Protein 9LP2 (pdb70)

Secondary structure (DSSP, 8-state):
--HHHHHHHHHHHHHHHHH--HHHHHHHHHHHHHHHHHHHHT-HHHHHHHHHHHHHHHHTTTT--HHHHHHHHHHHHHHHHHHGGG-SSS-HHHHHHHHHHHHHHHHHHH--HHHHHHHHHHHHHHHHHHHHT-HHHHHHHHHHHHHHHTTT-/-HHHHHHHHHHHHHHHHHH--HHHHHHHHHHHHHHHHHHHHT-HHHHHHHHHHHHHHHH-SSS--HHHHHHHHHHHHHHHHHHGGG-SSS-HHHHHHHHHHHHHHHHHHH--HHHHHHHHHHHHHHHHHHHTT-HHHHHHHHHHHHHHTTT--/-HHHHHHHHHHHHHHHHHH--HHHHHHHHHHHHHHHHHHHH--HHHHHHHHHHHHHHHHHT-/-HHHHHHHHHHHHHHHHHS--HHHHHHHHHHHHHHHHHHHHT-HHHHHHHHHHHHHHHHTTTT--HHHHHHHHHHHHHHHHHHTTS-TTS-HHHHHHHHHHHHHHHHHHH--HHHHHHHHHHHHHHHHHHHHT-HHHHHHHHHHHHTT-/-HHHHHHHHHHHHHHHTT--TTHHHHHHHHHHHHHHHHHHT-SSHHHHHHHHHHHHHHHSSTT-/-HHHHHHHHHHHHHHHHHH--HHHHHHHHHHHHHHHHHHHHT-HHHHHHHHHHHHHHHHHHHH-/-HHHHHHHHHHHHHHHHHS-HHHHHHHHHHHHHHHHHHHHT-HHHHHHHHHHHHHHHHTTTT--HHHHHHHHHHHHHHHHHHGGGGTTS-HHHHHHHHHHHHHHHHHHH--HHHHHHHHHHHHHHHHHHHHT-HHHHHHHHHHHHTHHHH--/-HHHHHHHHHHHHHHHHSSS-HHHHHHHHHHHHHHHHHHHTT-HHHHHHHHHHHHHHHT-

Structure (mmCIF, N/CA/C/O backbone):
data_9LP2
#
_entry.id   9LP2
#
_cell.length_a   46.508
_cell.length_b   72.793
_cell.length_c   130.231
_cell.angle_alpha   90.00
_cell.angle_beta   90.00
_cell.angle_gamma   90.00
#
_symmetry.space_group_name_H-M   'P 1 21 1'
#
loop_
_entity.id
_entity.type
_entity.pdbx_description
1 polymer dAID23.4L
2 polymer dAID23.4S
3 non-polymer (3S,5S,7S)-tricyclo[3.3.1.1~3,7~]decan-1-amine
#
loop_
_atom_site.group_PDB
_atom_site.id
_atom_site.type_symbol
_atom_site.label_atom_id
_atom_site.label_alt_id
_atom_site.label_comp_id
_atom_site.label_asym_id
_atom_site.label_entity_id
_atom_site.label_seq_id
_atom_site.pdbx_PDB_ins_code
_atom_site.Cartn_x
_atom_site.Cartn_y
_atom_site.Cartn_z
_atom_site.occupancy
_atom_site.B_iso_or_equiv
_atom_site.auth_seq_id
_atom_site.auth_comp_id
_atom_site.auth_asym_id
_atom_site.auth_atom_id
_atom_site.pdbx_PDB_model_num
ATOM 1 N N . ASN A 1 1 ? -18.510 12.650 -44.439 1.00 69.27 1 ASN A N 1
ATOM 2 C CA . ASN A 1 1 ? -18.544 12.497 -45.888 1.00 68.79 1 ASN A CA 1
ATOM 3 C C . ASN A 1 1 ? -17.227 12.921 -46.529 1.00 66.90 1 ASN A C 1
ATOM 4 O O . ASN A 1 1 ? -16.668 12.189 -47.345 1.00 65.45 1 ASN A O 1
ATOM 9 N N . ILE A 1 2 ? -16.738 14.111 -46.172 1.00 66.99 2 ILE A N 1
ATOM 10 C CA . ILE A 1 2 ? -15.436 14.538 -46.675 1.00 65.65 2 ILE A CA 1
ATOM 11 C C . ILE A 1 2 ? -14.307 13.970 -45.826 1.00 64.95 2 ILE A C 1
ATOM 12 O O . ILE A 1 2 ? -13.215 13.703 -46.341 1.00 63.49 2 ILE A O 1
ATOM 17 N N . LYS A 1 3 ? -14.543 13.769 -44.529 1.00 66.03 3 LYS A N 1
ATOM 18 C CA . LYS A 1 3 ? -13.514 13.231 -43.652 1.00 65.80 3 LYS A CA 1
ATOM 19 C C . LYS A 1 3 ? -13.341 11.729 -43.810 1.00 63.38 3 LYS A C 1
ATOM 20 O O . LYS A 1 3 ? -12.269 11.205 -43.489 1.00 61.52 3 LYS A O 1
ATOM 26 N N . GLU A 1 4 ? -14.365 11.028 -44.294 1.00 62.19 4 GLU A N 1
ATOM 27 C CA . GLU A 1 4 ? -14.245 9.608 -44.588 1.00 60.52 4 GLU A CA 1
ATOM 28 C C . GLU A 1 4 ? -13.743 9.341 -45.999 1.00 58.97 4 GLU A C 1
ATOM 29 O O . GLU A 1 4 ? -13.315 8.217 -46.286 1.00 57.09 4 GLU A O 1
ATOM 35 N N . THR A 1 5 ? -13.775 10.344 -46.879 1.00 59.18 5 THR A N 1
ATOM 36 C CA . THR A 1 5 ? -13.294 10.194 -48.247 1.00 56.86 5 THR A CA 1
ATOM 37 C C . THR A 1 5 ? -11.799 10.468 -48.365 1.00 54.01 5 THR A C 1
ATOM 38 O O . THR A 1 5 ? -11.093 9.746 -49.079 1.00 52.31 5 THR A O 1
ATOM 42 N N . LEU A 1 6 ? -11.300 11.499 -47.676 1.00 54.10 6 LEU A N 1
ATOM 43 C CA . LEU A 1 6 ? -9.864 11.763 -47.672 1.00 52.23 6 LEU A CA 1
ATOM 44 C C . LEU A 1 6 ? -9.087 10.597 -47.076 1.00 51.91 6 LEU A C 1
ATOM 45 O O . LEU A 1 6 ? -7.962 10.314 -47.502 1.00 50.00 6 LEU A O 1
ATOM 50 N N . GLN A 1 7 ? -9.676 9.892 -46.110 1.00 53.32 7 GLN A N 1
ATOM 51 C CA . GLN A 1 7 ? -8.989 8.757 -45.503 1.00 52.81 7 GLN A CA 1
ATOM 52 C C . GLN A 1 7 ? -8.908 7.578 -46.467 1.00 51.03 7 GLN A C 1
ATOM 53 O O . GLN A 1 7 ? -7.877 6.898 -46.540 1.00 50.15 7 GLN A O 1
ATOM 59 N N . LYS A 1 8 ? -9.982 7.320 -47.219 1.00 51.75 8 LYS A N 1
ATOM 60 C CA . LYS A 1 8 ? -9.910 6.304 -48.264 1.00 50.91 8 LYS A CA 1
ATOM 61 C C . LYS A 1 8 ? -8.928 6.710 -49.354 1.00 48.65 8 LYS A C 1
ATOM 62 O O . LYS A 1 8 ? -8.251 5.852 -49.934 1.00 47.94 8 LYS A O 1
ATOM 68 N N . ILE A 1 9 ? -8.834 8.011 -49.639 1.00 49.74 9 ILE A N 1
ATOM 69 C CA . ILE A 1 9 ? -7.829 8.507 -50.575 1.00 48.73 9 ILE A CA 1
ATOM 70 C C . ILE A 1 9 ? -6.431 8.181 -50.069 1.00 47.35 9 ILE A C 1
ATOM 71 O O . ILE A 1 9 ? -5.567 7.727 -50.829 1.00 46.60 9 ILE A O 1
ATOM 76 N N . LYS A 1 10 ? -6.189 8.409 -48.776 1.00 48.73 10 LYS A N 1
ATOM 77 C CA . LYS A 1 10 ? -4.887 8.098 -48.194 1.00 47.35 10 LYS A CA 1
ATOM 78 C C . LYS A 1 10 ? -4.596 6.603 -48.259 1.00 46.17 10 LYS A C 1
ATOM 79 O O . LYS A 1 10 ? -3.466 6.196 -48.552 1.00 45.62 10 LYS A O 1
ATOM 85 N N . GLU A 1 11 ? -5.604 5.772 -47.983 1.00 46.97 11 GLU A N 1
ATOM 86 C CA . GLU A 1 11 ? -5.427 4.323 -48.070 1.00 46.38 11 GLU A CA 1
ATOM 87 C C . GLU A 1 11 ? -5.054 3.901 -49.488 1.00 46.23 11 GLU A C 1
ATOM 88 O O . GLU A 1 11 ? -4.132 3.097 -49.696 1.00 45.25 11 GLU A O 1
ATOM 94 N N . VAL A 1 12 ? -5.776 4.431 -50.479 1.00 46.18 12 VAL A N 1
ATOM 95 C CA . VAL A 1 12 ? -5.469 4.128 -51.872 1.00 44.56 12 VAL A CA 1
ATOM 96 C C . VAL A 1 12 ? -4.056 4.581 -52.210 1.00 43.88 12 VAL A C 1
ATOM 97 O O . VAL A 1 12 ? -3.308 3.869 -52.888 1.00 42.98 12 VAL A O 1
ATOM 101 N N . VAL A 1 13 ? -3.663 5.762 -51.729 1.00 46.95 13 VAL A N 1
ATOM 102 C CA . VAL A 1 13 ? -2.319 6.269 -51.990 1.00 42.91 13 VAL A CA 1
ATOM 103 C C . VAL A 1 13 ? -1.273 5.320 -51.418 1.00 38.43 13 VAL A C 1
ATOM 104 O O . VAL A 1 13 ? -0.271 5.014 -52.074 1.00 50.07 13 VAL A O 1
ATOM 108 N N . LEU A 1 14 ? -1.489 4.840 -50.190 1.00 44.71 14 LEU A N 1
ATOM 109 C CA . LEU A 1 14 ? -0.547 3.896 -49.592 1.00 44.97 14 LEU A CA 1
ATOM 110 C C . LEU A 1 14 ? -0.444 2.623 -50.424 1.00 44.01 14 LEU A C 1
ATOM 111 O O . LEU A 1 14 ? 0.658 2.109 -50.659 1.00 43.96 14 LEU A O 1
ATOM 116 N N . GLU A 1 15 ? -1.583 2.098 -50.882 1.00 43.27 15 GLU A N 1
ATOM 117 C CA . GLU A 1 15 ? -1.544 0.904 -51.723 1.00 44.17 15 GLU A CA 1
ATOM 118 C C . GLU A 1 15 ? -0.785 1.170 -53.020 1.00 44.93 15 GLU A C 1
ATOM 119 O O . GLU A 1 15 ? -0.059 0.300 -53.520 1.00 45.07 15 GLU A O 1
ATOM 125 N N . ILE A 1 16 ? -0.931 2.377 -53.570 1.00 44.85 16 ILE A N 1
ATOM 126 C CA . ILE A 1 16 ? -0.223 2.736 -54.796 1.00 45.08 16 ILE A CA 1
ATOM 127 C C . ILE A 1 16 ? 1.281 2.762 -54.557 1.00 45.45 16 ILE A C 1
ATOM 128 O O . ILE A 1 16 ? 2.061 2.233 -55.359 1.00 45.69 16 ILE A O 1
ATOM 133 N N . MET A 1 17 ? 1.713 3.381 -53.456 1.00 43.63 17 MET A N 1
ATOM 134 C CA . MET A 1 17 ? 3.128 3.346 -53.101 1.00 44.19 17 MET A CA 1
ATOM 135 C C . MET A 1 17 ? 3.607 1.926 -52.836 1.00 43.37 17 MET A C 1
ATOM 136 O O . MET A 1 17 ? 4.805 1.651 -52.964 1.00 45.36 17 MET A O 1
ATOM 141 N N . ASP A 1 18 ? 2.700 1.024 -52.460 1.00 45.28 18 ASP A N 1
ATOM 142 C CA . ASP A 1 18 ? 3.056 -0.390 -52.403 1.00 43.41 18 ASP A CA 1
ATOM 143 C C . ASP A 1 18 ? 3.259 -0.966 -53.801 1.00 45.48 18 ASP A C 1
ATOM 144 O O . ASP A 1 18 ? 4.137 -1.812 -54.007 1.00 46.47 18 ASP A O 1
ATOM 149 N N . LYS A 1 19 ? 2.463 -0.520 -54.775 1.00 46.90 19 LYS A N 1
ATOM 150 C CA . LYS A 1 19 ? 2.418 -1.151 -56.093 1.00 47.34 19 LYS A CA 1
ATOM 151 C C . LYS A 1 19 ? 3.012 -0.317 -57.223 1.00 45.98 19 LYS A C 1
ATOM 152 O O . LYS A 1 19 ? 3.662 -0.874 -58.109 1.00 49.89 19 LYS A O 1
ATOM 158 N N . GLY A 1 20 ? 2.811 1.001 -57.228 1.00 45.45 20 GLY A N 1
ATOM 159 C CA . GLY A 1 20 ? 3.087 1.811 -58.398 1.00 45.35 20 GLY A CA 1
ATOM 160 C C . GLY A 1 20 ? 4.565 2.090 -58.645 1.00 45.26 20 GLY A C 1
ATOM 161 O O . GLY A 1 20 ? 5.457 1.611 -57.945 1.00 46.15 20 GLY A O 1
ATOM 162 N N . ASP A 1 21 ? 4.812 2.892 -59.684 1.00 45.25 21 ASP A N 1
ATOM 163 C CA . ASP A 1 21 ? 6.149 3.335 -60.061 1.00 45.56 21 ASP A CA 1
ATOM 164 C C . ASP A 1 21 ? 6.243 4.850 -59.926 1.00 46.94 21 ASP A C 1
ATOM 165 O O . ASP A 1 21 ? 5.232 5.553 -59.996 1.00 45.28 21 ASP A O 1
ATOM 170 N N . ASP A 1 22 ? 7.472 5.338 -59.736 1.00 48.63 22 ASP A N 1
ATOM 171 C CA . ASP A 1 22 ? 7.775 6.726 -59.381 1.00 48.89 22 ASP A CA 1
ATOM 172 C C . ASP A 1 22 ? 6.797 7.744 -59.957 1.00 50.37 22 ASP A C 1
ATOM 173 O O . ASP A 1 22 ? 6.345 8.645 -59.245 1.00 49.09 22 ASP A O 1
ATOM 178 N N . GLU A 1 23 ? 6.446 7.599 -61.236 1.00 47.96 23 GLU A N 1
ATOM 179 C CA . GLU A 1 23 ? 5.485 8.513 -61.845 1.00 48.16 23 GLU A CA 1
ATOM 180 C C . GLU A 1 23 ? 4.087 8.322 -61.262 1.00 45.80 23 GLU A C 1
ATOM 181 O O . GLU A 1 23 ? 3.372 9.301 -61.010 1.00 46.09 23 GLU A O 1
ATOM 187 N N . GLN A 1 24 ? 3.686 7.070 -61.024 1.00 47.33 24 GLN A N 1
ATOM 188 C CA . GLN A 1 24 ? 2.353 6.812 -60.486 1.00 45.34 24 GLN A CA 1
ATOM 189 C C . GLN A 1 24 ? 2.219 7.331 -59.057 1.00 46.41 24 GLN A C 1
ATOM 190 O O . GLN A 1 24 ? 1.202 7.943 -58.706 1.00 46.13 24 GLN A O 1
ATOM 196 N N . ILE A 1 25 ? 3.234 7.101 -58.213 1.00 46.42 25 ILE A N 1
ATOM 197 C CA . ILE A 1 25 ? 3.158 7.660 -56.864 1.00 45.85 25 ILE A CA 1
ATOM 198 C C . ILE A 1 25 ? 3.277 9.179 -56.905 1.00 46.35 25 ILE A C 1
ATOM 199 O O . ILE A 1 25 ? 2.651 9.868 -56.095 1.00 46.14 25 ILE A O 1
ATOM 204 N N . LYS A 1 26 ? 4.075 9.735 -57.824 1.00 47.80 26 LYS A N 1
ATOM 205 C CA . LYS A 1 26 ? 4.101 11.187 -57.977 1.00 47.93 26 LYS A CA 1
ATOM 206 C C . LYS A 1 26 ? 2.694 11.721 -58.209 1.00 45.61 26 LYS A C 1
ATOM 207 O O . LYS A 1 26 ? 2.238 12.657 -57.534 1.00 45.70 26 LYS A O 1
ATOM 213 N N . LEU A 1 27 ? 1.985 11.106 -59.155 1.00 46.51 27 LEU A N 1
ATOM 214 C CA . LEU A 1 27 ? 0.630 11.533 -59.466 1.00 46.04 27 LEU A CA 1
ATOM 215 C C . LEU A 1 27 ? -0.252 11.410 -58.226 1.00 45.79 27 LEU A C 1
ATOM 216 O O . LEU A 1 27 ? -0.886 12.383 -57.804 1.00 45.88 27 LEU A O 1
ATOM 221 N N . ALA A 1 28 ? -0.223 10.232 -57.586 1.00 45.24 28 ALA A N 1
ATOM 222 C CA . ALA A 1 28 ? -1.071 9.952 -56.428 1.00 44.28 28 ALA A CA 1
ATOM 223 C C . ALA A 1 28 ? -0.841 10.931 -55.276 1.00 44.17 28 ALA A C 1
ATOM 224 O O . ALA A 1 28 ? -1.797 11.357 -54.615 1.00 45.09 28 ALA A O 1
ATOM 226 N N . GLN A 1 29 ? 0.419 11.268 -54.987 1.00 45.16 29 GLN A N 1
ATOM 227 C CA . GLN A 1 29 ? 0.691 12.235 -53.925 1.00 45.48 29 GLN A CA 1
ATOM 228 C C . GLN A 1 29 ? 0.205 13.627 -54.312 1.00 45.69 29 GLN A C 1
ATOM 229 O O . GLN A 1 29 ? -0.348 14.348 -53.472 1.00 46.20 29 GLN A O 1
ATOM 235 N N . SER A 1 30 ? 0.384 14.018 -55.578 1.00 45.59 30 SER A N 1
ATOM 236 C CA . SER A 1 30 ? -0.198 15.276 -56.037 1.00 45.32 30 SER A CA 1
ATOM 237 C C . SER A 1 30 ? -1.708 15.288 -55.819 1.00 45.58 30 SER A C 1
ATOM 238 O O . SER A 1 30 ? -2.281 16.296 -55.382 1.00 45.67 30 SER A O 1
ATOM 241 N N . LEU A 1 31 ? -2.358 14.165 -56.114 1.00 44.79 31 LEU A N 1
ATOM 242 C CA . LEU A 1 31 ? -3.782 13.995 -55.844 1.00 44.79 31 LEU A CA 1
ATOM 243 C C . LEU A 1 31 ? -4.119 14.181 -54.371 1.00 45.50 31 LEU A C 1
ATOM 244 O O . LEU A 1 31 ? -5.036 14.934 -54.036 1.00 45.81 31 LEU A O 1
ATOM 249 N N . LEU A 1 32 ? -3.420 13.475 -53.481 1.00 44.75 32 LEU A N 1
ATOM 250 C CA . LEU A 1 32 ? -3.676 13.630 -52.049 1.00 44.70 32 LEU A CA 1
ATOM 251 C C . LEU A 1 32 ? -3.542 15.092 -51.631 1.00 51.05 32 LEU A C 1
ATOM 252 O O . LEU A 1 32 ? -4.343 15.601 -50.832 1.00 44.17 32 LEU A O 1
ATOM 257 N N . ILE A 1 33 ? -2.570 15.799 -52.209 1.00 41.93 33 ILE A N 1
ATOM 258 C CA . ILE A 1 33 ? -2.343 17.186 -51.820 1.00 48.76 33 ILE A CA 1
ATOM 259 C C . ILE A 1 33 ? -3.502 18.070 -52.269 1.00 48.39 33 ILE A C 1
ATOM 260 O O . ILE A 1 33 ? -4.102 18.775 -51.453 1.00 46.66 33 ILE A O 1
ATOM 265 N N . VAL A 1 34 ? -3.845 18.046 -53.562 1.00 46.39 34 VAL A N 1
ATOM 266 C CA . VAL A 1 34 ? -4.959 18.887 -54.012 1.00 47.75 34 VAL A CA 1
ATOM 267 C C . VAL A 1 34 ? -6.267 18.463 -53.344 1.00 47.54 34 VAL A C 1
ATOM 268 O O . VAL A 1 34 ? -7.170 19.290 -53.154 1.00 48.16 34 VAL A O 1
ATOM 272 N N . ALA A 1 35 ? -6.365 17.205 -52.912 1.00 47.42 35 ALA A N 1
ATOM 273 C CA . ALA A 1 35 ? -7.513 16.767 -52.129 1.00 47.02 35 ALA A CA 1
ATOM 274 C C . ALA A 1 35 ? -7.577 17.509 -50.800 1.00 48.33 35 ALA A C 1
ATOM 275 O O . ALA A 1 35 ? -8.619 18.059 -50.431 1.00 49.58 35 ALA A O 1
ATOM 277 N N . GLU A 1 36 ? -6.463 17.521 -50.061 1.00 47.65 36 GLU A N 1
ATOM 278 C CA . GLU A 1 36 ? -6.408 18.277 -48.810 1.00 47.91 36 GLU A CA 1
ATOM 279 C C . GLU A 1 36 ? -6.700 19.753 -49.051 1.00 48.80 36 GLU A C 1
ATOM 280 O O . GLU A 1 36 ? -7.350 20.417 -48.228 1.00 50.01 36 GLU A O 1
ATOM 286 N N . ILE A 1 37 ? -6.229 20.280 -50.185 1.00 48.78 37 ILE A N 1
ATOM 287 C CA . ILE A 1 37 ? -6.540 21.656 -50.574 1.00 49.51 37 ILE A CA 1
ATOM 288 C C . ILE A 1 37 ? -8.049 21.852 -50.608 1.00 50.38 37 ILE A C 1
ATOM 289 O O . ILE A 1 37 ? -8.597 22.765 -49.979 1.00 51.12 37 ILE A O 1
ATOM 294 N N . ALA A 1 38 ? -8.739 20.977 -51.342 1.00 50.28 38 ALA A N 1
ATOM 295 C CA . ALA A 1 38 ? -10.185 21.098 -51.493 1.00 51.89 38 ALA A CA 1
ATOM 296 C C . ALA A 1 38 ? -10.898 20.938 -50.157 1.00 52.87 38 ALA A C 1
ATOM 297 O O . ALA A 1 38 ? -11.915 21.594 -49.904 1.00 54.45 38 ALA A O 1
ATOM 299 N N . VAL A 1 39 ? -10.386 20.055 -49.298 1.00 51.72 39 VAL A N 1
ATOM 300 C CA . VAL A 1 39 ? -10.962 19.895 -47.965 1.00 52.26 39 VAL A CA 1
ATOM 301 C C . VAL A 1 39 ? -10.873 21.201 -47.191 1.00 52.82 39 VAL A C 1
ATOM 302 O O . VAL A 1 39 ? -11.809 21.584 -46.477 1.00 53.59 39 VAL A O 1
ATOM 306 N N . ALA A 1 40 ? -9.748 21.907 -47.321 1.00 52.52 40 ALA A N 1
ATOM 307 C CA . ALA A 1 40 ? -9.587 23.171 -46.610 1.00 53.86 40 ALA A CA 1
ATOM 308 C C . ALA A 1 40 ? -10.593 24.230 -47.051 1.00 54.22 40 ALA A C 1
ATOM 309 O O . ALA A 1 40 ? -10.785 25.218 -46.333 1.00 55.13 40 ALA A O 1
ATOM 311 N N . VAL A 1 41 ? -11.243 24.051 -48.199 1.00 54.07 41 VAL A N 1
ATOM 312 C CA . VAL A 1 41 ? -12.138 25.066 -48.747 1.00 55.21 41 VAL A CA 1
ATOM 313 C C . VAL A 1 41 ? -13.592 24.622 -48.803 1.00 55.87 41 VAL A C 1
ATOM 314 O O . VAL A 1 41 ? -14.465 25.459 -49.085 1.00 56.52 41 VAL A O 1
ATOM 318 N N . GLY A 1 42 ? -13.891 23.350 -48.554 1.00 55.80 42 GLY A N 1
ATOM 319 C CA . GLY A 1 42 ? -15.264 22.887 -48.561 1.00 57.31 42 GLY A CA 1
ATOM 320 C C . GLY A 1 42 ? -15.799 22.450 -49.905 1.00 58.43 42 GLY A C 1
ATOM 321 O O . GLY A 1 42 ? -17.019 22.478 -50.107 1.00 58.96 42 GLY A O 1
ATOM 322 N N . ASP A 1 43 ? -14.933 22.051 -50.831 1.00 57.97 43 ASP A N 1
ATOM 323 C CA . ASP A 1 43 ? -15.345 21.552 -52.141 1.00 59.79 43 ASP A CA 1
ATOM 324 C C . ASP A 1 43 ? -15.263 20.030 -52.094 1.00 60.58 43 ASP A C 1
ATOM 325 O O . ASP A 1 43 ? -14.176 19.453 -52.172 1.00 59.79 43 ASP A O 1
ATOM 330 N N . LYS A 1 44 ? -16.416 19.380 -51.970 1.00 62.92 44 LYS A N 1
ATOM 331 C CA . LYS A 1 44 ? -16.455 17.932 -51.810 1.00 63.29 44 LYS A CA 1
ATOM 332 C C . LYS A 1 44 ? -16.478 17.193 -53.140 1.00 63.18 44 LYS A C 1
ATOM 333 O O . LYS A 1 44 ? -15.944 16.080 -53.232 1.00 65.60 44 LYS A O 1
ATOM 339 N N . GLU A 1 45 ? -17.089 17.788 -54.166 1.00 63.21 45 GLU A N 1
ATOM 340 C CA . GLU A 1 45 ? -17.094 17.172 -55.488 1.00 63.25 45 GLU A CA 1
ATOM 341 C C . GLU A 1 45 ? -15.674 16.964 -55.991 1.00 60.72 45 GLU A C 1
ATOM 342 O O . GLU A 1 45 ? -15.367 15.940 -56.616 1.00 59.03 45 GLU A O 1
ATOM 348 N N . THR A 1 46 ? -14.791 17.924 -55.713 1.00 59.98 46 THR A N 1
ATOM 349 C CA . THR A 1 46 ? -13.387 17.771 -56.071 1.00 58.77 46 THR A CA 1
ATOM 350 C C . THR A 1 46 ? -12.784 16.537 -55.414 1.00 57.10 46 THR A C 1
ATOM 351 O O . THR A 1 46 ? -12.153 15.722 -56.087 1.00 56.70 46 THR A O 1
ATOM 355 N N . VAL A 1 47 ? -12.991 16.366 -54.105 1.00 57.79 47 VAL A N 1
ATOM 356 C CA . VAL A 1 47 ? -12.389 15.235 -53.399 1.00 56.83 47 VAL A CA 1
ATOM 357 C C . VAL A 1 47 ? -12.996 13.909 -53.848 1.00 56.02 47 VAL A C 1
ATOM 358 O O . VAL A 1 47 ? -12.307 12.880 -53.876 1.00 55.20 47 VAL A O 1
ATOM 362 N N . GLU A 1 48 ? -14.285 13.902 -54.195 1.00 57.35 48 GLU A N 1
ATOM 363 C CA . GLU A 1 48 ? -14.874 12.720 -54.819 1.00 57.91 48 GLU A CA 1
ATOM 364 C C . GLU A 1 48 ? -14.150 12.386 -56.117 1.00 56.12 48 GLU A C 1
ATOM 365 O O . GLU A 1 48 ? -13.759 11.234 -56.352 1.00 54.92 48 GLU A O 1
ATOM 371 N N . LYS A 1 49 ? -13.960 13.393 -56.973 1.00 55.89 49 LYS A N 1
ATOM 372 C CA . LYS A 1 49 ? -13.192 13.199 -58.196 1.00 54.29 49 LYS A CA 1
ATOM 373 C C . LYS A 1 49 ? -11.789 12.693 -57.895 1.00 52.73 49 LYS A C 1
ATOM 374 O O . LYS A 1 49 ? -11.243 11.883 -58.653 1.00 52.08 49 LYS A O 1
ATOM 380 N N . MET A 1 50 ? -11.201 13.149 -56.786 1.00 52.42 50 MET A N 1
ATOM 381 C CA . MET A 1 50 ? -9.839 12.750 -56.447 1.00 51.24 50 MET A CA 1
ATOM 382 C C . MET A 1 50 ? -9.783 11.279 -56.073 1.00 50.53 50 MET A C 1
ATOM 383 O O . MET A 1 50 ? -8.876 10.556 -56.504 1.00 49.73 50 MET A O 1
ATOM 388 N N . TYR A 1 51 ? -10.726 10.833 -55.241 1.00 51.72 51 TYR A N 1
ATOM 389 C CA . TYR A 1 51 ? -10.821 9.411 -54.926 1.00 52.08 51 TYR A CA 1
ATOM 390 C C . TYR A 1 51 ? -11.038 8.593 -56.191 1.00 51.48 51 TYR A C 1
ATOM 391 O O . TYR A 1 51 ? -10.432 7.528 -56.363 1.00 51.26 51 TYR A O 1
ATOM 400 N N . LYS A 1 52 ? -11.884 9.090 -57.098 1.00 51.57 52 LYS A N 1
ATOM 401 C CA . LYS A 1 52 ? -12.123 8.380 -58.351 1.00 50.53 52 LYS A CA 1
ATOM 402 C C . LYS A 1 52 ? -10.842 8.247 -59.167 1.00 48.45 52 LYS A C 1
ATOM 403 O O . LYS A 1 52 ? -10.541 7.170 -59.691 1.00 48.93 52 LYS A O 1
ATOM 409 N N . GLU A 1 53 ? -10.060 9.326 -59.265 1.00 50.28 53 GLU A N 1
ATOM 410 C CA . GLU A 1 53 ? -8.843 9.291 -60.073 1.00 48.23 53 GLU A CA 1
ATOM 411 C C . GLU A 1 53 ? -7.774 8.405 -59.440 1.00 49.41 53 GLU A C 1
ATOM 412 O O . GLU A 1 53 ? -7.068 7.669 -60.143 1.00 47.30 53 GLU A O 1
ATOM 418 N N . ALA A 1 54 ? -7.638 8.459 -58.113 1.00 47.86 54 ALA A N 1
ATOM 419 C CA . ALA A 1 54 ? -6.656 7.610 -57.445 1.00 47.26 54 ALA A CA 1
ATOM 420 C C . ALA A 1 54 ? -7.027 6.137 -57.570 1.00 47.59 54 ALA A C 1
ATOM 421 O O . ALA A 1 54 ? -6.159 5.287 -57.814 1.00 46.34 54 ALA A O 1
ATOM 423 N N . LYS A 1 55 ? -8.315 5.814 -57.423 1.00 46.81 55 LYS A N 1
ATOM 424 C CA . LYS A 1 55 ? -8.752 4.441 -57.641 1.00 47.69 55 LYS A CA 1
ATOM 425 C C . LYS A 1 55 ? -8.583 4.029 -59.097 1.00 47.20 55 LYS A C 1
ATOM 426 O O . LYS A 1 55 ? -8.322 2.856 -59.380 1.00 47.06 55 LYS A O 1
ATOM 432 N N . TYR A 1 56 ? -8.727 4.973 -60.029 1.00 47.68 56 TYR A N 1
ATOM 433 C CA . TYR A 1 56 ? -8.451 4.688 -61.433 1.00 47.80 56 TYR A CA 1
ATOM 434 C C . TYR A 1 56 ? -6.994 4.296 -61.628 1.00 46.96 56 TYR A C 1
ATOM 435 O O . TYR A 1 56 ? -6.685 3.341 -62.352 1.00 47.68 56 TYR A O 1
ATOM 444 N N . ILE A 1 57 ? -6.084 5.037 -60.993 1.00 48.34 57 ILE A N 1
ATOM 445 C CA . ILE A 1 57 ? -4.665 4.699 -61.055 1.00 46.02 57 ILE A CA 1
ATOM 446 C C . ILE A 1 57 ? -4.445 3.295 -60.508 1.00 47.56 57 ILE A C 1
ATOM 447 O O . ILE A 1 57 ? -3.770 2.461 -61.125 1.00 46.11 57 ILE A O 1
ATOM 452 N N . LEU A 1 58 ? -5.014 3.022 -59.330 1.00 46.13 58 LEU A N 1
ATOM 453 C CA . LEU A 1 58 ? -4.861 1.711 -58.706 1.00 45.74 58 LEU A CA 1
ATOM 454 C C . LEU A 1 58 ? -5.342 0.605 -59.640 1.00 46.74 58 LEU A C 1
ATOM 455 O O . LEU A 1 58 ? -4.664 -0.414 -59.817 1.00 46.93 58 LEU A O 1
ATOM 460 N N . ASP A 1 59 ? -6.509 0.799 -60.256 1.00 47.13 59 ASP A N 1
ATOM 461 C CA . ASP A 1 59 ? -7.067 -0.218 -61.142 1.00 46.54 59 ASP A CA 1
ATOM 462 C C . ASP A 1 59 ? -6.172 -0.437 -62.355 1.00 47.41 59 ASP A C 1
ATOM 463 O O . ASP A 1 59 ? -5.764 -1.5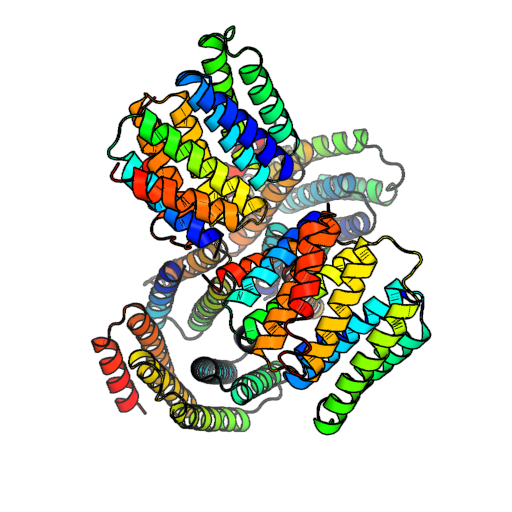68 -62.646 1.00 47.49 59 ASP A O 1
ATOM 468 N N . ASN A 1 60 ? -5.853 0.636 -63.076 1.00 47.79 60 ASN A N 1
ATOM 469 C CA . ASN A 1 60 ? -4.979 0.555 -64.247 1.00 48.84 60 ASN A CA 1
ATOM 470 C C . ASN A 1 60 ? -3.523 0.795 -63.843 1.00 48.69 60 ASN A C 1
ATOM 471 O O . ASN A 1 60 ? -2.828 1.666 -64.365 1.00 48.80 60 ASN A O 1
ATOM 476 N N . ILE A 1 61 ? -3.070 -0.012 -62.880 1.00 49.69 61 ILE A N 1
ATOM 477 C CA . ILE A 1 61 ? -1.703 0.090 -62.383 1.00 50.10 61 ILE A CA 1
ATOM 478 C C . ILE A 1 61 ? -0.681 -0.476 -63.357 1.00 53.06 61 ILE A C 1
ATOM 479 O O . ILE A 1 61 ? 0.517 -0.212 -63.207 1.00 59.37 61 ILE A O 1
ATOM 484 N N . ASN A 1 62 ? -1.122 -1.246 -64.358 1.00 52.15 62 ASN A N 1
ATOM 485 C CA . ASN A 1 62 ? -0.221 -1.825 -65.347 1.00 53.32 62 ASN A CA 1
ATOM 486 C C . ASN A 1 62 ? -0.649 -1.495 -66.773 1.00 53.79 62 ASN A C 1
ATOM 487 O O . ASN A 1 62 ? -0.230 -2.177 -67.714 1.00 60.29 62 ASN A O 1
ATOM 492 N N . SER A 1 63 ? -1.478 -0.467 -66.953 1.00 51.97 63 SER A N 1
ATOM 493 C CA . SER A 1 63 ? -1.923 -0.072 -68.280 1.00 50.79 63 SER A CA 1
ATOM 494 C C . SER A 1 63 ? -1.966 1.435 -68.481 1.00 49.41 63 SER A C 1
ATOM 495 O O . SER A 1 63 ? -2.361 1.881 -69.562 1.00 49.69 63 SER A O 1
ATOM 498 N N . ILE A 1 64 ? -1.579 2.229 -67.490 1.00 49.21 64 ILE A N 1
ATOM 499 C CA . ILE A 1 64 ? -1.650 3.680 -67.609 1.00 47.99 64 ILE A CA 1
ATOM 500 C C . ILE A 1 64 ? -0.424 4.183 -68.360 1.00 47.71 64 ILE A C 1
ATOM 501 O O . ILE A 1 64 ? 0.678 3.630 -68.236 1.00 47.38 64 ILE A O 1
ATOM 506 N N . THR A 1 65 ? -0.620 5.224 -69.165 1.00 47.04 65 THR A N 1
ATOM 507 C CA . THR A 1 65 ? 0.403 5.735 -70.070 1.00 46.15 65 THR A CA 1
ATOM 508 C C . THR A 1 65 ? 0.849 7.111 -69.593 1.00 44.66 65 THR A C 1
ATOM 509 O O . THR A 1 65 ? 0.014 7.999 -69.398 1.00 45.91 65 THR A O 1
ATOM 513 N N . ASP A 1 66 ? 2.164 7.285 -69.422 1.00 45.86 66 ASP A N 1
ATOM 514 C CA . ASP A 1 66 ? 2.763 8.486 -68.840 1.00 44.29 66 ASP A CA 1
ATOM 515 C C . ASP A 1 66 ? 2.194 9.769 -69.429 1.00 45.86 66 ASP A C 1
ATOM 516 O O . ASP A 1 66 ? 2.169 10.808 -68.763 1.00 44.98 66 ASP A O 1
ATOM 521 N N . GLU A 1 67 ? 1.725 9.698 -70.673 1.00 45.38 67 GLU A N 1
ATOM 522 C CA . GLU A 1 67 ? 1.035 10.827 -71.281 1.00 46.51 67 GLU A CA 1
ATOM 523 C C . GLU A 1 67 ? -0.189 11.225 -70.461 1.00 44.86 67 GLU A C 1
ATOM 524 O O . GLU A 1 67 ? -0.410 12.410 -70.178 1.00 46.21 67 GLU A O 1
ATOM 530 N N . GLU A 1 68 ? -0.989 10.243 -70.041 1.00 46.13 68 GLU A N 1
ATOM 531 C CA . GLU A 1 68 ? -2.167 10.566 -69.247 1.00 45.89 68 GLU A CA 1
ATOM 532 C C . GLU A 1 68 ? -1.857 10.780 -67.772 1.00 45.70 68 GLU A C 1
ATOM 533 O O . GLU A 1 68 ? -2.649 11.441 -67.093 1.00 46.55 68 GLU A O 1
ATOM 539 N N . ILE A 1 69 ? -0.735 10.261 -67.256 1.00 45.72 69 ILE A N 1
ATOM 540 C CA . ILE A 1 69 ? -0.277 10.739 -65.950 1.00 46.18 69 ILE A CA 1
ATOM 541 C C . ILE A 1 69 ? 0.069 12.221 -66.017 1.00 46.89 69 ILE A C 1
ATOM 542 O O . ILE A 1 69 ? -0.251 12.983 -65.095 1.00 46.88 69 ILE A O 1
ATOM 547 N N . LYS A 1 70 ? 0.680 12.670 -67.117 1.00 45.92 70 LYS A N 1
ATOM 548 C CA . LYS A 1 70 ? 1.024 14.085 -67.237 1.00 46.99 70 LYS A CA 1
ATOM 549 C C . LYS A 1 70 ? -0.217 14.946 -67.436 1.00 47.48 70 LYS A C 1
ATOM 550 O O . LYS A 1 70 ? -0.283 16.074 -66.928 1.00 48.95 70 LYS A O 1
ATOM 556 N N . LYS A 1 71 ? -1.198 14.448 -68.196 1.00 46.86 71 LYS A N 1
ATOM 557 C CA . LYS A 1 71 ? -2.459 15.173 -68.312 1.00 47.34 71 LYS A CA 1
ATOM 558 C C . LYS A 1 71 ? -3.061 15.410 -66.933 1.00 48.03 71 LYS A C 1
ATOM 559 O O . LYS A 1 71 ? -3.498 16.520 -66.613 1.00 49.01 71 LYS A O 1
ATOM 565 N N . MET A 1 72 ? -3.072 14.372 -66.089 1.00 47.04 72 MET A N 1
ATOM 566 C CA . MET A 1 72 ? -3.654 14.506 -64.758 1.00 48.26 72 MET A CA 1
ATOM 567 C C . MET A 1 72 ? -2.796 15.367 -63.844 1.00 48.61 72 MET A C 1
ATOM 568 O O . MET A 1 72 ? -3.333 16.033 -62.961 1.00 50.80 72 MET A O 1
ATOM 573 N N . LEU A 1 73 ? -1.476 15.377 -64.033 1.00 48.33 73 LEU A N 1
ATOM 574 C CA . LEU A 1 73 ? -0.636 16.275 -63.243 1.00 49.18 73 LEU A CA 1
ATOM 575 C C . LEU A 1 73 ? -0.943 17.732 -63.571 1.00 50.61 73 LEU A C 1
ATOM 576 O O . LEU A 1 73 ? -1.162 18.555 -62.670 1.00 52.40 73 LEU A O 1
ATOM 581 N N . GLU A 1 74 ? -0.968 18.067 -64.864 1.00 51.53 74 GLU A N 1
ATOM 582 C CA . GLU A 1 74 ? -1.331 19.421 -65.276 1.00 53.28 74 GLU A CA 1
ATOM 583 C C . GLU A 1 74 ? -2.730 19.790 -64.792 1.00 52.05 74 GLU A C 1
ATOM 584 O O . GLU A 1 74 ? -2.962 20.914 -64.319 1.00 53.51 74 GLU A O 1
ATOM 590 N N . GLU A 1 75 ? -3.675 18.850 -64.902 1.00 51.62 75 GLU A N 1
ATOM 591 C CA . GLU A 1 75 ? -5.046 19.108 -64.480 1.00 52.92 75 GLU A CA 1
ATOM 592 C C . GLU A 1 75 ? -5.134 19.326 -62.977 1.00 53.14 75 GLU A C 1
ATOM 593 O O . GLU A 1 75 ? -5.829 20.241 -62.521 1.00 54.26 75 GLU A O 1
ATOM 599 N N . ALA A 1 76 ? -4.435 18.499 -62.193 1.00 52.15 76 ALA A N 1
ATOM 600 C CA . ALA A 1 76 ? -4.413 18.675 -60.748 1.00 52.30 76 ALA A CA 1
ATOM 601 C C . ALA A 1 76 ? -3.829 20.028 -60.366 1.00 52.88 76 ALA A C 1
ATOM 602 O O . ALA A 1 76 ? -4.318 20.688 -59.439 1.00 53.24 76 ALA A O 1
ATOM 604 N N . ALA A 1 77 ? -2.783 20.459 -61.072 1.00 51.90 77 ALA A N 1
ATOM 605 C CA . ALA A 1 77 ? -2.246 21.799 -60.872 1.00 52.62 77 ALA A CA 1
ATOM 606 C C . ALA A 1 77 ? -3.338 22.844 -61.075 1.00 53.52 77 ALA A C 1
ATOM 607 O O . ALA A 1 77 ? -3.669 23.591 -60.143 1.00 54.55 77 ALA A O 1
ATOM 609 N N . LYS A 1 78 ? -3.899 22.881 -62.290 1.00 54.28 78 LYS A N 1
ATOM 610 C CA . LYS A 1 78 ? -4.948 23.844 -62.626 1.00 54.85 78 LYS A CA 1
ATOM 611 C C . LYS A 1 78 ? -6.070 23.847 -61.589 1.00 54.91 78 LYS A C 1
ATOM 612 O O . LYS A 1 78 ? -6.503 24.910 -61.125 1.00 55.40 78 LYS A O 1
ATOM 618 N N . ILE A 1 79 ? -6.549 22.661 -61.204 1.00 54.96 79 ILE A N 1
ATOM 619 C CA . ILE A 1 79 ? -7.608 22.583 -60.201 1.00 55.45 79 ILE A CA 1
ATOM 620 C C . ILE A 1 79 ? -7.165 23.184 -5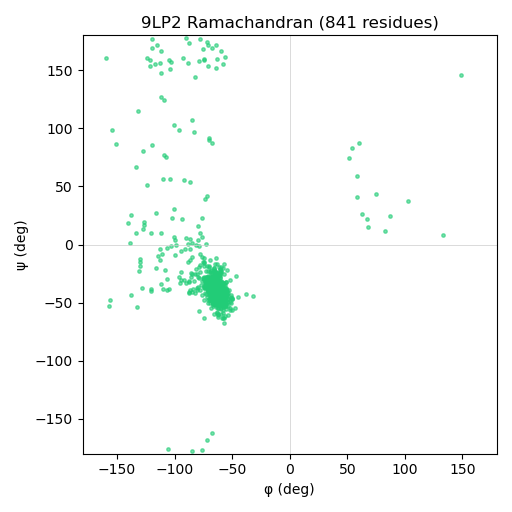8.875 1.00 55.61 79 ILE A C 1
ATOM 621 O O . ILE A 1 79 ? -7.910 23.958 -58.278 1.00 56.40 79 ILE A O 1
ATOM 626 N N . ALA A 1 80 ? -5.971 22.837 -58.381 1.00 54.75 80 ALA A N 1
ATOM 627 C CA . ALA A 1 80 ? -5.526 23.386 -57.099 1.00 54.57 80 ALA A CA 1
ATOM 628 C C . ALA A 1 80 ? -5.488 24.910 -57.137 1.00 55.69 80 ALA A C 1
ATOM 629 O O . ALA A 1 80 ? -5.951 25.587 -56.204 1.00 56.64 80 ALA A O 1
ATOM 631 N N . LYS A 1 81 ? -4.941 25.470 -58.220 1.00 55.86 81 LYS A N 1
ATOM 632 C CA . LYS A 1 81 ? -4.915 26.924 -58.355 1.00 55.98 81 LYS A CA 1
ATOM 633 C C . LYS A 1 81 ? -6.312 27.515 -58.479 1.00 56.79 81 LYS A C 1
ATOM 634 O O . LYS A 1 81 ? -6.505 28.693 -58.156 1.00 57.89 81 LYS A O 1
ATOM 640 N N . LYS A 1 82 ? -7.289 26.726 -58.932 1.00 56.96 82 LYS A N 1
ATOM 641 C CA . LYS A 1 82 ? -8.667 27.207 -58.953 1.00 58.59 82 LYS A CA 1
ATOM 642 C C . LYS A 1 82 ? -9.326 27.106 -57.576 1.00 58.92 82 LYS A C 1
ATOM 643 O O . LYS A 1 82 ? -10.108 27.983 -57.193 1.00 59.76 82 LYS A O 1
ATOM 649 N N . LEU A 1 83 ? -9.025 26.043 -56.825 1.00 57.63 83 LEU A N 1
ATOM 650 C CA . LEU A 1 83 ? -9.591 25.873 -55.488 1.00 57.63 83 LEU A CA 1
ATOM 651 C C . LEU A 1 83 ? -9.071 26.925 -54.528 1.00 58.99 83 LEU A C 1
ATOM 652 O O . LEU A 1 83 ? -9.778 27.307 -53.589 1.00 60.00 83 LEU A O 1
ATOM 657 N N . LEU A 1 84 ? -7.844 27.403 -54.748 1.00 59.51 84 LEU A N 1
ATOM 658 C CA . LEU A 1 84 ? -7.289 28.446 -53.892 1.00 61.28 84 LEU A CA 1
ATOM 659 C C . LEU A 1 84 ? -8.202 29.671 -53.801 1.00 62.61 84 LEU A C 1
ATOM 660 O O . LEU A 1 84 ? -8.123 30.421 -52.821 1.00 62.85 84 LEU A O 1
ATOM 665 N N . GLU A 1 85 ? -9.091 29.867 -54.780 1.00 63.19 85 GLU A N 1
ATOM 666 C CA . GLU A 1 85 ? -9.970 31.034 -54.779 1.00 64.74 85 GLU A CA 1
ATOM 667 C C . GLU A 1 85 ? -10.987 30.998 -53.640 1.00 64.39 85 GLU A C 1
ATOM 668 O O . GLU A 1 85 ? -11.390 32.056 -53.144 1.00 65.57 85 GLU A O 1
ATOM 674 N N . LYS A 1 86 ? -11.419 29.809 -53.215 1.00 62.93 86 LYS A N 1
ATOM 675 C CA . LYS A 1 86 ? -12.390 29.705 -52.130 1.00 62.75 86 LYS A CA 1
ATOM 676 C C . LYS A 1 86 ? -11.771 29.875 -50.748 1.00 63.92 86 LYS A C 1
ATOM 677 O O . LYS A 1 86 ? -12.485 29.732 -49.749 1.00 63.32 86 LYS A O 1
ATOM 683 N N . ALA A 1 87 ? -10.478 30.173 -50.663 1.00 64.53 87 ALA A N 1
ATOM 684 C CA . ALA A 1 87 ? -9.775 30.298 -49.389 1.00 65.29 87 ALA A CA 1
ATOM 685 C C . ALA A 1 87 ? -9.483 31.774 -49.138 1.00 66.70 87 ALA A C 1
ATOM 686 O O . ALA A 1 87 ? -8.353 32.242 -49.286 1.00 67.10 87 ALA A O 1
ATOM 688 N N . LYS A 1 88 ? -10.524 32.511 -48.750 1.00 68.53 88 LYS A N 1
ATOM 689 C CA . LYS A 1 88 ? -10.389 33.922 -48.410 1.00 69.68 88 LYS A CA 1
ATOM 690 C C . LYS A 1 88 ? -11.107 34.280 -47.113 1.00 73.46 88 LYS A C 1
ATOM 691 O O . LYS A 1 88 ? -11.240 35.469 -46.799 1.00 71.12 88 LYS A O 1
ATOM 697 N N . ASP A 1 89 ? -11.573 33.288 -46.354 1.00 76.07 89 ASP A N 1
ATOM 698 C CA . ASP A 1 89 ? -12.250 33.521 -45.084 1.00 72.89 89 ASP A CA 1
ATOM 699 C C . ASP A 1 89 ? -11.538 32.845 -43.918 1.00 72.86 89 ASP A C 1
ATOM 700 O O . ASP A 1 89 ? -12.090 32.796 -42.811 1.00 74.45 89 ASP A O 1
ATOM 705 N N . LEU A 1 90 ? -10.338 32.329 -44.134 1.00 71.96 90 LEU A N 1
ATOM 706 C CA . LEU A 1 90 ? -9.549 31.624 -43.142 1.00 71.18 90 LEU A CA 1
ATOM 707 C C . LEU A 1 90 ? -8.318 32.426 -42.773 1.00 70.52 90 LEU A C 1
ATOM 708 O O . LEU A 1 90 ? -7.969 33.414 -43.458 1.00 70.82 90 LEU A O 1
ATOM 713 N N . PRO A 1 91 ? -7.618 32.086 -41.690 1.00 70.01 91 PRO A N 1
ATOM 714 C CA . PRO A 1 91 ? -6.433 32.844 -41.292 1.00 70.29 91 PRO A CA 1
ATOM 715 C C . PRO A 1 91 ? -5.370 32.880 -42.384 1.00 70.25 91 PRO A C 1
ATOM 716 O O . PRO A 1 91 ? -5.291 32.006 -43.250 1.00 70.00 91 PRO A O 1
ATOM 720 N N . GLU A 1 92 ? -4.545 33.928 -42.322 1.00 70.60 92 GLU A N 1
ATOM 721 C CA . GLU A 1 92 ? -3.459 34.110 -43.281 1.00 70.42 92 GLU A CA 1
ATOM 722 C C . GLU A 1 92 ? -2.512 32.917 -43.298 1.00 70.32 92 GLU A C 1
ATOM 723 O O . GLU A 1 92 ? -1.966 32.568 -44.353 1.00 70.23 92 GLU A O 1
ATOM 729 N N . GLU A 1 93 ? -2.317 32.277 -42.143 1.00 71.51 93 GLU A N 1
ATOM 730 C CA . GLU A 1 93 ? -1.399 31.147 -42.046 1.00 71.77 93 GLU A CA 1
ATOM 731 C C . GLU A 1 93 ? -1.835 30.005 -42.953 1.00 69.62 93 GLU A C 1
ATOM 732 O O . GLU A 1 93 ? -1.057 29.523 -43.788 1.00 68.88 93 GLU A O 1
ATOM 738 N N . GLU A 1 94 ? -3.081 29.552 -42.796 1.00 68.69 94 GLU A N 1
ATOM 739 C CA . GLU A 1 94 ? -3.577 28.454 -43.615 1.00 67.14 94 GLU A CA 1
ATOM 740 C C . GLU A 1 94 ? -3.676 28.849 -45.082 1.00 66.81 94 GLU A C 1
ATOM 741 O O . GLU A 1 94 ? -3.521 27.995 -45.959 1.00 66.03 94 GLU A O 1
ATOM 747 N N . ARG A 1 95 ? -3.904 30.132 -45.371 1.00 67.66 95 ARG A N 1
ATOM 748 C CA . ARG A 1 95 ? -3.933 30.585 -46.759 1.00 67.14 95 ARG A CA 1
ATOM 749 C C . ARG A 1 95 ? -2.562 30.446 -47.410 1.00 66.41 95 ARG A C 1
ATOM 750 O O . ARG A 1 95 ? -2.438 29.945 -48.536 1.00 65.64 95 ARG A O 1
ATOM 758 N N . ILE A 1 96 ? -1.514 30.894 -46.714 1.00 66.84 96 ILE A N 1
ATOM 759 C CA . ILE A 1 96 ? -0.166 30.763 -47.257 1.00 67.11 96 ILE A CA 1
ATOM 760 C C . ILE A 1 96 ? 0.232 29.294 -47.346 1.00 66.26 96 ILE A C 1
ATOM 761 O O . ILE A 1 96 ? 0.917 28.880 -48.289 1.00 66.18 96 ILE A O 1
ATOM 766 N N . LEU A 1 97 ? -0.208 28.478 -46.383 1.00 65.86 97 LEU A N 1
ATOM 767 C CA . LEU A 1 97 ? 0.050 27.042 -46.456 1.00 65.42 97 LEU A CA 1
ATOM 768 C C . LEU A 1 97 ? -0.621 26.429 -47.681 1.00 64.56 97 LEU A C 1
ATOM 769 O O . LEU A 1 97 ? -0.035 25.580 -48.366 1.00 64.70 97 LEU A O 1
ATOM 774 N N . LEU A 1 98 ? -1.849 26.858 -47.975 1.00 64.55 98 LEU A N 1
ATOM 775 C CA . LEU A 1 98 ? -2.574 26.354 -49.135 1.00 63.56 98 LEU A CA 1
ATOM 776 C C . LEU A 1 98 ? -1.884 26.757 -50.431 1.00 63.44 98 LEU A C 1
ATOM 777 O O . LEU A 1 98 ? -1.764 25.947 -51.360 1.00 61.75 98 LEU A O 1
ATOM 782 N N . ARG A 1 99 ? -1.427 28.010 -50.512 1.00 64.31 99 ARG A N 1
ATOM 783 C CA . ARG A 1 99 ? -0.692 28.449 -51.695 1.00 64.45 99 ARG A CA 1
ATOM 784 C C . ARG A 1 99 ? 0.612 27.676 -51.851 1.00 64.31 99 ARG A C 1
ATOM 785 O O . ARG A 1 99 ? 1.000 27.318 -52.970 1.00 64.18 99 ARG A O 1
ATOM 793 N N . ILE A 1 100 ? 1.298 27.405 -50.738 1.00 65.06 100 ILE A N 1
ATOM 794 C CA . ILE A 1 100 ? 2.518 26.604 -50.778 1.00 64.61 100 ILE A CA 1
ATOM 795 C C . ILE A 1 100 ? 2.219 25.215 -51.330 1.00 62.67 100 ILE A C 1
ATOM 796 O O . ILE A 1 100 ? 2.945 24.695 -52.183 1.00 61.98 100 ILE A O 1
ATOM 801 N N . LYS A 1 101 ? 1.139 24.600 -50.845 1.00 62.05 101 LYS A N 1
ATOM 802 C CA . LYS A 1 101 ? 0.753 23.276 -51.323 1.00 60.64 101 LYS A CA 1
ATOM 803 C C . LYS A 1 101 ? 0.448 23.289 -52.818 1.00 60.19 101 LYS A C 1
ATOM 804 O O . LYS A 1 101 ? 0.875 22.392 -53.558 1.00 59.59 101 LYS A O 1
ATOM 810 N N . ALA A 1 102 ? -0.288 24.303 -53.282 1.00 60.82 102 ALA A N 1
ATOM 811 C CA . ALA A 1 102 ? -0.620 24.387 -54.702 1.00 59.20 102 ALA A CA 1
ATOM 812 C C . ALA A 1 102 ? 0.630 24.575 -55.555 1.00 59.42 102 ALA A C 1
ATOM 813 O O . ALA A 1 102 ? 0.752 23.982 -56.636 1.00 58.87 102 ALA A O 1
ATOM 815 N N . LEU A 1 103 ? 1.570 25.400 -55.087 1.00 61.13 103 LEU A N 1
ATOM 816 C CA . LEU A 1 103 ? 2.827 25.566 -55.810 1.00 61.96 103 LEU A CA 1
ATOM 817 C C . LEU A 1 103 ? 3.621 24.265 -55.832 1.00 61.00 103 LEU A C 1
ATOM 818 O O . LEU A 1 103 ? 4.283 23.947 -56.827 1.00 60.53 103 LEU A O 1
ATOM 823 N N . VAL A 1 104 ? 3.565 23.500 -54.740 1.00 60.84 104 VAL A N 1
ATOM 824 C CA . VAL A 1 104 ? 4.230 22.200 -54.700 1.00 59.99 104 VAL A CA 1
ATOM 825 C C . VAL A 1 104 ? 3.630 21.267 -55.745 1.00 58.25 104 VAL A C 1
ATOM 826 O O . VAL A 1 104 ? 4.346 20.512 -56.414 1.00 58.19 104 VAL A O 1
ATOM 830 N N . ILE A 1 105 ? 2.307 21.314 -55.908 1.00 57.91 105 ILE A N 1
ATOM 831 C CA . ILE A 1 105 ? 1.654 20.511 -56.944 1.00 56.75 105 ILE A CA 1
ATOM 832 C C . ILE A 1 105 ? 2.115 20.947 -58.330 1.00 57.04 105 ILE A C 1
ATOM 833 O O . ILE A 1 105 ? 2.414 20.115 -59.199 1.00 56.68 105 ILE A O 1
ATOM 838 N N . GLU A 1 106 ? 2.152 22.260 -58.568 1.00 57.22 106 GLU A N 1
ATOM 839 C CA . GLU A 1 106 ? 2.571 22.744 -59.881 1.00 57.58 106 GLU A CA 1
ATOM 840 C C . GLU A 1 106 ? 4.025 22.389 -60.166 1.00 58.28 106 GLU A C 1
ATOM 841 O O . GLU A 1 106 ? 4.406 22.220 -61.330 1.00 58.23 106 GLU A O 1
ATOM 847 N N . VAL A 1 107 ? 4.847 22.269 -59.122 1.00 58.16 107 VAL A N 1
ATOM 848 C CA . VAL A 1 107 ? 6.219 21.806 -59.307 1.00 58.72 107 VAL A CA 1
ATOM 849 C C . VAL A 1 107 ? 6.238 20.317 -59.632 1.00 58.09 107 VAL A C 1
ATOM 850 O O . VAL A 1 107 ? 6.946 19.876 -60.544 1.00 59.20 107 VAL A O 1
ATOM 854 N N . MET A 1 108 ? 5.456 19.520 -58.897 1.00 57.46 108 MET A N 1
ATOM 855 C CA . MET A 1 108 ? 5.330 18.098 -59.205 1.00 57.50 108 MET A CA 1
ATOM 856 C C . MET A 1 108 ? 4.847 17.860 -60.627 1.00 57.32 108 MET A C 1
ATOM 857 O O . MET A 1 108 ? 5.108 16.791 -61.191 1.00 56.70 108 MET A O 1
ATOM 862 N N . ALA A 1 109 ? 4.131 18.824 -61.205 1.00 57.12 109 ALA A N 1
ATOM 863 C CA . ALA A 1 109 ? 3.662 18.678 -62.580 1.00 57.09 109 ALA A CA 1
ATOM 864 C C . ALA A 1 109 ? 4.827 18.651 -63.567 1.00 58.87 109 ALA A C 1
ATOM 865 O O . ALA A 1 109 ? 5.009 17.674 -64.304 1.00 57.81 109 ALA A O 1
ATOM 867 N N . TYR A 1 110 ? 5.632 19.717 -63.598 1.00 59.98 110 TYR A N 1
ATOM 868 C CA . TYR A 1 110 ? 6.670 19.870 -64.610 1.00 60.58 110 TYR A CA 1
ATOM 869 C C . TYR A 1 110 ? 8.088 19.755 -64.072 1.00 61.84 110 TYR A C 1
ATOM 870 O O . TYR A 1 110 ? 9.031 19.732 -64.871 1.00 61.80 110 TYR A O 1
ATOM 879 N N . GLY A 1 111 ? 8.271 19.692 -62.758 1.00 62.31 111 GLY A N 1
ATOM 880 C CA . GLY A 1 111 ? 9.606 19.629 -62.210 1.00 63.26 111 GLY A CA 1
ATOM 881 C C . GLY A 1 111 ? 10.212 18.241 -62.287 1.00 64.05 111 GLY A C 1
ATOM 882 O O . GLY A 1 111 ? 9.522 17.230 -62.398 1.00 63.04 111 GLY A O 1
ATOM 883 N N . ASP A 1 112 ? 11.541 18.208 -62.239 1.00 65.59 112 ASP A N 1
ATOM 884 C CA . ASP A 1 112 ? 12.293 16.965 -62.168 1.00 66.27 112 ASP A CA 1
ATOM 885 C C . ASP A 1 112 ? 12.272 16.410 -60.746 1.00 66.46 112 ASP A C 1
ATOM 886 O O . ASP A 1 112 ? 11.748 17.027 -59.813 1.00 67.67 112 ASP A O 1
ATOM 891 N N . ASP A 1 113 ? 12.883 15.235 -60.576 1.00 66.75 113 ASP A N 1
ATOM 892 C CA . ASP A 1 113 ? 12.752 14.497 -59.323 1.00 66.85 113 ASP A CA 1
ATOM 893 C C . ASP A 1 113 ? 13.353 15.262 -58.146 1.00 66.78 113 ASP A C 1
ATOM 894 O O . ASP A 1 113 ? 12.721 15.383 -57.091 1.00 66.27 113 ASP A O 1
ATOM 899 N N . GLU A 1 114 ? 14.580 15.777 -58.301 1.00 67.60 114 GLU A N 1
ATOM 900 C CA . GLU A 1 114 ? 15.214 16.512 -57.205 1.00 68.11 114 GLU A CA 1
ATOM 901 C C . GLU A 1 114 ? 14.417 17.760 -56.839 1.00 66.72 114 GLU A C 1
ATOM 902 O O . GLU A 1 114 ? 14.304 18.110 -55.658 1.00 65.79 114 GLU A O 1
ATOM 908 N N . THR A 1 115 ? 13.846 18.439 -57.838 1.00 67.41 115 THR A N 1
ATOM 909 C CA . THR A 1 115 ? 13.018 19.606 -57.554 1.00 66.20 115 THR A CA 1
ATOM 910 C C . THR A 1 115 ? 11.764 19.216 -56.783 1.00 64.67 115 THR A C 1
ATOM 911 O O . THR A 1 115 ? 11.329 19.943 -55.882 1.00 64.45 115 THR A O 1
ATOM 915 N N . ILE A 1 116 ? 11.171 18.067 -57.118 1.00 64.39 116 ILE A N 1
ATOM 916 C CA . ILE A 1 116 ? 10.013 17.587 -56.370 1.00 63.54 116 ILE A CA 1
ATOM 917 C C . ILE A 1 116 ? 10.409 17.250 -54.938 1.00 63.70 116 ILE A C 1
ATOM 918 O O . ILE A 1 116 ? 9.647 17.498 -53.996 1.00 63.37 116 ILE A O 1
ATOM 923 N N . LYS A 1 117 ? 11.609 16.714 -54.762 1.00 64.54 117 LYS A N 1
ATOM 924 C CA . LYS A 1 117 ? 12.080 16.444 -53.416 1.00 63.66 117 LYS A CA 1
ATOM 925 C C . LYS A 1 117 ? 12.119 17.749 -52.648 1.00 63.45 117 LYS A C 1
ATOM 926 O O . LYS A 1 117 ? 11.507 17.872 -51.587 1.00 63.52 117 LYS A O 1
ATOM 932 N N . GLU A 1 118 ? 12.826 18.735 -53.191 1.00 64.25 118 GLU A N 1
ATOM 933 C CA . GLU A 1 118 ? 12.943 20.023 -52.511 1.00 64.13 118 GLU A CA 1
ATOM 934 C C . GLU A 1 118 ? 11.571 20.597 -52.179 1.00 63.10 118 GLU A C 1
ATOM 935 O O . GLU A 1 118 ? 11.352 21.108 -51.072 1.00 63.68 118 GLU A O 1
ATOM 941 N N . ALA A 1 119 ? 10.632 20.516 -53.125 1.00 62.48 119 ALA A N 1
ATOM 942 C CA . ALA A 1 119 ? 9.299 21.065 -52.902 1.00 61.82 119 ALA A CA 1
ATOM 943 C C . ALA A 1 119 ? 8.567 20.318 -51.793 1.00 61.83 119 ALA A C 1
ATOM 944 O O . ALA A 1 119 ? 7.851 20.932 -50.998 1.00 62.34 119 ALA A O 1
ATOM 946 N N . GLN A 1 120 ? 8.741 18.997 -51.712 1.00 61.65 120 GLN A N 1
ATOM 947 C CA . GLN A 1 120 ? 8.071 18.235 -50.662 1.00 61.18 120 GLN A CA 1
ATOM 948 C C . GLN A 1 120 ? 8.705 18.490 -49.301 1.00 62.05 120 GLN A C 1
ATOM 949 O O . GLN A 1 120 ? 8.002 18.540 -48.284 1.00 62.33 120 GLN A O 1
ATOM 955 N N . LYS A 1 121 ? 10.030 18.661 -49.255 1.00 62.36 121 LYS A N 1
ATOM 956 C CA . LYS A 1 121 ? 10.666 19.054 -48.001 1.00 62.76 121 LYS A CA 1
ATOM 957 C C . LYS A 1 121 ? 10.153 20.409 -47.535 1.00 63.07 121 LYS A C 1
ATOM 958 O O . LYS A 1 121 ? 9.851 20.594 -46.349 1.00 63.71 121 LYS A O 1
ATOM 964 N N . LEU A 1 122 ? 10.037 21.368 -48.457 1.00 62.66 122 LEU A N 1
ATOM 965 C CA . LEU A 1 122 ? 9.519 22.681 -48.087 1.00 63.41 122 LEU A CA 1
ATOM 966 C C . LEU A 1 122 ? 8.049 22.615 -47.688 1.00 63.63 122 LEU A C 1
ATOM 967 O O . LEU A 1 122 ? 7.618 23.349 -46.794 1.00 64.95 122 LEU A O 1
ATOM 972 N N . LEU A 1 123 ? 7.270 21.742 -48.327 1.00 62.92 123 LEU A N 1
ATOM 973 C CA . LEU A 1 123 ? 5.878 21.565 -47.930 1.00 62.85 123 LEU A CA 1
ATOM 974 C C . LEU A 1 123 ? 5.781 21.012 -46.515 1.00 63.33 123 LEU A C 1
ATOM 975 O O . LEU A 1 123 ? 4.966 21.481 -45.709 1.00 64.37 123 LEU A O 1
ATOM 980 N N . ILE A 1 124 ? 6.601 20.008 -46.198 1.00 63.69 124 ILE A N 1
ATOM 981 C CA . ILE A 1 124 ? 6.645 19.493 -44.833 1.00 64.57 124 ILE A CA 1
ATOM 982 C C . ILE A 1 124 ? 7.002 20.614 -43.862 1.00 65.22 124 ILE A C 1
ATOM 983 O O . ILE A 1 124 ? 6.334 20.807 -42.838 1.00 65.40 124 ILE A O 1
ATOM 988 N N . LYS A 1 125 ? 8.058 21.373 -44.178 1.00 65.03 125 LYS A N 1
ATOM 989 C CA . LYS A 1 125 ? 8.466 22.490 -43.327 1.00 64.99 125 LYS A CA 1
ATOM 990 C C . LYS A 1 125 ? 7.324 23.478 -43.112 1.00 66.41 125 LYS A C 1
ATOM 991 O O . LYS A 1 125 ? 7.160 24.019 -42.013 1.00 67.71 125 LYS A O 1
ATOM 997 N N . ALA A 1 126 ? 6.527 23.731 -44.152 1.00 66.55 126 ALA A N 1
ATOM 998 C CA . ALA A 1 126 ? 5.375 24.613 -43.994 1.00 66.98 126 ALA A CA 1
ATOM 999 C C . ALA A 1 126 ? 4.325 23.984 -43.086 1.00 68.04 126 ALA A C 1
ATOM 1000 O O . ALA A 1 126 ? 3.670 24.682 -42.302 1.00 69.65 126 ALA A O 1
ATOM 1002 N N . GLU A 1 127 ? 4.157 22.663 -43.177 1.00 67.29 127 GLU A N 1
ATOM 1003 C CA . GLU A 1 127 ? 3.241 21.970 -42.276 1.00 67.81 127 GLU A CA 1
ATOM 1004 C C . GLU A 1 127 ? 3.694 22.081 -40.823 1.00 69.80 127 GLU A C 1
ATOM 1005 O O . GLU A 1 127 ? 2.854 22.166 -39.918 1.00 71.68 127 GLU A O 1
ATOM 1011 N N . LEU A 1 128 ? 5.009 22.076 -40.576 1.00 69.52 128 LEU A N 1
ATOM 1012 C CA . LEU A 1 128 ? 5.475 22.325 -39.211 1.00 71.21 128 LEU A CA 1
ATOM 1013 C C . LEU A 1 128 ? 5.255 23.779 -38.810 1.00 74.06 128 LEU A C 1
ATOM 1014 O O . LEU A 1 128 ? 4.821 24.059 -37.687 1.00 78.77 128 LEU A O 1
ATOM 1019 N N . ALA A 1 129 ? 5.569 24.718 -39.706 1.00 73.43 129 ALA A N 1
ATOM 1020 C CA . ALA A 1 129 ? 5.436 26.132 -39.370 1.00 74.62 129 ALA A CA 1
ATOM 1021 C C . ALA A 1 129 ? 3.991 26.505 -39.067 1.00 75.58 129 ALA A C 1
ATOM 1022 O O . ALA A 1 129 ? 3.740 27.414 -38.267 1.00 76.63 129 ALA A O 1
ATOM 1024 N N . VAL A 1 130 ? 3.033 25.820 -39.694 1.00 75.45 130 VAL A N 1
ATOM 1025 C CA . VAL A 1 130 ? 1.625 26.091 -39.416 1.00 76.28 130 VAL A CA 1
ATOM 1026 C C . VAL A 1 130 ? 1.293 25.750 -37.968 1.00 77.21 130 VAL A C 1
ATOM 1027 O O . VAL A 1 130 ? 0.586 26.501 -37.284 1.00 77.55 130 VAL A O 1
ATOM 1031 N N . LYS A 1 131 ? 1.805 24.619 -37.473 1.00 77.49 131 LYS A N 1
ATOM 1032 C CA . LYS A 1 131 ? 1.579 24.261 -36.077 1.00 78.37 131 LYS A CA 1
ATOM 1033 C C . LYS A 1 131 ? 2.284 25.224 -35.130 1.00 79.42 131 LYS A C 1
ATOM 1034 O O . LYS A 1 131 ? 1.860 25.382 -33.980 1.00 79.06 131 LYS A O 1
ATOM 1040 N N . GLU A 1 132 ? 3.348 25.880 -35.592 1.00 79.78 132 GLU A N 1
ATOM 1041 C CA . GLU A 1 132 ? 4.076 26.840 -34.775 1.00 80.75 132 GLU A CA 1
ATOM 1042 C C . GLU A 1 132 ? 3.610 28.275 -34.981 1.00 79.26 132 GLU A C 1
ATOM 1043 O O . GLU A 1 132 ? 4.075 29.167 -34.263 1.00 78.94 132 GLU A O 1
ATOM 1049 N N . GLY A 1 133 ? 2.710 28.516 -35.932 1.00 78.34 133 GLY A N 1
ATOM 1050 C CA . GLY A 1 133 ? 2.240 29.867 -36.195 1.00 77.41 133 GLY A CA 1
ATOM 1051 C C . GLY A 1 133 ? 3.326 30.814 -36.655 1.00 77.54 133 GLY A C 1
ATOM 1052 O O . GLY A 1 133 ? 3.208 32.026 -36.457 1.00 77.65 133 GLY A O 1
ATOM 1053 N N . ASP A 1 134 ? 4.388 30.293 -37.265 1.00 77.11 134 ASP A N 1
ATOM 1054 C CA . ASP A 1 134 ? 5.527 31.107 -37.677 1.00 76.69 134 ASP A CA 1
ATOM 1055 C C . ASP A 1 134 ? 5.215 31.707 -39.042 1.00 76.80 134 ASP A C 1
ATOM 1056 O O . ASP A 1 134 ? 5.236 31.006 -40.056 1.00 76.96 134 ASP A O 1
ATOM 1061 N N . LEU A 1 135 ? 4.937 33.012 -39.069 1.00 77.67 135 LEU A N 1
ATOM 1062 C CA . LEU A 1 135 ? 4.655 33.704 -40.323 1.00 77.93 135 LEU A CA 1
ATOM 1063 C C . LEU A 1 135 ? 5.929 33.966 -41.115 1.00 76.95 135 LEU A C 1
ATOM 1064 O O . LEU A 1 135 ? 5.964 33.767 -42.338 1.00 76.42 135 LEU A O 1
ATOM 1069 N N . GLU A 1 136 ? 6.983 34.414 -40.427 1.00 76.24 136 GLU A N 1
ATOM 1070 C CA . GLU A 1 136 ? 8.186 34.889 -41.094 1.00 75.03 136 GLU A CA 1
ATOM 1071 C C . GLU A 1 136 ? 8.923 33.784 -41.837 1.00 74.63 136 GLU A C 1
ATOM 1072 O O . GLU A 1 136 ? 9.710 34.088 -42.739 1.00 74.56 136 GLU A O 1
ATOM 1078 N N . THR A 1 137 ? 8.692 32.516 -41.498 1.00 75.04 137 THR A N 1
ATOM 1079 C CA . THR A 1 137 ? 9.324 31.467 -42.285 1.00 74.58 137 THR A CA 1
ATOM 1080 C C . THR A 1 137 ? 8.407 30.932 -43.375 1.00 74.84 137 THR A C 1
ATOM 1081 O O . THR A 1 137 ? 8.898 30.588 -44.451 1.00 75.07 137 THR A O 1
ATOM 1085 N N . LEU A 1 138 ? 7.085 30.890 -43.161 1.00 75.08 138 LEU A N 1
ATOM 1086 C CA . LEU A 1 138 ? 6.223 30.366 -44.216 1.00 75.55 138 LEU A CA 1
ATOM 1087 C C . LEU A 1 138 ? 6.078 31.362 -45.357 1.00 75.77 138 LEU A C 1
ATOM 1088 O O . LEU A 1 138 ? 5.881 30.955 -46.507 1.00 74.95 138 LEU A O 1
ATOM 1093 N N . LYS A 1 139 ? 6.204 32.660 -45.072 1.00 76.47 139 LYS A N 1
ATOM 1094 C CA . LYS A 1 139 ? 6.234 33.643 -46.151 1.00 76.79 139 LYS A CA 1
ATOM 1095 C C . LYS A 1 139 ? 7.424 33.395 -47.074 1.00 76.98 139 LYS A C 1
ATOM 1096 O O . LYS A 1 139 ? 7.277 33.337 -48.303 1.00 84.54 139 LYS A O 1
ATOM 1102 N N . LYS A 1 140 ? 8.613 33.217 -46.494 1.00 75.78 140 LYS A N 1
ATOM 1103 C CA . LYS A 1 140 ? 9.793 32.957 -47.311 1.00 74.93 140 LYS A CA 1
ATOM 1104 C C . LYS A 1 140 ? 9.755 31.565 -47.932 1.00 74.00 140 LYS A C 1
ATOM 1105 O O . LYS A 1 140 ? 10.331 31.356 -49.002 1.00 73.50 140 LYS A O 1
ATOM 1111 N N . ILE A 1 141 ? 9.071 30.609 -47.298 1.00 74.12 141 ILE A N 1
ATOM 1112 C CA . ILE A 1 141 ? 8.924 29.290 -47.906 1.00 73.19 141 ILE A CA 1
ATOM 1113 C C . ILE A 1 141 ? 8.030 29.370 -49.137 1.00 72.64 141 ILE A C 1
ATOM 1114 O O . ILE A 1 141 ? 8.303 28.735 -50.161 1.00 72.61 141 ILE A O 1
ATOM 1119 N N . LEU A 1 142 ? 6.960 30.166 -49.069 1.00 73.57 142 LEU A N 1
ATOM 1120 C CA . LEU A 1 142 ? 6.134 30.396 -50.250 1.00 72.52 142 LEU A CA 1
ATOM 1121 C C . LEU A 1 142 ? 6.919 31.124 -51.334 1.00 72.31 142 LEU A C 1
ATOM 1122 O O . LEU A 1 142 ? 6.792 30.813 -52.526 1.00 72.47 142 LEU A O 1
ATOM 1127 N N . LYS A 1 143 ? 7.743 32.096 -50.939 1.00 72.94 143 LYS A N 1
ATOM 1128 C CA . LYS A 1 143 ? 8.545 32.800 -51.933 1.00 72.67 143 LYS A CA 1
ATOM 1129 C C . LYS A 1 143 ? 9.561 31.868 -52.586 1.00 71.35 143 LYS A C 1
ATOM 1130 O O . LYS A 1 143 ? 9.806 31.962 -53.791 1.00 71.15 143 LYS A O 1
ATOM 1136 N N . GLU A 1 144 ? 10.145 30.947 -51.816 1.00 71.20 144 GLU A N 1
ATOM 1137 C CA . GLU A 1 144 ? 11.069 29.974 -52.392 1.00 70.71 144 GLU A CA 1
ATOM 1138 C C . GLU A 1 144 ? 10.337 28.957 -53.260 1.00 69.65 144 GLU A C 1
ATOM 1139 O O . GLU A 1 144 ? 10.909 28.443 -54.228 1.00 69.59 144 GLU A O 1
ATOM 1145 N N . MET A 1 145 ? 9.086 28.643 -52.916 1.00 69.25 145 MET A N 1
ATOM 1146 C CA . MET A 1 145 ? 8.221 27.873 -53.805 1.00 69.53 145 MET A CA 1
ATOM 1147 C C . MET A 1 145 ? 8.086 28.571 -55.153 1.00 69.40 145 MET A C 1
ATOM 1148 O O . MET A 1 145 ? 8.175 27.939 -56.217 1.00 68.22 145 MET A O 1
ATOM 1153 N N . GLU A 1 146 ? 7.855 29.886 -55.116 1.00 70.37 146 GLU A N 1
ATOM 1154 C CA . GLU A 1 146 ? 7.742 30.663 -56.347 1.00 70.98 146 GLU A CA 1
ATOM 1155 C C . GLU A 1 146 ? 9.060 30.682 -57.114 1.00 69.68 146 GLU A C 1
ATOM 1156 O O . GLU A 1 146 ? 9.072 30.558 -58.344 1.00 68.71 146 GLU A O 1
ATOM 1162 N N . LYS A 1 147 ? 10.182 30.824 -56.404 1.00 69.51 147 LYS A N 1
ATOM 1163 C CA . LYS A 1 147 ? 11.504 30.689 -57.014 1.00 69.09 147 LYS A CA 1
ATOM 1164 C C . LYS A 1 147 ? 11.794 29.232 -57.344 1.00 68.46 147 LYS A C 1
ATOM 1165 O O . LYS A 1 147 ? 12.908 28.746 -57.126 1.00 68.21 147 LYS A O 1
ATOM 1171 N N . MET A 1 148 ? 10.793 28.530 -57.864 1.00 67.99 148 MET A N 1
ATOM 1172 C CA . MET A 1 148 ? 10.922 27.131 -58.236 1.00 67.41 148 MET A CA 1
ATOM 1173 C C . MET A 1 148 ? 9.882 26.777 -59.285 1.00 66.84 148 MET A C 1
ATOM 1174 O O . MET A 1 148 ? 10.212 26.164 -60.305 1.00 66.64 148 MET A O 1
ATOM 1179 N N . VAL A 1 149 ? 8.627 27.172 -59.049 1.00 66.46 149 VAL A N 1
ATOM 1180 C CA . VAL A 1 149 ? 7.569 26.841 -60.002 1.00 65.38 149 VAL A CA 1
ATOM 1181 C C . VAL A 1 149 ? 7.870 27.422 -61.379 1.00 66.22 149 VAL A C 1
ATOM 1182 O O . VAL A 1 149 ? 7.528 26.819 -62.404 1.00 65.59 149 VAL A O 1
ATOM 1186 N N . LYS A 1 150 ? 8.530 28.579 -61.433 1.00 65.59 150 LYS A N 1
ATOM 1187 C CA . LYS A 1 150 ? 8.957 29.150 -62.703 1.00 65.90 150 LYS A CA 1
ATOM 1188 C C . LYS A 1 150 ? 10.386 28.769 -63.056 1.00 66.36 150 LYS A C 1
ATOM 1189 O O . LYS A 1 150 ? 10.749 28.779 -64.238 1.00 66.77 150 LYS A O 1
ATOM 1195 N N . GLU A 1 151 ? 11.202 28.436 -62.054 1.00 66.44 151 GLU A N 1
ATOM 1196 C CA . GLU A 1 151 ? 12.540 27.919 -62.308 1.00 67.27 151 GLU A CA 1
ATOM 1197 C C . GLU A 1 151 ? 12.504 26.632 -63.124 1.00 68.06 151 GLU A C 1
ATOM 1198 O O . GLU A 1 151 ? 13.478 26.322 -63.820 1.00 68.78 151 GLU A O 1
ATOM 1204 N N . VAL A 1 152 ? 11.394 25.896 -63.084 1.00 67.47 152 VAL A N 1
ATOM 1205 C CA . VAL A 1 152 ? 11.202 24.714 -63.914 1.00 67.41 152 VAL A CA 1
ATOM 1206 C C . VAL A 1 152 ? 10.117 24.932 -64.962 1.00 67.25 152 VAL A C 1
ATOM 1207 O O . VAL A 1 152 ? 9.696 23.974 -65.620 1.00 67.12 152 VAL A O 1
ATOM 1211 N N . LYS A 1 153 ? 9.645 26.164 -65.131 1.00 67.20 153 LYS A N 1
ATOM 1212 C CA . LYS A 1 153 ? 8.602 26.458 -66.112 1.00 67.61 153 LYS A CA 1
ATOM 1213 C C . LYS A 1 153 ? 9.113 26.256 -67.534 1.00 68.17 153 LYS A C 1
ATOM 1214 O O . LYS A 1 153 ? 8.331 26.071 -68.466 1.00 68.66 153 LYS A O 1
ATOM 1221 N N . ASN B 1 1 ? -11.577 -36.864 -12.080 1.00 57.23 1 ASN B N 1
ATOM 1222 C CA . ASN B 1 1 ? -12.490 -35.737 -12.221 1.00 56.34 1 ASN B CA 1
ATOM 1223 C C . ASN B 1 1 ? -11.814 -34.434 -11.811 1.00 54.69 1 ASN B C 1
ATOM 1224 O O . ASN B 1 1 ? -12.273 -33.347 -12.162 1.00 54.03 1 ASN B O 1
ATOM 1229 N N . ILE B 1 2 ? -10.716 -34.556 -11.061 1.00 54.73 2 ILE B N 1
ATOM 1230 C CA . ILE B 1 2 ? -10.016 -33.374 -10.566 1.00 54.20 2 ILE B CA 1
ATOM 1231 C C . ILE B 1 2 ? -9.412 -32.586 -11.724 1.00 55.36 2 ILE B C 1
ATOM 1232 O O . ILE B 1 2 ? -9.492 -31.352 -11.765 1.00 54.95 2 ILE B O 1
ATOM 1237 N N . LYS B 1 3 ? -8.815 -33.285 -12.694 1.00 55.16 3 LYS B N 1
ATOM 1238 C CA . LYS B 1 3 ? -8.298 -32.606 -13.878 1.00 53.17 3 LYS B CA 1
ATOM 1239 C C . LYS B 1 3 ? -9.433 -32.046 -14.727 1.00 51.63 3 LYS B C 1
ATOM 1240 O O . LYS B 1 3 ? -9.309 -30.958 -15.304 1.00 50.70 3 LYS B O 1
ATOM 1246 N N . GLU B 1 4 ? -10.544 -32.781 -14.821 1.00 52.15 4 GLU B N 1
ATOM 1247 C CA . GLU B 1 4 ? -11.727 -32.255 -15.494 1.00 51.90 4 GLU B CA 1
ATOM 1248 C C . GLU B 1 4 ? -12.218 -30.985 -14.813 1.00 51.65 4 GLU B C 1
ATOM 1249 O O . GLU B 1 4 ? -12.596 -30.014 -15.482 1.00 48.92 4 GLU B O 1
ATOM 1255 N N . THR B 1 5 ? -12.204 -30.968 -13.479 1.00 50.63 5 THR B N 1
ATOM 1256 C CA . THR B 1 5 ? -12.547 -29.751 -12.755 1.00 50.97 5 THR B CA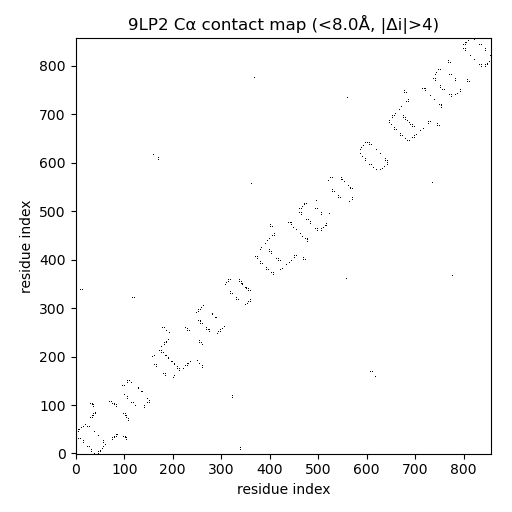 1
ATOM 1257 C C . THR B 1 5 ? -11.562 -28.632 -13.070 1.00 48.52 5 THR B C 1
ATOM 1258 O O . THR B 1 5 ? -11.950 -27.464 -13.158 1.00 47.17 5 THR B O 1
ATOM 1262 N N . LEU B 1 6 ? -10.282 -28.971 -13.245 1.00 50.04 6 LEU B N 1
ATOM 1263 C CA . LEU B 1 6 ? -9.293 -27.962 -13.620 1.00 48.94 6 LEU B CA 1
ATOM 1264 C C . LEU B 1 6 ? -9.629 -27.333 -14.967 1.00 48.12 6 LEU B C 1
ATOM 1265 O O . LEU B 1 6 ? -9.573 -26.108 -15.127 1.00 47.85 6 LEU B O 1
ATOM 1270 N N . GLN B 1 7 ? -9.974 -28.162 -15.955 1.00 46.81 7 GLN B N 1
ATOM 1271 C CA . GLN B 1 7 ? -10.363 -27.612 -17.253 1.00 47.87 7 GLN B CA 1
ATOM 1272 C C . GLN B 1 7 ? -11.646 -26.796 -17.146 1.00 46.45 7 GLN B C 1
ATOM 1273 O O . GLN B 1 7 ? -11.819 -25.807 -17.871 1.00 45.97 7 GLN B O 1
ATOM 1279 N N . LYS B 1 8 ? -12.549 -27.188 -16.244 1.00 45.98 8 LYS B N 1
ATOM 1280 C CA . LYS B 1 8 ? -13.760 -26.402 -16.023 1.00 45.41 8 LYS B CA 1
ATOM 1281 C C . LYS B 1 8 ? -13.419 -25.023 -15.469 1.00 44.75 8 LYS B C 1
ATOM 1282 O O . LYS B 1 8 ? -13.972 -24.009 -15.912 1.00 44.43 8 LYS B O 1
ATOM 1288 N N . ILE B 1 9 ? -12.511 -24.970 -14.490 1.00 45.34 9 ILE B N 1
ATOM 1289 C CA . ILE B 1 9 ? -12.059 -23.685 -13.959 1.00 43.88 9 ILE B CA 1
ATOM 1290 C C . ILE B 1 9 ? -11.395 -22.862 -15.053 1.00 43.48 9 ILE B C 1
ATOM 1291 O O . ILE B 1 9 ? -11.562 -21.641 -15.115 1.00 44.38 9 ILE B O 1
ATOM 1296 N N . LYS B 1 10 ? -10.641 -23.516 -15.940 1.00 43.91 10 LYS B N 1
ATOM 1297 C CA . LYS B 1 10 ? -9.991 -22.796 -17.033 1.00 44.51 10 LYS B CA 1
ATOM 1298 C C . LYS B 1 10 ? -11.019 -22.163 -17.967 1.00 40.71 10 LYS B C 1
ATOM 1299 O O . LYS B 1 10 ? -10.894 -20.992 -18.350 1.00 44.99 10 LYS B O 1
ATOM 1305 N N . GLU B 1 11 ? -12.047 -22.927 -18.345 1.00 48.34 11 GLU B N 1
ATOM 1306 C CA . GLU B 1 11 ? -13.084 -22.390 -19.225 1.00 43.25 11 GLU B CA 1
ATOM 1307 C C . GLU B 1 11 ? -13.856 -21.262 -18.548 1.00 43.11 11 GLU B C 1
ATOM 1308 O O . GLU B 1 11 ? -14.175 -20.245 -19.180 1.00 44.00 11 GLU B O 1
ATOM 1314 N N . VAL B 1 12 ? -14.167 -21.425 -17.260 1.00 43.88 12 VAL B N 1
ATOM 1315 C CA . VAL B 1 12 ? -14.816 -20.356 -16.507 1.00 44.54 12 VAL B CA 1
ATOM 1316 C C . VAL B 1 12 ? -13.950 -19.100 -16.504 1.00 44.00 12 VAL B C 1
ATOM 1317 O O . VAL B 1 12 ? -14.448 -17.982 -16.677 1.00 44.60 12 VAL B O 1
ATOM 1321 N N . VAL B 1 13 ? -12.641 -19.268 -16.305 1.00 44.21 13 VAL B N 1
ATOM 1322 C CA . VAL B 1 13 ? -11.719 -18.136 -16.284 1.00 44.50 13 VAL B CA 1
ATOM 1323 C C . VAL B 1 13 ? -11.687 -17.451 -17.647 1.00 45.16 13 VAL B C 1
ATOM 1324 O O . VAL B 1 13 ? -11.561 -16.223 -17.741 1.00 46.26 13 VAL B O 1
ATOM 1328 N N . LEU B 1 14 ? -11.811 -18.233 -18.721 1.00 44.88 14 LEU B N 1
ATOM 1329 C CA . LEU B 1 14 ? -11.986 -17.648 -20.050 1.00 44.33 14 LEU B CA 1
ATOM 1330 C C . LEU B 1 14 ? -13.241 -16.786 -20.103 1.00 47.38 14 LEU B C 1
ATOM 1331 O O . LEU B 1 14 ? -13.226 -15.665 -20.633 1.00 46.21 14 LEU B O 1
ATOM 1336 N N . GLU B 1 15 ? -14.350 -17.315 -19.578 1.00 44.64 15 GLU B N 1
ATOM 1337 C CA . GLU B 1 15 ? -15.601 -16.562 -19.579 1.00 45.62 15 GLU B CA 1
ATOM 1338 C C . GLU B 1 15 ? -15.460 -15.253 -18.807 1.00 47.30 15 GLU B C 1
ATOM 1339 O O . GLU B 1 15 ? -16.034 -14.230 -19.198 1.00 48.23 15 GLU B O 1
ATOM 1345 N N . ILE B 1 16 ? -14.706 -15.267 -17.702 1.00 47.48 16 ILE B N 1
ATOM 1346 C CA . ILE B 1 16 ? -14.463 -14.027 -16.960 1.00 49.14 16 ILE B CA 1
ATOM 1347 C C . ILE B 1 16 ? -13.614 -13.065 -17.788 1.00 48.35 16 ILE B C 1
ATOM 1348 O O . ILE B 1 16 ? -13.922 -11.871 -17.882 1.00 49.88 16 ILE B O 1
ATOM 1353 N N . MET B 1 17 ? -12.524 -13.564 -18.388 1.00 49.07 17 MET B N 1
ATOM 1354 C CA . MET B 1 17 ? -11.690 -12.717 -19.242 1.00 48.87 17 MET B CA 1
ATOM 1355 C C . MET B 1 17 ? -12.487 -12.052 -20.356 1.00 50.66 17 MET B C 1
ATOM 1356 O O . MET B 1 17 ? -12.147 -10.941 -20.780 1.00 50.58 17 MET B O 1
ATOM 1361 N N . ASP B 1 18 ? -13.529 -12.720 -20.855 1.00 50.90 18 ASP B N 1
ATOM 1362 C CA . ASP B 1 18 ? -14.270 -12.168 -21.987 1.00 51.19 18 ASP B CA 1
ATOM 1363 C C . ASP B 1 18 ? -14.902 -10.819 -21.651 1.00 53.28 18 ASP B C 1
ATOM 1364 O O . ASP B 1 18 ? -14.960 -9.927 -22.506 1.00 53.07 18 ASP B O 1
ATOM 1369 N N . LYS B 1 19 ? -15.378 -10.641 -20.414 1.00 56.50 19 LYS B N 1
ATOM 1370 C CA . LYS B 1 19 ? -16.102 -9.426 -20.049 1.00 55.84 19 LYS B CA 1
ATOM 1371 C C . LYS B 1 19 ? -15.620 -8.739 -18.777 1.00 53.62 19 LYS B C 1
ATOM 1372 O O . LYS B 1 19 ? -15.987 -7.579 -18.560 1.00 56.05 19 LYS B O 1
ATOM 1378 N N . GLY B 1 20 ? -14.825 -9.396 -17.938 1.00 53.13 20 GLY B N 1
ATOM 1379 C CA . GLY B 1 20 ? -14.464 -8.825 -16.656 1.00 52.32 20 GLY B CA 1
ATOM 1380 C C . GLY B 1 20 ? -13.509 -7.649 -16.768 1.00 52.96 20 GLY B C 1
ATOM 1381 O O . GLY B 1 20 ? -12.968 -7.331 -17.828 1.00 57.42 20 GLY B O 1
ATOM 1382 N N . ASP B 1 21 ? -13.299 -6.992 -15.629 1.00 51.36 21 ASP B N 1
ATOM 1383 C CA . ASP B 1 21 ? -12.345 -5.899 -15.509 1.00 52.12 21 ASP B CA 1
ATOM 1384 C C . ASP B 1 21 ? -11.088 -6.378 -14.792 1.00 51.97 21 ASP B C 1
ATOM 1385 O O . ASP B 1 21 ? -11.138 -7.288 -13.960 1.00 50.93 21 ASP B O 1
ATOM 1390 N N . ASP B 1 22 ? -9.960 -5.743 -15.127 1.00 52.16 22 ASP B N 1
ATOM 1391 C CA . ASP B 1 22 ? -8.609 -6.201 -14.801 1.00 51.66 22 ASP B CA 1
ATOM 1392 C C . ASP B 1 22 ? -8.463 -6.832 -13.420 1.00 51.17 22 ASP B C 1
ATOM 1393 O O . ASP B 1 22 ? -7.794 -7.861 -13.276 1.00 50.91 22 ASP B O 1
ATOM 1398 N N . GLU B 1 23 ? -9.078 -6.228 -12.400 1.00 51.31 23 GLU B N 1
ATOM 1399 C CA . GLU B 1 23 ? -9.003 -6.793 -11.055 1.00 50.34 23 GLU B CA 1
ATOM 1400 C C . GLU B 1 23 ? -9.628 -8.183 -11.005 1.00 48.46 23 GLU B C 1
ATOM 1401 O O . GLU B 1 23 ? -9.070 -9.107 -10.397 1.00 47.85 23 GLU B O 1
ATOM 1407 N N . GLN B 1 24 ? -10.781 -8.353 -11.654 1.00 48.92 24 GLN B N 1
ATOM 1408 C CA . GLN B 1 24 ? -11.465 -9.640 -11.617 1.00 48.28 24 GLN B CA 1
ATOM 1409 C C . GLN B 1 24 ? -10.711 -10.696 -12.421 1.00 47.27 24 GLN B C 1
ATOM 1410 O O . GLN B 1 24 ? -10.621 -11.854 -11.995 1.00 46.74 24 GLN B O 1
ATOM 1416 N N . ILE B 1 25 ? -10.150 -10.320 -13.578 1.00 48.52 25 ILE B N 1
ATOM 1417 C CA . ILE B 1 25 ? -9.315 -11.264 -14.325 1.00 47.46 25 ILE B CA 1
ATOM 1418 C C . ILE B 1 25 ? -8.092 -11.662 -13.510 1.00 46.29 25 ILE B C 1
ATOM 1419 O O . ILE B 1 25 ? -7.675 -12.826 -13.522 1.00 45.92 25 ILE B O 1
ATOM 1424 N N . LYS B 1 26 ? -7.490 -10.707 -12.798 1.00 47.39 26 LYS B N 1
ATOM 1425 C CA . LYS B 1 26 ? -6.317 -11.023 -11.990 1.00 46.48 26 LYS B CA 1
ATOM 1426 C C . LYS B 1 26 ? -6.670 -11.997 -10.874 1.00 45.67 26 LYS B C 1
ATOM 1427 O O . LYS B 1 26 ? -5.947 -12.972 -10.629 1.00 46.10 26 LYS B O 1
ATOM 1433 N N . LEU B 1 27 ? -7.782 -11.745 -10.182 1.00 45.09 27 LEU B N 1
ATOM 1434 C CA . LEU B 1 27 ? -8.215 -12.667 -9.139 1.00 43.97 27 LEU B CA 1
ATOM 1435 C C . LEU B 1 27 ? -8.508 -14.045 -9.721 1.00 44.78 27 LEU B C 1
ATOM 1436 O O . LEU B 1 27 ? -8.175 -15.069 -9.112 1.00 42.63 27 LEU B O 1
ATOM 1441 N N . ALA B 1 28 ? -9.136 -14.089 -10.900 1.00 43.87 28 ALA B N 1
ATOM 1442 C CA . ALA B 1 28 ? -9.454 -15.370 -11.522 1.00 43.57 28 ALA B CA 1
ATOM 1443 C C . ALA B 1 28 ? -8.189 -16.131 -11.895 1.00 43.02 28 ALA B C 1
ATOM 1444 O O . ALA B 1 28 ? -8.117 -17.351 -11.720 1.00 43.56 28 ALA B O 1
ATOM 1446 N N . GLN B 1 29 ? -7.182 -15.424 -12.413 1.00 44.19 29 GLN B N 1
ATOM 1447 C CA . GLN B 1 29 ? -5.912 -16.063 -12.741 1.00 43.96 29 GLN B CA 1
ATOM 1448 C C . GLN B 1 29 ? -5.230 -16.588 -11.486 1.00 42.45 29 GLN B C 1
ATOM 1449 O O . GLN B 1 29 ? -4.617 -17.664 -11.502 1.00 42.96 29 GLN B O 1
ATOM 1455 N N . SER B 1 30 ? -5.323 -15.836 -10.387 1.00 44.07 30 SER B N 1
ATOM 1456 C CA . SER B 1 30 ? -4.776 -16.306 -9.119 1.00 43.15 30 SER B CA 1
ATOM 1457 C C . SER B 1 30 ? -5.456 -17.597 -8.680 1.00 43.52 30 SER B C 1
ATOM 1458 O O . SER B 1 30 ? -4.788 -18.571 -8.310 1.00 41.26 30 SER B O 1
ATOM 1461 N N . LEU B 1 31 ? -6.792 -17.620 -8.716 1.00 36.73 31 LEU B N 1
ATOM 1462 C CA . LEU B 1 31 ? -7.522 -18.832 -8.354 1.00 46.92 31 LEU B CA 1
ATOM 1463 C C . LEU B 1 31 ? -7.164 -19.988 -9.280 1.00 40.31 31 LEU B C 1
ATOM 1464 O O . LEU B 1 31 ? -7.076 -21.141 -8.843 1.00 42.03 31 LEU B O 1
ATOM 1469 N N . LEU B 1 32 ? -6.944 -19.695 -10.562 1.00 41.03 32 LEU B N 1
ATOM 1470 C CA . LEU B 1 32 ? -6.574 -20.739 -11.512 1.00 42.10 32 LEU B CA 1
ATOM 1471 C C . LEU B 1 32 ? -5.213 -21.333 -11.177 1.00 40.10 32 LEU B C 1
ATOM 1472 O O . LEU B 1 32 ? -5.027 -22.554 -11.245 1.00 43.35 32 LEU B O 1
ATOM 1477 N N . ILE B 1 33 ? -4.250 -20.487 -10.815 1.00 44.64 33 ILE B N 1
ATOM 1478 C CA . ILE B 1 33 ? -2.929 -21.001 -10.471 1.00 40.56 33 ILE B CA 1
ATOM 1479 C C . ILE B 1 33 ? -2.990 -21.785 -9.162 1.00 42.92 33 ILE B C 1
ATOM 1480 O O . ILE B 1 33 ? -2.312 -22.810 -9.002 1.00 43.25 33 ILE B O 1
ATOM 1485 N N . VAL B 1 34 ? -3.819 -21.333 -8.213 1.00 41.14 34 VAL B N 1
ATOM 1486 C CA . VAL B 1 34 ? -4.029 -22.110 -6.991 1.00 42.28 34 VAL B CA 1
ATOM 1487 C C . VAL B 1 34 ? -4.596 -23.483 -7.326 1.00 41.81 34 VAL B C 1
ATOM 1488 O O . VAL B 1 34 ? -4.181 -24.499 -6.758 1.00 42.42 34 VAL B O 1
ATOM 1492 N N . ALA B 1 35 ? -5.561 -23.532 -8.246 1.00 41.94 35 ALA B N 1
ATOM 1493 C CA . ALA B 1 35 ? -6.149 -24.808 -8.637 1.00 43.12 35 ALA B CA 1
ATOM 1494 C C . ALA B 1 35 ? -5.140 -25.698 -9.350 1.00 43.58 35 ALA B C 1
ATOM 1495 O O . ALA B 1 35 ? -5.188 -26.923 -9.207 1.00 44.82 35 ALA B O 1
ATOM 1497 N N . GLU B 1 36 ? -4.228 -25.106 -10.121 1.00 43.60 36 GLU B N 1
ATOM 1498 C CA . GLU B 1 36 ? -3.158 -25.885 -10.739 1.00 44.34 36 GLU B CA 1
ATOM 1499 C C . GLU B 1 36 ? -2.256 -26.503 -9.675 1.00 43.99 36 GLU B C 1
ATOM 1500 O O . GLU B 1 36 ? -1.921 -27.693 -9.737 1.00 43.07 36 GLU B O 1
ATOM 1506 N N . ILE B 1 37 ? -1.852 -25.698 -8.691 1.00 42.90 37 ILE B N 1
ATOM 1507 C CA . ILE B 1 37 ? -1.120 -26.214 -7.534 1.00 43.15 37 ILE B CA 1
ATOM 1508 C C . ILE B 1 37 ? -1.877 -27.363 -6.874 1.00 43.78 37 ILE B C 1
ATOM 1509 O O . ILE B 1 37 ? -1.298 -28.415 -6.562 1.00 43.42 37 ILE B O 1
ATOM 1514 N N . ALA B 1 38 ? -3.180 -27.180 -6.653 1.00 43.38 38 ALA B N 1
ATOM 1515 C CA . ALA B 1 38 ? -3.970 -28.182 -5.946 1.00 44.51 38 ALA B CA 1
ATOM 1516 C C . ALA B 1 38 ? -4.079 -29.472 -6.748 1.00 45.72 38 ALA B C 1
ATOM 1517 O O . ALA B 1 38 ? -4.063 -30.567 -6.176 1.00 45.84 38 ALA B O 1
ATOM 1519 N N . VAL B 1 39 ? -4.207 -29.361 -8.071 1.00 44.52 39 VAL B N 1
ATOM 1520 C CA . VAL B 1 39 ? -4.187 -30.543 -8.926 1.00 45.51 39 VAL B CA 1
ATOM 1521 C C . VAL B 1 39 ? -2.836 -31.237 -8.828 1.00 44.29 39 VAL B C 1
ATOM 1522 O O . VAL B 1 39 ? -2.753 -32.471 -8.788 1.00 44.73 39 VAL B O 1
ATOM 1526 N N . ALA B 1 40 ? -1.758 -30.451 -8.770 1.00 44.30 40 ALA B N 1
ATOM 1527 C CA . ALA B 1 40 ? -0.424 -31.033 -8.684 1.00 43.78 40 ALA B CA 1
ATOM 1528 C C . ALA B 1 40 ? -0.247 -31.836 -7.402 1.00 44.67 40 ALA B C 1
ATOM 1529 O O . ALA B 1 40 ? 0.318 -32.936 -7.427 1.00 44.25 40 ALA B O 1
ATOM 1531 N N . VAL B 1 41 ? -0.724 -31.314 -6.271 1.00 45.36 41 VAL B N 1
ATOM 1532 C CA . VAL B 1 41 ? -0.561 -32.039 -5.011 1.00 44.71 41 VAL B CA 1
ATOM 1533 C C . VAL B 1 41 ? -1.585 -33.164 -4.895 1.00 45.08 41 VAL B C 1
ATOM 1534 O O . VAL B 1 41 ? -1.227 -34.337 -4.739 1.00 44.82 41 VAL B O 1
ATOM 1538 N N . GLY B 1 42 ? -2.871 -32.827 -4.973 1.00 45.94 42 GLY B N 1
ATOM 1539 C CA . GLY B 1 42 ? -3.922 -33.813 -4.820 1.00 46.79 42 GLY B CA 1
ATOM 1540 C C . GLY B 1 42 ? -5.028 -33.364 -3.888 1.00 47.53 42 GLY B C 1
ATOM 1541 O O . GLY B 1 42 ? -5.912 -34.152 -3.536 1.00 48.38 42 GLY B O 1
ATOM 1542 N N . ASP B 1 43 ? -4.986 -32.097 -3.477 1.00 48.28 43 ASP B N 1
ATOM 1543 C CA . ASP B 1 43 ? -6.017 -31.540 -2.611 1.00 49.84 43 ASP B CA 1
ATOM 1544 C C . ASP B 1 43 ? -7.323 -31.396 -3.381 1.00 50.94 43 ASP B C 1
ATOM 1545 O O . ASP B 1 43 ? -7.571 -30.366 -4.015 1.00 50.80 43 ASP B O 1
ATOM 1550 N N . LYS B 1 44 ? -8.164 -32.430 -3.323 1.00 51.80 44 LYS B N 1
ATOM 1551 C CA . LYS B 1 44 ? -9.411 -32.444 -4.078 1.00 52.83 44 LYS B CA 1
ATOM 1552 C C . LYS B 1 44 ? -10.402 -31.386 -3.603 1.00 52.57 44 LYS B C 1
ATOM 1553 O O . LYS B 1 44 ? -11.309 -31.022 -4.361 1.00 53.34 44 LYS B O 1
ATOM 1559 N N . GLU B 1 45 ? -10.242 -30.875 -2.379 1.00 53.74 45 GLU B N 1
ATOM 1560 C CA . GLU B 1 45 ? -11.204 -29.922 -1.832 1.00 52.97 45 GLU B CA 1
ATOM 1561 C C . GLU B 1 45 ? -10.929 -28.501 -2.313 1.00 51.27 45 GLU B C 1
ATOM 1562 O O . GLU B 1 45 ? -11.866 -27.754 -2.624 1.00 50.08 45 GLU B O 1
ATOM 1568 N N . THR B 1 46 ? -9.655 -28.105 -2.360 1.00 49.50 46 THR B N 1
ATOM 1569 C CA . THR B 1 46 ? -9.326 -26.755 -2.801 1.00 48.35 46 THR B CA 1
ATOM 1570 C C . THR B 1 46 ? -9.658 -26.550 -4.273 1.00 47.81 46 THR B C 1
ATOM 1571 O O . THR B 1 46 ? -9.989 -25.432 -4.676 1.00 47.03 46 THR B O 1
ATOM 1575 N N . VAL B 1 47 ? -9.591 -27.606 -5.086 1.00 48.23 47 VAL B N 1
ATOM 1576 C CA . VAL B 1 47 ? -9.975 -27.483 -6.491 1.00 46.88 47 VAL B CA 1
ATOM 1577 C C . VAL B 1 47 ? -11.450 -27.115 -6.605 1.00 46.21 47 VAL B C 1
ATOM 1578 O O . VAL B 1 47 ? -11.830 -26.206 -7.355 1.00 46.31 47 VAL B O 1
ATOM 1582 N N . GLU B 1 48 ? -12.305 -27.820 -5.859 1.00 48.06 48 GLU B N 1
ATOM 1583 C CA . GLU B 1 48 ? -13.726 -27.497 -5.867 1.00 47.80 48 GLU B CA 1
ATOM 1584 C C . GLU B 1 48 ? -13.991 -26.127 -5.259 1.00 46.04 48 GLU B C 1
ATOM 1585 O O . GLU B 1 48 ? -14.895 -25.415 -5.712 1.00 45.47 48 GLU B O 1
ATOM 1591 N N . LYS B 1 49 ? -13.211 -25.732 -4.249 1.00 46.37 49 LYS B N 1
ATOM 1592 C CA . LYS B 1 49 ? -13.366 -24.391 -3.692 1.00 45.79 49 LYS B CA 1
ATOM 1593 C C . LYS B 1 49 ? -13.024 -23.323 -4.725 1.00 44.75 49 LYS B C 1
ATOM 1594 O O . LYS B 1 49 ? -13.712 -22.300 -4.822 1.00 43.14 49 LYS B O 1
ATOM 1600 N N . MET B 1 50 ? -11.965 -23.542 -5.507 1.00 44.18 50 MET B N 1
ATOM 1601 C CA . MET B 1 50 ? -11.601 -22.575 -6.539 1.00 44.21 50 MET B CA 1
ATOM 1602 C C . MET B 1 50 ? -12.641 -22.535 -7.648 1.00 43.21 50 MET B C 1
ATOM 1603 O O . MET B 1 50 ? -12.938 -21.462 -8.185 1.00 42.27 50 MET B O 1
ATOM 1608 N N . TYR B 1 51 ? -13.193 -23.695 -8.017 1.00 43.56 51 TYR B N 1
ATOM 1609 C CA . TYR B 1 51 ? -14.330 -23.707 -8.934 1.00 44.61 51 TYR B CA 1
ATOM 1610 C C . TYR B 1 51 ? -15.467 -22.857 -8.379 1.00 41.98 51 TYR B C 1
ATOM 1611 O O . TYR B 1 51 ? -16.041 -22.026 -9.091 1.00 42.83 51 TYR B O 1
ATOM 1620 N N . LYS B 1 52 ? -15.800 -23.046 -7.100 1.00 42.95 52 LYS B N 1
ATOM 1621 C CA . LYS B 1 52 ? -16.907 -22.303 -6.507 1.00 43.27 52 LYS B CA 1
ATOM 1622 C C . LYS B 1 52 ? -16.639 -20.803 -6.519 1.00 41.77 52 LYS B C 1
ATOM 1623 O O . LYS B 1 52 ? -17.535 -20.009 -6.825 1.00 42.00 52 LYS B O 1
ATOM 1629 N N . GLU B 1 53 ? -15.405 -20.395 -6.214 1.00 44.27 53 GLU B N 1
ATOM 1630 C CA . GLU B 1 53 ? -15.089 -18.968 -6.190 1.00 42.82 53 GLU B CA 1
ATOM 1631 C C . GLU B 1 53 ? -15.101 -18.369 -7.594 1.00 42.44 53 GLU B C 1
ATOM 1632 O O . GLU B 1 53 ? -15.627 -17.267 -7.801 1.00 42.33 53 GLU B O 1
ATOM 1638 N N . ALA B 1 54 ? -14.533 -19.077 -8.574 1.00 42.12 54 ALA B N 1
ATOM 1639 C CA . ALA B 1 54 ? -14.546 -18.577 -9.945 1.00 43.06 54 ALA B CA 1
ATOM 1640 C C . ALA B 1 54 ? -15.966 -18.506 -10.491 1.00 40.27 54 ALA B C 1
ATOM 1641 O O . ALA B 1 54 ? -16.309 -17.579 -11.233 1.00 41.94 54 ALA B O 1
ATOM 1643 N N . LYS B 1 55 ? -16.812 -19.471 -10.125 1.00 44.53 55 LYS B N 1
ATOM 1644 C CA . LYS B 1 55 ? -18.212 -19.423 -10.532 1.00 43.65 55 LYS B CA 1
ATOM 1645 C C . LYS B 1 55 ? -18.935 -18.265 -9.862 1.00 40.71 55 LYS B C 1
ATOM 1646 O O . LYS B 1 55 ? -19.771 -17.600 -10.484 1.00 43.28 55 LYS B O 1
ATOM 1652 N N . TYR B 1 56 ? -18.639 -18.023 -8.583 1.00 42.27 56 TYR B N 1
ATOM 1653 C CA . TYR B 1 56 ? -19.172 -16.851 -7.901 1.00 43.09 56 TYR B CA 1
ATOM 1654 C C . TYR B 1 56 ? -18.795 -15.577 -8.644 1.00 42.30 56 TYR B C 1
ATOM 1655 O O . TYR B 1 56 ? -19.606 -14.653 -8.765 1.00 43.90 56 TYR B O 1
ATOM 1664 N N . ILE B 1 57 ? -17.563 -15.514 -9.152 1.00 42.57 57 ILE B N 1
ATOM 1665 C CA . ILE B 1 57 ? -17.130 -14.338 -9.904 1.00 42.99 57 ILE B CA 1
ATOM 1666 C C . ILE B 1 57 ? -17.849 -14.255 -11.247 1.00 43.07 57 ILE B C 1
ATOM 1667 O O . ILE B 1 57 ? -18.197 -13.165 -11.715 1.00 43.41 57 ILE B O 1
ATOM 1672 N N . LEU B 1 58 ? -18.077 -15.398 -11.893 1.00 42.98 58 LEU B N 1
ATOM 1673 C CA . LEU B 1 58 ? -18.701 -15.376 -13.213 1.00 42.90 58 LEU B CA 1
ATOM 1674 C C . LEU B 1 58 ? -20.167 -14.972 -13.123 1.00 42.00 58 LEU B C 1
ATOM 1675 O O . LEU B 1 58 ? -20.639 -14.132 -13.898 1.00 44.71 58 LEU B O 1
ATOM 1680 N N . ASP B 1 59 ? -20.910 -15.568 -12.189 1.00 46.41 59 ASP B N 1
ATOM 1681 C CA . ASP B 1 59 ? -22.301 -15.182 -12.003 1.00 42.03 59 ASP B CA 1
ATOM 1682 C C . ASP B 1 59 ? -22.424 -13.747 -11.511 1.00 43.34 59 ASP B C 1
ATOM 1683 O O . ASP B 1 59 ? -23.474 -13.121 -11.697 1.00 44.04 59 ASP B O 1
ATOM 1688 N N . ASN B 1 60 ? -21.369 -13.213 -10.888 1.00 44.22 60 ASN B N 1
ATOM 1689 C CA . ASN B 1 60 ? -21.389 -11.900 -10.246 1.00 44.73 60 ASN B CA 1
ATOM 1690 C C . ASN B 1 60 ? -20.197 -11.148 -10.844 1.00 45.27 60 ASN B C 1
ATOM 1691 O O . ASN B 1 60 ? -19.118 -11.089 -10.251 1.00 46.18 60 ASN B O 1
ATOM 1696 N N . ILE B 1 61 ? -20.386 -10.609 -12.048 1.00 44.82 61 ILE B N 1
ATOM 1697 C CA . ILE B 1 61 ? -19.394 -9.714 -12.638 1.00 44.96 61 ILE B CA 1
ATOM 1698 C C . ILE B 1 61 ? -19.755 -8.254 -12.383 1.00 46.25 61 ILE B C 1
ATOM 1699 O O . ILE B 1 61 ? -18.865 -7.400 -12.312 1.00 46.46 61 ILE B O 1
ATOM 1704 N N . ASN B 1 62 ? -21.042 -7.955 -12.237 1.00 45.42 62 ASN B N 1
ATOM 1705 C CA . ASN B 1 62 ? -21.533 -6.591 -12.126 1.00 46.63 62 ASN B CA 1
ATOM 1706 C C . ASN B 1 62 ? -21.806 -6.166 -10.690 1.00 47.15 62 ASN B C 1
ATOM 1707 O O . ASN B 1 62 ? -22.295 -5.053 -10.473 1.00 46.64 62 ASN B O 1
ATOM 1712 N N . SER B 1 63 ? -21.505 -7.015 -9.705 1.00 47.88 63 SER B N 1
ATOM 1713 C CA . SER B 1 63 ? -21.835 -6.718 -8.315 1.00 47.25 63 SER B CA 1
ATOM 1714 C C . SER B 1 63 ? -20.686 -6.898 -7.332 1.00 46.77 63 SER B C 1
ATOM 1715 O O . SER B 1 63 ? -20.775 -6.363 -6.220 1.00 47.35 63 SER B O 1
ATOM 1718 N N . ILE B 1 64 ? -19.625 -7.628 -7.686 1.00 46.45 64 ILE B N 1
ATOM 1719 C CA . ILE B 1 64 ? -18.524 -7.824 -6.753 1.00 46.28 64 ILE B CA 1
ATOM 1720 C C . ILE B 1 64 ? -17.853 -6.486 -6.449 1.00 45.90 64 ILE B C 1
ATOM 1721 O O . ILE B 1 64 ? -17.865 -5.555 -7.264 1.00 46.07 64 ILE B O 1
ATOM 1726 N N . THR B 1 65 ? -17.277 -6.387 -5.256 1.00 47.59 65 THR B N 1
ATOM 1727 C CA . THR B 1 65 ? -16.615 -5.178 -4.797 1.00 47.36 65 THR B CA 1
ATOM 1728 C C . THR B 1 65 ? -15.114 -5.409 -4.673 1.00 46.99 65 THR B C 1
ATOM 1729 O O . THR B 1 65 ? -14.644 -6.539 -4.515 1.00 45.94 65 THR B O 1
ATOM 1733 N N . ASP B 1 66 ? -14.362 -4.306 -4.744 1.00 47.59 66 ASP B N 1
ATOM 1734 C CA . ASP B 1 66 ? -12.905 -4.391 -4.746 1.00 47.52 66 ASP B CA 1
ATOM 1735 C C . ASP B 1 66 ? -12.359 -4.897 -3.417 1.00 46.75 66 ASP B C 1
ATOM 1736 O O . ASP B 1 66 ? -11.320 -5.567 -3.392 1.00 45.69 66 ASP B O 1
ATOM 1741 N N . GLU B 1 67 ? -13.072 -4.651 -2.358 1.00 46.28 67 GLU B N 1
ATOM 1742 C CA . GLU B 1 67 ? -12.605 -5.125 -1.103 1.00 45.60 67 GLU B CA 1
ATOM 1743 C C . GLU B 1 67 ? -12.699 -6.630 -1.089 1.00 43.91 67 GLU B C 1
ATOM 1744 O O . GLU B 1 67 ? -11.775 -7.311 -0.677 1.00 44.27 67 GLU B O 1
ATOM 1750 N N . GLU B 1 68 ? -13.825 -7.158 -1.503 1.00 46.16 68 GLU B N 1
ATOM 1751 C CA . GLU B 1 68 ? -13.965 -8.606 -1.619 1.00 43.03 68 GLU B CA 1
ATOM 1752 C C . GLU B 1 68 ? -12.892 -9.188 -2.529 1.00 42.63 68 GLU B C 1
ATOM 1753 O O . GLU B 1 68 ? -12.362 -10.274 -2.262 1.00 42.79 68 GLU B O 1
ATOM 1759 N N . ILE B 1 69 ? -12.557 -8.477 -3.607 1.00 44.41 69 ILE B N 1
ATOM 1760 C CA . ILE B 1 69 ? -11.528 -8.955 -4.528 1.00 43.13 69 ILE B CA 1
ATOM 1761 C C . ILE B 1 69 ? -10.188 -9.064 -3.813 1.00 40.75 69 ILE B C 1
ATOM 1762 O O . ILE B 1 69 ? -9.485 -10.074 -3.927 1.00 43.01 69 ILE B O 1
ATOM 1767 N N . LYS B 1 70 ? -9.820 -8.029 -3.054 1.00 42.02 70 LYS B N 1
ATOM 1768 C CA . LYS B 1 70 ? -8.558 -8.061 -2.320 1.00 43.17 70 LYS B CA 1
ATOM 1769 C C . LYS B 1 70 ? -8.570 -9.143 -1.246 1.00 42.39 70 LYS B C 1
ATOM 1770 O O . LYS B 1 70 ? -7.569 -9.846 -1.047 1.00 41.90 70 LYS B O 1
ATOM 1776 N N . LYS B 1 71 ? -9.667 -9.345 -0.604 1.00 42.29 71 LYS B N 1
ATOM 1777 C CA . LYS B 1 71 ? -9.639 -10.380 0.375 1.00 43.53 71 LYS B CA 1
ATOM 1778 C C . LYS B 1 71 ? -9.359 -11.634 -0.352 1.00 40.70 71 LYS B C 1
ATOM 1779 O O . LYS B 1 71 ? -8.350 -12.280 -0.156 1.00 41.38 71 LYS B O 1
ATOM 1785 N N . MET B 1 72 ? -10.262 -11.981 -1.225 1.00 40.09 72 MET B N 1
ATOM 1786 C CA . MET B 1 72 ? -10.106 -13.279 -1.871 1.00 39.56 72 MET B CA 1
ATOM 1787 C C . MET B 1 72 ? -8.713 -13.447 -2.464 1.00 37.57 72 MET B C 1
ATOM 1788 O O . MET B 1 72 ? -8.201 -14.568 -2.517 1.00 41.09 72 MET B O 1
ATOM 1793 N N . LEU B 1 73 ? -8.078 -12.353 -2.891 1.00 48.76 73 LEU B N 1
ATOM 1794 C CA . LEU B 1 73 ? -6.710 -12.435 -3.393 1.00 38.75 73 LEU B CA 1
ATOM 1795 C C . LEU B 1 73 ? -5.754 -12.892 -2.298 1.00 43.17 73 LEU B C 1
ATOM 1796 O O . LEU B 1 73 ? -4.985 -13.844 -2.483 1.00 39.93 73 LEU B O 1
ATOM 1801 N N . GLU B 1 74 ? -5.788 -12.217 -1.146 1.00 40.91 74 GLU B N 1
ATOM 1802 C CA . GLU B 1 74 ? -4.920 -12.615 -0.038 1.00 42.54 74 GLU B CA 1
ATOM 1803 C C . GLU B 1 74 ? -5.278 -14.008 0.470 1.00 36.10 74 GLU B C 1
ATOM 1804 O O . GLU B 1 74 ? -4.391 -14.795 0.836 1.00 42.61 74 GLU B O 1
ATOM 1810 N N . GLU B 1 75 ? -6.573 -14.336 0.490 1.00 48.26 75 GLU B N 1
ATOM 1811 C CA . GLU B 1 75 ? -6.994 -15.677 0.875 1.00 41.01 75 GLU B CA 1
ATOM 1812 C C . GLU B 1 75 ? -6.363 -16.724 -0.031 1.00 39.64 75 GLU B C 1
ATOM 1813 O O . GLU B 1 75 ? -5.740 -17.674 0.449 1.00 40.47 75 GLU B O 1
ATOM 1819 N N . ALA B 1 76 ? -6.510 -16.556 -1.349 1.00 38.71 76 ALA B N 1
ATOM 1820 C CA . ALA B 1 76 ? -5.945 -17.508 -2.299 1.00 40.73 76 ALA B CA 1
ATOM 1821 C C . ALA B 1 76 ? -4.430 -17.578 -2.175 1.00 39.15 76 ALA B C 1
ATOM 1822 O O . ALA B 1 76 ? -3.841 -18.653 -2.323 1.00 42.53 76 ALA B O 1
ATOM 1824 N N . ALA B 1 77 ? -3.782 -16.445 -1.898 1.00 46.40 77 ALA B N 1
ATOM 1825 C CA . ALA B 1 77 ? -2.340 -16.459 -1.675 1.00 40.34 77 ALA B CA 1
ATOM 1826 C C . ALA B 1 77 ? -1.979 -17.358 -0.499 1.00 41.95 77 ALA B C 1
ATOM 1827 O O . ALA B 1 77 ? -1.049 -18.173 -0.580 1.00 42.89 77 ALA B O 1
ATOM 1829 N N . LYS B 1 78 ? -2.724 -17.237 0.601 1.00 43.01 78 LYS B N 1
ATOM 1830 C CA . LYS B 1 78 ? -2.406 -18.044 1.775 1.00 44.03 78 LYS B CA 1
ATOM 1831 C C . LYS B 1 78 ? -2.743 -19.515 1.553 1.00 42.59 78 LYS B C 1
ATOM 1832 O O . LYS B 1 78 ? -2.003 -20.397 2.005 1.00 45.07 78 LYS B O 1
ATOM 1838 N N . ILE B 1 79 ? -3.841 -19.807 0.849 1.00 44.71 79 ILE B N 1
ATOM 1839 C CA . ILE B 1 79 ? -4.146 -21.202 0.531 1.00 42.39 79 ILE B CA 1
ATOM 1840 C C . ILE B 1 79 ? -3.058 -21.792 -0.357 1.00 43.37 79 ILE B C 1
ATOM 1841 O O . ILE B 1 79 ? -2.671 -22.954 -0.195 1.00 45.15 79 ILE B O 1
ATOM 1846 N N . ALA B 1 80 ? -2.544 -21.003 -1.304 1.00 42.41 80 ALA B N 1
ATOM 1847 C CA . ALA B 1 80 ? -1.474 -21.491 -2.168 1.00 43.51 80 ALA B CA 1
ATOM 1848 C C . ALA B 1 80 ? -0.212 -21.777 -1.369 1.00 44.30 80 ALA B C 1
ATOM 1849 O O . ALA B 1 80 ? 0.445 -22.804 -1.578 1.00 44.42 80 ALA B O 1
ATOM 1851 N N . LYS B 1 81 ? 0.145 -20.876 -0.450 1.00 44.01 81 LYS B N 1
ATOM 1852 C CA . LYS B 1 81 ? 1.303 -21.119 0.405 1.00 45.43 81 LYS B CA 1
ATOM 1853 C C . LYS B 1 81 ? 1.102 -22.358 1.272 1.00 45.39 81 LYS B C 1
ATOM 1854 O O . LYS B 1 81 ? 2.053 -23.103 1.537 1.00 45.91 81 LYS B O 1
ATOM 1860 N N . LYS B 1 82 ? -0.134 -22.599 1.716 1.00 46.40 82 LYS B N 1
ATOM 1861 C CA . LYS B 1 82 ? -0.394 -23.734 2.594 1.00 47.73 82 LYS B CA 1
ATOM 1862 C C . LYS B 1 82 ? -0.355 -25.054 1.832 1.00 47.75 82 LYS B C 1
ATOM 1863 O O . LYS B 1 82 ? 0.123 -26.066 2.360 1.00 47.80 82 LYS B O 1
ATOM 1869 N N . LEU B 1 83 ? -0.855 -25.068 0.593 1.00 46.94 83 LEU B N 1
ATOM 1870 C CA . LEU B 1 83 ? -0.932 -26.316 -0.160 1.00 46.77 83 LEU B CA 1
ATOM 1871 C C . LEU B 1 83 ? 0.438 -26.899 -0.482 1.00 45.66 83 LEU B C 1
ATOM 1872 O O . LEU B 1 83 ? 0.524 -28.083 -0.825 1.00 46.04 83 LEU B O 1
ATOM 1877 N N . LEU B 1 84 ? 1.508 -26.105 -0.382 1.00 45.91 84 LEU B N 1
ATOM 1878 C CA . LEU B 1 84 ? 2.843 -26.636 -0.626 1.00 45.86 84 LEU B CA 1
ATOM 1879 C C . LEU B 1 84 ? 3.258 -27.663 0.419 1.00 47.80 84 LEU B C 1
ATOM 1880 O O . LEU B 1 84 ? 4.146 -28.478 0.148 1.00 47.04 84 LEU B O 1
ATOM 1885 N N . GLU B 1 85 ? 2.637 -27.641 1.603 1.00 48.02 85 GLU B N 1
ATOM 1886 C CA . GLU B 1 85 ? 3.012 -28.574 2.660 1.00 47.58 85 GLU B CA 1
ATOM 1887 C C . GLU B 1 85 ? 2.787 -30.021 2.242 1.00 47.24 85 GLU B C 1
ATOM 1888 O O . GLU B 1 85 ? 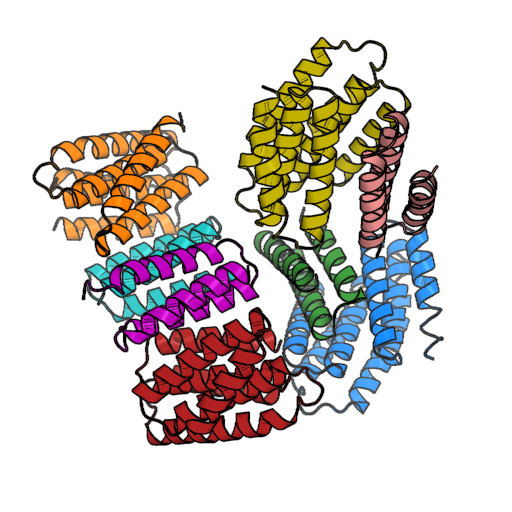3.504 -30.918 2.699 1.00 47.64 85 GLU B O 1
ATOM 1894 N N . LYS B 1 86 ? 1.802 -30.269 1.381 1.00 47.09 86 LYS B N 1
ATOM 1895 C CA . LYS B 1 86 ? 1.575 -31.602 0.842 1.00 47.31 86 LYS B CA 1
ATOM 1896 C C . LYS B 1 86 ? 2.505 -31.935 -0.316 1.00 48.48 86 LYS B C 1
ATOM 1897 O O . LYS B 1 86 ? 2.426 -33.046 -0.852 1.00 49.15 86 LYS B O 1
ATOM 1903 N N . ALA B 1 87 ? 3.378 -31.011 -0.709 1.00 48.63 87 ALA B N 1
ATOM 1904 C CA . ALA B 1 87 ? 4.304 -31.207 -1.821 1.00 50.41 87 ALA B CA 1
ATOM 1905 C C . ALA B 1 87 ? 5.714 -31.341 -1.252 1.00 52.88 87 ALA B C 1
ATOM 1906 O O . ALA B 1 87 ? 6.523 -30.414 -1.303 1.00 55.81 87 ALA B O 1
ATOM 1908 N N . LYS B 1 88 ? 6.001 -32.509 -0.703 1.00 53.85 88 LYS B N 1
ATOM 1909 C CA . LYS B 1 88 ? 7.332 -32.853 -0.215 1.00 56.23 88 LYS B CA 1
ATOM 1910 C C . LYS B 1 88 ? 7.828 -34.174 -0.782 1.00 58.08 88 LYS B C 1
ATOM 1911 O O . LYS B 1 88 ? 9.019 -34.304 -1.079 1.00 58.14 88 LYS B O 1
ATOM 1917 N N . ASP B 1 89 ? 6.943 -35.157 -0.950 1.00 59.29 89 ASP B N 1
ATOM 1918 C CA . ASP B 1 89 ? 7.288 -36.429 -1.570 1.00 60.83 89 ASP B CA 1
ATOM 1919 C C . ASP B 1 89 ? 7.324 -36.353 -3.093 1.00 62.88 89 ASP B C 1
ATOM 1920 O O . ASP B 1 89 ? 7.301 -37.396 -3.758 1.00 60.30 89 ASP B O 1
ATOM 1925 N N . LEU B 1 90 ? 7.377 -35.148 -3.653 1.00 64.71 90 LEU B N 1
ATOM 1926 C CA . LEU B 1 90 ? 7.406 -34.899 -5.083 1.00 58.99 90 LEU B CA 1
ATOM 1927 C C . LEU B 1 90 ? 8.811 -34.530 -5.534 1.00 58.03 90 LEU B C 1
ATOM 1928 O O . LEU B 1 90 ? 9.638 -34.091 -4.730 1.00 58.06 90 LEU B O 1
ATOM 1933 N N . PRO B 1 91 ? 9.122 -34.720 -6.818 1.00 58.27 91 PRO B N 1
ATOM 1934 C CA . PRO B 1 91 ? 10.431 -34.297 -7.333 1.00 56.62 91 PRO B CA 1
ATOM 1935 C C . PRO B 1 91 ? 10.694 -32.819 -7.080 1.00 55.37 91 PRO B C 1
ATOM 1936 O O . PRO B 1 91 ? 9.783 -32.023 -6.837 1.00 55.45 91 PRO B O 1
ATOM 1940 N N . GLU B 1 92 ? 11.978 -32.456 -7.150 1.00 54.32 92 GLU B N 1
ATOM 1941 C CA . GLU B 1 92 ? 12.386 -31.087 -6.849 1.00 53.76 92 GLU B CA 1
ATOM 1942 C C . GLU B 1 92 ? 11.840 -30.101 -7.873 1.00 52.69 92 GLU B C 1
ATOM 1943 O O . GLU B 1 92 ? 11.477 -28.971 -7.522 1.00 51.57 92 GLU B O 1
ATOM 1949 N N . GLU B 1 93 ? 11.784 -30.505 -9.145 1.00 53.04 93 GLU B N 1
ATOM 1950 C CA . GLU B 1 93 ? 11.320 -29.601 -10.192 1.00 53.46 93 GLU B CA 1
ATOM 1951 C C . GLU B 1 93 ? 9.883 -29.161 -9.938 1.00 50.28 93 GLU B C 1
ATOM 1952 O O . GLU B 1 93 ? 9.562 -27.968 -10.015 1.00 49.80 93 GLU B O 1
ATOM 1958 N N . GLU B 1 94 ? 9.005 -30.112 -9.612 1.00 52.42 94 GLU B N 1
ATOM 1959 C CA . GLU B 1 94 ? 7.622 -29.757 -9.320 1.00 51.76 94 GLU B CA 1
ATOM 1960 C C . GLU B 1 94 ? 7.533 -28.896 -8.069 1.00 50.17 94 GLU B C 1
ATOM 1961 O O . GLU B 1 94 ? 6.754 -27.940 -8.025 1.00 49.08 94 GLU B O 1
ATOM 1967 N N . ARG B 1 95 ? 8.316 -29.218 -7.038 1.00 50.53 95 ARG B N 1
ATOM 1968 C CA . ARG B 1 95 ? 8.288 -28.413 -5.822 1.00 49.83 95 ARG B CA 1
ATOM 1969 C C . ARG B 1 95 ? 8.628 -26.958 -6.124 1.00 48.10 95 ARG B C 1
ATOM 1970 O O . ARG B 1 95 ? 7.914 -26.039 -5.705 1.00 48.06 95 ARG B O 1
ATOM 1978 N N . ILE B 1 96 ? 9.704 -26.734 -6.882 1.00 49.03 96 ILE B N 1
ATOM 1979 C CA . ILE B 1 96 ? 10.104 -25.372 -7.220 1.00 47.93 96 ILE B CA 1
ATOM 1980 C C . ILE B 1 96 ? 9.057 -24.704 -8.107 1.00 46.80 96 ILE B C 1
ATOM 1981 O O . ILE B 1 96 ? 8.789 -23.504 -7.974 1.00 47.02 96 ILE B O 1
ATOM 1986 N N . LEU B 1 97 ? 8.435 -25.468 -9.010 1.00 48.52 97 LEU B N 1
ATOM 1987 C CA . LEU B 1 97 ? 7.424 -24.892 -9.894 1.00 46.78 97 LEU B CA 1
ATOM 1988 C C . LEU B 1 97 ? 6.206 -24.426 -9.103 1.00 45.62 97 LEU B C 1
ATOM 1989 O O . LEU B 1 97 ? 5.724 -23.301 -9.281 1.00 46.11 97 LEU B O 1
ATOM 1994 N N . LEU B 1 98 ? 5.686 -25.294 -8.234 1.00 45.99 98 LEU B N 1
ATOM 1995 C CA . LEU B 1 98 ? 4.544 -24.945 -7.393 1.00 45.42 98 LEU B CA 1
ATOM 1996 C C . LEU B 1 98 ? 4.875 -23.790 -6.452 1.00 44.92 98 LEU B C 1
ATOM 1997 O O . LEU B 1 98 ? 4.023 -22.932 -6.183 1.00 44.91 98 LEU B O 1
ATOM 2002 N N . ARG B 1 99 ? 6.118 -23.735 -5.959 1.00 46.15 99 ARG B N 1
ATOM 2003 C CA . ARG B 1 99 ? 6.541 -22.593 -5.153 1.00 46.29 99 ARG B CA 1
ATOM 2004 C C . ARG B 1 99 ? 6.499 -21.302 -5.963 1.00 46.87 99 ARG B C 1
ATOM 2005 O O . ARG B 1 99 ? 5.993 -20.278 -5.489 1.00 47.27 99 ARG B O 1
ATOM 2013 N N . ILE B 1 100 ? 7.038 -21.333 -7.184 1.00 46.23 100 ILE B N 1
ATOM 2014 C CA . ILE B 1 100 ? 7.003 -20.163 -8.059 1.00 46.34 100 ILE B CA 1
ATOM 2015 C C . ILE B 1 100 ? 5.562 -19.740 -8.319 1.00 43.63 100 ILE B C 1
ATOM 2016 O O . ILE B 1 100 ? 5.244 -18.545 -8.356 1.00 45.58 100 ILE B O 1
ATOM 2021 N N . LYS B 1 101 ? 4.670 -20.716 -8.494 1.00 45.81 101 LYS B N 1
ATOM 2022 C CA . LYS B 1 101 ? 3.253 -20.420 -8.684 1.00 44.54 101 LYS B CA 1
ATOM 2023 C C . LYS B 1 101 ? 2.678 -19.684 -7.479 1.00 44.80 101 LYS B C 1
ATOM 2024 O O . LYS B 1 101 ? 1.958 -18.687 -7.625 1.00 45.10 101 LYS B O 1
ATOM 2030 N N . ALA B 1 102 ? 2.984 -20.170 -6.273 1.00 45.52 102 ALA B N 1
ATOM 2031 C CA . ALA B 1 102 ? 2.486 -19.517 -5.064 1.00 45.37 102 ALA B CA 1
ATOM 2032 C C . ALA B 1 102 ? 3.031 -18.098 -4.933 1.00 45.87 102 ALA B C 1
ATOM 2033 O O . ALA B 1 102 ? 2.307 -17.177 -4.533 1.00 46.26 102 ALA B O 1
ATOM 2035 N N . LEU B 1 103 ? 4.306 -17.901 -5.270 1.00 47.12 103 LEU B N 1
ATOM 2036 C CA . LEU B 1 103 ? 4.894 -16.565 -5.183 1.00 47.31 103 LEU B CA 1
ATOM 2037 C C . LEU B 1 103 ? 4.280 -15.622 -6.217 1.00 46.90 103 LEU B C 1
ATOM 2038 O O . LEU B 1 103 ? 4.098 -14.423 -5.951 1.00 46.45 103 LEU B O 1
ATOM 2043 N N . VAL B 1 104 ? 3.937 -16.149 -7.395 1.00 45.80 104 VAL B N 1
ATOM 2044 C CA . VAL B 1 104 ? 3.239 -15.348 -8.397 1.00 46.32 104 VAL B CA 1
ATOM 2045 C C . VAL B 1 104 ? 1.851 -14.967 -7.898 1.00 45.98 104 VAL B C 1
ATOM 2046 O O . VAL B 1 104 ? 1.375 -13.849 -8.128 1.00 46.45 104 VAL B O 1
ATOM 2050 N N . ILE B 1 105 ? 1.186 -15.882 -7.193 1.00 45.90 105 ILE B N 1
ATOM 2051 C CA . ILE B 1 105 ? -0.105 -15.552 -6.597 1.00 45.71 105 ILE B CA 1
ATOM 2052 C C . ILE B 1 105 ? 0.063 -14.447 -5.561 1.00 45.09 105 ILE B C 1
ATOM 2053 O O . ILE B 1 105 ? -0.766 -13.533 -5.456 1.00 46.26 105 ILE B O 1
ATOM 2058 N N . GLU B 1 106 ? 1.142 -14.515 -4.780 1.00 46.30 106 GLU B N 1
ATOM 2059 C CA . GLU B 1 106 ? 1.389 -13.502 -3.758 1.00 46.86 106 GLU B CA 1
ATOM 2060 C C . GLU B 1 106 ? 1.579 -12.123 -4.381 1.00 47.70 106 GLU B C 1
ATOM 2061 O O . GLU B 1 106 ? 1.003 -11.130 -3.914 1.00 48.04 106 GLU B O 1
ATOM 2067 N N . VAL B 1 107 ? 2.391 -12.039 -5.439 1.00 47.66 107 VAL B N 1
ATOM 2068 C CA . VAL B 1 107 ? 2.565 -10.737 -6.083 1.00 48.45 107 VAL B CA 1
ATOM 2069 C C . VAL B 1 107 ? 1.270 -10.293 -6.755 1.00 47.93 107 VAL B C 1
ATOM 2070 O O . VAL B 1 107 ? 0.997 -9.092 -6.850 1.00 49.04 107 VAL B O 1
ATOM 2074 N N . MET B 1 108 ? 0.451 -11.237 -7.228 1.00 48.16 108 MET B N 1
ATOM 2075 C CA . MET B 1 108 ? -0.869 -10.872 -7.732 1.00 48.06 108 MET B CA 1
ATOM 2076 C C . MET B 1 108 ? -1.715 -10.251 -6.630 1.00 48.14 108 MET B C 1
ATOM 2077 O O . MET B 1 108 ? -2.516 -9.343 -6.882 1.00 47.43 108 MET B O 1
ATOM 2082 N N . ALA B 1 109 ? -1.548 -10.736 -5.402 1.00 47.92 109 ALA B N 1
ATOM 2083 C CA . ALA B 1 109 ? -2.349 -10.250 -4.286 1.00 48.20 109 ALA B CA 1
ATOM 2084 C C . ALA B 1 109 ? -1.873 -8.888 -3.789 1.00 48.64 109 ALA B C 1
ATOM 2085 O O . ALA B 1 109 ? -2.691 -8.065 -3.365 1.00 48.14 109 ALA B O 1
ATOM 2087 N N . TYR B 1 110 ? -0.562 -8.626 -3.832 1.00 49.82 110 TYR B N 1
ATOM 2088 C CA . TYR B 1 110 ? -0.014 -7.414 -3.226 1.00 51.39 110 TYR B CA 1
ATOM 2089 C C . TYR B 1 110 ? 0.836 -6.578 -4.181 1.00 53.83 110 TYR B C 1
ATOM 2090 O O . TYR B 1 110 ? 1.591 -5.714 -3.722 1.00 57.08 110 TYR B O 1
ATOM 2099 N N . GLY B 1 111 ? 0.736 -6.791 -5.498 1.00 52.88 111 GLY B N 1
ATOM 2100 C CA . GLY B 1 111 ? 1.643 -6.179 -6.442 1.00 55.94 111 GLY B CA 1
ATOM 2101 C C . GLY B 1 111 ? 0.964 -5.282 -7.470 1.00 57.95 111 GLY B C 1
ATOM 2102 O O . GLY B 1 111 ? -0.264 -5.260 -7.610 1.00 60.17 111 GLY B O 1
ATOM 2103 N N . ASP B 1 112 ? 1.803 -4.543 -8.192 1.00 58.25 112 ASP B N 1
ATOM 2104 C CA . ASP B 1 112 ? 1.387 -3.644 -9.258 1.00 59.34 112 ASP B CA 1
ATOM 2105 C C . ASP B 1 112 ? 1.424 -4.357 -10.606 1.00 59.71 112 ASP B C 1
ATOM 2106 O O . ASP B 1 112 ? 2.116 -5.360 -10.785 1.00 58.88 112 ASP B O 1
ATOM 2111 N N . ASP B 1 113 ? 0.693 -3.791 -11.571 1.00 59.71 113 ASP B N 1
ATOM 2112 C CA . ASP B 1 113 ? 0.426 -4.468 -12.839 1.00 59.95 113 ASP B CA 1
ATOM 2113 C C . ASP B 1 113 ? 1.707 -4.899 -13.549 1.00 58.48 113 ASP B C 1
ATOM 2114 O O . ASP B 1 113 ? 1.840 -6.055 -13.960 1.00 57.21 113 ASP B O 1
ATOM 2119 N N . GLU B 1 114 ? 2.653 -3.973 -13.725 1.00 58.48 114 GLU B N 1
ATOM 2120 C CA . GLU B 1 114 ? 3.881 -4.302 -14.448 1.00 58.45 114 GLU B CA 1
ATOM 2121 C C . GLU B 1 114 ? 4.687 -5.368 -13.711 1.00 57.42 114 GLU B C 1
ATOM 2122 O O . GLU B 1 114 ? 5.268 -6.268 -14.334 1.00 56.53 114 GLU B O 1
ATOM 2128 N N . THR B 1 115 ? 4.728 -5.284 -12.381 1.00 58.11 115 THR B N 1
ATOM 2129 C CA . THR B 1 115 ? 5.408 -6.306 -11.591 1.00 57.87 115 THR B CA 1
ATOM 2130 C C . THR B 1 115 ? 4.705 -7.653 -11.718 1.00 55.43 115 THR B C 1
ATOM 2131 O O . THR B 1 115 ? 5.357 -8.701 -11.807 1.00 54.85 115 THR B O 1
ATOM 2135 N N . ILE B 1 116 ? 3.370 -7.642 -11.729 1.00 55.25 116 ILE B N 1
ATOM 2136 C CA . ILE B 1 116 ? 2.615 -8.876 -11.921 1.00 53.92 116 ILE B CA 1
ATOM 2137 C C . ILE B 1 116 ? 2.883 -9.459 -13.299 1.00 53.60 116 ILE B C 1
ATOM 2138 O O . ILE B 1 116 ? 2.918 -10.684 -13.466 1.00 52.33 116 ILE B O 1
ATOM 2143 N N . LYS B 1 117 ? 3.079 -8.605 -14.303 1.00 54.16 117 LYS B N 1
ATOM 2144 C CA . LYS B 1 117 ? 3.494 -9.096 -15.611 1.00 53.45 117 LYS B CA 1
ATOM 2145 C C . LYS B 1 117 ? 4.853 -9.775 -15.513 1.00 52.55 117 LYS B C 1
ATOM 2146 O O . LYS B 1 117 ? 5.020 -10.911 -15.959 1.00 51.19 117 LYS B O 1
ATOM 2152 N N . GLU B 1 118 ? 5.830 -9.101 -14.903 1.00 52.81 118 GLU B N 1
ATOM 2153 C CA . GLU B 1 118 ? 7.145 -9.710 -14.710 1.00 51.47 118 GLU B CA 1
ATOM 2154 C C . GLU B 1 118 ? 7.028 -11.090 -14.066 1.00 50.51 118 GLU B C 1
ATOM 2155 O O . GLU B 1 118 ? 7.665 -12.059 -14.504 1.00 49.15 118 GLU B O 1
ATOM 2161 N N . ALA B 1 119 ? 6.191 -11.195 -13.032 1.00 50.56 119 ALA B N 1
ATOM 2162 C CA . ALA B 1 119 ? 6.061 -12.452 -12.305 1.00 49.39 119 ALA B CA 1
ATOM 2163 C C . ALA B 1 119 ? 5.377 -13.520 -13.147 1.00 48.16 119 ALA B C 1
ATOM 2164 O O . ALA B 1 119 ? 5.791 -14.683 -13.134 1.00 47.04 119 ALA B O 1
ATOM 2166 N N . GLN B 1 120 ? 4.315 -13.154 -13.867 1.00 49.62 120 GLN B N 1
ATOM 2167 C CA . GLN B 1 120 ? 3.709 -14.082 -14.815 1.00 49.02 120 GLN B CA 1
ATOM 2168 C C . GLN B 1 120 ? 4.725 -14.585 -15.828 1.00 46.58 120 GLN B C 1
ATOM 2169 O O . GLN B 1 120 ? 4.656 -15.743 -16.256 1.00 46.36 120 GLN B O 1
ATOM 2175 N N . LYS B 1 121 ? 5.679 -13.738 -16.218 1.00 48.79 121 LYS B N 1
ATOM 2176 C CA . LYS B 1 121 ? 6.588 -14.143 -17.286 1.00 46.87 121 LYS B CA 1
ATOM 2177 C C . LYS B 1 121 ? 7.633 -15.091 -16.741 1.00 44.19 121 LYS B C 1
ATOM 2178 O O . LYS B 1 121 ? 7.988 -16.077 -17.392 1.00 46.35 121 LYS B O 1
ATOM 2184 N N . LEU B 1 122 ? 8.110 -14.811 -15.532 1.00 46.15 122 LEU B N 1
ATOM 2185 C CA . LEU B 1 122 ? 8.933 -15.780 -14.820 1.00 45.81 122 LEU B CA 1
ATOM 2186 C C . LEU B 1 122 ? 8.184 -17.094 -14.595 1.00 44.31 122 LEU B C 1
ATOM 2187 O O . LEU B 1 122 ? 8.785 -18.171 -14.670 1.00 44.75 122 LEU B O 1
ATOM 2192 N N . LEU B 1 123 ? 6.867 -17.030 -14.382 1.00 45.25 123 LEU B N 1
ATOM 2193 C CA . LEU B 1 123 ? 6.079 -18.245 -14.181 1.00 44.41 123 LEU B CA 1
ATOM 2194 C C . LEU B 1 123 ? 6.008 -19.084 -15.451 1.00 43.59 123 LEU B C 1
ATOM 2195 O O . LEU B 1 123 ? 6.217 -20.302 -15.415 1.00 44.34 123 LEU B O 1
ATOM 2200 N N . ILE B 1 124 ? 5.686 -18.458 -16.585 1.00 43.36 124 ILE B N 1
ATOM 2201 C CA . ILE B 1 124 ? 5.608 -19.231 -17.824 1.00 43.03 124 ILE B CA 1
ATOM 2202 C C . ILE B 1 124 ? 7.000 -19.649 -18.287 1.00 41.30 124 ILE B C 1
ATOM 2203 O O . ILE B 1 124 ? 7.159 -20.697 -18.927 1.00 43.94 124 ILE B O 1
ATOM 2208 N N . LYS B 1 125 ? 8.035 -18.876 -17.947 1.00 48.57 125 LYS B N 1
ATOM 2209 C CA . LYS B 1 125 ? 9.397 -19.321 -18.218 1.00 41.14 125 LYS B CA 1
ATOM 2210 C C . LYS B 1 125 ? 9.744 -20.550 -17.388 1.00 43.21 125 LYS B C 1
ATOM 2211 O O . LYS B 1 125 ? 10.451 -21.446 -17.860 1.00 45.46 125 LYS B O 1
ATOM 2217 N N . ALA B 1 126 ? 9.251 -20.614 -16.149 1.00 44.46 126 ALA B N 1
ATOM 2218 C CA . ALA B 1 126 ? 9.436 -21.818 -15.345 1.00 44.66 126 ALA B CA 1
ATOM 2219 C C . ALA B 1 126 ? 8.659 -22.991 -15.929 1.00 45.82 126 ALA B C 1
ATOM 2220 O O . ALA B 1 126 ? 9.155 -24.123 -15.951 1.00 47.57 126 ALA B O 1
ATOM 2222 N N . GLU B 1 127 ? 7.432 -22.738 -16.394 1.00 45.44 127 GLU B N 1
ATOM 2223 C CA . GLU B 1 127 ? 6.668 -23.764 -17.098 1.00 46.16 127 GLU B CA 1
ATOM 2224 C C . GLU B 1 127 ? 7.455 -24.317 -18.279 1.00 46.47 127 GLU B C 1
ATOM 2225 O O . GLU B 1 127 ? 7.485 -25.532 -18.506 1.00 48.64 127 GLU B O 1
ATOM 2231 N N . LEU B 1 128 ? 8.102 -23.433 -19.040 1.00 47.10 128 LEU B N 1
ATOM 2232 C CA . LEU B 1 128 ? 8.904 -23.863 -20.181 1.00 48.00 128 LEU B CA 1
ATOM 2233 C C . LEU B 1 128 ? 10.117 -24.668 -19.731 1.00 49.40 128 LEU B C 1
ATOM 2234 O O . LEU B 1 128 ? 10.366 -25.770 -20.234 1.00 50.21 128 LEU B O 1
ATOM 2239 N N . ALA B 1 129 ? 10.887 -24.129 -18.781 1.00 48.59 129 ALA B N 1
ATOM 2240 C CA . ALA B 1 129 ? 12.080 -24.808 -18.287 1.00 49.15 129 ALA B CA 1
ATOM 2241 C C . ALA B 1 129 ? 11.761 -26.161 -17.668 1.00 49.87 129 ALA B C 1
ATOM 2242 O O . ALA B 1 129 ? 12.644 -27.024 -17.602 1.00 49.73 129 ALA B O 1
ATOM 2244 N N . VAL B 1 130 ? 10.527 -26.360 -17.203 1.00 50.27 130 VAL B N 1
ATOM 2245 C CA . VAL B 1 130 ? 10.118 -27.677 -16.729 1.00 52.47 130 VAL B CA 1
ATOM 2246 C C . VAL B 1 130 ? 10.130 -28.682 -17.875 1.00 52.74 130 VAL B C 1
ATOM 2247 O O . VAL B 1 130 ? 10.537 -29.838 -17.704 1.00 52.71 130 VAL B O 1
ATOM 2251 N N . LYS B 1 131 ? 9.709 -28.254 -19.067 1.00 53.55 131 LYS B N 1
ATOM 2252 C CA . LYS B 1 131 ? 9.626 -29.174 -20.198 1.00 54.31 131 LYS B CA 1
ATOM 2253 C C . LYS B 1 131 ? 11.006 -29.509 -20.751 1.00 53.00 131 LYS B C 1
ATOM 2254 O O . LYS B 1 131 ? 11.245 -30.640 -21.191 1.00 53.76 131 LYS B O 1
ATOM 2260 N N . GLU B 1 132 ? 11.926 -28.545 -20.742 1.00 51.84 132 GLU B N 1
ATOM 2261 C CA . GLU B 1 132 ? 13.271 -28.750 -21.263 1.00 52.38 132 GLU B CA 1
ATOM 2262 C C . GLU B 1 132 ? 14.247 -29.258 -20.208 1.00 51.68 132 GLU B C 1
ATOM 2263 O O . GLU B 1 132 ? 15.444 -29.365 -20.491 1.00 52.62 132 GLU B O 1
ATOM 2269 N N . GLY B 1 133 ? 13.767 -29.570 -19.006 1.00 51.28 133 GLY B N 1
ATOM 2270 C CA . GLY B 1 133 ? 14.641 -30.075 -17.966 1.00 50.67 133 GLY B CA 1
ATOM 2271 C C . GLY B 1 133 ? 15.659 -29.086 -17.448 1.00 49.14 133 GLY B C 1
ATOM 2272 O O . GLY B 1 133 ? 16.676 -29.498 -16.884 1.00 48.75 133 GLY B O 1
ATOM 2273 N N . ASP B 1 134 ? 15.417 -27.788 -17.621 1.00 48.47 134 ASP B N 1
ATOM 2274 C CA . ASP B 1 134 ? 16.338 -26.753 -17.154 1.00 48.39 134 ASP B CA 1
ATOM 2275 C C . ASP B 1 134 ? 16.067 -26.493 -15.677 1.00 48.49 134 ASP B C 1
ATOM 2276 O O . ASP B 1 134 ? 15.166 -25.730 -15.321 1.00 48.09 134 ASP B O 1
ATOM 2281 N N . LEU B 1 135 ? 16.858 -27.128 -14.810 1.00 48.22 135 LEU B N 1
ATOM 2282 C CA . LEU B 1 135 ? 16.664 -27.029 -13.368 1.00 47.86 135 LEU B CA 1
ATOM 2283 C C . LEU B 1 135 ? 17.343 -25.802 -12.770 1.00 47.99 135 LEU B C 1
ATOM 2284 O O . LEU B 1 135 ? 16.773 -25.147 -11.889 1.00 47.83 135 LEU B O 1
ATOM 2289 N N . GLU B 1 136 ? 18.553 -25.477 -13.229 1.00 47.14 136 GLU B N 1
ATOM 2290 C CA . GLU B 1 136 ? 19.277 -24.339 -12.672 1.00 47.54 136 GLU B CA 1
ATOM 2291 C C . GLU B 1 136 ? 18.539 -23.032 -12.936 1.00 48.08 136 GLU B C 1
ATOM 2292 O O . GLU B 1 136 ? 18.443 -22.170 -12.051 1.00 46.30 136 GLU B O 1
ATOM 2298 N N . THR B 1 137 ? 18.006 -22.867 -14.148 1.00 46.22 137 THR B N 1
ATOM 2299 C CA . THR B 1 137 ? 17.184 -21.697 -14.430 1.00 46.66 137 THR B CA 1
ATOM 2300 C C . THR B 1 137 ? 15.928 -21.688 -13.570 1.00 45.87 137 THR B C 1
ATOM 2301 O O . THR B 1 137 ? 15.469 -20.620 -13.156 1.00 46.35 137 THR B O 1
ATOM 2305 N N . LEU B 1 138 ? 15.367 -22.865 -13.282 1.00 46.30 138 LEU B N 1
ATOM 2306 C CA . LEU B 1 138 ? 14.226 -22.948 -12.376 1.00 46.49 138 LEU B CA 1
ATOM 2307 C C . LEU B 1 138 ? 14.583 -22.401 -10.998 1.00 46.07 138 LEU B C 1
ATOM 2308 O O . LEU B 1 138 ? 13.824 -21.620 -10.408 1.00 46.25 138 LEU B O 1
ATOM 2313 N N . LYS B 1 139 ? 15.750 -22.791 -10.476 1.00 47.12 139 LYS B N 1
ATOM 2314 C CA . LYS B 1 139 ? 16.196 -22.267 -9.187 1.00 46.89 139 LYS B CA 1
ATOM 2315 C C . LYS B 1 139 ? 16.413 -20.760 -9.248 1.00 47.31 139 LYS B C 1
ATOM 2316 O O . LYS B 1 139 ? 16.097 -20.039 -8.293 1.00 47.47 139 LYS B O 1
ATOM 2322 N N . LYS B 1 140 ? 16.965 -20.267 -10.360 1.00 46.27 140 LYS B N 1
ATOM 2323 C CA . LYS B 1 140 ? 17.193 -18.829 -10.490 1.00 46.45 140 LYS B CA 1
ATOM 2324 C C . LYS B 1 140 ? 15.878 -18.057 -10.492 1.00 46.24 140 LYS B C 1
ATOM 2325 O O . LYS B 1 140 ? 15.763 -17.008 -9.843 1.00 47.10 140 LYS B O 1
ATOM 2331 N N . ILE B 1 141 ? 14.874 -18.562 -11.211 1.00 46.26 141 ILE B N 1
ATOM 2332 C CA . ILE B 1 141 ? 13.566 -17.912 -11.215 1.00 46.36 141 ILE B CA 1
ATOM 2333 C C . ILE B 1 141 ? 12.931 -17.975 -9.830 1.00 48.11 141 ILE B C 1
ATOM 2334 O O . ILE B 1 141 ? 12.266 -17.027 -9.396 1.00 49.37 141 ILE B O 1
ATOM 2339 N N . LEU B 1 142 ? 13.131 -19.082 -9.108 1.00 47.84 142 LEU B N 1
ATOM 2340 C CA . LEU B 1 142 ? 12.612 -19.177 -7.745 1.00 47.15 142 LEU B CA 1
ATOM 2341 C C . LEU B 1 142 ? 13.234 -18.115 -6.844 1.00 47.50 142 LEU B C 1
ATOM 2342 O O . LEU B 1 142 ? 12.532 -17.433 -6.083 1.00 48.90 142 LEU B O 1
ATOM 2347 N N . LYS B 1 143 ? 14.561 -17.976 -6.905 1.00 47.19 143 LYS B N 1
ATOM 2348 C CA . LYS B 1 143 ? 15.235 -16.966 -6.095 1.00 47.27 143 LYS B CA 1
ATOM 2349 C C . LYS B 1 143 ? 14.761 -15.566 -6.462 1.00 49.00 143 LYS B C 1
ATOM 2350 O O . LYS B 1 143 ? 14.511 -14.735 -5.578 1.00 50.68 143 LYS B O 1
ATOM 2356 N N . GLU B 1 144 ? 14.613 -15.290 -7.761 1.00 48.60 144 GLU B N 1
ATOM 2357 C CA . GLU B 1 144 ? 14.108 -13.986 -8.179 1.00 49.28 144 GLU B CA 1
ATOM 2358 C C . GLU B 1 144 ? 12.689 -13.749 -7.681 1.00 49.89 144 GLU B C 1
ATOM 2359 O O . GLU B 1 144 ? 12.325 -12.614 -7.368 1.00 50.28 144 GLU B O 1
ATOM 2365 N N . MET B 1 145 ? 11.879 -14.803 -7.582 1.00 50.02 145 MET B N 1
ATOM 2366 C CA . MET B 1 145 ? 10.531 -14.656 -7.039 1.00 50.67 145 MET B CA 1
ATOM 2367 C C . MET B 1 145 ? 10.576 -14.276 -5.563 1.00 51.48 145 MET B C 1
ATOM 2368 O O . MET B 1 145 ? 9.916 -13.317 -5.132 1.00 52.62 145 MET B O 1
ATOM 2373 N N . GLU B 1 146 ? 11.344 -15.033 -4.771 1.00 51.47 146 GLU B N 1
ATOM 2374 C CA . GLU B 1 146 ? 11.486 -14.718 -3.350 1.00 53.42 146 GLU B CA 1
ATOM 2375 C C . GLU B 1 146 ? 12.027 -13.310 -3.143 1.00 54.48 146 GLU B C 1
ATOM 2376 O O . GLU B 1 146 ? 11.707 -12.657 -2.142 1.00 55.98 146 GLU B O 1
ATOM 2382 N N . LYS B 1 147 ? 12.665 -12.771 -4.171 1.00 53.45 147 LYS B N 1
ATOM 2383 C CA . LYS B 1 147 ? 13.272 -11.460 -4.038 1.00 54.58 147 LYS B CA 1
ATOM 2384 C C . LYS B 1 147 ? 12.313 -10.414 -4.452 1.00 56.64 147 LYS B C 1
ATOM 2385 O O . LYS B 1 147 ? 12.336 -9.306 -3.957 1.00 59.98 147 LYS B O 1
ATOM 2391 N N . MET B 1 148 ? 11.459 -10.767 -5.370 1.00 54.95 148 MET B N 1
ATOM 2392 C CA . MET B 1 148 ? 10.441 -9.825 -5.814 1.00 55.67 148 MET B CA 1
ATOM 2393 C C . MET B 1 148 ? 9.339 -9.650 -4.778 1.00 58.11 148 MET B C 1
ATOM 2394 O O . MET B 1 148 ? 8.786 -8.552 -4.648 1.00 60.48 148 MET B O 1
ATOM 2399 N N . VAL B 1 149 ? 9.006 -10.706 -4.031 1.00 57.66 149 VAL B N 1
ATOM 2400 C CA . VAL B 1 149 ? 7.963 -10.568 -3.018 1.00 58.06 149 VAL B CA 1
ATOM 2401 C C . VAL B 1 149 ? 8.420 -9.795 -1.791 1.00 60.90 149 VAL B C 1
ATOM 2402 O O . VAL B 1 149 ? 7.583 -9.422 -0.961 1.00 61.15 149 VAL B O 1
ATOM 2406 N N . LYS B 1 150 ? 9.720 -9.542 -1.651 1.00 61.63 150 LYS B N 1
ATOM 2407 C CA . LYS B 1 150 ? 10.252 -8.808 -0.510 1.00 63.25 150 LYS B CA 1
ATOM 2408 C C . LYS B 1 150 ? 10.504 -7.337 -0.811 1.00 66.11 150 LYS B C 1
ATOM 2409 O O . LYS B 1 150 ? 10.947 -6.605 0.079 1.00 67.45 150 LYS B O 1
ATOM 2415 N N . GLU B 1 151 ? 10.234 -6.885 -2.037 1.00 68.38 151 GLU B N 1
ATOM 2416 C CA . GLU B 1 151 ? 10.472 -5.501 -2.420 1.00 71.86 151 GLU B CA 1
ATOM 2417 C C . GLU B 1 151 ? 9.213 -4.732 -2.790 1.00 72.76 151 GLU B C 1
ATOM 2418 O O . GLU B 1 151 ? 9.243 -3.497 -2.766 1.00 75.47 151 GLU B O 1
ATOM 2424 N N . VAL B 1 152 ? 8.116 -5.414 -3.128 1.00 72.69 152 VAL B N 1
ATOM 2425 C CA . VAL B 1 152 ? 6.885 -4.712 -3.467 1.00 77.63 152 VAL B CA 1
ATOM 2426 C C . VAL B 1 152 ? 6.199 -4.152 -2.227 1.00 79.54 152 VAL B C 1
ATOM 2427 O O . VAL B 1 152 ? 5.318 -3.292 -2.345 1.00 79.75 152 VAL B O 1
ATOM 2431 N N . LYS B 1 153 ? 6.582 -4.610 -1.040 1.00 75.68 153 LYS B N 1
ATOM 2432 C CA . LYS B 1 153 ? 5.992 -4.119 0.200 1.00 79.40 153 LYS B CA 1
ATOM 2433 C C . LYS B 1 153 ? 7.073 -3.665 1.175 1.00 79.03 153 LYS B C 1
ATOM 2434 O O . LYS B 1 153 ? 7.016 -2.557 1.709 1.00 77.91 153 LYS B O 1
ATOM 2440 N N . ASP C 2 1 ? -0.411 15.858 -27.280 1.00 79.21 1 ASP C N 1
ATOM 2441 C CA . ASP C 2 1 ? -0.248 14.425 -27.067 1.00 78.60 1 ASP C CA 1
ATOM 2442 C C . ASP C 2 1 ? 0.109 13.714 -28.368 1.00 77.86 1 ASP C C 1
ATOM 2443 O O . ASP C 2 1 ? 1.267 13.368 -28.597 1.00 77.92 1 ASP C O 1
ATOM 2448 N N . LEU C 2 2 ? -0.897 13.499 -29.218 1.00 78.87 2 LEU C N 1
ATOM 2449 C CA . LEU C 2 2 ? -0.662 12.814 -30.486 1.00 77.49 2 LEU C CA 1
ATOM 2450 C C . LEU C 2 2 ? 0.075 13.713 -31.471 1.00 76.42 2 LEU C C 1
ATOM 2451 O O . LEU C 2 2 ? 0.921 13.240 -32.241 1.00 75.63 2 LEU C O 1
ATOM 2456 N N . GLU C 2 3 ? -0.234 15.011 -31.463 1.00 77.23 3 GLU C N 1
ATOM 2457 C CA . GLU C 2 3 ? 0.432 15.941 -32.366 1.00 76.61 3 GLU C CA 1
ATOM 2458 C C . GLU C 2 3 ? 1.918 16.067 -32.063 1.00 75.95 3 GLU C C 1
ATOM 2459 O O . GLU C 2 3 ? 2.693 16.405 -32.961 1.00 74.98 3 GLU C O 1
ATOM 2465 N N . ASP C 2 4 ? 2.339 15.777 -30.830 1.00 77.73 4 ASP C N 1
ATOM 2466 C CA . ASP C 2 4 ? 3.767 15.771 -30.526 1.00 79.88 4 ASP C CA 1
ATOM 2467 C C . ASP C 2 4 ? 4.476 14.639 -31.260 1.00 74.24 4 ASP C C 1
ATOM 2468 O O . ASP C 2 4 ? 5.523 14.849 -31.885 1.00 73.29 4 ASP C O 1
ATOM 2473 N N . LEU C 2 5 ? 3.917 13.427 -31.193 1.00 74.05 5 LEU C N 1
ATOM 2474 C CA . LEU C 2 5 ? 4.465 12.311 -31.958 1.00 73.12 5 LEU C CA 1
ATOM 2475 C C . LEU C 2 5 ? 4.404 12.596 -33.453 1.00 71.75 5 LEU C C 1
ATOM 2476 O O . LEU C 2 5 ? 5.313 12.218 -34.207 1.00 70.70 5 LEU C O 1
ATOM 2481 N N . LEU C 2 6 ? 3.329 13.254 -33.899 1.00 72.05 6 LEU C N 1
ATOM 2482 C CA . LEU C 2 6 ? 3.234 13.672 -35.293 1.00 70.93 6 LEU C CA 1
ATOM 2483 C C . LEU C 2 6 ? 4.388 14.592 -35.669 1.00 69.97 6 LEU C C 1
ATOM 2484 O O . LEU C 2 6 ? 4.993 14.437 -36.734 1.00 68.85 6 LEU C O 1
ATOM 2489 N N . GLU C 2 7 ? 4.707 15.556 -34.803 1.00 71.12 7 GLU C N 1
ATOM 2490 C CA . GLU C 2 7 ? 5.837 16.443 -35.056 1.00 70.75 7 GLU C CA 1
ATOM 2491 C C . GLU C 2 7 ? 7.144 15.665 -35.111 1.00 69.63 7 GLU C C 1
ATOM 2492 O O . GLU C 2 7 ? 7.980 15.908 -35.988 1.00 69.08 7 GLU C O 1
ATOM 2498 N N . LYS C 2 8 ? 7.344 14.732 -34.178 1.00 70.00 8 LYS C N 1
ATOM 2499 C CA . LYS C 2 8 ? 8.580 13.952 -34.177 1.00 69.53 8 LYS C CA 1
ATOM 2500 C C . LYS C 2 8 ? 8.747 13.197 -35.492 1.00 68.18 8 LYS C C 1
ATOM 2501 O O . LYS C 2 8 ? 9.795 13.286 -36.147 1.00 67.63 8 LYS C O 1
ATOM 2507 N N . ILE C 2 9 ? 7.708 12.471 -35.912 1.00 68.06 9 ILE C N 1
ATOM 2508 C CA . ILE C 2 9 ? 7.832 11.671 -37.128 1.00 67.45 9 ILE C CA 1
ATOM 2509 C C . ILE C 2 9 ? 7.917 12.561 -38.365 1.00 66.86 9 ILE C C 1
ATOM 2510 O O . ILE C 2 9 ? 8.595 12.212 -39.340 1.00 66.28 9 ILE C O 1
ATOM 2515 N N . LYS C 2 10 ? 7.267 13.729 -38.349 1.00 66.94 10 LYS C N 1
ATOM 2516 C CA . LYS C 2 10 ? 7.356 14.633 -39.491 1.00 65.68 10 LYS C CA 1
ATOM 2517 C C . LYS C 2 10 ? 8.757 15.213 -39.624 1.00 66.37 10 LYS C C 1
ATOM 2518 O O . LYS C 2 10 ? 9.302 15.284 -40.733 1.00 66.40 10 LYS C O 1
ATOM 2524 N N . ASP C 2 11 ? 9.348 15.644 -38.506 1.00 67.03 11 ASP C N 1
ATOM 2525 C CA . ASP C 2 11 ? 10.757 16.020 -38.502 1.00 66.84 11 ASP C CA 1
ATOM 2526 C C . ASP C 2 11 ? 11.617 14.896 -39.060 1.00 67.27 11 ASP C C 1
ATOM 2527 O O . ASP C 2 11 ? 12.498 15.130 -39.895 1.00 68.01 11 ASP C O 1
ATOM 2532 N N . ILE C 2 12 ? 11.367 13.663 -38.606 1.00 67.13 12 ILE C N 1
ATOM 2533 C CA . ILE C 2 12 ? 12.185 12.529 -39.031 1.00 67.95 12 ILE C CA 1
ATOM 2534 C C . ILE C 2 12 ? 12.101 12.341 -40.541 1.00 67.89 12 ILE C C 1
ATOM 2535 O O . ILE C 2 12 ? 13.113 12.114 -41.207 1.00 68.69 12 ILE C O 1
ATOM 2540 N N . VAL C 2 13 ? 10.893 12.427 -41.101 1.00 67.53 13 VAL C N 1
ATOM 2541 C CA . VAL C 2 13 ? 10.742 12.270 -42.547 1.00 66.55 13 VAL C CA 1
ATOM 2542 C C . VAL C 2 13 ? 11.427 13.415 -43.285 1.00 66.83 13 VAL C C 1
ATOM 2543 O O . VAL C 2 13 ? 12.086 13.208 -44.315 1.00 66.70 13 VAL C O 1
ATOM 2547 N N . LEU C 2 14 ? 11.286 14.639 -42.770 1.00 67.06 14 LEU C N 1
ATOM 2548 C CA . LEU C 2 14 ? 11.934 15.786 -43.395 1.00 67.65 14 LEU C CA 1
ATOM 2549 C C . LEU C 2 14 ? 13.447 15.606 -43.450 1.00 68.93 14 LEU C C 1
ATOM 2550 O O . LEU C 2 14 ? 14.083 15.967 -44.447 1.00 69.56 14 LEU C O 1
ATOM 2555 N N . LYS C 2 15 ? 14.043 15.039 -42.393 1.00 69.52 15 LYS C N 1
ATOM 2556 C CA . LYS C 2 15 ? 15.492 14.844 -42.425 1.00 70.86 15 LYS C CA 1
ATOM 2557 C C . LYS C 2 15 ? 15.886 13.588 -43.191 1.00 71.10 15 LYS C C 1
ATOM 2558 O O . LYS C 2 15 ? 17.013 13.504 -43.686 1.00 72.67 15 LYS C O 1
ATOM 2564 N N . VAL C 2 16 ? 14.999 12.595 -43.280 1.00 69.95 16 VAL C N 1
ATOM 2565 C CA . VAL C 2 16 ? 15.291 11.441 -44.125 1.00 70.56 16 VAL C CA 1
ATOM 2566 C C . VAL C 2 16 ? 15.338 11.864 -45.585 1.00 70.75 16 VAL C C 1
ATOM 2567 O O . VAL C 2 16 ? 16.120 11.323 -46.378 1.00 70.94 16 VAL C O 1
ATOM 2571 N N . MET C 2 17 ? 14.535 12.862 -45.955 1.00 70.15 17 MET C N 1
ATOM 2572 C CA . MET C 2 17 ? 14.517 13.326 -47.337 1.00 70.20 17 MET C CA 1
ATOM 2573 C C . MET C 2 17 ? 15.792 14.051 -47.763 1.00 71.29 17 MET C C 1
ATOM 2574 O O . MET C 2 17 ? 15.979 14.257 -48.967 1.00 71.29 17 MET C O 1
ATOM 2579 N N . ASP C 2 18 ? 16.676 14.437 -46.835 1.00 72.84 18 ASP C N 1
ATOM 2580 C CA . ASP C 2 18 ? 17.774 15.318 -47.229 1.00 74.15 18 ASP C CA 1
ATOM 2581 C C . ASP C 2 18 ? 18.978 14.556 -47.771 1.00 75.19 18 ASP C C 1
ATOM 2582 O O . ASP C 2 18 ? 19.732 15.101 -48.585 1.00 79.09 18 ASP C O 1
ATOM 2587 N N . ILE C 2 19 ? 19.182 13.303 -47.345 1.00 74.99 19 ILE C N 1
ATOM 2588 C CA . ILE C 2 19 ? 20.319 12.528 -47.822 1.00 75.79 19 ILE C CA 1
ATOM 2589 C C . ILE C 2 19 ? 19.950 11.133 -48.303 1.00 75.33 19 ILE C C 1
ATOM 2590 O O . ILE C 2 19 ? 20.696 10.550 -49.111 1.00 80.17 19 ILE C O 1
ATOM 2595 N N . GLY C 2 20 ? 18.835 10.552 -47.867 1.00 73.73 20 GLY C N 1
ATOM 2596 C CA . GLY C 2 20 ? 18.529 9.175 -48.198 1.00 71.77 20 GLY C CA 1
ATOM 2597 C C . GLY C 2 20 ? 18.238 8.961 -49.673 1.00 70.82 20 GLY C C 1
ATOM 2598 O O . GLY C 2 20 ? 18.082 9.893 -50.463 1.00 70.77 20 GLY C O 1
ATOM 2599 N N . ASP C 2 21 ? 18.170 7.688 -50.046 1.00 69.68 21 ASP C N 1
ATOM 2600 C CA . ASP C 2 21 ? 17.841 7.309 -51.410 1.00 69.03 21 ASP C CA 1
ATOM 2601 C C . ASP C 2 21 ? 16.327 7.207 -51.581 1.00 68.18 21 ASP C C 1
ATOM 2602 O O . ASP C 2 21 ? 15.558 7.304 -50.622 1.00 67.65 21 ASP C O 1
ATOM 2607 N N . ASP C 2 22 ? 15.905 6.999 -52.831 1.00 69.00 22 ASP C N 1
ATOM 2608 C CA . ASP C 2 22 ? 14.485 7.074 -53.169 1.00 68.92 22 ASP C CA 1
ATOM 2609 C C . ASP C 2 22 ? 13.655 6.086 -52.356 1.00 67.22 22 ASP C C 1
ATOM 2610 O O . ASP C 2 22 ? 12.531 6.400 -51.948 1.00 65.71 22 ASP C O 1
ATOM 2615 N N . GLU C 2 23 ? 14.190 4.888 -52.110 1.00 66.85 23 GLU C N 1
ATOM 2616 C CA . GLU C 2 23 ? 13.454 3.906 -51.321 1.00 66.61 23 GLU C CA 1
ATOM 2617 C C . GLU C 2 23 ? 13.270 4.379 -49.885 1.00 65.36 23 GLU C C 1
ATOM 2618 O O . GLU C 2 23 ? 12.189 4.221 -49.303 1.00 63.91 23 GLU C O 1
ATOM 2624 N N . THR C 2 24 ? 14.317 4.965 -49.298 1.00 65.43 24 THR C N 1
ATOM 2625 C CA . THR C 2 24 ? 14.207 5.489 -47.941 1.00 64.59 24 THR C CA 1
ATOM 2626 C C . THR C 2 24 ? 13.175 6.606 -47.867 1.00 63.19 24 THR C C 1
ATOM 2627 O O . THR C 2 24 ? 12.378 6.665 -46.924 1.00 62.38 24 THR C O 1
ATOM 2631 N N . ILE C 2 25 ? 13.161 7.492 -48.866 1.00 63.59 25 ILE C N 1
ATOM 2632 C CA . ILE C 2 25 ? 12.207 8.596 -48.878 1.00 62.32 25 ILE C CA 1
ATOM 2633 C C . ILE C 2 25 ? 10.783 8.072 -49.026 1.00 60.38 25 ILE C C 1
ATOM 2634 O O . ILE C 2 25 ? 9.856 8.548 -48.357 1.00 59.30 25 ILE C O 1
ATOM 2639 N N . LYS C 2 26 ? 10.587 7.082 -49.900 1.00 61.94 26 LYS C N 1
ATOM 2640 C CA . LYS C 2 26 ? 9.254 6.521 -50.091 1.00 61.01 26 LYS C CA 1
ATOM 2641 C C . LYS C 2 26 ? 8.763 5.827 -48.827 1.00 59.44 26 LYS C C 1
ATOM 2642 O O . LYS C 2 26 ? 7.595 5.970 -48.450 1.00 58.23 26 LYS C O 1
ATOM 2648 N N . ARG C 2 27 ? 9.643 5.084 -48.150 1.00 60.06 27 ARG C N 1
ATOM 2649 C CA . ARG C 2 27 ? 9.247 4.441 -46.900 1.00 59.77 27 ARG C CA 1
ATOM 2650 C C . ARG C 2 27 ? 8.957 5.473 -45.815 1.00 58.76 27 ARG C C 1
ATOM 2651 O O . ARG C 2 27 ? 8.035 5.294 -45.009 1.00 58.11 27 ARG C O 1
ATOM 2659 N N . ALA C 2 28 ? 9.727 6.564 -45.784 1.00 58.62 28 ALA C N 1
ATOM 2660 C CA . ALA C 2 28 ? 9.469 7.622 -44.814 1.00 58.46 28 ALA C CA 1
ATOM 2661 C C . ALA C 2 28 ? 8.106 8.258 -45.046 1.00 57.77 28 ALA C C 1
ATOM 2662 O O . ALA C 2 28 ? 7.355 8.501 -44.095 1.00 58.24 28 ALA C O 1
ATOM 2664 N N . GLN C 2 29 ? 7.764 8.529 -46.308 1.00 57.85 29 GLN C N 1
ATOM 2665 C CA . GLN C 2 29 ? 6.444 9.078 -46.604 1.00 56.82 29 GLN C CA 1
ATOM 2666 C C . GLN C 2 29 ? 5.340 8.071 -46.304 1.00 55.88 29 GLN C C 1
ATOM 2667 O O . GLN C 2 29 ? 4.241 8.459 -45.885 1.00 55.55 29 GLN C O 1
ATOM 2673 N N . LYS C 2 30 ? 5.612 6.780 -46.511 1.00 56.01 30 LYS C N 1
ATOM 2674 C CA . LYS C 2 30 ? 4.662 5.741 -46.131 1.00 55.92 30 LYS C CA 1
ATOM 2675 C C . LYS C 2 30 ? 4.368 5.795 -44.641 1.00 56.99 30 LYS C C 1
ATOM 2676 O O . LYS C 2 30 ? 3.204 5.778 -44.220 1.00 56.98 30 LYS C O 1
ATOM 2682 N N . LEU C 2 31 ? 5.422 5.862 -43.826 1.00 58.32 31 LEU C N 1
ATOM 2683 C CA . LEU C 2 31 ? 5.236 5.962 -42.384 1.00 57.85 31 LEU C CA 1
ATOM 2684 C C . LEU C 2 31 ? 4.527 7.258 -42.010 1.00 57.75 31 LEU C C 1
ATOM 2685 O O . LEU C 2 31 ? 3.710 7.279 -41.085 1.00 59.01 31 LEU C O 1
ATOM 2690 N N . LEU C 2 32 ? 4.810 8.343 -42.735 1.00 57.14 32 LEU C N 1
ATOM 2691 C CA . LEU C 2 32 ? 4.154 9.619 -42.460 1.00 56.81 32 LEU C CA 1
ATOM 2692 C C . LEU C 2 32 ? 2.647 9.522 -42.675 1.00 56.88 32 LEU C C 1
ATOM 2693 O O . LEU C 2 32 ? 1.856 9.955 -41.828 1.00 57.75 32 LEU C O 1
ATOM 2698 N N . ILE C 2 33 ? 2.231 8.967 -43.814 1.00 56.39 33 ILE C N 1
ATOM 2699 C CA . ILE C 2 33 ? 0.801 8.904 -44.103 1.00 56.36 33 ILE C CA 1
ATOM 2700 C C . ILE C 2 33 ? 0.113 7.866 -43.222 1.00 57.72 33 ILE C C 1
ATOM 2701 O O . ILE C 2 33 ? -1.044 8.053 -42.823 1.00 58.32 33 ILE C O 1
ATOM 2706 N N . LYS C 2 34 ? 0.804 6.771 -42.884 1.00 58.07 34 LYS C N 1
ATOM 2707 C CA . LYS C 2 34 ? 0.249 5.823 -41.922 1.00 59.20 34 LYS C CA 1
ATOM 2708 C C . LYS C 2 34 ? 0.033 6.489 -40.568 1.00 61.01 34 LYS C C 1
ATOM 2709 O O . LYS C 2 34 ? -1.007 6.291 -39.920 1.00 62.43 34 LYS C O 1
ATOM 2715 N N . ALA C 2 35 ? 1.009 7.288 -40.127 1.00 60.49 35 ALA C N 1
ATOM 2716 C CA . ALA C 2 35 ? 0.844 8.100 -38.931 1.00 60.66 35 ALA C CA 1
ATOM 2717 C C . ALA C 2 35 ? -0.406 8.958 -39.040 1.00 62.02 35 ALA C C 1
ATOM 2718 O O . ALA C 2 35 ? -1.344 8.791 -38.263 1.00 64.38 35 ALA C O 1
ATOM 2720 N N . GLU C 2 36 ? -0.450 9.837 -40.047 1.00 60.92 36 GLU C N 1
ATOM 2721 C CA . GLU C 2 36 ? -1.605 10.706 -40.278 1.00 60.56 36 GLU C CA 1
ATOM 2722 C C . GLU C 2 36 ? -2.929 9.951 -40.170 1.00 62.57 36 GLU C C 1
ATOM 2723 O O . GLU C 2 36 ? -3.877 10.418 -39.527 1.00 64.02 36 GLU C O 1
ATOM 2729 N N . LEU C 2 37 ? -2.996 8.771 -40.790 1.00 62.57 37 LEU C N 1
ATOM 2730 C CA . LEU C 2 37 ? -4.175 7.915 -40.673 1.00 64.21 37 LEU C CA 1
ATOM 2731 C C . LEU C 2 37 ? -4.484 7.603 -39.212 1.00 65.96 37 LEU C C 1
ATOM 2732 O O . LEU C 2 37 ? -5.611 7.811 -38.741 1.00 66.97 37 LEU C O 1
ATOM 2737 N N . ALA C 2 38 ? -3.486 7.105 -38.476 1.00 65.85 38 ALA C N 1
ATOM 2738 C CA . ALA C 2 38 ? -3.717 6.714 -37.085 1.00 67.63 38 ALA C CA 1
ATOM 2739 C C . ALA C 2 38 ? -4.087 7.914 -36.217 1.00 68.73 38 ALA C C 1
ATOM 2740 O O . ALA C 2 38 ? -4.931 7.807 -35.320 1.00 71.15 38 ALA C O 1
ATOM 2742 N N . VAL C 2 39 ? -3.461 9.063 -36.472 1.00 67.61 39 VAL C N 1
ATOM 2743 C CA . VAL C 2 39 ? -3.706 10.264 -35.681 1.00 68.16 39 VAL C CA 1
ATOM 2744 C C . VAL C 2 39 ? -5.109 10.792 -35.939 1.00 69.37 39 VAL C C 1
ATOM 2745 O O . VAL C 2 39 ? -5.760 11.330 -35.036 1.00 70.20 39 VAL C O 1
ATOM 2749 N N . GLU C 2 40 ? -5.600 10.653 -37.172 1.00 70.94 40 GLU C N 1
ATOM 2750 C CA . GLU C 2 40 ? -6.981 11.033 -37.447 1.00 70.69 40 GLU C CA 1
ATOM 2751 C C . GLU C 2 40 ? -7.955 10.049 -36.813 1.00 70.66 40 GLU C C 1
ATOM 2752 O O . GLU C 2 40 ? -9.028 10.445 -36.341 1.00 71.43 40 GLU C O 1
ATOM 2758 N N . ASN C 2 41 ? -7.599 8.765 -36.782 1.00 70.88 41 ASN C N 1
ATOM 2759 C CA . ASN C 2 41 ? -8.459 7.745 -36.196 1.00 72.24 41 ASN C CA 1
ATOM 2760 C C . ASN C 2 41 ? -8.226 7.546 -34.702 1.00 73.90 41 ASN C C 1
ATOM 2761 O O . ASN C 2 41 ? -8.890 6.695 -34.099 1.00 75.53 41 ASN C O 1
ATOM 2766 N N . LYS C 2 42 ? -7.307 8.304 -34.099 1.00 74.02 42 LYS C N 1
ATOM 2767 C CA . LYS C 2 42 ? -7.055 8.278 -32.659 1.00 75.35 42 LYS C CA 1
ATOM 2768 C C . LYS C 2 42 ? -6.628 6.894 -32.181 1.00 76.60 42 LYS C C 1
ATOM 2769 O O . LYS C 2 42 ? -7.466 6.088 -31.763 1.00 78.22 42 LYS C O 1
ATOM 2775 N N . ASP C 2 43 ? -5.324 6.615 -32.230 1.00 76.63 43 ASP C N 1
ATOM 2776 C CA . ASP C 2 43 ? -4.786 5.341 -31.753 1.00 77.28 43 ASP C CA 1
ATOM 2777 C C . ASP C 2 43 ? -3.334 5.587 -31.353 1.00 76.35 43 ASP C C 1
ATOM 2778 O O . ASP C 2 43 ? -2.447 5.598 -32.212 1.00 75.57 43 ASP C O 1
ATOM 2783 N N . LEU C 2 44 ? -3.101 5.774 -30.051 1.00 78.83 44 LEU C N 1
ATOM 2784 C CA . LEU C 2 44 ? -1.778 6.175 -29.580 1.00 75.88 44 LEU C CA 1
ATOM 2785 C C . LEU C 2 44 ? -0.734 5.095 -29.840 1.00 73.50 44 LEU C C 1
ATOM 2786 O O . LEU C 2 44 ? 0.398 5.405 -30.229 1.00 72.73 44 LEU C O 1
ATOM 2791 N N . LYS C 2 45 ? -1.091 3.826 -29.623 1.00 73.72 45 LYS C N 1
ATOM 2792 C CA . LYS C 2 45 ? -0.148 2.731 -29.842 1.00 73.55 45 LYS C CA 1
ATOM 2793 C C . LYS C 2 45 ? 0.408 2.759 -31.260 1.00 71.62 45 LYS C C 1
ATOM 2794 O O . LYS C 2 45 ? 1.620 2.602 -31.475 1.00 70.81 45 LYS C O 1
ATOM 2800 N N . GLU C 2 46 ? -0.469 2.968 -32.244 1.00 72.05 46 GLU C N 1
ATOM 2801 C CA . GLU C 2 46 ? -0.034 3.022 -33.633 1.00 71.46 46 GLU C CA 1
ATOM 2802 C C . GLU C 2 46 ? 0.975 4.141 -33.848 1.00 70.23 46 GLU C C 1
ATOM 2803 O O . GLU C 2 46 ? 2.107 3.886 -34.265 1.00 69.60 46 GLU C O 1
ATOM 2809 N N . VAL C 2 47 ? 0.573 5.385 -33.562 1.00 70.54 47 VAL C N 1
ATOM 2810 C CA . VAL C 2 47 ? 1.449 6.542 -33.755 1.00 70.41 47 VAL C CA 1
ATOM 2811 C C . VAL C 2 47 ? 2.787 6.333 -33.062 1.00 69.53 47 VAL C C 1
ATOM 2812 O O . VAL C 2 47 ? 3.844 6.690 -33.598 1.00 69.62 47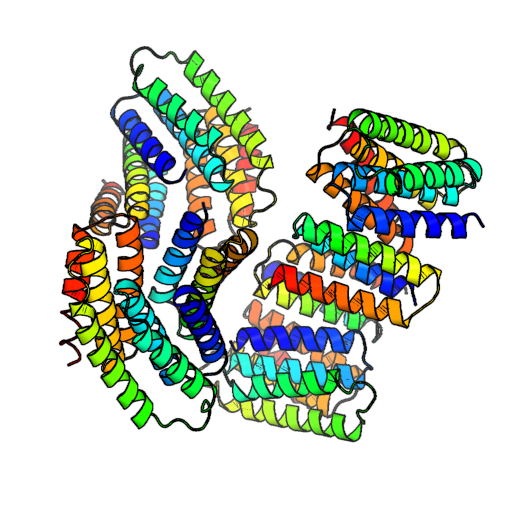 VAL C O 1
ATOM 2816 N N . GLU C 2 48 ? 2.770 5.736 -31.868 1.00 69.58 48 GLU C N 1
ATOM 2817 C CA . GLU C 2 48 ? 4.017 5.471 -31.158 1.00 69.17 48 GLU C CA 1
ATOM 2818 C C . GLU C 2 48 ? 4.901 4.504 -31.936 1.00 68.91 48 GLU C C 1
ATOM 2819 O O . GLU C 2 48 ? 6.098 4.751 -32.117 1.00 68.74 48 GLU C O 1
ATOM 2825 N N . LYS C 2 49 ? 4.329 3.395 -32.413 1.00 68.57 49 LYS C N 1
ATOM 2826 C CA . LYS C 2 49 ? 5.149 2.433 -33.148 1.00 67.63 49 LYS C CA 1
ATOM 2827 C C . LYS C 2 49 ? 5.611 2.997 -34.490 1.00 67.47 49 LYS C C 1
ATOM 2828 O O . LYS C 2 49 ? 6.708 2.670 -34.957 1.00 67.74 49 LYS C O 1
ATOM 2834 N N . LEU C 2 50 ? 4.800 3.854 -35.112 1.00 67.47 50 LEU C N 1
ATOM 2835 C CA . LEU C 2 50 ? 5.218 4.520 -36.340 1.00 67.07 50 LEU C CA 1
ATOM 2836 C C . LEU C 2 50 ? 6.387 5.456 -36.072 1.00 67.24 50 LEU C C 1
ATOM 2837 O O . LEU C 2 50 ? 7.313 5.554 -36.882 1.00 67.28 50 LEU C O 1
ATOM 2842 N N . LEU C 2 51 ? 6.360 6.147 -34.931 1.00 67.77 51 LEU C N 1
ATOM 2843 C CA . LEU C 2 51 ? 7.502 6.954 -34.519 1.00 68.54 51 LEU C CA 1
ATOM 2844 C C . LEU C 2 51 ? 8.735 6.086 -34.296 1.00 69.45 51 LEU C C 1
ATOM 2845 O O . LEU C 2 51 ? 9.851 6.465 -34.675 1.00 69.92 51 LEU C O 1
ATOM 2850 N N . LYS C 2 52 ? 8.551 4.925 -33.664 1.00 69.07 52 LYS C N 1
ATOM 2851 C CA . LYS C 2 52 ? 9.661 3.992 -33.482 1.00 69.38 52 LYS C CA 1
ATOM 2852 C C . LYS C 2 52 ? 10.262 3.603 -34.824 1.00 68.92 52 LYS C C 1
ATOM 2853 O O . LYS C 2 52 ? 11.482 3.643 -35.008 1.00 69.49 52 LYS C O 1
ATOM 2859 N N . GLU C 2 53 ? 9.410 3.233 -35.781 1.00 67.93 53 GLU C N 1
ATOM 2860 C CA . GLU C 2 53 ? 9.895 2.839 -37.099 1.00 67.82 53 GLU C CA 1
ATOM 2861 C C . GLU C 2 53 ? 10.554 4.002 -37.829 1.00 68.51 53 GLU C C 1
ATOM 2862 O O . GLU C 2 53 ? 11.512 3.793 -38.578 1.00 69.19 53 GLU C O 1
ATOM 2868 N N . ALA C 2 54 ? 10.066 5.226 -37.624 1.00 68.50 54 ALA C N 1
ATOM 2869 C CA . ALA C 2 54 ? 10.683 6.384 -38.266 1.00 68.90 54 ALA C CA 1
ATOM 2870 C C . ALA C 2 54 ? 12.088 6.624 -37.726 1.00 69.94 54 ALA C C 1
ATOM 2871 O O . ALA C 2 54 ? 13.039 6.813 -38.496 1.00 70.62 54 ALA C O 1
ATOM 2873 N N . GLU C 2 55 ? 12.238 6.622 -36.399 1.00 70.96 55 GLU C N 1
ATOM 2874 C CA . GLU C 2 55 ? 13.575 6.699 -35.816 1.00 72.16 55 GLU C CA 1
ATOM 2875 C C . GLU C 2 55 ? 14.434 5.519 -36.251 1.00 71.06 55 GLU C C 1
ATOM 2876 O O . GLU C 2 55 ? 15.658 5.645 -36.365 1.00 71.49 55 GLU C O 1
ATOM 2882 N N . LYS C 2 56 ? 13.806 4.375 -36.525 1.00 70.26 56 LYS C N 1
ATOM 2883 C CA . LYS C 2 56 ? 14.543 3.210 -37.001 1.00 70.32 56 LYS C CA 1
ATOM 2884 C C . LYS C 2 56 ? 15.097 3.428 -38.403 1.00 71.52 56 LYS C C 1
ATOM 2885 O O . LYS C 2 56 ? 16.243 3.063 -38.683 1.00 72.15 56 LYS C O 1
ATOM 2891 N N . VAL C 2 57 ? 14.290 3.991 -39.306 1.00 71.26 57 VAL C N 1
ATOM 2892 C CA . VAL C 2 57 ? 14.801 4.298 -40.641 1.00 71.61 57 VAL C CA 1
ATOM 2893 C C . VAL C 2 57 ? 15.835 5.413 -40.575 1.00 72.33 57 VAL C C 1
ATOM 2894 O O . VAL C 2 57 ? 16.746 5.473 -41.411 1.00 72.79 57 VAL C O 1
ATOM 2898 N N . TYR C 2 58 ? 15.718 6.317 -39.598 1.00 72.25 58 TYR C N 1
ATOM 2899 C CA . TYR C 2 58 ? 16.780 7.302 -39.405 1.00 73.43 58 TYR C CA 1
ATOM 2900 C C . TYR C 2 58 ? 18.074 6.633 -38.955 1.00 74.31 58 TYR C C 1
ATOM 2901 O O . TYR C 2 58 ? 19.166 7.021 -39.387 1.00 74.30 58 TYR C O 1
ATOM 2910 N N . LYS C 2 59 ? 17.972 5.633 -38.079 1.00 73.51 59 LYS C N 1
ATOM 2911 C CA . LYS C 2 59 ? 19.146 4.857 -37.698 1.00 73.24 59 LYS C CA 1
ATOM 2912 C C . LYS C 2 59 ? 19.651 4.008 -38.857 1.00 73.91 59 LYS C C 1
ATOM 2913 O O . LYS C 2 59 ? 20.821 3.614 -38.874 1.00 74.02 59 LYS C O 1
ATOM 2915 N N . GLU C 2 60 ? 18.783 3.703 -39.823 1.00 74.69 60 GLU C N 1
ATOM 2916 C CA . GLU C 2 60 ? 19.225 3.004 -41.023 1.00 75.77 60 GLU C CA 1
ATOM 2917 C C . GLU C 2 60 ? 20.100 3.898 -41.889 1.00 76.24 60 GLU C C 1
ATOM 2918 O O . GLU C 2 60 ? 20.982 3.403 -42.599 1.00 77.55 60 GLU C O 1
ATOM 2924 N N . VAL C 2 61 ? 19.877 5.210 -41.841 1.00 75.24 61 VAL C N 1
ATOM 2925 C CA . VAL C 2 61 ? 20.685 6.162 -42.592 1.00 74.91 61 VAL C CA 1
ATOM 2926 C C . VAL C 2 61 ? 21.652 6.863 -41.643 1.00 75.09 61 VAL C C 1
ATOM 2927 O O . VAL C 2 61 ? 21.673 8.096 -41.556 1.00 75.09 61 VAL C O 1
ATOM 2931 N N . LYS C 2 62 ? 22.461 6.078 -40.931 1.00 75.23 62 LYS C N 1
ATOM 2932 C CA . LYS C 2 62 ? 23.468 6.617 -40.016 1.00 74.96 62 LYS C CA 1
ATOM 2933 C C . LYS C 2 62 ? 24.373 7.625 -40.714 1.00 75.23 62 LYS C C 1
ATOM 2934 O O . LYS C 2 62 ? 24.794 7.409 -41.850 1.00 75.25 62 LYS C O 1
ATOM 2940 N N . ASN D 1 1 ? 11.089 -1.166 -50.816 1.00 66.25 1 ASN D N 1
ATOM 2941 C CA . ASN D 1 1 ? 10.189 -2.282 -50.549 1.00 65.42 1 ASN D CA 1
ATOM 2942 C C . ASN D 1 1 ? 10.861 -3.613 -50.871 1.00 63.57 1 ASN D C 1
ATOM 2943 O O . ASN D 1 1 ? 10.326 -4.680 -50.570 1.00 62.87 1 ASN D O 1
ATOM 2948 N N . ILE D 1 2 ? 12.042 -3.537 -51.489 1.00 63.92 2 ILE D N 1
ATOM 2949 C CA . ILE D 1 2 ? 12.786 -4.746 -51.830 1.00 63.11 2 ILE D CA 1
ATOM 2950 C C . ILE D 1 2 ? 13.374 -5.384 -50.578 1.00 61.37 2 ILE D C 1
ATOM 2951 O O . ILE D 1 2 ? 13.346 -6.612 -50.417 1.00 60.52 2 ILE D O 1
ATOM 2956 N N . LYS D 1 3 ? 13.926 -4.565 -49.680 1.00 60.54 3 LYS D N 1
ATOM 2957 C CA . LYS D 1 3 ? 14.417 -5.081 -48.406 1.00 59.84 3 LYS D CA 1
ATOM 2958 C C . LYS D 1 3 ? 13.297 -5.757 -47.626 1.00 60.17 3 LYS D C 1
ATOM 2959 O O . LYS D 1 3 ? 13.499 -6.818 -47.022 1.00 59.40 3 LYS D O 1
ATOM 2965 N N . GLU D 1 4 ? 12.105 -5.153 -47.632 1.00 60.72 4 GLU D N 1
ATOM 2966 C CA . GLU D 1 4 ? 10.952 -5.775 -46.992 1.00 60.67 4 GLU D CA 1
ATOM 2967 C C . GLU D 1 4 ? 10.631 -7.119 -47.631 1.00 59.55 4 GLU D C 1
ATOM 2968 O O . GLU D 1 4 ? 10.268 -8.075 -46.936 1.00 60.30 4 GLU D O 1
ATOM 2974 N N . THR D 1 5 ? 10.755 -7.208 -48.957 1.00 58.85 5 THR D N 1
ATOM 2975 C CA . THR D 1 5 ? 10.526 -8.479 -49.635 1.00 58.67 5 THR D CA 1
ATOM 2976 C C . THR D 1 5 ? 11.550 -9.520 -49.203 1.00 57.49 5 THR D C 1
ATOM 2977 O O . THR D 1 5 ? 11.217 -10.699 -49.047 1.00 56.41 5 THR D O 1
ATOM 2981 N N . LEU D 1 6 ? 12.799 -9.101 -48.991 1.00 57.53 6 LEU D N 1
ATOM 2982 C CA . LEU D 1 6 ? 13.813 -10.032 -48.501 1.00 56.61 6 LEU D CA 1
ATOM 2983 C C . LEU D 1 6 ? 13.480 -10.523 -47.096 1.00 56.36 6 LEU D C 1
ATOM 2984 O O . LEU D 1 6 ? 13.621 -11.716 -46.794 1.00 55.66 6 LEU D O 1
ATOM 2989 N N . GLN D 1 7 ? 13.036 -9.617 -46.221 1.00 57.37 7 GLN D N 1
ATOM 2990 C CA . GLN D 1 7 ? 12.684 -10.029 -44.864 1.00 56.24 7 GLN D CA 1
ATOM 2991 C C . GLN D 1 7 ? 11.489 -10.978 -44.870 1.00 55.59 7 GLN D C 1
ATOM 2992 O O . GLN D 1 7 ? 11.459 -11.961 -44.118 1.00 55.20 7 GLN D O 1
ATOM 2998 N N . LYS D 1 8 ? 10.497 -10.706 -45.721 1.00 55.49 8 LYS D N 1
ATOM 2999 C CA . LYS D 1 8 ? 9.358 -11.613 -45.829 1.00 55.31 8 LYS D CA 1
ATOM 3000 C C . LYS D 1 8 ? 9.763 -12.953 -46.428 1.00 54.26 8 LYS D C 1
ATOM 3001 O O . LYS D 1 8 ? 9.216 -13.992 -46.043 1.00 53.38 8 LYS D O 1
ATOM 3007 N N . ILE D 1 9 ? 10.717 -12.953 -47.362 1.00 54.34 9 ILE D N 1
ATOM 3008 C CA . ILE D 1 9 ? 11.251 -14.205 -47.889 1.00 53.63 9 ILE D CA 1
ATOM 3009 C C . ILE D 1 9 ? 11.892 -15.012 -46.771 1.00 52.89 9 ILE D C 1
ATOM 3010 O O . ILE D 1 9 ? 11.712 -16.233 -46.680 1.00 51.87 9 ILE D O 1
ATOM 3015 N N . LYS D 1 10 ? 12.659 -14.342 -45.910 1.00 52.84 10 LYS D N 1
ATOM 3016 C CA . LYS D 1 10 ? 13.267 -15.033 -44.779 1.00 53.01 10 LYS D CA 1
ATOM 3017 C C . LYS D 1 10 ? 12.203 -15.587 -43.840 1.00 52.24 10 LYS D C 1
ATOM 3018 O O . LYS D 1 10 ? 12.336 -16.705 -43.335 1.00 52.01 10 LYS D O 1
ATOM 3024 N N . GLU D 1 11 ? 11.132 -14.825 -43.607 1.00 52.58 11 GLU D N 1
ATOM 3025 C CA . GLU D 1 11 ? 10.021 -15.331 -42.800 1.00 52.30 11 GLU D CA 1
ATOM 3026 C C . GLU D 1 11 ? 9.402 -16.577 -43.428 1.00 52.05 11 GLU D C 1
ATOM 3027 O O . GLU D 1 11 ? 9.052 -17.541 -42.729 1.00 52.19 11 GLU D O 1
ATOM 3033 N N . VAL D 1 12 ? 9.253 -16.575 -44.751 1.00 51.65 12 VAL D N 1
ATOM 3034 C CA . VAL D 1 12 ? 8.647 -17.718 -45.421 1.00 50.76 12 VAL D CA 1
ATOM 3035 C C . VAL D 1 12 ? 9.547 -18.942 -45.302 1.00 50.73 12 VAL D C 1
ATOM 3036 O O . VAL D 1 12 ? 9.076 -20.037 -44.979 1.00 50.60 12 VAL D O 1
ATOM 3040 N N . VAL D 1 13 ? 10.852 -18.777 -45.545 1.00 50.44 13 VAL D N 1
ATOM 3041 C CA . VAL D 1 13 ? 11.756 -19.919 -45.398 1.00 50.48 13 VAL D CA 1
ATOM 3042 C C . VAL D 1 13 ? 11.792 -20.387 -43.949 1.00 51.68 13 VAL D C 1
ATOM 3043 O O . VAL D 1 13 ? 11.956 -21.582 -43.685 1.00 52.62 13 VAL D O 1
ATOM 3047 N N . LEU D 1 14 ? 11.625 -19.469 -42.994 1.00 52.12 14 LEU D N 1
ATOM 3048 C CA . LEU D 1 14 ? 11.417 -19.835 -41.598 1.00 52.42 14 LEU D CA 1
ATOM 3049 C C . LEU D 1 14 ? 10.280 -20.842 -41.477 1.00 52.32 14 LEU D C 1
ATOM 3050 O O . LEU D 1 14 ? 10.445 -21.949 -40.941 1.00 52.79 14 LEU D O 1
ATOM 3055 N N . GLU D 1 15 ? 9.110 -20.456 -41.991 1.00 52.05 15 GLU D N 1
ATOM 3056 C CA . GLU D 1 15 ? 7.944 -21.334 -41.950 1.00 52.17 15 GLU D CA 1
ATOM 3057 C C . GLU D 1 15 ? 8.228 -22.679 -42.613 1.00 52.01 15 GLU D C 1
ATOM 3058 O O . GLU D 1 15 ? 7.846 -23.730 -42.086 1.00 52.09 15 GLU D O 1
ATOM 3064 N N . ILE D 1 16 ? 8.900 -22.667 -43.768 1.00 52.51 16 ILE D N 1
ATOM 3065 C CA . ILE D 1 16 ? 9.153 -23.915 -44.492 1.00 52.32 16 ILE D CA 1
ATOM 3066 C C . ILE D 1 16 ? 10.073 -24.831 -43.695 1.00 53.27 16 ILE D C 1
ATOM 3067 O O . ILE D 1 16 ? 9.878 -26.052 -43.668 1.00 54.47 16 ILE D O 1
ATOM 3072 N N . MET D 1 17 ? 11.095 -24.269 -43.042 1.00 53.16 17 MET D N 1
ATOM 3073 C CA . MET D 1 17 ? 11.947 -25.101 -42.196 1.00 53.72 17 MET D CA 1
ATOM 3074 C C . MET D 1 17 ? 11.192 -25.622 -40.982 1.00 53.77 17 MET D C 1
ATOM 3075 O O . MET D 1 17 ? 11.529 -26.692 -40.461 1.00 54.91 17 MET D O 1
ATOM 3080 N N . ASP D 1 18 ? 10.170 -24.896 -40.519 1.00 54.48 18 ASP D N 1
ATOM 3081 C CA . ASP D 1 18 ? 9.390 -25.402 -39.392 1.00 53.65 18 ASP D CA 1
ATOM 3082 C C . ASP D 1 18 ? 8.523 -26.593 -39.792 1.00 53.96 18 ASP D C 1
ATOM 3083 O O . ASP D 1 18 ? 8.388 -27.551 -39.021 1.00 53.62 18 ASP D O 1
ATOM 3088 N N . LYS D 1 19 ? 7.928 -26.560 -40.991 1.00 54.24 19 LYS D N 1
ATOM 3089 C CA . LYS D 1 19 ? 7.009 -27.607 -41.446 1.00 55.11 19 LYS D CA 1
ATOM 3090 C C . LYS D 1 19 ? 7.365 -28.007 -42.882 1.00 56.95 19 LYS D C 1
ATOM 3091 O O . LYS D 1 19 ? 6.597 -27.773 -43.817 1.00 67.18 19 LYS D O 1
ATOM 3097 N N . GLY D 1 20 ? 8.533 -28.621 -43.053 1.00 56.95 20 GLY D N 1
ATOM 3098 C CA . GLY D 1 20 ? 8.957 -29.055 -44.371 1.00 56.56 20 GLY D CA 1
ATOM 3099 C C . GLY D 1 20 ? 10.021 -30.123 -44.288 1.00 58.43 20 GLY D C 1
ATOM 3100 O O . GLY D 1 20 ? 10.692 -30.285 -43.263 1.00 63.29 20 GLY D O 1
ATOM 3101 N N . ASP D 1 21 ? 10.171 -30.859 -45.389 1.00 57.50 21 ASP D N 1
ATOM 3102 C CA . ASP D 1 21 ? 11.167 -31.914 -45.479 1.00 57.50 21 ASP D CA 1
ATOM 3103 C C . ASP D 1 21 ? 12.515 -31.327 -45.898 1.00 57.91 21 ASP D C 1
ATOM 3104 O O . ASP D 1 21 ? 12.667 -30.117 -46.082 1.00 57.69 21 ASP D O 1
ATOM 3109 N N . ASP D 1 22 ? 13.510 -32.202 -46.059 1.00 58.93 22 ASP D N 1
ATOM 3110 C CA . ASP D 1 22 ? 14.851 -31.737 -46.398 1.00 59.55 22 ASP D CA 1
ATOM 3111 C C . ASP D 1 22 ? 14.919 -31.174 -47.813 1.00 58.40 22 ASP D C 1
ATOM 3112 O O . ASP D 1 22 ? 15.677 -30.231 -48.064 1.00 58.01 22 ASP D O 1
ATOM 3117 N N . GLU D 1 23 ? 14.138 -31.726 -48.744 1.00 57.20 23 GLU D N 1
ATOM 3118 C CA . GLU D 1 23 ? 14.169 -31.240 -50.121 1.00 56.83 23 GLU D CA 1
ATOM 3119 C C . GLU D 1 23 ? 13.570 -29.841 -50.224 1.00 55.71 23 GLU D C 1
ATOM 3120 O O . GLU D 1 23 ? 14.153 -28.947 -50.852 1.00 55.02 23 GLU D O 1
ATOM 3126 N N . GLN D 1 24 ? 12.399 -29.635 -49.617 1.00 55.29 24 GLN D N 1
ATOM 3127 C CA . GLN D 1 24 ? 11.792 -28.308 -49.622 1.00 54.21 24 GLN D CA 1
ATOM 3128 C C . GLN D 1 24 ? 12.649 -27.302 -48.869 1.00 53.35 24 GLN D C 1
ATOM 3129 O O . GLN D 1 24 ? 12.714 -26.132 -49.258 1.00 51.88 24 GLN D O 1
ATOM 3135 N N . ILE D 1 25 ? 13.320 -27.735 -47.799 1.00 55.22 25 ILE D N 1
ATOM 3136 C CA . ILE D 1 25 ? 14.200 -26.834 -47.063 1.00 54.73 25 ILE D CA 1
ATOM 3137 C C . ILE D 1 25 ? 15.398 -26.444 -47.921 1.00 53.26 25 ILE D C 1
ATOM 3138 O O . ILE D 1 25 ? 15.805 -25.275 -47.951 1.00 51.80 25 ILE D O 1
ATOM 3143 N N . LYS D 1 26 ? 15.975 -27.413 -48.636 1.00 54.84 26 LYS D N 1
ATOM 3144 C CA . LYS D 1 26 ? 17.068 -27.116 -49.556 1.00 53.78 26 LYS D CA 1
ATOM 3145 C C . LYS D 1 26 ? 16.631 -26.122 -50.625 1.00 51.48 26 LYS D C 1
ATOM 3146 O O . LYS D 1 26 ? 17.361 -25.173 -50.941 1.00 50.89 26 LYS D O 1
ATOM 3152 N N . LEU D 1 27 ? 15.439 -26.324 -51.190 1.00 51.12 27 LEU D N 1
ATOM 3153 C CA . LEU D 1 27 ? 14.949 -25.409 -52.217 1.00 50.08 27 LEU D CA 1
ATOM 3154 C C . LEU D 1 27 ? 14.725 -24.014 -51.646 1.00 49.39 27 LEU D C 1
ATOM 3155 O O . LEU D 1 27 ? 15.095 -23.013 -52.270 1.00 48.66 27 LEU D O 1
ATOM 3160 N N . ALA D 1 28 ? 14.120 -23.928 -50.459 1.00 49.70 28 ALA D N 1
ATOM 3161 C CA . ALA D 1 28 ? 13.880 -22.628 -49.841 1.00 48.94 28 ALA D CA 1
ATOM 3162 C C . ALA D 1 28 ? 15.189 -21.908 -49.547 1.00 48.90 28 ALA D C 1
ATOM 3163 O O . ALA D 1 28 ? 15.283 -20.687 -49.712 1.00 48.47 28 ALA D O 1
ATOM 3165 N N . GLN D 1 29 ? 16.217 -22.649 -49.128 1.00 49.70 29 GLN D N 1
ATOM 3166 C CA . GLN D 1 29 ? 17.510 -22.025 -48.867 1.00 49.57 29 GLN D CA 1
ATOM 3167 C C . GLN D 1 29 ? 18.164 -21.546 -50.158 1.00 48.50 29 GLN D C 1
ATOM 3168 O O . GLN D 1 29 ? 18.756 -20.460 -50.195 1.00 48.78 29 GLN D O 1
ATOM 3174 N N . SER D 1 30 ? 18.073 -22.343 -51.227 1.00 48.59 30 SER D N 1
ATOM 3175 C CA . SER D 1 30 ? 18.604 -21.905 -52.515 1.00 47.90 30 SER D CA 1
ATOM 3176 C C . SER D 1 30 ? 17.901 -20.641 -52.996 1.00 47.02 30 SER D C 1
ATOM 3177 O O . SER D 1 30 ? 18.544 -19.718 -53.515 1.00 46.85 30 SER D O 1
ATOM 3180 N N . LEU D 1 31 ? 16.579 -20.577 -52.820 1.00 47.57 31 LEU D N 1
ATOM 3181 C CA . LEU D 1 31 ? 15.841 -19.379 -53.205 1.00 47.66 31 LEU D CA 1
ATOM 3182 C C . LEU D 1 31 ? 16.230 -18.186 -52.342 1.00 47.77 31 LEU D C 1
ATOM 3183 O O . LEU D 1 31 ? 16.355 -17.064 -52.845 1.00 48.62 31 LEU D O 1
ATOM 3188 N N . LEU D 1 32 ? 16.431 -18.410 -51.041 1.00 48.37 32 LEU D N 1
ATOM 3189 C CA . LEU D 1 32 ? 16.862 -17.332 -50.157 1.00 48.54 32 LEU D CA 1
ATOM 3190 C C . LEU D 1 32 ? 18.226 -16.796 -50.570 1.00 48.06 32 LEU D C 1
ATOM 3191 O O . LEU D 1 32 ? 18.471 -15.586 -50.511 1.00 47.99 32 LEU D O 1
ATOM 3196 N N . ILE D 1 33 ? 19.123 -17.678 -51.009 1.00 47.78 33 ILE D N 1
ATOM 3197 C CA . ILE D 1 33 ? 20.454 -17.225 -51.402 1.00 48.22 33 ILE D CA 1
ATOM 3198 C C . ILE D 1 33 ? 20.400 -16.497 -52.744 1.00 47.68 33 ILE D C 1
ATOM 3199 O O . ILE D 1 33 ? 21.107 -15.499 -52.953 1.00 49.14 33 ILE D O 1
ATOM 3204 N N . VAL D 1 34 ? 19.559 -16.970 -53.672 1.00 47.39 34 VAL D N 1
ATOM 3205 C CA . VAL D 1 34 ? 19.337 -16.213 -54.903 1.00 48.30 34 VAL D CA 1
ATOM 3206 C C . VAL D 1 34 ? 18.816 -14.822 -54.571 1.00 48.60 34 VAL D C 1
ATOM 3207 O O . VAL D 1 34 ? 19.237 -13.824 -55.167 1.00 49.77 34 VAL D O 1
ATOM 3211 N N . ALA D 1 35 ? 17.894 -14.736 -53.611 1.00 48.06 35 ALA D N 1
ATOM 3212 C CA . ALA D 1 35 ? 17.317 -13.448 -53.243 1.00 49.03 35 ALA D CA 1
ATOM 3213 C C . ALA D 1 35 ? 18.349 -12.548 -52.576 1.00 49.34 35 ALA D C 1
ATOM 3214 O O . ALA D 1 35 ? 18.321 -11.327 -52.756 1.00 50.92 35 ALA D O 1
ATOM 3216 N N . GLU D 1 36 ? 19.267 -13.128 -51.802 1.00 49.37 36 GLU D N 1
ATOM 3217 C CA . GLU D 1 36 ? 20.349 -12.333 -51.227 1.00 49.24 36 GLU D CA 1
ATOM 3218 C C . GLU D 1 36 ? 21.254 -11.777 -52.320 1.00 50.13 36 GLU D C 1
ATOM 3219 O O . GLU D 1 36 ? 21.633 -10.597 -52.287 1.00 50.72 36 GLU D O 1
ATOM 3225 N N . ILE D 1 37 ? 21.603 -12.612 -53.302 1.00 50.17 37 ILE D N 1
ATOM 3226 C CA . ILE D 1 37 ? 22.367 -12.135 -54.453 1.00 50.14 37 ILE D CA 1
ATOM 3227 C C . ILE D 1 37 ? 21.626 -10.995 -55.142 1.00 50.99 37 ILE D C 1
ATOM 3228 O O . ILE D 1 37 ? 22.206 -9.946 -55.452 1.00 51.75 37 ILE D O 1
ATOM 3233 N N . ALA D 1 38 ? 20.326 -11.185 -55.379 1.00 51.45 38 ALA D N 1
ATOM 3234 C CA . ALA D 1 38 ? 19.528 -10.195 -56.093 1.00 52.88 38 ALA D CA 1
ATOM 3235 C C . ALA D 1 38 ? 19.409 -8.894 -55.312 1.00 53.18 38 ALA D C 1
ATOM 3236 O O . ALA D 1 38 ? 19.353 -7.815 -55.911 1.00 54.85 38 ALA D O 1
ATOM 3238 N N . VAL D 1 39 ? 19.354 -8.977 -53.982 1.00 51.80 39 VAL D N 1
ATOM 3239 C CA . VAL D 1 39 ? 19.385 -7.776 -53.155 1.00 52.61 39 VAL D CA 1
ATOM 3240 C C . VAL D 1 39 ? 20.722 -7.070 -53.314 1.00 52.96 39 VAL D C 1
ATOM 3241 O O . VAL D 1 39 ? 20.784 -5.840 -53.438 1.00 52.94 39 VAL D O 1
ATOM 3245 N N . ALA D 1 40 ? 21.813 -7.840 -53.326 1.00 53.19 40 ALA D N 1
ATOM 3246 C CA . ALA D 1 40 ? 23.135 -7.245 -53.496 1.00 53.22 40 ALA D CA 1
ATOM 3247 C C . ALA D 1 40 ? 23.244 -6.504 -54.823 1.00 54.83 40 ALA D C 1
ATOM 3248 O O . ALA D 1 40 ? 23.768 -5.384 -54.874 1.00 55.09 40 ALA D O 1
ATOM 3250 N N . VAL D 1 41 ? 22.751 -7.104 -55.908 1.00 56.82 41 VAL D N 1
ATOM 3251 C CA . VAL D 1 41 ? 22.819 -6.422 -57.198 1.00 56.00 41 VAL D CA 1
ATOM 3252 C C . VAL D 1 41 ? 21.694 -5.401 -57.333 1.00 55.65 41 VAL D C 1
ATOM 3253 O O . VAL D 1 41 ? 21.897 -4.303 -57.865 1.00 56.51 41 VAL D O 1
ATOM 3257 N N . GLY D 1 42 ? 20.500 -5.731 -56.849 1.00 55.84 42 GLY D N 1
ATOM 3258 C CA . GLY D 1 42 ? 19.379 -4.819 -56.944 1.00 56.99 42 GLY D CA 1
ATOM 3259 C C . GLY D 1 42 ? 18.409 -5.185 -58.048 1.00 57.88 42 GLY D C 1
ATOM 3260 O O . GLY D 1 42 ? 17.868 -4.305 -58.724 1.00 58.40 42 GLY D O 1
ATOM 3261 N N . ASP D 1 43 ? 18.184 -6.482 -58.241 1.00 57.44 43 ASP D N 1
ATOM 3262 C CA . ASP D 1 43 ? 17.242 -6.979 -59.242 1.00 58.52 43 ASP D CA 1
ATOM 3263 C C . ASP D 1 43 ? 15.915 -7.240 -58.538 1.00 59.37 43 ASP D C 1
ATOM 3264 O O . ASP D 1 43 ? 15.730 -8.279 -57.899 1.00 59.10 43 ASP D O 1
ATOM 3269 N N . LYS D 1 44 ? 14.989 -6.286 -58.658 1.00 60.15 44 LYS D N 1
ATOM 3270 C CA . LYS D 1 44 ? 13.700 -6.410 -57.985 1.00 60.16 44 LYS D CA 1
ATOM 3271 C C . LYS D 1 44 ? 12.862 -7.531 -58.585 1.00 60.28 44 LYS D C 1
ATOM 3272 O O . LYS D 1 44 ? 12.100 -8.190 -57.867 1.00 59.36 44 LYS D O 1
ATOM 3278 N N . GLU D 1 45 ? 12.986 -7.758 -59.895 1.00 61.75 45 GLU D N 1
ATOM 3279 C CA . GLU D 1 45 ? 12.286 -8.871 -60.526 1.00 62.83 45 GLU D CA 1
ATOM 3280 C C . GLU D 1 45 ? 12.665 -10.195 -59.878 1.00 60.01 45 GLU D C 1
ATOM 3281 O O . GLU D 1 45 ? 11.798 -11.032 -59.599 1.00 59.06 45 GLU D O 1
ATOM 3287 N N . THR D 1 46 ? 13.958 -10.394 -59.612 1.00 58.91 46 THR D N 1
ATOM 3288 C CA . THR D 1 46 ? 14.408 -11.666 -59.060 1.00 57.62 46 THR D CA 1
ATOM 3289 C C . THR D 1 46 ? 13.937 -11.853 -57.623 1.00 56.63 46 THR D C 1
ATOM 3290 O O . THR D 1 46 ? 13.534 -12.956 -57.242 1.00 55.79 46 THR D O 1
ATOM 3294 N N . VAL D 1 47 ? 13.971 -10.795 -56.808 1.00 56.39 47 VAL D N 1
ATOM 3295 C CA . VAL D 1 47 ? 13.505 -10.937 -55.431 1.00 55.61 47 VAL D CA 1
ATOM 3296 C C . VAL D 1 47 ? 11.999 -11.171 -55.400 1.00 55.09 47 VAL D C 1
ATOM 3297 O O . VAL D 1 47 ? 11.497 -11.948 -54.577 1.00 54.47 47 VAL D O 1
ATOM 3301 N N . GLU D 1 48 ? 11.255 -10.527 -56.305 1.00 56.65 48 GLU D N 1
ATOM 3302 C CA . GLU D 1 48 ? 9.820 -10.781 -56.385 1.00 56.33 48 GLU D CA 1
ATOM 3303 C C . GLU D 1 48 ? 9.547 -12.223 -56.790 1.00 55.31 48 GLU D C 1
ATOM 3304 O O . GLU D 1 48 ? 8.666 -12.885 -56.223 1.00 54.64 48 GLU D O 1
ATOM 3310 N N . LYS D 1 49 ? 10.305 -12.730 -57.764 1.00 55.96 49 LYS D N 1
ATOM 3311 C CA . LYS D 1 49 ? 10.128 -14.113 -58.187 1.00 55.25 49 LYS D CA 1
ATOM 3312 C C . LYS D 1 49 ? 10.470 -15.078 -57.061 1.00 52.98 49 LYS D C 1
ATOM 3313 O O . LYS D 1 49 ? 9.781 -16.083 -56.870 1.00 50.99 49 LYS D O 1
ATOM 3319 N N . MET D 1 50 ? 11.521 -14.785 -56.293 1.00 52.44 50 MET D N 1
ATOM 3320 C CA . MET D 1 50 ? 11.879 -15.666 -55.186 1.00 52.04 50 MET D CA 1
ATOM 3321 C C . MET D 1 50 ? 10.815 -15.644 -54.098 1.00 50.47 50 MET D C 1
ATOM 3322 O O . MET D 1 50 ? 10.503 -16.685 -53.509 1.00 49.13 50 MET D O 1
ATOM 3327 N N . TYR D 1 51 ? 10.247 -14.468 -53.821 1.00 52.22 51 TYR D N 1
ATOM 3328 C CA . TYR D 1 51 ? 9.123 -14.390 -52.896 1.00 51.73 51 TYR D CA 1
ATOM 3329 C C . TYR D 1 51 ? 7.958 -15.244 -53.380 1.00 50.64 51 TYR D C 1
ATOM 3330 O O . TYR D 1 51 ? 7.345 -15.980 -52.595 1.00 49.97 51 TYR D O 1
ATOM 3339 N N . LYS D 1 52 ? 7.651 -15.168 -54.677 1.00 50.40 52 LYS D N 1
ATOM 3340 C CA . LYS D 1 52 ? 6.547 -15.948 -55.226 1.00 49.02 52 LYS D CA 1
ATOM 3341 C C . LYS D 1 52 ? 6.815 -17.446 -55.123 1.00 48.05 52 LYS D C 1
ATOM 3342 O O . LYS D 1 52 ? 5.924 -18.221 -54.760 1.00 46.77 52 LYS D O 1
ATOM 3348 N N . GLU D 1 53 ? 8.040 -17.873 -55.431 1.00 47.40 53 GLU D N 1
ATOM 3349 C CA . GLU D 1 53 ? 8.349 -19.299 -55.377 1.00 46.50 53 GLU D CA 1
ATOM 3350 C C . GLU D 1 53 ? 8.367 -19.813 -53.942 1.00 46.72 53 GLU D C 1
ATOM 3351 O O . GLU D 1 53 ? 7.950 -20.949 -53.687 1.00 47.11 53 GLU D O 1
ATOM 3357 N N . ALA D 1 54 ? 8.822 -18.993 -52.991 1.00 46.76 54 ALA D N 1
ATOM 3358 C CA . ALA D 1 54 ? 8.778 -19.399 -51.590 1.00 46.36 54 ALA D CA 1
ATOM 3359 C C . ALA D 1 54 ? 7.342 -19.510 -51.092 1.00 45.87 54 ALA D C 1
ATOM 3360 O O . ALA D 1 54 ? 6.995 -20.466 -50.383 1.00 45.84 54 ALA D O 1
ATOM 3362 N N . LYS D 1 55 ? 6.488 -18.545 -51.453 1.00 46.02 55 LYS D N 1
ATOM 3363 C CA . LYS D 1 55 ? 5.081 -18.650 -51.085 1.00 45.75 55 LYS D CA 1
ATOM 3364 C C . LYS D 1 55 ? 4.427 -19.857 -51.746 1.00 46.08 55 LYS D C 1
ATOM 3365 O O . LYS D 1 55 ? 3.534 -20.478 -51.157 1.00 45.42 55 LYS D O 1
ATOM 3371 N N . TYR D 1 56 ? 4.872 -20.222 -52.951 1.00 45.73 56 TYR D N 1
ATOM 3372 C CA . TYR D 1 56 ? 4.345 -21.422 -53.589 1.00 45.32 56 TYR D CA 1
ATOM 3373 C C . TYR D 1 56 ? 4.761 -22.671 -52.825 1.00 47.75 56 TYR D C 1
ATOM 3374 O O . TYR D 1 56 ? 3.944 -23.568 -52.594 1.00 43.99 56 TYR D O 1
ATOM 3383 N N . ILE D 1 57 ? 6.036 -22.755 -52.441 1.00 44.85 57 ILE D N 1
ATOM 3384 C CA . ILE D 1 57 ? 6.501 -23.897 -51.660 1.00 45.51 57 ILE D CA 1
ATOM 3385 C C . ILE D 1 57 ? 5.687 -24.022 -50.379 1.00 44.73 57 ILE D C 1
ATOM 3386 O O . ILE D 1 57 ? 5.251 -25.116 -50.002 1.00 46.50 57 ILE D O 1
ATOM 3391 N N . LEU D 1 58 ? 5.460 -22.895 -49.700 1.00 45.92 58 LEU D N 1
ATOM 3392 C CA . LEU D 1 58 ? 4.712 -22.936 -48.447 1.00 46.44 58 LEU D CA 1
ATOM 3393 C C . LEU D 1 58 ? 3.269 -23.373 -48.673 1.00 45.40 58 LEU D C 1
ATOM 3394 O O . LEU D 1 58 ? 2.737 -24.195 -47.915 1.00 45.44 58 LEU D O 1
ATOM 3399 N N . ASP D 1 59 ? 2.618 -22.837 -49.709 1.00 47.12 59 ASP D N 1
ATOM 3400 C CA . ASP D 1 59 ? 1.223 -23.180 -49.963 1.00 45.17 59 ASP D CA 1
ATOM 3401 C C . ASP D 1 59 ? 1.048 -24.627 -50.410 1.00 46.05 59 ASP D C 1
ATOM 3402 O O . ASP D 1 59 ? -0.036 -25.191 -50.229 1.00 45.11 59 ASP D O 1
ATOM 3407 N N . ASN D 1 60 ? 2.080 -25.235 -50.993 1.00 45.46 60 ASN D N 1
ATOM 3408 C CA . ASN D 1 60 ? 1.976 -26.596 -51.505 1.00 47.14 60 ASN D CA 1
ATOM 3409 C C . ASN D 1 60 ? 3.034 -27.501 -50.891 1.00 48.86 60 ASN D C 1
ATOM 3410 O O . ASN D 1 60 ? 3.752 -28.202 -51.613 1.00 49.49 60 ASN D O 1
ATOM 3415 N N . ILE D 1 61 ? 3.134 -27.499 -49.560 1.00 49.45 61 ILE D N 1
ATOM 3416 C CA . ILE D 1 61 ? 4.166 -28.280 -48.892 1.00 50.50 61 ILE D CA 1
ATOM 3417 C C . ILE D 1 61 ? 3.889 -29.778 -48.960 1.00 51.38 61 ILE D C 1
ATOM 3418 O O . ILE D 1 61 ? 4.811 -30.582 -48.776 1.00 52.16 61 ILE D O 1
ATOM 3423 N N . ASN D 1 62 ? 2.647 -30.181 -49.233 1.00 51.77 62 ASN D N 1
ATOM 3424 C CA . ASN D 1 62 ? 2.287 -31.588 -49.342 1.00 52.58 62 ASN D CA 1
ATOM 3425 C C . ASN D 1 62 ? 1.902 -32.013 -50.752 1.00 52.24 62 ASN D C 1
ATOM 3426 O O . ASN D 1 62 ? 1.821 -33.218 -51.015 1.00 52.36 62 ASN D O 1
ATOM 3431 N N . SER D 1 63 ? 1.664 -31.067 -51.661 1.00 51.51 63 SER D N 1
ATOM 3432 C CA . SER D 1 63 ? 1.300 -31.382 -53.035 1.00 50.82 63 SER D CA 1
ATOM 3433 C C . SER D 1 63 ? 2.473 -31.287 -53.999 1.00 51.01 63 SER D C 1
ATOM 3434 O O . SER D 1 63 ? 2.338 -31.696 -55.157 1.00 51.56 63 SER D O 1
ATOM 3437 N N . ILE D 1 64 ? 3.616 -30.763 -53.552 1.00 51.27 64 ILE D N 1
ATOM 3438 C CA . ILE D 1 64 ? 4.759 -30.587 -54.439 1.00 52.20 64 ILE D CA 1
ATOM 3439 C C . ILE D 1 64 ? 5.422 -31.934 -54.719 1.00 52.88 64 ILE D C 1
ATOM 3440 O O . ILE D 1 64 ? 5.263 -32.912 -53.979 1.00 52.85 64 ILE D O 1
ATOM 3445 N N . THR D 1 65 ? 6.174 -31.982 -55.818 1.00 53.75 65 THR D N 1
ATOM 3446 C CA . THR D 1 65 ? 6.884 -33.179 -56.239 1.00 54.70 65 THR D CA 1
ATOM 3447 C C . THR D 1 65 ? 8.370 -32.880 -56.392 1.00 54.81 65 THR D C 1
ATOM 3448 O O . THR D 1 65 ? 8.784 -31.726 -56.531 1.00 54.37 65 THR D O 1
ATOM 3452 N N . ASP D 1 66 ? 9.175 -33.947 -56.370 1.00 56.10 66 ASP D N 1
ATOM 3453 C CA . ASP D 1 66 ? 10.624 -33.785 -56.438 1.00 57.14 66 ASP D CA 1
ATOM 3454 C C . ASP D 1 66 ? 11.084 -33.320 -57.812 1.00 56.79 66 ASP D C 1
ATOM 3455 O O . ASP D 1 66 ? 12.108 -32.635 -57.919 1.00 56.97 66 ASP D O 1
ATOM 3460 N N . GLU D 1 67 ? 10.361 -33.693 -58.870 1.00 56.19 67 GLU D N 1
ATOM 3461 C CA . GLU D 1 67 ? 10.708 -33.230 -60.210 1.00 54.92 67 GLU D CA 1
ATOM 3462 C C . GLU D 1 67 ? 10.648 -31.710 -60.287 1.00 53.71 67 GLU D C 1
ATOM 3463 O O . GLU D 1 67 ? 11.598 -31.052 -60.741 1.00 54.11 67 GLU D O 1
ATOM 3469 N N . GLU D 1 68 ? 9.527 -31.138 -59.840 1.00 53.42 68 GLU D N 1
ATOM 3470 C CA . GLU D 1 68 ? 9.410 -29.690 -59.733 1.00 53.17 68 GLU D CA 1
ATOM 3471 C C . GLU D 1 68 ? 10.554 -29.108 -58.917 1.00 52.79 68 GLU D C 1
ATOM 3472 O O . GLU D 1 68 ? 11.163 -28.109 -59.311 1.00 51.92 68 GLU D O 1
ATOM 3478 N N . ILE D 1 69 ? 10.842 -29.715 -57.761 1.00 52.95 69 ILE D N 1
ATOM 3479 C CA . ILE D 1 69 ? 11.851 -29.168 -56.860 1.00 52.35 69 ILE D CA 1
ATOM 3480 C C . ILE D 1 69 ? 13.204 -29.100 -57.557 1.00 51.96 69 ILE D C 1
ATOM 3481 O O . ILE D 1 69 ? 13.901 -28.081 -57.491 1.00 51.22 69 ILE D O 1
ATOM 3486 N N . LYS D 1 70 ? 13.591 -30.179 -58.242 1.00 53.28 70 LYS D N 1
ATOM 3487 C CA . LYS D 1 70 ? 14.855 -30.186 -58.972 1.00 54.38 70 LYS D CA 1
ATOM 3488 C C . LYS D 1 70 ? 14.863 -29.130 -60.069 1.00 51.85 70 LYS D C 1
ATOM 3489 O O . LYS D 1 70 ? 15.883 -28.462 -60.292 1.00 50.55 70 LYS D O 1
ATOM 3495 N N . LYS D 1 71 ? 13.736 -28.970 -60.771 1.00 51.49 71 LYS D N 1
ATOM 3496 C CA . LYS D 1 71 ? 13.647 -27.927 -61.790 1.00 50.08 71 LYS D CA 1
ATOM 3497 C C . LYS D 1 71 ? 13.900 -26.549 -61.187 1.00 49.91 71 LYS D C 1
ATOM 3498 O O . LYS D 1 71 ? 14.669 -25.746 -61.734 1.00 49.02 71 LYS D O 1
ATOM 3504 N N . MET D 1 72 ? 13.260 -26.263 -60.049 1.00 49.39 72 MET D N 1
ATOM 3505 C CA . MET D 1 72 ? 13.440 -24.966 -59.401 1.00 49.02 72 MET D CA 1
ATOM 3506 C C . MET D 1 72 ? 14.878 -24.778 -58.941 1.00 48.40 72 MET D C 1
ATOM 3507 O O . MET D 1 72 ? 15.433 -23.683 -59.064 1.00 47.76 72 MET D O 1
ATOM 3512 N N . LEU D 1 73 ? 15.495 -25.835 -58.407 1.00 49.10 73 LEU D N 1
ATOM 3513 C CA . LEU D 1 73 ? 16.886 -25.743 -57.970 1.00 48.98 73 LEU D CA 1
ATOM 3514 C C . LEU D 1 73 ? 17.804 -25.383 -59.131 1.00 48.55 73 LEU D C 1
ATOM 3515 O O . LEU D 1 73 ? 18.627 -24.460 -59.032 1.00 48.85 73 LEU D O 1
ATOM 3520 N N . GLU D 1 74 ? 17.675 -26.103 -60.248 1.00 48.73 74 GLU D N 1
ATOM 3521 C CA . GLU D 1 74 ? 18.559 -25.857 -61.382 1.00 48.31 74 GLU D CA 1
ATOM 3522 C C . GLU D 1 74 ? 18.325 -24.474 -61.982 1.00 47.26 74 GLU D C 1
ATOM 3523 O O . GLU D 1 74 ? 19.283 -23.770 -62.334 1.00 48.13 74 GLU D O 1
ATOM 3529 N N . GLU D 1 75 ? 17.064 -24.047 -62.089 1.00 48.12 75 GLU D N 1
ATOM 3530 C CA . GLU D 1 75 ? 16.827 -22.726 -62.659 1.00 47.27 75 GLU D CA 1
ATOM 3531 C C . GLU D 1 75 ? 17.239 -21.621 -61.693 1.00 49.46 75 GLU D C 1
ATOM 3532 O O . GLU D 1 75 ? 17.645 -20.549 -62.134 1.00 48.07 75 GLU D O 1
ATOM 3538 N N . ALA D 1 76 ? 17.193 -21.868 -60.382 1.00 47.95 76 ALA D N 1
ATOM 3539 C CA . ALA D 1 76 ? 17.725 -20.895 -59.432 1.00 48.73 76 ALA D CA 1
ATOM 3540 C C . ALA D 1 76 ? 19.234 -20.765 -59.577 1.00 48.55 76 ALA D C 1
ATOM 3541 O O . ALA D 1 76 ? 19.781 -19.656 -59.507 1.00 49.50 76 ALA D O 1
ATOM 3543 N N . ALA D 1 77 ? 19.922 -21.893 -59.776 1.00 48.58 77 ALA D N 1
ATOM 3544 C CA . ALA D 1 77 ? 21.350 -21.843 -60.070 1.00 48.94 77 ALA D CA 1
ATOM 3545 C C . ALA D 1 77 ? 21.619 -20.989 -61.303 1.00 50.27 77 ALA D C 1
ATOM 3546 O O . ALA D 1 77 ? 22.476 -20.096 -61.284 1.00 50.97 77 ALA D O 1
ATOM 3548 N N . LYS D 1 78 ? 20.881 -21.251 -62.388 1.00 50.02 78 LYS D N 1
ATOM 3549 C CA . LYS D 1 78 ? 21.060 -20.474 -63.614 1.00 49.33 78 LYS D CA 1
ATOM 3550 C C . LYS D 1 78 ? 20.746 -18.997 -63.390 1.00 49.74 78 LYS D C 1
ATOM 3551 O O . LYS D 1 78 ? 21.443 -18.115 -63.912 1.00 51.03 78 LYS D O 1
ATOM 3557 N N . ILE D 1 79 ? 19.704 -18.711 -62.606 1.00 50.45 79 ILE D N 1
ATOM 3558 C CA . ILE D 1 79 ? 19.303 -17.334 -62.339 1.00 50.51 79 ILE D CA 1
ATOM 3559 C C . ILE D 1 79 ? 20.425 -16.584 -61.642 1.00 52.29 79 ILE D C 1
ATOM 3560 O O . ILE D 1 79 ? 20.794 -15.477 -62.045 1.00 53.29 79 ILE D O 1
ATOM 3565 N N . ALA D 1 80 ? 20.984 -17.172 -60.581 1.00 52.52 80 ALA D N 1
ATOM 3566 C CA . ALA D 1 80 ? 22.057 -16.499 -59.854 1.00 52.09 80 ALA D CA 1
ATOM 3567 C C . ALA D 1 80 ? 23.310 -16.365 -60.714 1.00 53.31 80 ALA D C 1
ATOM 3568 O O . ALA D 1 80 ? 24.007 -15.338 -60.669 1.00 54.19 80 ALA D O 1
ATOM 3570 N N . LYS D 1 81 ? 23.609 -17.388 -61.518 1.00 55.38 81 LYS D N 1
ATOM 3571 C CA . LYS D 1 81 ? 24.793 -17.325 -62.364 1.00 54.63 81 LYS D CA 1
ATOM 3572 C C . LYS D 1 81 ? 24.636 -16.313 -63.492 1.00 55.60 81 LYS D C 1
ATOM 3573 O O . LYS D 1 81 ? 25.642 -15.888 -64.070 1.00 59.39 81 LYS D O 1
ATOM 3579 N N . LYS D 1 82 ? 23.401 -15.924 -63.821 1.00 54.68 82 LYS D N 1
ATOM 3580 C CA . LYS D 1 82 ? 23.193 -14.769 -64.690 1.00 56.03 82 LYS D CA 1
ATOM 3581 C C . LYS D 1 82 ? 23.230 -13.462 -63.902 1.00 55.87 82 LYS D C 1
ATOM 3582 O O . LYS D 1 82 ? 23.767 -12.463 -64.387 1.00 56.84 82 LYS D O 1
ATOM 3588 N N . LEU D 1 83 ? 22.668 -13.450 -62.695 1.00 56.20 83 LEU D N 1
ATOM 3589 C CA . LEU D 1 83 ? 22.686 -12.264 -61.847 1.00 56.62 83 LEU D CA 1
ATOM 3590 C C . LEU D 1 83 ? 24.095 -11.862 -61.439 1.00 56.83 83 LEU D C 1
ATOM 3591 O O . LEU D 1 83 ? 24.278 -10.775 -60.879 1.00 57.17 83 LEU D O 1
ATOM 3596 N N . LEU D 1 84 ? 25.078 -12.722 -61.673 1.00 56.72 84 LEU D N 1
ATOM 3597 C CA . LEU D 1 84 ? 26.477 -12.370 -61.447 1.00 57.55 84 LEU D CA 1
ATOM 3598 C C . LEU D 1 84 ? 27.072 -11.452 -62.525 1.00 58.38 84 LEU D C 1
ATOM 3599 O O . LEU D 1 84 ? 28.281 -11.197 -62.485 1.00 58.83 84 LEU D O 1
ATOM 3604 N N . GLU D 1 85 ? 26.279 -10.953 -63.478 1.00 57.95 85 GLU D N 1
ATOM 3605 C CA . GLU D 1 85 ? 26.784 -10.088 -64.543 1.00 58.41 85 GLU D CA 1
ATOM 3606 C C . GLU D 1 85 ? 26.179 -8.689 -64.475 1.00 58.91 85 GLU D C 1
ATOM 3607 O O . GLU D 1 85 ? 26.060 -8.006 -65.494 1.00 58.84 85 GLU D O 1
ATOM 3613 N N . LYS D 1 86 ? 25.785 -8.251 -63.282 1.00 59.70 86 LYS D N 1
ATOM 3614 C CA . LYS D 1 86 ? 25.152 -6.949 -63.117 1.00 60.63 86 LYS D CA 1
ATOM 3615 C C . LYS D 1 86 ? 25.690 -6.244 -61.881 1.00 61.97 86 LYS D C 1
ATOM 3616 O O . LYS D 1 86 ? 25.017 -5.383 -61.303 1.00 61.45 86 LYS D O 1
ATOM 3622 N N . ALA D 1 87 ? 26.909 -6.598 -61.475 1.00 63.79 87 ALA D N 1
ATOM 3623 C CA . ALA D 1 87 ? 27.524 -6.030 -60.285 1.00 66.78 87 ALA D CA 1
ATOM 3624 C C . ALA D 1 87 ? 29.010 -5.753 -60.479 1.00 69.48 87 ALA D C 1
ATOM 3625 O O . ALA D 1 87 ? 29.730 -5.612 -59.486 1.00 69.68 87 ALA D O 1
ATOM 3627 N N . LYS D 1 88 ? 29.493 -5.680 -61.722 1.00 76.41 88 LYS D N 1
ATOM 3628 C CA . LYS D 1 88 ? 30.912 -5.429 -61.950 1.00 72.10 88 LYS D CA 1
ATOM 3629 C C . LYS D 1 88 ? 31.337 -4.076 -61.395 1.00 73.19 88 LYS D C 1
ATOM 3630 O O . LYS D 1 88 ? 32.511 -3.882 -61.058 1.00 72.91 88 LYS D O 1
ATOM 3636 N N . ASP D 1 89 ? 30.401 -3.136 -61.284 1.00 74.34 89 ASP D N 1
ATOM 3637 C CA . ASP D 1 89 ? 30.659 -1.823 -60.706 1.00 75.46 89 ASP D CA 1
ATOM 3638 C C . ASP D 1 89 ? 30.698 -1.848 -59.183 1.00 74.59 89 ASP D C 1
ATOM 3639 O O . ASP D 1 89 ? 30.721 -0.784 -58.557 1.00 74.89 89 ASP D O 1
ATOM 3644 N N . LEU D 1 90 ? 30.706 -3.028 -58.583 1.00 72.42 90 LEU D N 1
ATOM 3645 C CA . LEU D 1 90 ? 30.698 -3.247 -57.147 1.00 73.27 90 LEU D CA 1
ATOM 3646 C C . LEU D 1 90 ? 32.080 -3.685 -56.680 1.00 68.47 90 LEU D C 1
ATOM 3647 O O . LEU D 1 90 ? 32.892 -4.155 -57.482 1.00 68.37 90 LEU D O 1
ATOM 3652 N N . PRO D 1 91 ? 32.400 -3.522 -55.395 1.00 66.97 91 PRO D N 1
ATOM 3653 C CA . PRO D 1 91 ? 33.766 -3.811 -54.932 1.00 64.56 91 PRO D CA 1
ATOM 3654 C C . PRO D 1 91 ? 34.139 -5.281 -55.081 1.00 62.19 91 PRO D C 1
ATOM 3655 O O . PRO D 1 91 ? 33.318 -6.146 -55.393 1.00 61.89 91 PRO D O 1
ATOM 3659 N N . GLU D 1 92 ? 35.425 -5.551 -54.837 1.00 60.50 92 GLU D N 1
ATOM 3660 C CA . GLU D 1 92 ? 35.973 -6.894 -55.013 1.00 58.98 92 GLU D CA 1
ATOM 3661 C C . GLU D 1 92 ? 35.294 -7.902 -54.093 1.00 57.69 92 GLU D C 1
ATOM 3662 O O . GLU D 1 92 ? 34.875 -8.983 -54.532 1.00 56.56 92 GLU D O 1
ATOM 3668 N N . GLU D 1 93 ? 35.191 -7.568 -52.803 1.00 58.36 93 GLU D N 1
ATOM 3669 C CA . GLU D 1 93 ? 34.637 -8.509 -51.837 1.00 57.27 93 GLU D CA 1
ATOM 3670 C C . GLU D 1 93 ? 33.188 -8.844 -52.160 1.00 56.28 93 GLU D C 1
ATOM 3671 O O . GLU D 1 93 ? 32.757 -9.989 -51.985 1.00 54.31 93 GLU D O 1
ATOM 3677 N N . GLU D 1 94 ? 32.428 -7.870 -52.665 1.00 57.78 94 GLU D N 1
ATOM 3678 C CA . GLU D 1 94 ? 31.032 -8.133 -52.991 1.00 57.80 94 GLU D CA 1
ATOM 3679 C C . GLU D 1 94 ? 30.925 -9.093 -54.169 1.00 56.28 94 GLU D C 1
ATOM 3680 O O . GLU D 1 94 ? 30.150 -10.055 -54.127 1.00 54.77 94 GLU D O 1
ATOM 3686 N N . ARG D 1 95 ? 31.703 -8.848 -55.228 1.00 56.85 95 ARG D N 1
ATOM 3687 C CA . ARG D 1 95 ? 31.709 -9.756 -56.371 1.00 55.84 95 ARG D CA 1
ATOM 3688 C C . ARG D 1 95 ? 32.095 -11.167 -55.952 1.00 53.75 95 ARG D C 1
ATOM 3689 O O . ARG D 1 95 ? 31.466 -12.144 -56.378 1.00 52.72 95 ARG D O 1
ATOM 3697 N N . ILE D 1 96 ? 33.126 -11.294 -55.113 1.00 53.89 96 ILE D N 1
ATOM 3698 C CA . ILE D 1 96 ? 33.589 -12.620 -54.718 1.00 53.21 96 ILE D CA 1
ATOM 3699 C C . ILE D 1 96 ? 32.538 -13.320 -53.861 1.00 52.77 96 ILE D C 1
ATOM 3700 O O . ILE D 1 96 ? 32.282 -14.522 -54.025 1.00 52.48 96 ILE D O 1
ATOM 3705 N N . LEU D 1 97 ? 31.897 -12.580 -52.949 1.00 52.38 97 LEU D N 1
ATOM 3706 C CA . LEU D 1 97 ? 30.847 -13.168 -52.123 1.00 51.48 97 LEU D CA 1
ATOM 3707 C C . LEU D 1 97 ? 29.671 -13.635 -52.968 1.00 51.97 97 LEU D C 1
ATOM 3708 O O . LEU D 1 97 ? 29.107 -14.704 -52.717 1.00 50.86 97 LEU D O 1
ATOM 3713 N N . LEU D 1 98 ? 29.279 -12.848 -53.973 1.00 51.25 98 LEU D N 1
ATOM 3714 C CA . LEU D 1 98 ? 28.149 -13.256 -54.804 1.00 50.94 98 LEU D CA 1
ATOM 3715 C C . LEU D 1 98 ? 28.511 -14.450 -55.681 1.00 51.74 98 LEU D C 1
ATOM 3716 O O . LEU D 1 98 ? 27.670 -15.325 -55.926 1.00 50.37 98 LEU D O 1
ATOM 3721 N N . ARG D 1 99 ? 29.758 -14.505 -56.160 1.00 51.98 99 ARG D N 1
ATOM 3722 C CA . ARG D 1 99 ? 30.231 -15.694 -56.864 1.00 52.45 99 ARG D CA 1
ATOM 3723 C C . ARG D 1 99 ? 30.120 -16.928 -55.976 1.00 51.85 99 ARG D C 1
ATOM 3724 O O . ARG D 1 99 ? 29.600 -17.971 -56.395 1.00 51.13 99 ARG D O 1
ATOM 3732 N N . ILE D 1 100 ? 30.599 -16.817 -54.735 1.00 51.52 100 ILE D N 1
ATOM 3733 C CA . ILE D 1 100 ? 30.537 -17.936 -53.798 1.00 51.37 100 ILE D CA 1
ATOM 3734 C C . ILE D 1 100 ? 29.089 -18.324 -53.522 1.00 50.16 100 ILE D C 1
ATOM 3735 O O . ILE D 1 100 ? 28.758 -19.509 -53.408 1.00 49.50 100 ILE D O 1
ATOM 3740 N N . LYS D 1 101 ? 28.203 -17.332 -53.423 1.00 50.19 101 LYS D N 1
ATOM 3741 C CA . LYS D 1 101 ? 26.798 -17.605 -53.136 1.00 49.50 101 LYS D CA 1
ATOM 3742 C C . LYS D 1 101 ? 26.143 -18.371 -54.280 1.00 49.77 101 LYS D C 1
ATOM 3743 O O . LYS D 1 101 ? 25.454 -19.377 -54.060 1.00 49.72 101 LYS D O 1
ATOM 3749 N N . ALA D 1 102 ? 26.347 -17.905 -55.514 1.00 50.06 102 ALA D N 1
ATOM 3750 C CA . ALA D 1 102 ? 25.800 -18.618 -56.663 1.00 49.74 102 ALA D CA 1
ATOM 3751 C C . ALA D 1 102 ? 26.402 -20.010 -56.793 1.00 49.75 102 ALA D C 1
ATOM 3752 O O . ALA D 1 102 ? 25.722 -20.943 -57.236 1.00 49.97 102 ALA D O 1
ATOM 3754 N N . LEU D 1 103 ? 27.663 -20.181 -56.393 1.00 50.29 103 LEU D N 1
ATOM 3755 C CA . LEU D 1 103 ? 28.266 -21.509 -56.442 1.00 50.62 103 LEU D CA 1
ATOM 3756 C C . LEU D 1 103 ? 27.653 -22.431 -55.392 1.00 50.23 103 LEU D C 1
ATOM 3757 O O . LEU D 1 103 ? 27.446 -23.623 -55.648 1.00 50.15 103 LEU D O 1
ATOM 3762 N N . VAL D 1 104 ? 27.356 -21.895 -54.206 1.00 50.15 104 VAL D N 1
ATOM 3763 C CA . VAL D 1 104 ? 26.631 -22.667 -53.198 1.00 50.06 104 VAL D CA 1
ATOM 3764 C C . VAL D 1 104 ? 25.267 -23.078 -53.732 1.00 50.05 104 VAL D C 1
ATOM 3765 O O . VAL D 1 104 ? 24.804 -24.201 -53.500 1.00 50.57 104 VAL D O 1
ATOM 3769 N N . ILE D 1 105 ? 24.607 -22.178 -54.463 1.00 49.99 105 ILE D N 1
ATOM 3770 C CA . ILE D 1 105 ? 23.316 -22.508 -55.065 1.00 49.61 105 ILE D CA 1
ATOM 3771 C C . ILE D 1 105 ? 23.474 -23.626 -56.089 1.00 50.44 105 ILE D C 1
ATOM 3772 O O . ILE D 1 105 ? 22.642 -24.538 -56.173 1.00 50.99 105 ILE D O 1
ATOM 3777 N N . GLU D 1 106 ? 24.540 -23.566 -56.888 1.00 50.90 106 GLU D N 1
ATOM 3778 C CA . GLU D 1 106 ? 24.789 -24.614 -57.874 1.00 51.31 106 GLU D CA 1
ATOM 3779 C C . GLU D 1 106 ? 25.006 -25.964 -57.201 1.00 51.85 106 GLU D C 1
ATOM 3780 O O . GLU D 1 106 ? 24.482 -26.988 -57.659 1.00 51.32 106 GLU D O 1
ATOM 3786 N N . VAL D 1 107 ? 25.781 -25.986 -56.114 1.00 52.04 107 VAL D N 1
ATOM 3787 C CA . VAL D 1 107 ? 25.973 -27.227 -55.366 1.00 52.11 107 VAL D CA 1
ATOM 3788 C C . VAL D 1 107 ? 24.648 -27.714 -54.792 1.00 51.97 107 VAL D C 1
ATOM 3789 O O . VAL D 1 107 ? 24.347 -28.913 -54.818 1.00 51.92 107 VAL D O 1
ATOM 3793 N N . MET D 1 108 ? 23.834 -26.795 -54.269 1.00 51.42 108 MET D N 1
ATOM 3794 C CA . MET D 1 108 ? 22.530 -27.175 -53.740 1.00 51.38 108 MET D CA 1
ATOM 3795 C C . MET D 1 108 ? 21.608 -27.715 -54.822 1.00 51.02 108 MET D C 1
ATOM 3796 O O . MET D 1 108 ? 20.689 -28.484 -54.516 1.00 50.76 108 MET D O 1
ATOM 3801 N N . ALA D 1 109 ? 21.828 -27.326 -56.074 1.00 51.07 109 ALA D N 1
ATOM 3802 C CA . ALA D 1 109 ? 20.994 -27.803 -57.168 1.00 50.72 109 ALA D CA 1
ATOM 3803 C C . ALA D 1 109 ? 21.484 -29.117 -57.765 1.00 51.34 109 ALA D C 1
ATOM 3804 O O . ALA D 1 109 ? 20.661 -29.909 -58.243 1.00 51.14 109 ALA D O 1
ATOM 3806 N N . TYR D 1 110 ? 22.799 -29.377 -57.756 1.00 52.10 110 TYR D N 1
ATOM 3807 C CA . TYR D 1 110 ? 23.332 -30.586 -58.379 1.00 52.29 110 TYR D CA 1
ATOM 3808 C C . TYR D 1 110 ? 24.234 -31.414 -57.466 1.00 56.85 110 TYR D C 1
ATOM 3809 O O . TYR D 1 110 ? 24.923 -32.312 -57.961 1.00 59.48 110 TYR D O 1
ATOM 3818 N N . GLY D 1 111 ? 24.253 -31.156 -56.158 1.00 53.82 111 GLY D N 1
ATOM 3819 C CA . GLY D 1 111 ? 25.161 -31.826 -55.254 1.00 54.50 111 GLY D CA 1
ATOM 3820 C C . GLY D 1 111 ? 24.459 -32.710 -54.231 1.00 55.26 111 GLY D C 1
ATOM 3821 O O . GLY D 1 111 ? 23.238 -32.710 -54.090 1.00 54.81 111 GLY D O 1
ATOM 3822 N N . ASP D 1 112 ? 25.277 -33.477 -53.507 1.00 56.33 112 ASP D N 1
ATOM 3823 C CA . ASP D 1 112 ? 24.793 -34.359 -52.456 1.00 56.49 112 ASP D CA 1
ATOM 3824 C C . ASP D 1 112 ? 24.775 -33.620 -51.118 1.00 57.08 112 ASP D C 1
ATOM 3825 O O . ASP D 1 112 ? 25.194 -32.468 -51.010 1.00 56.47 112 ASP D O 1
ATOM 3830 N N . ASP D 1 113 ? 24.307 -34.305 -50.073 1.00 58.26 113 ASP D N 1
ATOM 3831 C CA . ASP D 1 113 ? 23.946 -33.620 -48.834 1.00 58.89 113 ASP D CA 1
ATOM 3832 C C . ASP D 1 113 ? 25.176 -33.185 -48.042 1.00 58.26 113 ASP D C 1
ATOM 3833 O O . ASP D 1 113 ? 25.244 -32.046 -47.567 1.00 57.84 113 ASP D O 1
ATOM 3838 N N . GLU D 1 114 ? 26.149 -34.084 -47.864 1.00 58.04 114 GLU D N 1
ATOM 3839 C CA . GLU D 1 114 ? 27.379 -33.714 -47.167 1.00 58.72 114 GLU D CA 1
ATOM 3840 C C . GLU D 1 114 ? 28.080 -32.564 -47.881 1.00 57.26 114 GLU D C 1
ATOM 3841 O O . GLU D 1 114 ? 28.576 -31.624 -47.243 1.00 56.78 114 GLU D O 1
ATOM 3847 N N . THR D 1 115 ? 28.113 -32.621 -49.213 1.00 56.74 115 THR D N 1
ATOM 3848 C CA . THR D 1 115 ? 28.690 -31.546 -50.012 1.00 55.99 115 THR D CA 1
ATOM 3849 C C . THR D 1 115 ? 27.937 -30.237 -49.808 1.00 55.58 115 THR D C 1
ATOM 3850 O O . THR D 1 115 ? 28.546 -29.165 -49.716 1.00 55.60 115 THR D O 1
ATOM 3854 N N . ILE D 1 116 ? 26.605 -30.305 -49.734 1.00 55.62 116 ILE D N 1
ATOM 3855 C CA . ILE D 1 116 ? 25.804 -29.102 -49.515 1.00 55.22 116 ILE D CA 1
ATOM 3856 C C . ILE D 1 116 ? 26.096 -28.508 -48.144 1.00 55.75 116 ILE D C 1
ATOM 3857 O O . ILE D 1 116 ? 26.177 -27.283 -47.984 1.00 54.95 116 ILE D O 1
ATOM 3862 N N . LYS D 1 117 ? 26.252 -29.364 -47.131 1.00 55.97 117 LYS D N 1
ATOM 3863 C CA . LYS D 1 117 ? 26.609 -28.883 -45.801 1.00 56.56 117 LYS D CA 1
ATOM 3864 C C . LYS D 1 117 ? 27.955 -28.170 -45.826 1.00 55.07 117 LYS D C 1
ATOM 3865 O O . LYS D 1 117 ? 28.109 -27.081 -45.255 1.00 56.35 117 LYS D O 1
ATOM 3871 N N . GLU D 1 118 ? 28.943 -28.774 -46.493 1.00 56.31 118 GLU D N 1
ATOM 3872 C CA . GLU D 1 118 ? 30.247 -28.128 -46.624 1.00 55.81 118 GLU D CA 1
ATOM 3873 C C . GLU D 1 118 ? 30.130 -26.783 -47.334 1.00 54.64 118 GLU D C 1
ATOM 3874 O O . GLU D 1 118 ? 30.778 -25.804 -46.941 1.00 54.18 118 GLU D O 1
ATOM 3880 N N . ALA D 1 119 ? 29.300 -26.715 -48.377 1.00 54.59 119 ALA D N 1
ATOM 3881 C CA . ALA D 1 119 ? 29.165 -25.478 -49.141 1.00 53.74 119 ALA D CA 1
ATOM 3882 C C . ALA D 1 119 ? 28.506 -24.381 -48.314 1.00 52.42 119 ALA D C 1
ATOM 3883 O O . ALA D 1 119 ? 28.908 -23.214 -48.387 1.00 51.76 119 ALA D O 1
ATOM 3885 N N . GLN D 1 120 ? 27.489 -24.732 -47.525 1.00 53.24 120 GLN D N 1
ATOM 3886 C CA . GLN D 1 120 ? 26.883 -23.745 -46.637 1.00 53.14 120 GLN D CA 1
ATOM 3887 C C . GLN D 1 120 ? 27.878 -23.267 -45.589 1.00 51.82 120 GLN D C 1
ATOM 3888 O O . GLN D 1 120 ? 27.938 -22.069 -45.279 1.00 51.52 120 GLN D O 1
ATOM 3894 N N . LYS D 1 121 ? 28.660 -24.192 -45.022 1.00 53.01 121 LYS D N 1
ATOM 3895 C CA . LYS D 1 121 ? 29.706 -23.793 -44.085 1.00 53.55 121 LYS D CA 1
ATOM 3896 C C . LYS D 1 121 ? 30.661 -22.797 -44.727 1.00 51.82 121 LYS D C 1
ATOM 3897 O O . LYS D 1 121 ? 31.018 -21.779 -44.119 1.00 51.96 121 LYS D O 1
ATOM 3903 N N . LEU D 1 122 ? 31.076 -23.069 -45.965 1.00 52.09 122 LEU D N 1
ATOM 3904 C CA . LEU D 1 122 ? 31.999 -22.167 -46.643 1.00 50.75 122 LEU D CA 1
ATOM 3905 C C . LEU D 1 122 ? 31.342 -20.834 -46.976 1.00 50.59 122 LEU D C 1
ATOM 3906 O O . LEU D 1 122 ? 32.020 -19.804 -47.000 1.00 50.30 122 LEU D O 1
ATOM 3911 N N . LEU D 1 123 ? 30.029 -20.820 -47.210 1.00 50.47 123 LEU D N 1
ATOM 3912 C CA . LEU D 1 123 ? 29.356 -19.548 -47.464 1.00 50.15 123 LEU D CA 1
ATOM 3913 C C . LEU D 1 123 ? 29.275 -18.704 -46.195 1.00 49.30 123 LEU D C 1
ATOM 3914 O O . LEU D 1 123 ? 29.450 -17.480 -46.245 1.00 50.60 123 LEU D O 1
ATOM 3919 N N . ILE D 1 124 ? 29.021 -19.334 -45.046 1.00 50.55 124 ILE D N 1
ATOM 3920 C CA . ILE D 1 124 ? 29.049 -18.576 -43.795 1.00 51.20 124 ILE D CA 1
ATOM 3921 C C . ILE D 1 124 ? 30.465 -18.087 -43.501 1.00 49.44 124 ILE D C 1
ATOM 3922 O O . ILE D 1 124 ? 30.664 -16.966 -43.013 1.00 51.12 124 ILE D O 1
ATOM 3927 N N . LYS D 1 125 ? 31.474 -18.907 -43.811 1.00 52.59 125 LYS D N 1
ATOM 3928 C CA . LYS D 1 125 ? 32.855 -18.458 -43.650 1.00 50.83 125 LYS D CA 1
ATOM 3929 C C . LYS D 1 125 ? 33.181 -17.304 -44.592 1.00 51.61 125 LYS D C 1
ATOM 3930 O O . LYS D 1 125 ? 33.965 -16.417 -44.242 1.00 52.45 125 LYS D O 1
ATOM 3936 N N . ALA D 1 126 ? 32.586 -17.292 -45.786 1.00 51.10 126 ALA D N 1
ATOM 3937 C CA . ALA D 1 126 ? 32.785 -16.176 -46.703 1.00 51.20 126 ALA D CA 1
ATOM 3938 C C . ALA D 1 126 ? 32.087 -14.917 -46.206 1.00 51.47 126 ALA D C 1
ATOM 3939 O O . ALA D 1 126 ? 32.591 -13.808 -46.413 1.00 52.20 126 ALA D O 1
ATOM 3941 N N . GLU D 1 127 ? 30.925 -15.068 -45.567 1.00 50.93 127 GLU D N 1
ATOM 3942 C CA . GLU D 1 127 ? 30.315 -13.940 -44.868 1.00 51.56 127 GLU D CA 1
ATOM 3943 C C . GLU D 1 127 ? 31.266 -13.392 -43.809 1.00 52.97 127 GLU D C 1
ATOM 3944 O O . GLU D 1 127 ? 31.453 -12.175 -43.690 1.00 53.65 127 GLU D O 1
ATOM 3950 N N . LEU D 1 128 ? 31.880 -14.290 -43.032 1.00 52.61 128 LEU D N 1
ATOM 3951 C CA . LEU D 1 128 ? 32.891 -13.884 -42.056 1.00 52.95 128 LEU D CA 1
ATOM 3952 C C . LEU D 1 128 ? 34.019 -13.103 -42.722 1.00 53.82 128 LEU D C 1
ATOM 3953 O O . LEU D 1 128 ? 34.453 -12.057 -42.221 1.00 56.50 128 LEU D O 1
ATOM 3958 N N . ALA D 1 129 ? 34.518 -13.613 -43.849 1.00 53.64 129 ALA D N 1
ATOM 3959 C CA . ALA D 1 129 ? 35.659 -12.992 -44.514 1.00 54.50 129 ALA D CA 1
ATOM 3960 C C . ALA D 1 129 ? 35.305 -11.614 -45.060 1.00 55.14 129 ALA D C 1
ATOM 3961 O O . ALA D 1 129 ? 36.099 -10.673 -44.943 1.00 55.52 129 ALA D O 1
ATOM 3963 N N . VAL D 1 130 ? 34.124 -11.477 -45.666 1.00 54.57 130 VAL D N 1
ATOM 3964 C CA . VAL D 1 130 ? 33.674 -10.169 -46.137 1.00 55.67 130 VAL D CA 1
ATOM 3965 C C . VAL D 1 130 ? 33.515 -9.214 -44.962 1.00 56.69 130 VAL D C 1
ATOM 3966 O O . VAL D 1 130 ? 33.832 -8.021 -45.061 1.00 56.36 130 VAL D O 1
ATOM 3970 N N . LYS D 1 131 ? 33.035 -9.727 -43.828 1.00 56.24 131 LYS D N 1
ATOM 3971 C CA . LYS D 1 131 ? 32.945 -8.921 -42.617 1.00 57.37 131 LYS D CA 1
ATOM 3972 C C . LYS D 1 131 ? 34.309 -8.372 -42.219 1.00 58.44 131 LYS D C 1
ATOM 3973 O O . LYS D 1 131 ? 34.504 -7.155 -42.121 1.00 59.75 131 LYS D O 1
ATOM 3979 N N . GLU D 1 132 ? 35.270 -9.267 -41.981 1.00 59.71 132 GLU D N 1
ATOM 3980 C CA . GLU D 1 132 ? 36.606 -8.839 -41.586 1.00 61.75 132 GLU D CA 1
ATOM 3981 C C . GLU D 1 132 ? 37.365 -8.172 -42.723 1.00 59.93 132 GLU D C 1
ATOM 3982 O O . GLU D 1 132 ? 38.345 -7.464 -42.466 1.00 59.44 132 GLU D O 1
ATOM 3988 N N . GLY D 1 133 ? 36.937 -8.371 -43.966 1.00 58.57 133 GLY D N 1
ATOM 3989 C CA . GLY D 1 133 ? 37.704 -7.914 -45.103 1.00 57.45 133 GLY D CA 1
ATOM 3990 C C . GLY D 1 133 ? 38.815 -8.847 -45.519 1.00 57.52 133 GLY D C 1
ATOM 3991 O O . GLY D 1 133 ? 39.660 -8.456 -46.334 1.00 57.10 133 GLY D O 1
ATOM 3992 N N . ASP D 1 134 ? 38.844 -10.067 -44.984 1.00 57.26 134 ASP D N 1
ATOM 3993 C CA . ASP D 1 134 ? 39.885 -11.034 -45.303 1.00 57.18 134 ASP D CA 1
ATOM 3994 C C . ASP D 1 134 ? 39.779 -11.489 -46.753 1.00 57.75 134 ASP D C 1
ATOM 3995 O O . ASP D 1 134 ? 39.129 -12.496 -47.050 1.00 57.59 134 ASP D O 1
ATOM 4000 N N . LEU D 1 135 ? 40.417 -10.745 -47.660 1.00 58.36 135 LEU D N 1
ATOM 4001 C CA . LEU D 1 135 ? 40.406 -11.117 -49.071 1.00 58.76 135 LEU D CA 1
ATOM 4002 C C . LEU D 1 135 ? 41.114 -12.446 -49.304 1.00 59.55 135 LEU D C 1
ATOM 4003 O O . LEU D 1 135 ? 40.780 -13.169 -50.250 1.00 59.17 135 LEU D O 1
ATOM 4008 N N . GLU D 1 136 ? 42.081 -12.785 -48.450 1.00 61.23 136 GLU D N 1
ATOM 4009 C CA . GLU D 1 136 ? 42.827 -14.030 -48.606 1.00 64.02 136 GLU D CA 1
ATOM 4010 C C . GLU D 1 136 ? 41.910 -15.241 -48.474 1.00 61.80 136 GLU D C 1
ATOM 4011 O O . GLU D 1 136 ? 41.781 -16.049 -49.403 1.00 61.21 136 GLU D O 1
ATOM 4017 N N . THR D 1 137 ? 41.266 -15.386 -47.313 1.00 60.10 137 THR D N 1
ATOM 4018 C CA . THR D 1 137 ? 40.360 -16.511 -47.112 1.00 58.70 137 THR D CA 1
ATOM 4019 C C . THR D 1 137 ? 39.151 -16.425 -48.032 1.00 57.62 137 THR D C 1
ATOM 4020 O O . THR D 1 137 ? 38.568 -17.456 -48.378 1.00 57.30 137 THR D O 1
ATOM 4024 N N . LEU D 1 138 ? 38.774 -15.216 -48.452 1.00 58.17 138 LEU D N 1
ATOM 4025 C CA . LEU D 1 138 ? 37.691 -15.070 -49.420 1.00 57.47 138 LEU D CA 1
ATOM 4026 C C . LEU D 1 138 ? 38.053 -15.731 -50.745 1.00 57.19 138 LEU D C 1
ATOM 4027 O O . LEU D 1 138 ? 37.288 -16.543 -51.282 1.00 56.53 138 LEU D O 1
ATOM 4032 N N . LYS D 1 139 ? 39.223 -15.389 -51.288 1.00 57.75 139 LYS D N 1
ATOM 4033 C CA . LYS D 1 139 ? 39.671 -16.006 -52.531 1.00 57.98 139 LYS D CA 1
ATOM 4034 C C . LYS D 1 139 ? 39.924 -17.496 -52.353 1.00 57.88 139 LYS D C 1
ATOM 4035 O O . LYS D 1 139 ? 39.705 -18.275 -53.286 1.00 57.89 139 LYS D O 1
ATOM 4041 N N . LYS D 1 140 ? 40.361 -17.916 -51.164 1.00 58.00 140 LYS D N 1
ATOM 4042 C CA . LYS D 1 140 ? 40.554 -19.343 -50.920 1.00 58.05 140 LYS D CA 1
ATOM 4043 C C . LYS D 1 140 ? 39.224 -20.093 -50.946 1.00 57.12 140 LYS D C 1
ATOM 4044 O O . LYS D 1 140 ? 39.121 -21.175 -51.541 1.00 56.94 140 LYS D O 1
ATOM 4050 N N . ILE D 1 141 ? 38.192 -19.529 -50.314 1.00 56.93 141 ILE D N 1
ATOM 4051 C CA . ILE D 1 141 ? 36.882 -20.168 -50.315 1.00 56.13 141 ILE D CA 1
ATOM 4052 C C . ILE D 1 141 ? 36.290 -20.156 -51.717 1.00 56.25 141 ILE D C 1
ATOM 4053 O O . ILE D 1 141 ? 35.608 -21.105 -52.115 1.00 56.23 141 ILE D O 1
ATOM 4058 N N . LEU D 1 142 ? 36.552 -19.103 -52.497 1.00 56.37 142 LEU D N 1
ATOM 4059 C CA . LEU D 1 142 ? 36.145 -19.111 -53.901 1.00 56.27 142 LEU D CA 1
ATOM 4060 C C . LEU D 1 142 ? 36.849 -20.231 -54.662 1.00 56.36 142 LEU D C 1
ATOM 4061 O O . LEU D 1 142 ? 36.230 -20.923 -55.480 1.00 56.25 142 LEU D O 1
ATOM 4066 N N . LYS D 1 143 ? 38.148 -20.414 -54.408 1.00 57.33 143 LYS D N 1
ATOM 4067 C CA . LYS D 1 143 ? 38.894 -21.509 -55.021 1.00 56.84 143 LYS D CA 1
ATOM 4068 C C . LYS D 1 143 ? 38.238 -22.850 -54.724 1.00 56.72 143 LYS D C 1
ATOM 4069 O O . LYS D 1 143 ? 38.026 -23.667 -55.628 1.00 56.97 143 LYS D O 1
ATOM 4075 N N . GLU D 1 144 ? 37.914 -23.093 -53.452 1.00 57.75 144 GLU D N 1
ATOM 4076 C CA . GLU D 1 144 ? 37.332 -24.383 -53.085 1.00 57.01 144 GLU D CA 1
ATOM 4077 C C . GLU D 1 144 ? 35.902 -24.529 -53.608 1.00 56.30 144 GLU D C 1
ATOM 4078 O O . GLU D 1 144 ? 35.476 -25.642 -53.938 1.00 56.01 144 GLU D O 1
ATOM 4084 N N . MET D 1 145 ? 35.154 -23.425 -53.697 1.00 56.30 145 MET D N 1
ATOM 4085 C CA . MET D 1 145 ? 33.850 -23.436 -54.353 1.00 55.94 145 MET D CA 1
ATOM 4086 C C . MET D 1 145 ? 33.977 -23.909 -55.797 1.00 56.16 145 MET D C 1
ATOM 4087 O O . MET D 1 145 ? 33.322 -24.870 -56.216 1.00 55.94 145 MET D O 1
ATOM 4092 N N . GLU D 1 146 ? 34.821 -23.223 -56.577 1.00 56.88 146 GLU D N 1
ATOM 4093 C CA . GLU D 1 146 ? 35.025 -23.594 -57.974 1.00 56.15 146 GLU D CA 1
ATOM 4094 C C . GLU D 1 146 ? 35.570 -25.008 -58.098 1.00 55.86 146 GLU D C 1
ATOM 4095 O O . GLU D 1 146 ? 35.231 -25.725 -59.046 1.00 56.48 146 GLU D O 1
ATOM 4101 N N . LYS D 1 147 ? 36.258 -25.495 -57.080 1.00 55.65 147 LYS D N 1
ATOM 4102 C CA . LYS D 1 147 ? 36.806 -26.845 -57.143 1.00 55.43 147 LYS D CA 1
ATOM 4103 C C . LYS D 1 147 ? 35.784 -27.823 -56.683 1.00 55.36 147 LYS D C 1
ATOM 4104 O O . LYS D 1 147 ? 36.058 -29.006 -56.554 1.00 54.52 147 LYS D O 1
ATOM 4110 N N . MET D 1 148 ? 34.602 -27.331 -56.412 1.00 56.02 148 MET D N 1
ATOM 4111 C CA . MET D 1 148 ? 33.501 -28.193 -56.010 1.00 56.34 148 MET D CA 1
ATOM 4112 C C . MET D 1 148 ? 32.382 -28.286 -57.038 1.00 57.35 148 MET D C 1
ATOM 4113 O O . MET D 1 148 ? 31.768 -29.348 -57.173 1.00 57.65 148 MET D O 1
ATOM 4118 N N . VAL D 1 149 ? 32.110 -27.213 -57.772 1.00 57.92 149 VAL D N 1
ATOM 4119 C CA . VAL D 1 149 ? 31.095 -27.246 -58.814 1.00 58.92 149 VAL D CA 1
ATOM 4120 C C . VAL D 1 149 ? 31.672 -27.859 -60.086 1.00 61.59 149 VAL D C 1
ATOM 4121 O O . VAL D 1 149 ? 30.951 -28.102 -61.054 1.00 66.19 149 VAL D O 1
ATOM 4125 N N . LEU E 2 2 ? 26.406 -4.857 -33.002 1.00 70.09 2 LEU E N 1
ATOM 4126 C CA . LEU E 2 2 ? 25.293 -5.604 -33.568 1.00 70.56 2 LEU E CA 1
ATOM 4127 C C . LEU E 2 2 ? 25.832 -6.686 -34.489 1.00 68.69 2 LEU E C 1
ATOM 4128 O O . LEU E 2 2 ? 25.643 -7.889 -34.258 1.00 68.27 2 LEU E O 1
ATOM 4133 N N . GLU E 2 3 ? 26.524 -6.239 -35.537 1.00 67.80 3 GLU E N 1
ATOM 4134 C CA . GLU E 2 3 ? 27.192 -7.171 -36.431 1.00 67.41 3 GLU E CA 1
ATOM 4135 C C . GLU E 2 3 ? 28.231 -8.011 -35.697 1.00 66.44 3 GLU E C 1
ATOM 4136 O O . GLU E 2 3 ? 28.543 -9.116 -36.141 1.00 66.12 3 GLU E O 1
ATOM 4142 N N . ASP E 2 4 ? 28.729 -7.541 -34.551 1.00 66.47 4 ASP E N 1
ATOM 4143 C CA . ASP E 2 4 ? 29.675 -8.334 -33.767 1.00 66.31 4 ASP E CA 1
ATOM 4144 C C . ASP E 2 4 ? 28.992 -9.533 -33.111 1.00 65.92 4 ASP E C 1
ATOM 4145 O O . ASP E 2 4 ? 29.470 -10.675 -33.213 1.00 65.75 4 ASP E O 1
ATOM 4150 N N . LEU E 2 5 ? 27.877 -9.293 -32.415 1.00 65.86 5 LEU E N 1
ATOM 4151 C CA . LEU E 2 5 ? 27.082 -10.399 -31.891 1.00 65.38 5 LEU E CA 1
ATOM 4152 C C . LEU E 2 5 ? 26.634 -11.328 -33.015 1.00 65.17 5 LEU E C 1
ATOM 4153 O O . LEU E 2 5 ? 26.547 -12.554 -32.827 1.00 64.56 5 LEU E O 1
ATOM 4158 N N . LEU E 2 6 ? 26.361 -10.758 -34.193 1.00 65.19 6 LEU E N 1
ATOM 4159 C CA . LEU E 2 6 ? 26.049 -11.570 -35.365 1.00 64.06 6 LEU E CA 1
ATOM 4160 C C . LEU E 2 6 ? 27.219 -12.472 -35.736 1.00 63.19 6 LEU E C 1
ATOM 4161 O O . LEU E 2 6 ? 27.032 -13.644 -36.078 1.00 62.62 6 LEU E O 1
ATOM 4166 N N . GLU E 2 7 ? 28.431 -11.921 -35.727 1.00 63.74 7 GLU E N 1
ATOM 4167 C CA . GLU E 2 7 ? 29.612 -12.718 -36.031 1.00 63.93 7 GLU E CA 1
ATOM 4168 C C . GLU E 2 7 ? 29.744 -13.872 -35.052 1.00 63.52 7 GLU E C 1
ATOM 4169 O O . GLU E 2 7 ? 30.127 -14.988 -35.429 1.00 62.97 7 GLU E O 1
ATOM 4175 N N . LYS E 2 8 ? 29.417 -13.620 -33.786 1.00 64.14 8 LYS E N 1
ATOM 4176 C CA . LYS E 2 8 ? 29.489 -14.688 -32.792 1.00 64.70 8 LYS E CA 1
ATOM 4177 C C . LYS E 2 8 ? 28.493 -15.801 -33.114 1.00 63.90 8 LYS E C 1
ATOM 4178 O O . LYS E 2 8 ? 28.866 -16.983 -33.166 1.00 63.78 8 LYS E O 1
ATOM 4184 N N . ILE E 2 9 ? 27.219 -15.452 -33.318 1.00 63.53 9 ILE E N 1
ATOM 4185 C CA . ILE E 2 9 ? 26.259 -16.521 -33.608 1.00 63.23 9 ILE E CA 1
ATOM 4186 C C . ILE E 2 9 ? 26.630 -17.226 -34.910 1.00 62.11 9 ILE E C 1
ATOM 4187 O O . ILE E 2 9 ? 26.415 -18.438 -35.053 1.00 61.63 9 ILE E O 1
ATOM 4192 N N . LYS E 2 10 ? 27.223 -16.493 -35.860 1.00 62.10 10 LYS E N 1
ATOM 4193 C CA . LYS E 2 10 ? 27.733 -17.105 -37.084 1.00 61.45 10 LYS E CA 1
ATOM 4194 C C . LYS E 2 10 ? 28.760 -18.185 -36.773 1.00 61.35 10 LYS E C 1
ATOM 4195 O O . LYS E 2 10 ? 28.663 -19.311 -37.273 1.00 61.40 10 LYS E O 1
ATOM 4201 N N . ASP E 2 11 ? 29.774 -17.844 -35.971 1.00 61.62 11 ASP E N 1
ATOM 4202 C CA . ASP E 2 11 ? 30.796 -18.821 -35.601 1.00 61.73 11 ASP E CA 1
ATOM 4203 C C . ASP E 2 11 ? 30.174 -20.031 -34.914 1.00 62.88 11 ASP E C 1
ATOM 4204 O O . ASP E 2 11 ? 30.555 -21.181 -35.185 1.00 63.49 11 ASP E O 1
ATOM 4209 N N . ILE E 2 12 ? 29.205 -19.788 -34.028 1.00 63.66 12 ILE E N 1
ATOM 4210 C CA . ILE E 2 12 ? 28.539 -20.887 -33.331 1.00 65.99 12 ILE E CA 1
ATOM 4211 C C . ILE E 2 12 ? 27.904 -21.840 -34.336 1.00 64.98 12 ILE E C 1
ATOM 4212 O O . ILE E 2 12 ? 28.308 -23.005 -34.456 1.00 66.51 12 ILE E O 1
ATOM 4217 N N . VAL E 2 13 ? 26.924 -21.341 -35.100 1.00 64.26 13 VAL E N 1
ATOM 4218 C CA . VAL E 2 13 ? 26.175 -22.211 -36.005 1.00 63.97 13 VAL E CA 1
ATOM 4219 C C . VAL E 2 13 ? 27.114 -22.854 -37.013 1.00 63.79 13 VAL E C 1
ATOM 4220 O O . VAL E 2 13 ? 26.885 -23.988 -37.453 1.00 64.35 13 VAL E O 1
ATOM 4224 N N . LEU E 2 14 ? 28.191 -22.155 -37.379 1.00 62.96 14 LEU E N 1
ATOM 4225 C CA . LEU E 2 14 ? 29.222 -22.745 -38.223 1.00 62.43 14 LEU E CA 1
ATOM 4226 C C . LEU E 2 14 ? 29.782 -24.010 -37.594 1.00 64.70 14 LEU E C 1
ATOM 4227 O O . LEU E 2 14 ? 29.818 -25.074 -38.225 1.00 64.44 14 LEU E O 1
ATOM 4232 N N . LYS E 2 15 ? 30.217 -23.914 -36.336 1.00 66.01 15 LYS E N 1
ATOM 4233 C CA . LYS E 2 15 ? 30.855 -25.063 -35.705 1.00 67.93 15 LYS E CA 1
ATOM 4234 C C . LYS E 2 15 ? 29.854 -26.188 -35.464 1.00 68.73 15 LYS E C 1
ATOM 4235 O O . LYS E 2 15 ? 30.243 -27.361 -35.429 1.00 70.28 15 LYS E O 1
ATOM 4241 N N . VAL E 2 16 ? 28.570 -25.856 -35.291 1.00 68.21 16 VAL E N 1
ATOM 4242 C CA . VAL E 2 16 ? 27.580 -26.900 -35.005 1.00 68.83 16 VAL E CA 1
ATOM 4243 C C . VAL E 2 16 ? 27.472 -27.905 -36.150 1.00 69.51 16 VAL E C 1
ATOM 4244 O O . VAL E 2 16 ? 27.114 -29.068 -35.929 1.00 70.44 16 VAL E O 1
ATOM 4248 N N . MET E 2 17 ? 27.779 -27.488 -37.382 1.00 68.17 17 MET E N 1
ATOM 4249 C CA . MET E 2 17 ? 27.541 -28.352 -38.536 1.00 66.82 17 MET E CA 1
ATOM 4250 C C . MET E 2 17 ? 28.547 -29.490 -38.654 1.00 67.45 17 MET E C 1
ATOM 4251 O O . MET E 2 17 ? 28.204 -30.554 -39.181 1.00 67.79 17 MET E O 1
ATOM 4256 N N . ASP E 2 18 ? 29.782 -29.290 -38.189 1.00 67.73 18 ASP E N 1
ATOM 4257 C CA . ASP E 2 18 ? 30.830 -30.277 -38.430 1.00 68.85 18 ASP E CA 1
ATOM 4258 C C . ASP E 2 18 ? 30.547 -31.616 -37.760 1.00 71.20 18 ASP E C 1
ATOM 4259 O O . ASP E 2 18 ? 31.057 -32.643 -38.221 1.00 72.18 18 ASP E O 1
ATOM 4264 N N . ILE E 2 19 ? 29.748 -31.635 -36.695 1.00 72.98 19 ILE E N 1
ATOM 4265 C CA . ILE E 2 19 ? 29.493 -32.866 -35.953 1.00 74.73 19 ILE E CA 1
ATOM 4266 C C . ILE E 2 19 ? 27.996 -33.065 -35.755 1.00 75.45 19 ILE E C 1
ATOM 4267 O O . ILE E 2 19 ? 27.551 -34.148 -35.359 1.00 76.38 19 ILE E O 1
ATOM 4272 N N . GLY E 2 20 ? 27.211 -32.027 -36.028 1.00 74.71 20 GLY E N 1
ATOM 4273 C CA . GLY E 2 20 ? 25.785 -32.104 -35.792 1.00 75.51 20 GLY E CA 1
ATOM 4274 C C . GLY E 2 20 ? 25.061 -32.945 -36.824 1.00 76.77 20 GLY E C 1
ATOM 4275 O O . GLY E 2 20 ? 25.545 -33.197 -37.927 1.00 76.22 20 GLY E O 1
ATOM 4276 N N . ASP E 2 21 ? 23.867 -33.389 -36.444 1.00 78.16 21 ASP E N 1
ATOM 4277 C CA . ASP E 2 21 ? 23.004 -34.154 -37.329 1.00 78.94 21 ASP E CA 1
ATOM 4278 C C . ASP E 2 21 ? 22.114 -33.218 -38.142 1.00 79.24 21 ASP E C 1
ATOM 4279 O O . ASP E 2 21 ? 21.829 -32.087 -37.743 1.00 77.81 21 ASP E O 1
ATOM 4284 N N . ASP E 2 22 ? 21.662 -33.716 -39.292 1.00 80.36 22 ASP E N 1
ATOM 4285 C CA . ASP E 2 22 ? 20.874 -32.923 -40.236 1.00 80.64 22 ASP E CA 1
ATOM 4286 C C . ASP E 2 22 ? 19.442 -32.680 -39.772 1.00 79.63 22 ASP E C 1
ATOM 4287 O O . ASP E 2 22 ? 18.510 -32.707 -40.580 1.00 78.82 22 ASP E O 1
ATOM 4292 N N . GLU E 2 23 ? 19.243 -32.440 -38.476 1.00 77.85 23 GLU E N 1
ATOM 4293 C CA . GLU E 2 23 ? 17.939 -32.059 -37.951 1.00 76.75 23 GLU E CA 1
ATOM 4294 C C . GLU E 2 23 ? 18.099 -30.868 -37.016 1.00 75.08 23 GLU E C 1
ATOM 4295 O O . GLU E 2 23 ? 17.431 -29.843 -37.185 1.00 73.99 23 GLU E O 1
ATOM 4301 N N . THR E 2 24 ? 18.987 -30.994 -36.025 1.00 74.89 24 THR E N 1
ATOM 4302 C CA . THR E 2 24 ? 19.340 -29.848 -35.196 1.00 73.78 24 THR E CA 1
ATOM 4303 C C . THR E 2 24 ? 20.072 -28.777 -35.996 1.00 72.41 24 THR E C 1
ATOM 4304 O O . THR E 2 24 ? 20.056 -27.599 -35.607 1.00 70.87 24 THR E O 1
ATOM 4308 N N . ILE E 2 25 ? 20.704 -29.163 -37.107 1.00 73.02 25 ILE E N 1
ATOM 4309 C CA . ILE E 2 25 ? 21.298 -28.182 -38.009 1.00 71.34 25 ILE E CA 1
ATOM 4310 C C . ILE E 2 25 ? 20.228 -27.237 -38.536 1.00 68.43 25 ILE E C 1
ATOM 4311 O O . ILE E 2 25 ? 20.455 -26.028 -38.658 1.00 66.38 25 ILE E O 1
ATOM 4316 N N . LYS E 2 26 ? 19.042 -27.770 -38.849 1.00 68.80 26 LYS E N 1
ATOM 4317 C CA . LYS E 2 26 ? 17.934 -26.911 -39.257 1.00 68.27 26 LYS E CA 1
ATOM 4318 C C . LYS E 2 26 ? 17.582 -25.914 -38.161 1.00 66.32 26 LYS E C 1
ATOM 4319 O O . LYS E 2 26 ? 17.337 -24.734 -38.441 1.00 63.74 26 LYS E O 1
ATOM 4325 N N . ARG E 2 27 ? 17.563 -26.369 -36.906 1.00 67.62 27 ARG E N 1
ATOM 4326 C CA . ARG E 2 27 ? 17.297 -25.465 -35.792 1.00 66.19 27 ARG E CA 1
ATOM 4327 C C . ARG E 2 27 ? 18.313 -24.330 -35.752 1.00 64.08 27 ARG E C 1
ATOM 4328 O O . ARG E 2 27 ? 17.940 -23.152 -35.743 1.00 62.51 27 ARG E O 1
ATOM 4336 N N . ALA E 2 28 ? 19.608 -24.668 -35.735 1.00 64.49 28 ALA E N 1
ATOM 4337 C CA . ALA E 2 28 ? 20.637 -23.634 -35.629 1.00 63.20 28 ALA E CA 1
ATOM 4338 C C . ALA E 2 28 ? 20.600 -22.683 -36.823 1.00 62.08 28 ALA E C 1
ATOM 4339 O O . ALA E 2 28 ? 20.790 -21.468 -36.669 1.00 60.61 28 ALA E O 1
ATOM 4341 N N . GLN E 2 29 ? 20.357 -23.220 -38.021 1.00 62.85 29 GLN E N 1
ATOM 4342 C CA . GLN E 2 29 ? 20.188 -22.395 -39.213 1.00 61.85 29 GLN E CA 1
ATOM 4343 C C . GLN E 2 29 ? 19.051 -21.400 -39.036 1.00 60.13 29 GLN E C 1
ATOM 4344 O O . GLN E 2 29 ? 19.173 -20.216 -39.378 1.00 59.00 29 GLN E O 1
ATOM 4350 N N . LYS E 2 30 ? 17.919 -21.882 -38.523 1.00 60.21 30 LYS E N 1
ATOM 4351 C CA . LYS E 2 30 ? 16.765 -21.017 -38.327 1.00 59.66 30 LYS E CA 1
ATOM 4352 C C . LYS E 2 30 ? 17.060 -19.937 -37.293 1.00 58.64 30 LYS E C 1
ATOM 4353 O O . LYS E 2 30 ? 16.621 -18.790 -37.441 1.00 57.52 30 LYS E O 1
ATOM 4359 N N . LEU E 2 31 ? 17.807 -20.285 -36.241 1.00 59.66 31 LEU E N 1
ATOM 4360 C CA . LEU E 2 31 ? 18.238 -19.271 -35.281 1.00 58.89 31 LEU E CA 1
ATOM 4361 C C . LEU E 2 31 ? 19.096 -18.212 -35.958 1.00 58.29 31 LEU E C 1
ATOM 4362 O O . LEU E 2 31 ? 18.936 -17.014 -35.698 1.00 57.97 31 LEU E O 1
ATOM 4367 N N . LEU E 2 32 ? 20.012 -18.635 -36.833 1.00 58.27 32 LEU E N 1
ATOM 4368 C CA . LEU E 2 32 ? 20.840 -17.670 -37.553 1.00 57.67 32 LEU E CA 1
ATOM 4369 C C . LEU E 2 32 ? 19.994 -16.752 -38.428 1.00 56.94 32 LEU E C 1
ATOM 4370 O O . LEU E 2 32 ? 20.251 -15.545 -38.506 1.00 56.80 32 LEU E O 1
ATOM 4375 N N . ILE E 2 33 ? 18.977 -17.302 -39.095 1.00 57.49 33 ILE E N 1
ATOM 4376 C CA . ILE E 2 33 ? 18.175 -16.477 -39.996 1.00 56.96 33 ILE E CA 1
ATOM 4377 C C . ILE E 2 33 ? 17.314 -15.500 -39.199 1.00 56.95 33 ILE E C 1
ATOM 4378 O O . ILE E 2 33 ? 17.149 -14.332 -39.583 1.00 57.01 33 ILE E O 1
ATOM 4383 N N . LYS E 2 34 ? 16.751 -15.957 -38.076 1.00 57.26 34 LYS E N 1
ATOM 4384 C CA . LYS E 2 34 ? 16.012 -15.049 -37.205 1.00 57.89 34 LYS E CA 1
ATOM 4385 C C . LYS E 2 34 ? 16.920 -13.965 -36.640 1.00 58.61 34 LYS E C 1
ATOM 4386 O O . LYS E 2 34 ? 16.488 -12.820 -36.464 1.00 58.95 34 LYS E O 1
ATOM 4392 N N . ALA E 2 35 ? 18.184 -14.299 -36.369 1.00 58.83 35 ALA E N 1
ATOM 4393 C CA . ALA E 2 35 ? 19.134 -13.284 -35.928 1.00 59.08 35 ALA E CA 1
ATOM 4394 C C . ALA E 2 35 ? 19.418 -12.278 -37.035 1.00 59.13 35 ALA E C 1
ATOM 4395 O O . ALA E 2 35 ? 19.592 -11.084 -36.765 1.00 59.73 35 ALA E O 1
ATOM 4397 N N . GLU E 2 36 ? 19.493 -12.747 -38.283 1.00 59.12 36 GLU E N 1
ATOM 4398 C CA . GLU E 2 36 ? 19.617 -11.835 -39.418 1.00 58.68 36 GLU E CA 1
ATOM 4399 C C . GLU E 2 36 ? 18.439 -10.869 -39.463 1.00 59.39 36 GLU E C 1
ATOM 4400 O O . GLU E 2 36 ? 18.613 -9.658 -39.654 1.00 59.98 36 GLU E O 1
ATOM 4406 N N . LEU E 2 37 ? 17.226 -11.399 -39.295 1.00 59.31 37 LEU E N 1
ATOM 4407 C CA . LEU E 2 37 ? 16.044 -10.543 -39.233 1.00 59.25 37 LEU E CA 1
ATOM 4408 C C . LEU E 2 37 ? 16.161 -9.525 -38.104 1.00 60.40 37 LEU E C 1
ATOM 4409 O O . LEU E 2 37 ? 15.836 -8.344 -38.282 1.00 61.11 37 LEU E O 1
ATOM 4414 N N . ALA E 2 38 ? 16.633 -9.967 -36.938 1.00 60.85 38 ALA E N 1
ATOM 4415 C CA . ALA E 2 38 ? 16.729 -9.078 -35.784 1.00 62.44 38 ALA E CA 1
ATOM 4416 C C . ALA E 2 38 ? 17.720 -7.947 -36.037 1.00 63.83 38 ALA E C 1
ATOM 4417 O O . ALA E 2 38 ? 17.435 -6.781 -35.742 1.00 65.39 38 ALA E O 1
ATOM 4419 N N . VAL E 2 39 ? 18.896 -8.272 -36.583 1.00 63.09 39 VAL E N 1
ATOM 4420 C CA . VAL E 2 39 ? 19.895 -7.229 -36.805 1.00 62.79 39 VAL E CA 1
ATOM 4421 C C . VAL E 2 39 ? 19.442 -6.290 -37.915 1.00 63.40 39 VAL E C 1
ATOM 4422 O O . VAL E 2 39 ? 19.710 -5.085 -37.863 1.00 64.76 39 VAL E O 1
ATOM 4426 N N . GLU E 2 40 ? 18.733 -6.806 -38.922 1.00 63.09 40 GLU E N 1
ATOM 4427 C CA . GLU E 2 40 ? 18.193 -5.915 -39.944 1.00 64.01 40 GLU E CA 1
ATOM 4428 C C . GLU E 2 40 ? 17.094 -5.023 -39.383 1.00 65.11 40 GLU E C 1
ATOM 4429 O O . GLU E 2 40 ? 16.888 -3.910 -39.881 1.00 65.24 40 GLU E O 1
ATOM 4435 N N . ASN E 2 41 ? 16.392 -5.479 -38.349 1.00 64.86 41 ASN E N 1
ATOM 4436 C CA . ASN E 2 41 ? 15.325 -4.696 -37.745 1.00 66.38 41 ASN E CA 1
ATOM 4437 C C . ASN E 2 41 ? 15.806 -3.812 -36.600 1.00 67.78 41 ASN E C 1
ATOM 4438 O O . ASN E 2 41 ? 15.003 -3.045 -36.060 1.00 68.84 41 ASN E O 1
ATOM 4443 N N . LYS E 2 42 ? 17.080 -3.900 -36.219 1.00 68.26 42 LYS E N 1
ATOM 4444 C CA . LYS E 2 42 ? 17.675 -3.053 -35.182 1.00 69.78 42 LYS E CA 1
ATOM 4445 C C . LYS E 2 42 ? 16.839 -3.079 -33.899 1.00 71.37 42 LYS E C 1
ATOM 4446 O O . LYS E 2 42 ? 16.129 -2.132 -33.561 1.00 71.46 42 LYS E O 1
ATOM 4452 N N . ASP E 2 43 ? 16.947 -4.196 -33.185 1.00 72.57 43 ASP E N 1
ATOM 4453 C CA . ASP E 2 43 ? 16.143 -4.423 -31.991 1.00 74.07 43 ASP E CA 1
ATOM 4454 C C . ASP E 2 43 ? 16.925 -4.301 -30.692 1.00 74.89 43 ASP E C 1
ATOM 4455 O O . ASP E 2 43 ? 16.397 -3.758 -29.719 1.00 75.19 43 ASP E O 1
ATOM 4460 N N . LEU E 2 44 ? 18.168 -4.786 -30.655 1.00 74.97 44 LEU E N 1
ATOM 4461 C CA . LEU E 2 44 ? 19.036 -4.662 -29.481 1.00 75.15 44 LEU E CA 1
ATOM 4462 C C . LEU E 2 44 ? 18.405 -5.299 -28.242 1.00 74.73 44 LEU E C 1
ATOM 4463 O O . LEU E 2 44 ? 18.470 -4.757 -27.135 1.00 75.13 44 LEU E O 1
ATOM 4468 N N . LYS E 2 45 ? 17.786 -6.462 -28.437 1.00 73.62 45 LYS E N 1
ATOM 4469 C CA . LYS E 2 45 ? 17.215 -7.249 -27.351 1.00 73.70 45 LYS E CA 1
ATOM 4470 C C . LYS E 2 45 ? 17.117 -8.701 -27.796 1.00 73.13 45 LYS E C 1
ATOM 4471 O O . LYS E 2 45 ? 17.611 -9.604 -27.114 1.00 72.45 45 LYS E O 1
ATOM 4473 N N . GLU E 2 46 ? 16.480 -8.929 -28.948 1.00 72.56 46 GLU E N 1
ATOM 4474 C CA . GLU E 2 46 ? 16.496 -10.248 -29.566 1.00 71.52 46 GLU E CA 1
ATOM 4475 C C . GLU E 2 46 ? 17.899 -10.650 -29.994 1.00 71.21 46 GLU E C 1
ATOM 4476 O O . GLU E 2 46 ? 18.174 -11.845 -30.130 1.00 70.23 46 GLU E O 1
ATOM 4482 N N . VAL E 2 47 ? 18.793 -9.681 -30.209 1.00 71.82 47 VAL E N 1
ATOM 4483 C CA . VAL E 2 47 ? 20.176 -10.006 -30.550 1.00 72.20 47 VAL E CA 1
ATOM 4484 C C . VAL E 2 47 ? 20.824 -10.811 -29.434 1.00 71.27 47 VAL E C 1
ATOM 4485 O O . VAL E 2 47 ? 21.739 -11.607 -29.681 1.00 71.11 47 VAL E O 1
ATOM 4489 N N . GLU E 2 48 ? 20.365 -10.626 -28.197 1.00 71.53 48 GLU E N 1
ATOM 4490 C CA . GLU E 2 48 ? 20.836 -11.425 -27.076 1.00 71.65 48 GLU E CA 1
ATOM 4491 C C . GLU E 2 48 ? 20.007 -12.685 -26.872 1.00 71.17 48 GLU E C 1
ATOM 4492 O O . GLU E 2 48 ? 20.552 -13.715 -26.461 1.00 71.20 48 GLU E O 1
ATOM 4498 N N . LYS E 2 49 ? 18.705 -12.633 -27.167 1.00 71.19 49 LYS E N 1
ATOM 4499 C CA . LYS E 2 49 ? 17.858 -13.811 -27.000 1.00 70.92 49 LYS E CA 1
ATOM 4500 C C . LYS E 2 49 ? 18.250 -14.915 -27.976 1.00 69.94 49 LYS E C 1
ATOM 4501 O O . LYS E 2 49 ? 18.433 -16.072 -27.580 1.00 70.13 49 LYS E O 1
ATOM 4507 N N . LEU E 2 50 ? 18.370 -14.578 -29.263 1.00 69.58 50 LEU E N 1
ATOM 4508 C CA . LEU E 2 50 ? 18.843 -15.556 -30.237 1.00 68.72 50 LEU E CA 1
ATOM 4509 C C . LEU E 2 50 ? 20.259 -16.012 -29.922 1.00 69.13 50 LEU E C 1
ATOM 4510 O O . LEU E 2 50 ? 20.608 -17.169 -30.177 1.00 69.42 50 LEU E O 1
ATOM 4515 N N . LEU E 2 51 ? 21.083 -15.129 -29.353 1.00 69.61 51 LEU E N 1
ATOM 4516 C CA . LEU E 2 51 ? 22.444 -15.513 -28.993 1.00 69.54 51 LEU E CA 1
ATOM 4517 C C . LEU E 2 51 ? 22.440 -16.574 -27.898 1.00 70.25 51 LEU E C 1
ATOM 4518 O O . LEU E 2 51 ? 23.135 -17.591 -27.999 1.00 70.72 51 LEU E O 1
ATOM 4523 N N . LYS E 2 52 ? 21.657 -16.356 -26.839 1.00 70.23 52 LYS E N 1
ATOM 4524 C CA . LYS E 2 52 ? 21.610 -17.349 -25.773 1.00 70.12 52 LYS E CA 1
ATOM 4525 C C . LYS E 2 52 ? 20.851 -18.600 -26.192 1.00 71.00 52 LYS E C 1
ATOM 4526 O O . LYS E 2 52 ? 21.104 -19.669 -25.637 1.00 71.11 52 LYS E O 1
ATOM 4532 N N . GLU E 2 53 ? 19.959 -18.508 -27.182 1.00 71.03 53 GLU E N 1
ATOM 4533 C CA . GLU E 2 53 ? 19.386 -19.720 -27.760 1.00 70.96 53 GLU E CA 1
ATOM 4534 C C . GLU E 2 53 ? 20.444 -20.518 -28.516 1.00 71.85 53 GLU E C 1
ATOM 4535 O O . GLU E 2 53 ? 20.526 -21.748 -28.383 1.00 72.93 53 GLU E O 1
ATOM 4541 N N . ALA E 2 54 ? 21.266 -19.829 -29.311 1.00 71.32 54 ALA E N 1
ATOM 4542 C CA . ALA E 2 54 ? 22.362 -20.493 -30.005 1.00 71.76 54 ALA E CA 1
ATOM 4543 C C . ALA E 2 54 ? 23.343 -21.107 -29.017 1.00 73.96 54 ALA E C 1
ATOM 4544 O O . ALA E 2 54 ? 23.903 -22.175 -29.272 1.00 75.79 54 ALA E O 1
ATOM 4546 N N . GLU E 2 55 ? 23.547 -20.460 -27.868 1.00 73.29 55 GLU E N 1
ATOM 4547 C CA . GLU E 2 55 ? 24.429 -21.027 -26.850 1.00 73.84 55 GLU E CA 1
ATOM 4548 C C . GLU E 2 55 ? 23.771 -22.178 -26.090 1.00 75.57 55 GLU E C 1
ATOM 4549 O O . GLU E 2 55 ? 24.456 -23.115 -25.663 1.00 77.36 55 GLU E O 1
ATOM 4555 N N . LYS E 2 56 ? 22.449 -22.143 -25.925 1.00 74.65 56 LYS E N 1
ATOM 4556 C CA . LYS E 2 56 ? 21.750 -23.290 -25.361 1.00 74.87 56 LYS E CA 1
ATOM 4557 C C . LYS E 2 56 ? 21.855 -24.499 -26.280 1.00 76.31 56 LYS E C 1
ATOM 4558 O O . LYS E 2 56 ? 21.926 -25.638 -25.806 1.00 78.03 56 LYS E O 1
ATOM 4564 N N . VAL E 2 57 ? 21.861 -24.271 -27.595 1.00 76.91 57 VAL E N 1
ATOM 4565 C CA . VAL E 2 57 ? 22.154 -25.365 -28.519 1.00 78.19 57 VAL E CA 1
ATOM 4566 C C . VAL E 2 57 ? 23.639 -25.718 -28.476 1.00 80.09 57 VAL E C 1
ATOM 4567 O O . VAL E 2 57 ? 24.016 -26.884 -28.655 1.00 81.97 57 VAL E O 1
ATOM 4571 N N . TYR E 2 58 ? 24.500 -24.723 -28.236 1.00 80.20 58 TYR E N 1
ATOM 4572 C CA . TYR E 2 58 ? 25.925 -24.952 -28.024 1.00 82.86 58 TYR E CA 1
ATOM 4573 C C . TYR E 2 58 ? 26.184 -25.838 -26.815 1.00 83.08 58 TYR E C 1
ATOM 4574 O O . TYR E 2 58 ? 27.282 -26.387 -26.677 1.00 84.48 58 TYR E O 1
ATOM 4583 N N . LYS E 2 59 ? 25.221 -25.924 -25.902 1.00 81.85 59 LYS E N 1
ATOM 4584 C CA . LYS E 2 59 ? 25.371 -26.800 -24.744 1.00 81.74 59 LYS E CA 1
ATOM 4585 C C . LYS E 2 59 ? 25.507 -28.260 -25.167 1.00 84.02 59 LYS E C 1
ATOM 4586 O O . LYS E 2 59 ? 26.393 -28.976 -24.688 1.00 84.62 59 LYS E O 1
ATOM 4592 N N . GLU E 2 60 ? 24.640 -28.721 -26.070 1.00 85.34 60 GLU E N 1
ATOM 4593 C CA . GLU E 2 60 ? 24.565 -30.134 -26.422 1.00 87.10 60 GLU E CA 1
ATOM 4594 C C . GLU E 2 60 ? 25.269 -30.475 -27.731 1.00 87.91 60 GLU E C 1
ATOM 4595 O O . GLU E 2 60 ? 25.162 -31.613 -28.196 1.00 89.02 60 GLU E O 1
ATOM 4601 N N . VAL E 2 61 ? 25.983 -29.527 -28.340 1.00 87.55 61 VAL E N 1
ATOM 4602 C CA . VAL E 2 61 ? 26.668 -29.826 -29.596 1.00 88.51 61 VAL E CA 1
ATOM 4603 C C . VAL E 2 61 ? 27.957 -30.600 -29.338 1.00 89.62 61 VAL E C 1
ATOM 4604 O O . VAL E 2 61 ? 28.459 -31.285 -30.240 1.00 89.41 61 VAL E O 1
ATOM 4608 N N . LYS E 2 62 ? 28.482 -30.549 -28.112 1.00 90.51 62 LYS E N 1
ATOM 4609 C CA . LYS E 2 62 ? 29.718 -31.238 -27.755 1.00 91.98 62 LYS E CA 1
ATOM 4610 C C . LYS E 2 62 ? 29.547 -32.753 -27.777 1.00 92.47 62 LYS E C 1
ATOM 4611 O O . LYS E 2 62 ? 28.590 -33.274 -28.358 1.00 97.60 62 LYS E O 1
ATOM 4613 N N . GLU E 2 63 ? 30.463 -33.466 -27.126 1.00 92.39 63 GLU E N 1
ATOM 4614 C CA . GLU E 2 63 ? 30.493 -34.922 -27.149 1.00 92.09 63 GLU E CA 1
ATOM 4615 C C . GLU E 2 63 ? 29.426 -35.561 -26.263 1.00 91.17 63 GLU E C 1
ATOM 4616 O O . GLU E 2 63 ? 29.590 -36.719 -25.859 1.00 91.00 63 GLU E O 1
ATOM 4622 N N . ALA E 2 64 ? 28.342 -34.845 -25.956 1.00 90.66 64 ALA E N 1
ATOM 4623 C CA . ALA E 2 64 ? 27.267 -35.432 -25.164 1.00 89.66 64 ALA E CA 1
ATOM 4624 C C . ALA E 2 64 ? 26.532 -36.508 -25.953 1.00 89.31 64 ALA E C 1
ATOM 4625 O O . ALA E 2 64 ? 26.339 -37.629 -25.466 1.00 88.74 64 ALA E O 1
ATOM 4627 N N . LYS E 2 65 ? 26.116 -36.187 -27.174 1.00 89.29 65 LYS E N 1
ATOM 4628 C CA . LYS E 2 65 ? 25.456 -37.160 -28.034 1.00 89.45 65 LYS E CA 1
ATOM 4629 C C . LYS E 2 65 ? 26.485 -38.075 -28.685 1.00 88.61 65 LYS E C 1
ATOM 4630 O O . LYS E 2 65 ? 27.635 -37.691 -28.896 1.00 88.82 65 LYS E O 1
ATOM 4637 N N . ASP F 2 1 ? 4.008 -34.570 -29.150 1.00 61.50 1 ASP F N 1
ATOM 4638 C CA . ASP F 2 1 ? 3.895 -33.593 -30.226 1.00 60.49 1 ASP F CA 1
ATOM 4639 C C . ASP F 2 1 ? 3.161 -32.344 -29.751 1.00 58.82 1 ASP F C 1
ATOM 4640 O O . ASP F 2 1 ? 3.500 -31.228 -30.148 1.00 58.20 1 ASP F O 1
ATOM 4645 N N . LEU F 2 2 ? 2.149 -32.548 -28.902 1.00 59.29 2 LEU F N 1
ATOM 4646 C CA . LEU F 2 2 ? 1.408 -31.427 -28.330 1.00 57.82 2 LEU F CA 1
ATOM 4647 C C . LEU F 2 2 ? 2.338 -30.456 -27.617 1.00 56.92 2 LEU F C 1
ATOM 4648 O O . LEU F 2 2 ? 2.153 -29.234 -27.689 1.00 55.42 2 LEU F O 1
ATOM 4653 N N . GLU F 2 3 ? 3.346 -30.986 -26.923 1.00 57.82 3 GLU F N 1
ATOM 4654 C CA . GLU F 2 3 ? 4.179 -30.155 -26.061 1.00 57.87 3 GLU F CA 1
ATOM 4655 C C . GLU F 2 3 ? 5.027 -29.183 -26.870 1.00 56.06 3 GLU F C 1
ATOM 4656 O O . GLU F 2 3 ? 5.238 -28.042 -26.447 1.00 54.36 3 GLU F O 1
ATOM 4662 N N . ASP F 2 4 ? 5.525 -29.613 -28.032 1.00 56.15 4 ASP F N 1
ATOM 4663 C CA . ASP F 2 4 ? 6.276 -28.703 -28.891 1.00 55.44 4 ASP F CA 1
ATOM 4664 C C . ASP F 2 4 ? 5.414 -27.516 -29.301 1.00 54.57 4 ASP F C 1
ATOM 4665 O O . ASP F 2 4 ? 5.812 -26.354 -29.139 1.00 53.48 4 ASP F O 1
ATOM 4670 N N . LEU F 2 5 ? 4.222 -27.801 -29.829 1.00 54.12 5 LEU F N 1
ATOM 4671 C CA . LEU F 2 5 ? 3.248 -26.766 -30.160 1.00 53.13 5 LEU F CA 1
ATOM 4672 C C . LEU F 2 5 ? 3.041 -25.811 -28.990 1.00 52.26 5 LEU F C 1
ATOM 4673 O O . LEU F 2 5 ? 3.227 -24.594 -29.122 1.00 51.17 5 LEU F O 1
ATOM 4678 N N . LEU F 2 6 ? 2.664 -26.364 -27.831 1.00 52.97 6 LEU F N 1
ATOM 4679 C CA . LEU F 2 6 ? 2.347 -25.540 -26.669 1.00 51.11 6 LEU F CA 1
ATOM 4680 C C . LEU F 2 6 ? 3.531 -24.674 -26.265 1.00 48.68 6 LEU F C 1
ATOM 4681 O O . LEU F 2 6 ? 3.355 -23.511 -25.887 1.00 48.82 6 LEU F O 1
ATOM 4686 N N . GLU F 2 7 ? 4.746 -25.216 -26.361 1.00 51.90 7 GLU F N 1
ATOM 4687 C CA . GLU F 2 7 ? 5.941 -24.419 -26.111 1.00 49.37 7 GLU F CA 1
ATOM 4688 C C . GLU F 2 7 ? 6.049 -23.266 -27.100 1.00 49.59 7 GLU F C 1
ATOM 4689 O O . GLU F 2 7 ? 6.467 -22.159 -26.736 1.00 49.58 7 GLU F O 1
ATOM 4695 N N . LYS F 2 8 ? 5.670 -23.503 -28.359 1.00 51.10 8 LYS F N 1
ATOM 4696 C CA . LYS F 2 8 ? 5.730 -22.427 -29.347 1.00 50.29 8 LYS F CA 1
ATOM 4697 C C . LYS F 2 8 ? 4.734 -21.316 -29.016 1.00 49.91 8 LYS F C 1
ATOM 4698 O O . LYS F 2 8 ? 5.095 -20.129 -29.019 1.00 49.14 8 LYS F O 1
ATOM 4704 N N . ILE F 2 9 ? 3.472 -21.672 -28.726 1.00 49.23 9 ILE F N 1
ATOM 4705 C CA . ILE F 2 9 ? 2.537 -20.618 -28.314 1.00 49.29 9 ILE F CA 1
ATOM 4706 C C . ILE F 2 9 ? 3.064 -19.903 -27.077 1.00 48.31 9 ILE F C 1
ATOM 4707 O O . ILE F 2 9 ? 2.983 -18.676 -26.983 1.00 48.40 9 ILE F O 1
ATOM 4712 N N . LYS F 2 10 ? 3.629 -20.648 -26.122 1.00 48.39 10 LYS F N 1
ATOM 4713 C CA . LYS F 2 10 ? 4.094 -20.035 -24.881 1.00 47.68 10 LYS F CA 1
ATOM 4714 C C . LYS F 2 10 ? 5.180 -19.003 -25.149 1.00 47.32 10 LYS F C 1
ATOM 4715 O O . LYS F 2 10 ? 5.125 -17.882 -24.630 1.00 47.44 10 LYS F O 1
ATOM 4721 N N . ASP F 2 11 ? 6.184 -19.369 -25.950 1.00 49.16 11 ASP F N 1
ATOM 4722 C CA . ASP F 2 11 ? 7.215 -18.410 -26.335 1.00 47.66 11 ASP F CA 1
ATOM 4723 C C . ASP F 2 11 ? 6.600 -17.186 -27.002 1.00 47.02 11 ASP F C 1
ATOM 4724 O O . ASP F 2 11 ? 6.960 -16.041 -26.684 1.00 48.82 11 ASP F O 1
ATOM 4729 N N . ILE F 2 12 ? 5.665 -17.410 -27.930 1.00 49.00 12 ILE F N 1
ATOM 4730 C CA . ILE F 2 12 ? 5.002 -16.292 -28.598 1.00 48.64 12 ILE F CA 1
ATOM 4731 C C . ILE F 2 12 ? 4.412 -15.337 -27.568 1.00 48.68 12 ILE F C 1
ATOM 4732 O O . ILE F 2 12 ? 4.700 -14.137 -27.580 1.00 48.61 12 ILE F O 1
ATOM 4737 N N . VAL F 2 13 ? 3.609 -15.865 -26.641 1.00 48.51 13 VAL F N 1
ATOM 4738 C CA . VAL F 2 13 ? 2.934 -15.002 -25.673 1.00 48.00 13 VAL F CA 1
ATOM 4739 C C . VAL F 2 13 ? 3.958 -14.299 -24.785 1.00 49.40 13 VAL F C 1
ATOM 4740 O O . VAL F 2 13 ? 3.770 -13.138 -24.396 1.00 48.90 13 VAL F O 1
ATOM 4744 N N . LEU F 2 14 ? 5.068 -14.980 -24.473 1.00 48.24 14 LEU F N 1
ATOM 4745 C CA . LEU F 2 14 ? 6.186 -14.328 -23.791 1.00 47.69 14 LEU F CA 1
ATOM 4746 C C . LEU F 2 14 ? 6.587 -13.046 -24.512 1.00 48.19 14 LEU F C 1
ATOM 4747 O O . LEU F 2 14 ? 6.701 -11.978 -23.898 1.00 48.54 14 LEU F O 1
ATOM 4752 N N . LYS F 2 15 ? 6.783 -13.132 -25.831 1.00 48.77 15 LYS F N 1
ATOM 4753 C CA . LYS F 2 15 ? 7.145 -11.931 -26.590 1.00 48.68 15 LYS F CA 1
ATOM 4754 C C . LYS F 2 15 ? 6.004 -10.911 -26.618 1.00 47.96 15 LYS F C 1
ATOM 4755 O O . LYS F 2 15 ? 6.238 -9.700 -26.472 1.00 48.62 15 LYS F O 1
ATOM 4761 N N . VAL F 2 16 ? 4.766 -11.379 -26.824 1.00 49.40 16 VAL F N 1
ATOM 4762 C CA . VAL F 2 16 ? 3.612 -10.476 -26.835 1.00 48.22 16 VAL F CA 1
ATOM 4763 C C . VAL F 2 16 ? 3.603 -9.605 -25.594 1.00 48.93 16 VAL F C 1
ATOM 4764 O O . VAL F 2 16 ? 3.378 -8.394 -25.666 1.00 49.50 16 VAL F O 1
ATOM 4768 N N . MET F 2 17 ? 3.868 -10.194 -24.444 1.00 50.38 17 MET F N 1
ATOM 4769 C CA . MET F 2 17 ? 3.843 -9.412 -23.221 1.00 50.99 17 MET F CA 1
ATOM 4770 C C . MET F 2 17 ? 5.172 -8.726 -22.936 1.00 50.20 17 MET F C 1
ATOM 4771 O O . MET F 2 17 ? 5.228 -7.839 -22.079 1.00 49.40 17 MET F O 1
ATOM 4776 N N . ASP F 2 18 ? 6.239 -9.114 -23.634 1.00 49.04 18 ASP F N 1
ATOM 4777 C CA . ASP F 2 18 ? 7.414 -8.252 -23.709 1.00 48.55 18 ASP F CA 1
ATOM 4778 C C . ASP F 2 18 ? 7.066 -6.914 -24.346 1.00 48.50 18 ASP F C 1
ATOM 4779 O O . ASP F 2 18 ? 7.605 -5.873 -23.954 1.00 48.02 18 ASP F O 1
ATOM 4784 N N . ILE F 2 19 ? 6.170 -6.918 -25.340 1.00 48.43 19 ILE F N 1
ATOM 4785 C CA . ILE F 2 19 ? 5.932 -5.743 -26.168 1.00 48.42 19 ILE F CA 1
ATOM 4786 C C . ILE F 2 19 ? 4.485 -5.256 -26.113 1.00 48.48 19 ILE F C 1
ATOM 4787 O O . ILE F 2 19 ? 4.240 -4.044 -26.109 1.00 47.82 19 ILE F O 1
ATOM 4792 N N . GLY F 2 20 ? 3.513 -6.162 -26.062 1.00 49.08 20 GLY F N 1
ATOM 4793 C CA . GLY F 2 20 ? 2.127 -5.771 -26.252 1.00 50.18 20 GLY F CA 1
ATOM 4794 C C . GLY F 2 20 ? 1.546 -4.989 -25.087 1.00 50.58 20 GLY F C 1
ATOM 4795 O O . GLY F 2 20 ? 2.164 -4.797 -24.039 1.00 49.96 20 GLY F O 1
ATOM 4796 N N . ASP F 2 21 ? 0.312 -4.526 -25.291 1.00 52.27 21 ASP F N 1
ATOM 4797 C CA . ASP F 2 21 ? -0.418 -3.753 -24.299 1.00 52.87 21 ASP F CA 1
ATOM 4798 C C . ASP F 2 21 ? -1.507 -4.614 -23.656 1.00 52.77 21 ASP F C 1
ATOM 4799 O O . ASP F 2 21 ? -1.649 -5.803 -23.948 1.00 52.86 21 ASP F O 1
ATOM 4804 N N . ASP F 2 22 ? -2.300 -3.987 -22.782 1.00 52.42 22 ASP F N 1
ATOM 4805 C CA . ASP F 2 22 ? -3.200 -4.736 -21.907 1.00 53.76 22 ASP F CA 1
ATOM 4806 C C . ASP F 2 22 ? -4.203 -5.574 -22.695 1.00 53.55 22 ASP F C 1
ATOM 4807 O O . ASP F 2 22 ? -4.471 -6.728 -22.338 1.00 53.30 22 ASP F O 1
ATOM 4812 N N . GLU F 2 23 ? -4.772 -5.015 -23.765 1.00 53.54 23 GLU F N 1
ATOM 4813 C CA . GLU F 2 23 ? -5.749 -5.760 -24.555 1.00 54.91 23 GLU F CA 1
ATOM 4814 C C . GLU F 2 23 ? -5.096 -6.941 -25.266 1.00 54.74 23 GLU F C 1
ATOM 4815 O O . GLU F 2 23 ? -5.623 -8.063 -25.248 1.00 54.94 23 GLU F O 1
ATOM 4821 N N . THR F 2 24 ? -3.951 -6.702 -25.911 1.00 54.10 24 THR F N 1
ATOM 4822 C CA . THR F 2 24 ? -3.201 -7.799 -26.510 1.00 53.05 24 THR F CA 1
ATOM 4823 C C . THR F 2 24 ? -2.786 -8.816 -25.457 1.00 52.51 24 THR F C 1
ATOM 4824 O O . THR F 2 24 ? -2.787 -10.022 -25.718 1.00 52.08 24 THR F O 1
ATOM 4828 N N . ILE F 2 25 ? -2.442 -8.345 -24.256 1.00 52.36 25 ILE F N 1
ATOM 4829 C CA . ILE F 2 25 ? -2.060 -9.251 -23.175 1.00 52.87 25 ILE F CA 1
ATOM 4830 C C . ILE F 2 25 ? -3.222 -10.176 -22.829 1.00 51.12 25 ILE F C 1
ATOM 4831 O O . ILE F 2 25 ? -3.056 -11.397 -22.710 1.00 51.20 25 ILE F O 1
ATOM 4836 N N . LYS F 2 26 ? -4.421 -9.605 -22.682 1.00 51.64 26 LYS F N 1
ATOM 4837 C CA . LYS F 2 26 ? -5.595 -10.401 -22.334 1.00 51.62 26 LYS F CA 1
ATOM 4838 C C . LYS F 2 26 ? -5.923 -11.405 -23.430 1.00 51.72 26 LYS F C 1
ATOM 4839 O O . LYS F 2 26 ? -6.176 -12.585 -23.153 1.00 50.82 26 LYS F O 1
ATOM 4845 N N . ARG F 2 27 ? -5.918 -10.956 -24.688 1.00 53.85 27 ARG F N 1
ATOM 4846 C CA . ARG F 2 27 ? -6.255 -11.864 -25.782 1.00 52.91 27 ARG F CA 1
ATOM 4847 C C . ARG F 2 27 ? -5.220 -12.976 -25.916 1.00 49.98 27 ARG F C 1
ATOM 4848 O O . ARG F 2 27 ? -5.574 -14.137 -26.155 1.00 50.18 27 ARG F O 1
ATOM 4856 N N . ALA F 2 28 ? -3.939 -12.650 -25.733 1.00 50.94 28 ALA F N 1
ATOM 4857 C CA . ALA F 2 28 ? -2.893 -13.656 -25.862 1.00 49.40 28 ALA F CA 1
ATOM 4858 C C . ALA F 2 28 ? -2.943 -14.659 -24.716 1.00 48.63 28 ALA F C 1
ATOM 4859 O O . ALA F 2 28 ? -2.708 -15.855 -24.924 1.00 47.81 28 ALA F O 1
ATOM 4861 N N . GLN F 2 29 ? -3.261 -14.202 -23.501 1.00 49.22 29 GLN F N 1
ATOM 4862 C CA . GLN F 2 29 ? -3.419 -15.137 -22.390 1.00 48.97 29 GLN F CA 1
ATOM 4863 C C . GLN F 2 29 ? -4.633 -16.038 -22.596 1.00 47.59 29 GLN F C 1
ATOM 4864 O O . GLN F 2 29 ? -4.590 -17.233 -22.271 1.00 46.53 29 GLN F O 1
ATOM 4870 N N . LYS F 2 30 ? -5.725 -15.484 -23.132 1.00 47.74 30 LYS F N 1
ATOM 4871 C CA . LYS F 2 30 ? -6.874 -16.315 -23.477 1.00 47.35 30 LYS F CA 1
ATOM 4872 C C . LYS F 2 30 ? -6.494 -17.368 -24.509 1.00 47.06 30 LYS F C 1
ATOM 4873 O O . LYS F 2 30 ? -6.903 -18.531 -24.411 1.00 46.57 30 LYS F O 1
ATOM 4879 N N . LEU F 2 31 ? -5.714 -16.967 -25.515 1.00 46.90 31 LEU F N 1
ATOM 4880 C CA . LEU F 2 31 ? -5.241 -17.912 -26.520 1.00 47.19 31 LEU F CA 1
ATOM 4881 C C . LEU F 2 31 ? -4.382 -19.000 -25.888 1.00 45.57 31 LEU F C 1
ATOM 4882 O O . LEU F 2 31 ? -4.491 -20.178 -26.247 1.00 46.32 31 LEU F O 1
ATOM 4887 N N . LEU F 2 32 ? -3.525 -18.621 -24.936 1.00 46.11 32 LEU F N 1
ATOM 4888 C CA . LEU F 2 32 ? -2.675 -19.595 -24.257 1.00 45.93 32 LEU F CA 1
ATOM 4889 C C . LEU F 2 32 ? -3.507 -20.604 -23.474 1.00 45.91 32 LEU F C 1
ATOM 4890 O O . LEU F 2 32 ? -3.223 -21.808 -23.498 1.00 46.46 32 LEU F O 1
ATOM 4895 N N . ILE F 2 33 ? -4.541 -20.138 -22.773 1.00 46.38 33 ILE F N 1
ATOM 4896 C CA . ILE F 2 33 ? -5.341 -21.070 -21.981 1.00 46.63 33 ILE F CA 1
ATOM 4897 C C . ILE F 2 33 ? -6.193 -21.951 -22.888 1.00 46.57 33 ILE F C 1
ATOM 4898 O O . ILE F 2 33 ? -6.414 -23.133 -22.594 1.00 47.21 33 ILE F O 1
ATOM 4903 N N . LYS F 2 34 ? -6.671 -21.406 -24.011 1.00 46.65 34 LYS F N 1
ATOM 4904 C CA . LYS F 2 34 ? -7.341 -22.250 -24.998 1.00 47.36 34 LYS F CA 1
ATOM 4905 C C . LYS F 2 34 ? -6.396 -23.320 -25.530 1.00 46.79 34 LYS F C 1
ATOM 4906 O O . LYS F 2 34 ? -6.796 -24.476 -25.722 1.00 49.93 34 LYS F O 1
ATOM 4912 N N . ALA F 2 35 ? -5.137 -22.948 -25.779 1.00 49.17 35 ALA F N 1
ATOM 4913 C CA . ALA F 2 35 ? -4.147 -23.919 -26.229 1.00 48.19 35 ALA F CA 1
ATOM 4914 C C . ALA F 2 35 ? -3.913 -24.992 -25.176 1.00 50.12 35 ALA F C 1
ATOM 4915 O O . ALA F 2 35 ? -3.741 -26.166 -25.509 1.00 51.56 35 ALA F O 1
ATOM 4917 N N . GLU F 2 36 ? -3.902 -24.606 -23.899 1.00 49.98 36 GLU F N 1
ATOM 4918 C CA . GLU F 2 36 ? -3.742 -25.587 -22.827 1.00 49.93 36 GLU F CA 1
ATOM 4919 C C . GLU F 2 36 ? -4.920 -26.556 -22.794 1.00 51.55 36 GLU F C 1
ATOM 4920 O O . GLU F 2 36 ? -4.738 -27.777 -22.669 1.00 53.17 36 GLU F O 1
ATOM 4926 N N . LEU F 2 37 ? -6.142 -26.023 -22.896 1.00 51.77 37 LEU F N 1
ATOM 4927 C CA . LEU F 2 37 ? -7.329 -26.875 -22.943 1.00 52.60 37 LEU F CA 1
ATOM 4928 C C . LEU F 2 37 ? -7.255 -27.853 -24.107 1.00 55.45 37 LEU F C 1
ATOM 4929 O O . LEU F 2 37 ? -7.523 -29.049 -23.946 1.00 58.60 37 LEU F O 1
ATOM 4934 N N . ALA F 2 38 ? -6.894 -27.359 -25.294 1.00 54.32 38 ALA F N 1
ATOM 4935 C CA . ALA F 2 38 ? -6.843 -28.223 -26.469 1.00 56.76 38 ALA F CA 1
ATOM 4936 C C . ALA F 2 38 ? -5.707 -29.235 -26.381 1.00 58.45 38 ALA F C 1
ATOM 4937 O O . ALA F 2 38 ? -5.836 -30.353 -26.892 1.00 61.75 38 ALA F O 1
ATOM 4939 N N . VAL F 2 39 ? -4.595 -28.867 -25.741 1.00 57.04 39 VAL F N 1
ATOM 4940 C CA . VAL F 2 39 ? -3.484 -29.797 -25.576 1.00 58.29 39 VAL F CA 1
ATOM 4941 C C . VAL F 2 39 ? -3.879 -30.931 -24.642 1.00 60.92 39 VAL F C 1
ATOM 4942 O O . VAL F 2 39 ? -3.570 -32.101 -24.898 1.00 62.67 39 VAL F O 1
ATOM 4946 N N . GLU F 2 40 ? -4.575 -30.608 -23.548 1.00 61.43 40 GLU F N 1
ATOM 4947 C CA . GLU F 2 40 ? -5.079 -31.665 -22.677 1.00 64.15 40 GLU F CA 1
ATOM 4948 C C . GLU F 2 40 ? -6.124 -32.513 -23.396 1.00 66.33 40 GLU F C 1
ATOM 4949 O O . GLU F 2 40 ? -6.136 -33.743 -23.264 1.00 67.98 40 GLU F O 1
ATOM 4955 N N . ASN F 2 41 ? -6.997 -31.873 -24.175 1.00 66.95 41 ASN F N 1
ATOM 4956 C CA . ASN F 2 41 ? -8.072 -32.563 -24.876 1.00 69.88 41 ASN F CA 1
ATOM 4957 C C . ASN F 2 41 ? -7.596 -33.323 -26.107 1.00 70.01 41 ASN F C 1
ATOM 4958 O O . ASN F 2 41 ? -8.378 -34.098 -26.670 1.00 72.03 41 ASN F O 1
ATOM 4963 N N . 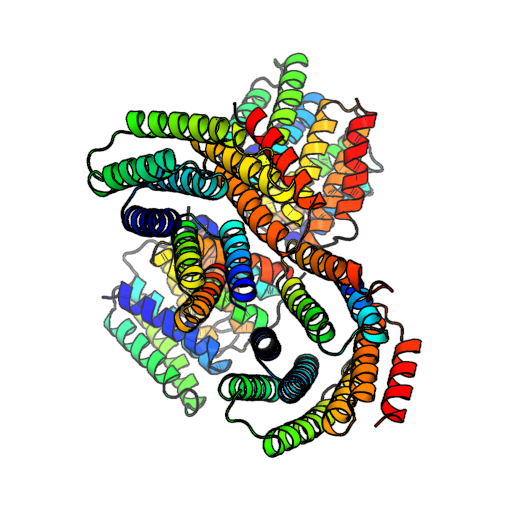LYS F 2 42 ? -6.351 -33.114 -26.536 1.00 68.45 42 LYS F N 1
ATOM 4964 C CA . LYS F 2 42 ? -5.766 -33.811 -27.682 1.00 68.54 42 LYS F CA 1
ATOM 4965 C C . LYS F 2 42 ? -6.583 -33.571 -28.954 1.00 66.62 42 LYS F C 1
ATOM 4966 O O . LYS F 2 42 ? -7.088 -34.497 -29.593 1.00 67.34 42 LYS F O 1
ATOM 4972 N N . ASP F 2 43 ? -6.706 -32.296 -29.312 1.00 63.97 43 ASP F N 1
ATOM 4973 C CA . ASP F 2 43 ? -7.328 -31.870 -30.564 1.00 62.50 43 ASP F CA 1
ATOM 4974 C C . ASP F 2 43 ? -6.267 -31.109 -31.346 1.00 60.97 43 ASP F C 1
ATOM 4975 O O . ASP F 2 43 ? -6.187 -29.881 -31.269 1.00 59.62 43 ASP F O 1
ATOM 4980 N N . LEU F 2 44 ? -5.448 -31.853 -32.097 1.00 61.40 44 LEU F N 1
ATOM 4981 C CA . LEU F 2 44 ? -4.328 -31.248 -32.814 1.00 60.14 44 LEU F CA 1
ATOM 4982 C C . LEU F 2 44 ? -4.778 -30.083 -33.684 1.00 59.84 44 LEU F C 1
ATOM 4983 O O . LEU F 2 44 ? -4.112 -29.043 -33.730 1.00 57.98 44 LEU F O 1
ATOM 4988 N N . LYS F 2 45 ? -5.911 -30.240 -34.374 1.00 62.30 45 LYS F N 1
ATOM 4989 C CA . LYS F 2 45 ? -6.383 -29.224 -35.311 1.00 62.93 45 LYS F CA 1
ATOM 4990 C C . LYS F 2 45 ? -6.515 -27.866 -34.633 1.00 58.74 45 LYS F C 1
ATOM 4991 O O . LYS F 2 45 ? -5.943 -26.867 -35.089 1.00 57.24 45 LYS F O 1
ATOM 4997 N N . GLU F 2 46 ? -7.282 -27.814 -33.541 1.00 57.98 46 GLU F N 1
ATOM 4998 C CA . GLU F 2 46 ? -7.429 -26.569 -32.797 1.00 56.31 46 GLU F CA 1
ATOM 4999 C C . GLU F 2 46 ? -6.087 -26.061 -32.291 1.00 54.65 46 GLU F C 1
ATOM 5000 O O . GLU F 2 46 ? -5.868 -24.849 -32.237 1.00 53.27 46 GLU F O 1
ATOM 5006 N N . VAL F 2 47 ? -5.167 -26.965 -31.949 1.00 55.10 47 VAL F N 1
ATOM 5007 C CA . VAL F 2 47 ? -3.875 -26.542 -31.414 1.00 54.13 47 VAL F CA 1
ATOM 5008 C C . VAL F 2 47 ? -3.075 -25.792 -32.473 1.00 53.58 47 VAL F C 1
ATOM 5009 O O . VAL F 2 47 ? -2.580 -24.683 -32.231 1.00 52.73 47 VAL F O 1
ATOM 5013 N N . GLU F 2 48 ? -2.931 -26.383 -33.664 1.00 54.45 48 GLU F N 1
ATOM 5014 C CA . GLU F 2 48 ? -2.185 -25.702 -34.718 1.00 53.70 48 GLU F CA 1
ATOM 5015 C C . GLU F 2 48 ? -2.911 -24.449 -35.184 1.00 52.46 48 GLU F C 1
ATOM 5016 O O . GLU F 2 48 ? -2.264 -23.456 -35.540 1.00 51.26 48 GLU F O 1
ATOM 5022 N N . LYS F 2 49 ? -4.246 -24.460 -35.168 1.00 52.89 49 LYS F N 1
ATOM 5023 C CA . LYS F 2 49 ? -4.989 -23.257 -35.526 1.00 52.29 49 LYS F CA 1
ATOM 5024 C C . LYS F 2 49 ? -4.691 -22.126 -34.549 1.00 51.88 49 LYS F C 1
ATOM 5025 O O . LYS F 2 49 ? -4.439 -20.988 -34.958 1.00 50.71 49 LYS F O 1
ATOM 5031 N N . LEU F 2 50 ? -4.700 -22.428 -33.248 1.00 51.38 50 LEU F N 1
ATOM 5032 C CA . LEU F 2 50 ? -4.412 -21.406 -32.248 1.00 51.61 50 LEU F CA 1
ATOM 5033 C C . LEU F 2 50 ? -2.959 -20.948 -32.317 1.00 50.39 50 LEU F C 1
ATOM 5034 O O . LEU F 2 50 ? -2.675 -19.775 -32.063 1.00 49.85 50 LEU F O 1
ATOM 5039 N N . LEU F 2 51 ? -2.030 -21.846 -32.664 1.00 50.87 51 LEU F N 1
ATOM 5040 C CA . LEU F 2 51 ? -0.661 -21.416 -32.957 1.00 50.13 51 LEU F CA 1
ATOM 5041 C C . LEU F 2 51 ? -0.627 -20.419 -34.108 1.00 49.62 51 LEU F C 1
ATOM 5042 O O . LEU F 2 51 ? 0.102 -19.417 -34.057 1.00 50.04 51 LEU F O 1
ATOM 5047 N N . LYS F 2 52 ? -1.387 -20.695 -35.168 1.00 49.95 52 LYS F N 1
ATOM 5048 C CA . LYS F 2 52 ? -1.451 -19.774 -36.297 1.00 50.38 52 LYS F CA 1
ATOM 5049 C C . LYS F 2 52 ? -1.994 -18.418 -35.863 1.00 50.87 52 LYS F C 1
ATOM 5050 O O . LYS F 2 52 ? -1.455 -17.371 -36.237 1.00 51.85 52 LYS F O 1
ATOM 5056 N N . GLU F 2 53 ? -3.061 -18.421 -35.060 1.00 50.81 53 GLU F N 1
ATOM 5057 C CA . GLU F 2 53 ? -3.601 -17.158 -34.559 1.00 51.70 53 GLU F CA 1
ATOM 5058 C C . GLU F 2 53 ? -2.614 -16.451 -33.638 1.00 51.51 53 GLU F C 1
ATOM 5059 O O . GLU F 2 53 ? -2.601 -15.217 -33.577 1.00 52.76 53 GLU F O 1
ATOM 5065 N N . ALA F 2 54 ? -1.778 -17.207 -32.922 1.00 50.56 54 ALA F N 1
ATOM 5066 C CA . ALA F 2 54 ? -0.769 -16.593 -32.064 1.00 50.60 54 ALA F CA 1
ATOM 5067 C C . ALA F 2 54 ? 0.292 -15.881 -32.893 1.00 51.42 54 ALA F C 1
ATOM 5068 O O . ALA F 2 54 ? 0.673 -14.741 -32.593 1.00 52.10 54 ALA F O 1
ATOM 5070 N N . GLU F 2 55 ? 0.793 -16.548 -33.936 1.00 51.47 55 GLU F N 1
ATOM 5071 C CA . GLU F 2 55 ? 1.685 -15.870 -34.874 1.00 51.55 55 GLU F CA 1
ATOM 5072 C C . GLU F 2 55 ? 1.006 -14.647 -35.479 1.00 52.16 55 GLU F C 1
ATOM 5073 O O . GLU F 2 55 ? 1.636 -13.595 -35.658 1.00 53.26 55 GLU F O 1
ATOM 5079 N N . LYS F 2 56 ? -0.289 -14.766 -35.780 1.00 52.95 56 LYS F N 1
ATOM 5080 C CA . LYS F 2 56 ? -1.029 -13.660 -36.375 1.00 54.37 56 LYS F CA 1
ATOM 5081 C C . LYS F 2 56 ? -1.069 -12.457 -35.442 1.00 55.00 56 LYS F C 1
ATOM 5082 O O . LYS F 2 56 ? -0.835 -11.323 -35.868 1.00 55.68 56 LYS F O 1
ATOM 5088 N N . VAL F 2 57 ? -1.358 -12.684 -34.159 1.00 54.05 57 VAL F N 1
ATOM 5089 C CA . VAL F 2 57 ? -1.476 -11.549 -33.247 1.00 54.24 57 VAL F CA 1
ATOM 5090 C C . VAL F 2 57 ? -0.103 -10.985 -32.907 1.00 54.75 57 VAL F C 1
ATOM 5091 O O . VAL F 2 57 ? 0.034 -9.779 -32.672 1.00 55.75 57 VAL F O 1
ATOM 5095 N N . TYR F 2 58 ? 0.939 -11.823 -32.891 1.00 54.34 58 TYR F N 1
ATOM 5096 C CA . TYR F 2 58 ? 2.290 -11.291 -32.726 1.00 55.11 58 TYR F CA 1
ATOM 5097 C C . TYR F 2 58 ? 2.657 -10.369 -33.884 1.00 56.91 58 TYR F C 1
ATOM 5098 O O . TYR F 2 58 ? 3.206 -9.277 -33.675 1.00 57.69 58 TYR F O 1
ATOM 5107 N N . LYS F 2 59 ? 2.359 -10.790 -35.116 1.00 56.98 59 LYS F N 1
ATOM 5108 C CA . LYS F 2 59 ? 2.634 -9.934 -36.264 1.00 57.50 59 LYS F CA 1
ATOM 5109 C C . LYS F 2 59 ? 1.742 -8.698 -36.265 1.00 58.39 59 LYS F C 1
ATOM 5110 O O . LYS F 2 59 ? 2.162 -7.635 -36.732 1.00 60.40 59 LYS F O 1
ATOM 5116 N N . GLU F 2 60 ? 0.519 -8.816 -35.742 1.00 57.28 60 GLU F N 1
ATOM 5117 C CA . GLU F 2 60 ? -0.330 -7.643 -35.563 1.00 58.78 60 GLU F CA 1
ATOM 5118 C C . GLU F 2 60 ? 0.311 -6.647 -34.608 1.00 60.42 60 GLU F C 1
ATOM 5119 O O . GLU F 2 60 ? 0.297 -5.438 -34.856 1.00 61.74 60 GLU F O 1
ATOM 5125 N N . VAL F 2 61 ? 0.875 -7.138 -33.505 1.00 59.82 61 VAL F N 1
ATOM 5126 C CA . VAL F 2 61 ? 1.510 -6.245 -32.543 1.00 61.91 61 VAL F CA 1
ATOM 5127 C C . VAL F 2 61 ? 2.724 -5.568 -33.167 1.00 61.92 61 VAL F C 1
ATOM 5128 O O . VAL F 2 61 ? 2.892 -4.347 -33.069 1.00 62.98 61 VAL F O 1
ATOM 5132 N N . LYS F 2 62 ? 3.581 -6.344 -33.829 1.00 61.30 62 LYS F N 1
ATOM 5133 C CA . LYS F 2 62 ? 4.821 -5.778 -34.349 1.00 61.88 62 LYS F CA 1
ATOM 5134 C C . LYS F 2 62 ? 4.661 -5.119 -35.717 1.00 62.85 62 LYS F C 1
ATOM 5135 O O . LYS F 2 62 ? 5.652 -4.614 -36.256 1.00 63.53 62 LYS F O 1
ATOM 5141 N N . GLU F 2 63 ? 3.455 -5.095 -36.286 1.00 63.25 63 GLU F N 1
ATOM 5142 C CA . GLU F 2 63 ? 3.255 -4.478 -37.594 1.00 64.29 63 GLU F CA 1
ATOM 5143 C C . GLU F 2 63 ? 1.981 -3.642 -37.658 1.00 65.87 63 GLU F C 1
ATOM 5144 O O . GLU F 2 63 ? 1.993 -2.532 -38.198 1.00 67.02 63 GLU F O 1
ATOM 5150 N N . ALA F 2 64 ? 0.880 -4.159 -37.118 1.00 65.44 64 ALA F N 1
ATOM 5151 C CA . ALA F 2 64 ? -0.411 -3.478 -37.218 1.00 66.80 64 ALA F CA 1
ATOM 5152 C C . ALA F 2 64 ? -0.939 -3.052 -35.849 1.00 69.98 64 ALA F C 1
ATOM 5153 O O . ALA F 2 64 ? -1.806 -2.186 -35.745 1.00 77.71 64 ALA F O 1
ATOM 5155 N N . ILE G 1 2 ? 7.052 19.078 -22.357 1.00 59.84 2 ILE G N 1
ATOM 5156 C CA . ILE G 1 2 ? 8.352 18.793 -21.764 1.00 58.65 2 ILE G CA 1
ATOM 5157 C C . ILE G 1 2 ? 9.473 19.361 -22.627 1.00 58.68 2 ILE G C 1
ATOM 5158 O O . ILE G 1 2 ? 10.465 19.884 -22.110 1.00 58.01 2 ILE G O 1
ATOM 5163 N N . LYS G 1 3 ? 9.304 19.261 -23.948 1.00 60.37 3 LYS G N 1
ATOM 5164 C CA . LYS G 1 3 ? 10.325 19.764 -24.861 1.00 60.91 3 LYS G CA 1
ATOM 5165 C C . LYS G 1 3 ? 10.518 21.269 -24.704 1.00 59.00 3 LYS G C 1
ATOM 5166 O O . LYS G 1 3 ? 11.655 21.751 -24.660 1.00 58.19 3 LYS G O 1
ATOM 5172 N N . GLU G 1 4 ? 9.421 22.025 -24.601 1.00 58.82 4 GLU G N 1
ATOM 5173 C CA . GLU G 1 4 ? 9.525 23.474 -24.448 1.00 58.68 4 GLU G CA 1
ATOM 5174 C C . GLU G 1 4 ? 10.052 23.848 -23.065 1.00 57.68 4 GLU G C 1
ATOM 5175 O O . GLU G 1 4 ? 10.837 24.802 -22.917 1.00 57.32 4 GLU G O 1
ATOM 5181 N N . THR G 1 5 ? 9.614 23.114 -22.040 1.00 57.32 5 THR G N 1
ATOM 5182 C CA . THR G 1 5 ? 10.127 23.340 -20.696 1.00 55.72 5 THR G CA 1
ATOM 5183 C C . THR G 1 5 ? 11.636 23.142 -20.654 1.00 54.72 5 THR G C 1
ATOM 5184 O O . THR G 1 5 ? 12.341 23.862 -19.940 1.00 54.30 5 THR G O 1
ATOM 5188 N N . LEU G 1 6 ? 12.149 22.176 -21.423 1.00 54.93 6 LEU G N 1
ATOM 5189 C CA . LEU G 1 6 ? 13.594 21.973 -21.497 1.00 54.32 6 LEU G CA 1
ATOM 5190 C C . LEU G 1 6 ? 14.308 23.220 -22.008 1.00 54.22 6 LEU G C 1
ATOM 5191 O O . LEU G 1 6 ? 15.373 23.588 -21.497 1.00 53.66 6 LEU G O 1
ATOM 5196 N N . GLN G 1 7 ? 13.742 23.879 -23.022 1.00 55.25 7 GLN G N 1
ATOM 5197 C CA . GLN G 1 7 ? 14.347 25.102 -23.547 1.00 55.61 7 GLN G CA 1
ATOM 5198 C C . GLN G 1 7 ? 14.330 26.208 -22.500 1.00 56.25 7 GLN G C 1
ATOM 5199 O O . GLN G 1 7 ? 15.317 26.938 -22.327 1.00 57.46 7 GLN G O 1
ATOM 5205 N N . LYS G 1 8 ? 13.205 26.353 -21.800 1.00 55.41 8 LYS G N 1
ATOM 5206 C CA . LYS G 1 8 ? 13.141 27.348 -20.731 1.00 54.74 8 LYS G CA 1
ATOM 5207 C C . LYS G 1 8 ? 14.194 27.067 -19.655 1.00 52.26 8 LYS G C 1
ATOM 5208 O O . LYS G 1 8 ? 14.856 27.992 -19.158 1.00 52.29 8 LYS G O 1
ATOM 5214 N N . ILE G 1 9 ? 14.382 25.790 -19.307 1.00 52.79 9 ILE G N 1
ATOM 5215 C CA . ILE G 1 9 ? 15.403 25.413 -18.328 1.00 52.34 9 ILE G CA 1
ATOM 5216 C C . ILE G 1 9 ? 16.791 25.772 -18.839 1.00 52.35 9 ILE G C 1
ATOM 5217 O O . ILE G 1 9 ? 17.639 26.264 -18.085 1.00 51.91 9 ILE G O 1
ATOM 5222 N N . LYS G 1 10 ? 17.056 25.491 -20.118 1.00 53.00 10 LYS G N 1
ATOM 5223 C CA . LYS G 1 10 ? 18.357 25.810 -20.697 1.00 52.13 10 LYS G CA 1
ATOM 5224 C C . LYS G 1 10 ? 18.636 27.303 -20.617 1.00 51.63 10 LYS G C 1
ATOM 5225 O O . LYS G 1 10 ? 19.770 27.724 -20.353 1.00 51.00 10 LYS G O 1
ATOM 5231 N N . GLU G 1 11 ? 17.604 28.121 -20.833 1.00 52.57 11 GLU G N 1
ATOM 5232 C CA . GLU G 1 11 ? 17.787 29.566 -20.736 1.00 51.96 11 GLU G CA 1
ATOM 5233 C C . GLU G 1 11 ? 18.085 29.996 -19.302 1.00 51.02 11 GLU G C 1
ATOM 5234 O O . GLU G 1 11 ? 18.945 30.859 -19.073 1.00 51.61 11 GLU G O 1
ATOM 5240 N N . VAL G 1 12 ? 17.380 29.418 -18.325 1.00 50.71 12 VAL G N 1
ATOM 5241 C CA . VAL G 1 12 ? 17.683 29.731 -16.926 1.00 49.91 12 VAL G CA 1
ATOM 5242 C C . VA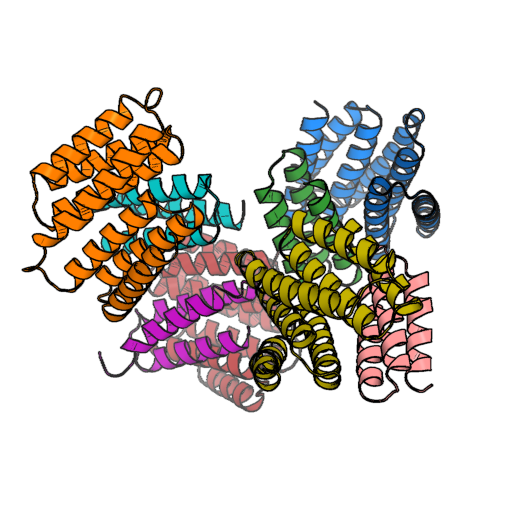L G 1 12 ? 19.122 29.340 -16.593 1.00 49.05 12 VAL G C 1
ATOM 5243 O O . VAL G 1 12 ? 19.859 30.090 -15.931 1.00 48.73 12 VAL G O 1
ATOM 5247 N N . VAL G 1 13 ? 19.552 28.173 -17.077 1.00 49.29 13 VAL G N 1
ATOM 5248 C CA . VAL G 1 13 ? 20.913 27.701 -16.834 1.00 49.23 13 VAL G CA 1
ATOM 5249 C C . VAL G 1 13 ? 21.928 28.666 -17.439 1.00 49.10 13 VAL G C 1
ATOM 5250 O O . VAL G 1 13 ? 22.966 28.962 -16.832 1.00 49.10 13 VAL G O 1
ATOM 5254 N N . LEU G 1 14 ? 21.643 29.169 -18.646 1.00 50.29 14 LEU G N 1
ATOM 5255 C CA . LEU G 1 14 ? 22.535 30.137 -19.281 1.00 50.80 14 LEU G CA 1
ATOM 5256 C C . LEU G 1 14 ? 22.622 31.428 -18.479 1.00 49.73 14 LEU G C 1
ATOM 5257 O O . LEU G 1 14 ? 23.715 31.971 -18.283 1.00 49.66 14 LEU G O 1
ATOM 5262 N N . GLU G 1 15 ? 21.479 31.951 -18.033 1.00 50.63 15 GLU G N 1
ATOM 5263 C CA . GLU G 1 15 ? 21.501 33.135 -17.177 1.00 51.28 15 GLU G CA 1
ATOM 5264 C C . GLU G 1 15 ? 22.366 32.911 -15.946 1.00 50.03 15 GLU G C 1
ATOM 5265 O O . GLU G 1 15 ? 23.071 33.825 -15.485 1.00 49.69 15 GLU G O 1
ATOM 5271 N N . ILE G 1 16 ? 22.325 31.690 -15.410 1.00 49.12 16 ILE G N 1
ATOM 5272 C CA . ILE G 1 16 ? 23.051 31.373 -14.186 1.00 48.87 16 ILE G CA 1
ATOM 5273 C C . ILE G 1 16 ? 24.563 31.331 -14.458 1.00 49.22 16 ILE G C 1
ATOM 5274 O O . ILE G 1 16 ? 25.359 31.935 -13.730 1.00 49.17 16 ILE G O 1
ATOM 5279 N N . MET G 1 17 ? 24.979 30.639 -15.528 1.00 49.46 17 MET G N 1
ATOM 5280 C CA . MET G 1 17 ? 26.375 30.691 -15.970 1.00 49.85 17 MET G CA 1
ATOM 5281 C C . MET G 1 17 ? 26.817 32.108 -16.325 1.00 49.61 17 MET G C 1
ATOM 5282 O O . MET G 1 17 ? 28.013 32.404 -16.268 1.00 50.88 17 MET G O 1
ATOM 5287 N N . ASP G 1 18 ? 25.876 32.994 -16.648 1.00 49.39 18 ASP G N 1
ATOM 5288 C CA . ASP G 1 18 ? 26.214 34.399 -16.838 1.00 49.11 18 ASP G CA 1
ATOM 5289 C C . ASP G 1 18 ? 26.380 35.145 -15.516 1.00 49.57 18 ASP G C 1
ATOM 5290 O O . ASP G 1 18 ? 27.141 36.118 -15.456 1.00 50.18 18 ASP G O 1
ATOM 5295 N N . LYS G 1 19 ? 25.690 34.722 -14.454 1.00 51.25 19 LYS G N 1
ATOM 5296 C CA . LYS G 1 19 ? 25.743 35.465 -13.194 1.00 50.31 19 LYS G CA 1
ATOM 5297 C C . LYS G 1 19 ? 26.274 34.669 -12.009 1.00 49.22 19 LYS G C 1
ATOM 5298 O O . LYS G 1 19 ? 27.027 35.218 -11.199 1.00 49.44 19 LYS G O 1
ATOM 5304 N N . GLY G 1 20 ? 25.908 33.398 -11.875 1.00 48.94 20 GLY G N 1
ATOM 5305 C CA . GLY G 1 20 ? 26.251 32.629 -10.695 1.00 49.13 20 GLY G CA 1
ATOM 5306 C C . GLY G 1 20 ? 27.731 32.277 -10.617 1.00 49.54 20 GLY G C 1
ATOM 5307 O O . GLY G 1 20 ? 28.578 32.791 -11.348 1.00 50.08 20 GLY G O 1
ATOM 5308 N N . ASP G 1 21 ? 28.036 31.375 -9.687 1.00 49.82 21 ASP G N 1
ATOM 5309 C CA . ASP G 1 21 ? 29.386 30.867 -9.476 1.00 50.34 21 ASP G CA 1
ATOM 5310 C C . ASP G 1 21 ? 29.415 29.356 -9.699 1.00 50.98 21 ASP G C 1
ATOM 5311 O O . ASP G 1 21 ? 28.383 28.721 -9.925 1.00 50.40 21 ASP G O 1
ATOM 5316 N N . ASP G 1 22 ? 30.621 28.786 -9.588 1.00 52.17 22 ASP G N 1
ATOM 5317 C CA . ASP G 1 22 ? 30.870 27.419 -10.044 1.00 52.46 22 ASP G CA 1
ATOM 5318 C C . ASP G 1 22 ? 29.925 26.412 -9.396 1.00 51.94 22 ASP G C 1
ATOM 5319 O O . ASP G 1 22 ? 29.416 25.508 -10.070 1.00 51.29 22 ASP G O 1
ATOM 5324 N N . GLU G 1 23 ? 29.694 26.538 -8.086 1.00 51.37 23 GLU G N 1
ATOM 5325 C CA . GLU G 1 23 ? 28.774 25.630 -7.406 1.00 51.06 23 GLU G CA 1
ATOM 5326 C C . GLU G 1 23 ? 27.383 25.707 -8.021 1.00 49.83 23 GLU G C 1
ATOM 5327 O O . GLU G 1 23 ? 26.779 24.682 -8.363 1.00 49.99 23 GLU G O 1
ATOM 5333 N N . GLN G 1 24 ? 26.865 26.924 -8.185 1.00 50.06 24 GLN G N 1
ATOM 5334 C CA . GLN G 1 24 ? 25.560 27.100 -8.810 1.00 49.95 24 GLN G CA 1
ATOM 5335 C C . GLN G 1 24 ? 25.574 26.672 -10.272 1.00 49.60 24 GLN G C 1
ATOM 5336 O O . GLN G 1 24 ? 24.565 26.165 -10.774 1.00 49.37 24 GLN G O 1
ATOM 5342 N N . ILE G 1 25 ? 26.707 26.842 -10.960 1.00 49.77 25 ILE G N 1
ATOM 5343 C CA . ILE G 1 25 ? 26.806 26.418 -12.358 1.00 49.60 25 ILE G CA 1
ATOM 5344 C C . ILE G 1 25 ? 26.607 24.912 -12.460 1.00 49.68 25 ILE G C 1
ATOM 5345 O O . ILE G 1 25 ? 25.757 24.419 -13.216 1.00 49.43 25 ILE G O 1
ATOM 5350 N N . LYS G 1 26 ? 27.408 24.160 -11.703 1.00 50.20 26 LYS G N 1
ATOM 5351 C CA . LYS G 1 26 ? 27.312 22.709 -11.755 1.00 49.24 26 LYS G CA 1
ATOM 5352 C C . LYS G 1 26 ? 25.975 22.221 -11.218 1.00 50.03 26 LYS G C 1
ATOM 5353 O O . LYS G 1 26 ? 25.449 21.210 -11.698 1.00 47.65 26 LYS G O 1
ATOM 5359 N N . LEU G 1 27 ? 25.382 22.943 -10.262 1.00 48.04 27 LEU G N 1
ATOM 5360 C CA . LEU G 1 27 ? 24.058 22.552 -9.793 1.00 49.06 27 LEU G CA 1
ATOM 5361 C C . LEU G 1 27 ? 23.031 22.689 -10.912 1.00 47.81 27 LEU G C 1
ATOM 5362 O O . LEU G 1 27 ? 22.227 21.778 -11.153 1.00 48.20 27 LEU G O 1
ATOM 5367 N N . ALA G 1 28 ? 23.033 23.840 -11.588 1.00 47.93 28 ALA G N 1
ATOM 5368 C CA . ALA G 1 28 ? 22.090 24.077 -12.673 1.00 47.82 28 ALA G CA 1
ATOM 5369 C C . ALA G 1 28 ? 22.260 23.051 -13.785 1.00 47.61 28 ALA G C 1
ATOM 5370 O O . ALA G 1 28 ? 21.273 22.579 -14.362 1.00 48.44 28 ALA G O 1
ATOM 5372 N N . GLN G 1 29 ? 23.503 22.681 -14.093 1.00 47.93 29 GLN G N 1
ATOM 5373 C CA . GLN G 1 29 ? 23.722 21.699 -15.152 1.00 47.68 29 GLN G CA 1
ATOM 5374 C C . GLN G 1 29 ? 23.283 20.301 -14.721 1.00 47.87 29 GLN G C 1
ATOM 5375 O O . GLN G 1 29 ? 22.759 19.534 -15.538 1.00 48.18 29 GLN G O 1
ATOM 5381 N N . SER G 1 30 ? 23.471 19.954 -13.445 1.00 48.13 30 SER G N 1
ATOM 5382 C CA . SER G 1 30 ? 22.965 18.678 -12.944 1.00 48.30 30 SER G CA 1
ATOM 5383 C C . SER G 1 30 ? 21.445 18.621 -13.045 1.00 47.45 30 SER G C 1
ATOM 5384 O O . SER G 1 30 ? 20.873 17.623 -13.506 1.00 47.55 30 SER G O 1
ATOM 5387 N N . LEU G 1 31 ? 20.777 19.695 -12.618 1.00 47.81 31 LEU G N 1
ATOM 5388 C CA . LEU G 1 31 ? 19.335 19.826 -12.811 1.00 46.69 31 LEU G CA 1
ATOM 5389 C C . LEU G 1 31 ? 18.938 19.643 -14.272 1.00 48.25 31 LEU G C 1
ATOM 5390 O O . LEU G 1 31 ? 18.005 18.894 -14.587 1.00 49.26 31 LEU G O 1
ATOM 5395 N N . LEU G 1 32 ? 19.620 20.347 -15.177 1.00 48.42 32 LEU G N 1
ATOM 5396 C CA . LEU G 1 32 ? 19.270 20.284 -16.591 1.00 47.86 32 LEU G CA 1
ATOM 5397 C C . LEU G 1 32 ? 19.442 18.876 -17.149 1.00 48.71 32 LEU G C 1
ATOM 5398 O O . LEU G 1 32 ? 18.635 18.421 -17.965 1.00 49.46 32 LEU G O 1
ATOM 5403 N N . ILE G 1 33 ? 20.480 18.163 -16.713 1.00 48.47 33 ILE G N 1
ATOM 5404 C CA . ILE G 1 33 ? 20.706 16.818 -17.235 1.00 48.20 33 ILE G CA 1
ATOM 5405 C C . ILE G 1 33 ? 19.671 15.846 -16.676 1.00 48.52 33 ILE G C 1
ATOM 5406 O O . ILE G 1 33 ? 19.208 14.937 -17.377 1.00 49.03 33 ILE G O 1
ATOM 5411 N N . VAL G 1 34 ? 19.287 16.018 -15.408 1.00 48.39 34 VAL G N 1
ATOM 5412 C CA . VAL G 1 34 ? 18.203 15.202 -14.865 1.00 49.01 34 VAL G CA 1
ATOM 5413 C C . VAL G 1 34 ? 16.905 15.484 -15.613 1.00 48.70 34 VAL G C 1
ATOM 5414 O O . VAL G 1 34 ? 16.100 14.574 -15.855 1.00 49.87 34 VAL G O 1
ATOM 5418 N N . ALA G 1 35 ? 16.696 16.737 -16.023 1.00 48.61 35 ALA G N 1
ATOM 5419 C CA . ALA G 1 35 ? 15.524 17.068 -16.828 1.00 48.88 35 ALA G CA 1
ATOM 5420 C C . ALA G 1 35 ? 15.607 16.434 -18.213 1.00 49.51 35 ALA G C 1
ATOM 5421 O O . ALA G 1 35 ? 14.587 16.024 -18.778 1.00 50.13 35 ALA G O 1
ATOM 5423 N N . GLU G 1 36 ? 16.813 16.362 -18.781 1.00 49.28 36 GLU G N 1
ATOM 5424 C CA . GLU G 1 36 ? 17.004 15.633 -20.032 1.00 49.50 36 GLU G CA 1
ATOM 5425 C C . GLU G 1 36 ? 16.630 14.167 -19.864 1.00 50.63 36 GLU G C 1
ATOM 5426 O O . GLU G 1 36 ? 15.993 13.572 -20.741 1.00 51.37 36 GLU G O 1
ATOM 5432 N N . ILE G 1 37 ? 17.031 13.570 -18.740 1.00 50.75 37 ILE G N 1
ATOM 5433 C CA . ILE G 1 37 ? 16.657 12.189 -18.440 1.00 51.45 37 ILE G CA 1
ATOM 5434 C C . ILE G 1 37 ? 15.141 12.057 -18.380 1.00 51.97 37 ILE G C 1
ATOM 5435 O O . ILE G 1 37 ? 14.554 11.131 -18.952 1.00 52.34 37 ILE G O 1
ATOM 5440 N N . ALA G 1 38 ? 14.488 12.989 -17.683 1.00 51.68 38 ALA G N 1
ATOM 5441 C CA . ALA G 1 38 ? 13.038 12.930 -17.523 1.00 52.71 38 ALA G CA 1
ATOM 5442 C C . ALA G 1 38 ? 12.320 13.073 -18.859 1.00 52.35 38 ALA G C 1
ATOM 5443 O O . ALA G 1 38 ? 11.312 12.400 -19.105 1.00 53.13 38 ALA G O 1
ATOM 5445 N N . VAL G 1 39 ? 12.813 13.955 -19.729 1.00 51.57 39 VAL G N 1
ATOM 5446 C CA . VAL G 1 39 ? 12.217 14.100 -21.053 1.00 51.83 39 VAL G CA 1
ATOM 5447 C C . VAL G 1 39 ? 12.454 12.842 -21.878 1.00 52.35 39 VAL G C 1
ATOM 5448 O O . VAL G 1 39 ? 11.590 12.417 -22.656 1.00 52.80 39 VAL G O 1
ATOM 5452 N N . ALA G 1 40 ? 13.618 12.213 -21.706 1.00 52.41 40 ALA G N 1
ATOM 5453 C CA . ALA G 1 40 ? 13.903 10.969 -22.409 1.00 53.33 40 ALA G CA 1
ATOM 5454 C C . ALA G 1 40 ? 12.985 9.835 -21.972 1.00 54.40 40 ALA G C 1
ATOM 5455 O O . ALA G 1 40 ? 12.780 8.889 -22.741 1.00 56.79 40 ALA G O 1
ATOM 5457 N N . VAL G 1 41 ? 12.427 9.905 -20.760 1.00 54.41 41 VAL G N 1
ATOM 5458 C CA . VAL G 1 41 ? 11.482 8.900 -20.286 1.00 55.25 41 VAL G CA 1
ATOM 5459 C C . VAL G 1 41 ? 10.043 9.389 -20.331 1.00 54.21 41 VAL G C 1
ATOM 5460 O O . VAL G 1 41 ? 9.129 8.629 -19.984 1.00 54.73 41 VAL G O 1
ATOM 5464 N N . GLY G 1 42 ? 9.813 10.630 -20.746 1.00 53.30 42 GLY G N 1
ATOM 5465 C CA . GLY G 1 42 ? 8.459 11.142 -20.863 1.00 53.44 42 GLY G CA 1
ATOM 5466 C C . GLY G 1 42 ? 7.797 11.484 -19.546 1.00 53.36 42 GLY G C 1
ATOM 5467 O O . GLY G 1 42 ? 6.623 11.152 -19.343 1.00 52.92 42 GLY G O 1
ATOM 5468 N N . ASP G 1 43 ? 8.521 12.142 -18.645 1.00 53.60 43 ASP G N 1
ATOM 5469 C CA . ASP G 1 43 ? 7.991 12.560 -17.354 1.00 53.74 43 ASP G CA 1
ATOM 5470 C C . ASP G 1 43 ? 7.834 14.074 -17.360 1.00 54.21 43 ASP G C 1
ATOM 5471 O O . ASP G 1 43 ? 8.799 14.799 -17.622 1.00 53.63 43 ASP G O 1
ATOM 5476 N N . LYS G 1 44 ? 6.623 14.548 -17.074 1.00 55.65 44 LYS G N 1
ATOM 5477 C CA . LYS G 1 44 ? 6.371 15.982 -17.008 1.00 56.42 44 LYS G CA 1
ATOM 5478 C C . LYS G 1 44 ? 6.649 16.552 -15.623 1.00 56.11 44 LYS G C 1
ATOM 5479 O O . LYS G 1 44 ? 7.220 17.642 -15.508 1.00 55.60 44 LYS G O 1
ATOM 5485 N N . GLU G 1 45 ? 6.261 15.823 -14.572 1.00 56.71 45 GLU G N 1
ATOM 5486 C CA . GLU G 1 45 ? 6.414 16.322 -13.208 1.00 57.39 45 GLU G CA 1
ATOM 5487 C C . GLU G 1 45 ? 7.869 16.633 -12.885 1.00 55.25 45 GLU G C 1
ATOM 5488 O O . GLU G 1 45 ? 8.168 17.656 -12.256 1.00 54.79 45 GLU G O 1
ATOM 5494 N N . THR G 1 46 ? 8.789 15.761 -13.303 1.00 54.31 46 THR G N 1
ATOM 5495 C CA . THR G 1 46 ? 10.201 15.976 -13.005 1.00 53.37 46 THR G CA 1
ATOM 5496 C C . THR G 1 46 ? 10.727 17.228 -13.695 1.00 52.88 46 THR G C 1
ATOM 5497 O O . THR G 1 46 ? 11.483 18.003 -13.099 1.00 52.15 46 THR G O 1
ATOM 5501 N N . VAL G 1 47 ? 10.327 17.450 -14.948 1.00 52.82 47 VAL G N 1
ATOM 5502 C CA . VAL G 1 47 ? 10.792 18.625 -15.677 1.00 52.93 47 VAL G CA 1
ATOM 5503 C C . VAL G 1 47 ? 10.202 19.898 -15.077 1.00 52.37 47 VAL G C 1
ATOM 5504 O O . VAL G 1 47 ? 10.878 20.932 -14.994 1.00 52.19 47 VAL G O 1
ATOM 5508 N N . GLU G 1 48 ? 8.940 19.844 -14.641 1.00 52.53 48 GLU G N 1
ATOM 5509 C CA . GLU G 1 48 ? 8.347 20.999 -13.970 1.00 52.31 48 GLU G CA 1
ATOM 5510 C C . GLU G 1 48 ? 9.082 21.310 -12.672 1.00 53.94 48 GLU G C 1
ATOM 5511 O O . GLU G 1 48 ? 9.384 22.474 -12.377 1.00 54.99 48 GLU G O 1
ATOM 5517 N N . LYS G 1 49 ? 9.382 20.275 -11.882 1.00 53.01 49 LYS G N 1
ATOM 5518 C CA . LYS G 1 49 ? 10.119 20.484 -10.641 1.00 51.76 49 LYS G CA 1
ATOM 5519 C C . LYS G 1 49 ? 11.511 21.039 -10.913 1.00 51.68 49 LYS G C 1
ATOM 5520 O O . LYS G 1 49 ? 12.011 21.878 -10.156 1.00 52.04 49 LYS G O 1
ATOM 5526 N N . MET G 1 50 ? 12.150 20.593 -11.995 1.00 50.87 50 MET G N 1
ATOM 5527 C CA . MET G 1 50 ? 13.491 21.080 -12.297 1.00 50.12 50 MET G CA 1
ATOM 5528 C C . MET G 1 50 ? 13.463 22.530 -12.764 1.00 50.53 50 MET G C 1
ATOM 5529 O O . MET G 1 50 ? 14.365 23.308 -12.431 1.00 50.10 50 MET G O 1
ATOM 5534 N N . TYR G 1 51 ? 12.435 22.919 -13.524 1.00 51.31 51 TYR G N 1
ATOM 5535 C CA . TYR G 1 51 ? 12.247 24.338 -13.817 1.00 51.70 51 TYR G CA 1
ATOM 5536 C C . TYR G 1 51 ? 12.064 25.128 -12.529 1.00 51.02 51 TYR G C 1
ATOM 5537 O O . TYR G 1 51 ? 12.649 26.205 -12.359 1.00 50.76 51 TYR G O 1
ATOM 5546 N N . LYS G 1 52 ? 11.225 24.621 -11.622 1.00 53.37 52 LYS G N 1
ATOM 5547 C CA . LYS G 1 52 ? 11.001 25.309 -10.355 1.00 52.01 52 LYS G CA 1
ATOM 5548 C C . LYS G 1 52 ? 12.312 25.515 -9.610 1.00 50.30 52 LYS G C 1
ATOM 5549 O O . LYS G 1 52 ? 12.597 26.613 -9.122 1.00 49.96 52 LYS G O 1
ATOM 5555 N N . GLU G 1 53 ? 13.136 24.469 -9.538 1.00 49.84 53 GLU G N 1
ATOM 5556 C CA . GLU G 1 53 ? 14.396 24.572 -8.811 1.00 49.27 53 GLU G CA 1
ATOM 5557 C C . GLU G 1 53 ? 15.361 25.534 -9.497 1.00 48.99 53 GLU G C 1
ATOM 5558 O O . GLU G 1 53 ? 16.011 26.349 -8.829 1.00 48.34 53 GLU G O 1
ATOM 5564 N N . ALA G 1 54 ? 15.465 25.465 -10.827 1.00 49.62 54 ALA G N 1
ATOM 5565 C CA . ALA G 1 54 ? 16.387 26.342 -11.543 1.00 48.77 54 ALA G CA 1
ATOM 5566 C C . ALA G 1 54 ? 15.981 27.804 -11.396 1.00 48.53 54 ALA G C 1
ATOM 5567 O O . ALA G 1 54 ? 16.831 28.680 -11.183 1.00 48.46 54 ALA G O 1
ATOM 5569 N N . LYS G 1 55 ? 14.678 28.089 -11.496 1.00 48.39 55 LYS G N 1
ATOM 5570 C CA . LYS G 1 55 ? 14.216 29.456 -11.285 1.00 48.08 55 LYS G CA 1
ATOM 5571 C C . LYS G 1 55 ? 14.406 29.896 -9.838 1.00 48.52 55 LYS G C 1
ATOM 5572 O O . LYS G 1 55 ? 14.724 31.064 -9.588 1.00 49.05 55 LYS G O 1
ATOM 5578 N N . TYR G 1 56 ? 14.218 28.984 -8.879 1.00 49.01 56 TYR G N 1
ATOM 5579 C CA . TYR G 1 56 ? 14.464 29.303 -7.479 1.00 48.21 56 TYR G CA 1
ATOM 5580 C C . TYR G 1 56 ? 15.907 29.715 -7.264 1.00 47.69 56 TYR G C 1
ATOM 5581 O O . TYR G 1 56 ? 16.182 30.690 -6.555 1.00 48.55 56 TYR G O 1
ATOM 5590 N N . ILE G 1 57 ? 16.842 28.979 -7.867 1.00 47.76 57 ILE G N 1
ATOM 5591 C CA . ILE G 1 57 ? 18.251 29.287 -7.653 1.00 47.24 57 ILE G CA 1
ATOM 5592 C C . ILE G 1 57 ? 18.662 30.534 -8.435 1.00 48.01 57 ILE G C 1
ATOM 5593 O O . ILE G 1 57 ? 19.484 31.314 -7.949 1.00 48.16 57 ILE G O 1
ATOM 5598 N N . LEU G 1 58 ? 18.010 30.813 -9.578 1.00 47.95 58 LEU G N 1
ATOM 5599 C CA . LEU G 1 58 ? 18.245 32.072 -10.286 1.00 48.85 58 LEU G CA 1
ATOM 5600 C C . LEU G 1 58 ? 17.743 33.267 -9.485 1.00 48.34 58 LEU G C 1
ATOM 5601 O O . LEU G 1 58 ? 18.385 34.320 -9.478 1.00 49.39 58 LEU G O 1
ATOM 5606 N N . ASP G 1 59 ? 16.580 33.143 -8.835 1.00 47.84 59 ASP G N 1
ATOM 5607 C CA . ASP G 1 59 ? 16.036 34.263 -8.065 1.00 47.86 59 ASP G CA 1
ATOM 5608 C C . ASP G 1 59 ? 16.955 34.625 -6.903 1.00 49.46 59 ASP G C 1
ATOM 5609 O O . ASP G 1 59 ? 17.425 35.764 -6.790 1.00 49.26 59 ASP G O 1
ATOM 5614 N N . ASN G 1 60 ? 17.219 33.662 -6.026 1.00 49.39 60 ASN G N 1
ATOM 5615 C CA . ASN G 1 60 ? 18.118 33.860 -4.889 1.00 49.19 60 ASN G CA 1
ATOM 5616 C C . ASN G 1 60 ? 19.569 33.590 -5.278 1.00 49.99 60 ASN G C 1
ATOM 5617 O O . ASN G 1 60 ? 20.268 32.799 -4.647 1.00 49.48 60 ASN G O 1
ATOM 5622 N N . ILE G 1 61 ? 20.029 34.260 -6.338 1.00 50.35 61 ILE G N 1
ATOM 5623 C CA . ILE G 1 61 ? 21.382 34.044 -6.841 1.00 51.40 61 ILE G CA 1
ATOM 5624 C C . ILE G 1 61 ? 22.438 34.564 -5.872 1.00 51.94 61 ILE G C 1
ATOM 5625 O O . ILE G 1 61 ? 23.588 34.109 -5.913 1.00 54.74 61 ILE G O 1
ATOM 5630 N N . ASN G 1 62 ? 22.081 35.499 -4.991 1.00 50.89 62 ASN G N 1
ATOM 5631 C CA . ASN G 1 62 ? 23.015 36.057 -4.023 1.00 51.26 62 ASN G CA 1
ATOM 5632 C C . ASN G 1 62 ? 22.681 35.672 -2.589 1.00 51.28 62 ASN G C 1
ATOM 5633 O O . ASN G 1 62 ? 23.432 36.028 -1.675 1.00 51.33 62 ASN G O 1
ATOM 5638 N N . SER G 1 63 ? 21.575 34.959 -2.367 1.00 50.87 63 SER G N 1
ATOM 5639 C CA . SER G 1 63 ? 21.154 34.570 -1.029 1.00 49.84 63 SER G CA 1
ATOM 5640 C C . SER G 1 63 ? 21.320 33.086 -0.747 1.00 48.74 63 SER G C 1
ATOM 5641 O O . SER G 1 63 ? 21.402 32.702 0.423 1.00 48.77 63 SER G O 1
ATOM 5644 N N . ILE G 1 64 ? 21.377 32.253 -1.784 1.00 49.03 64 ILE G N 1
ATOM 5645 C CA . ILE G 1 64 ? 21.384 30.810 -1.597 1.00 48.42 64 ILE G CA 1
ATOM 5646 C C . ILE G 1 64 ? 22.722 30.380 -1.000 1.00 48.10 64 ILE G C 1
ATOM 5647 O O . ILE G 1 64 ? 23.748 31.057 -1.153 1.00 48.55 64 ILE G O 1
ATOM 5652 N N . THR G 1 65 ? 22.707 29.261 -0.282 1.00 47.58 65 THR G N 1
ATOM 5653 C CA . THR G 1 65 ? 23.848 28.812 0.500 1.00 47.83 65 THR G CA 1
ATOM 5654 C C . THR G 1 65 ? 24.289 27.425 0.047 1.00 47.21 65 THR G C 1
ATOM 5655 O O . THR G 1 65 ? 23.493 26.644 -0.483 1.00 47.13 65 THR G O 1
ATOM 5659 N N . ASP G 1 66 ? 25.577 27.127 0.264 1.00 47.26 66 ASP G N 1
ATOM 5660 C CA . ASP G 1 66 ? 26.176 25.908 -0.280 1.00 47.02 66 ASP G CA 1
ATOM 5661 C C . ASP G 1 66 ? 25.454 24.652 0.195 1.00 47.58 66 ASP G C 1
ATOM 5662 O O . ASP G 1 66 ? 25.365 23.666 -0.551 1.00 47.30 66 ASP G O 1
ATOM 5667 N N . GLU G 1 67 ? 24.924 24.680 1.419 1.00 47.24 67 GLU G N 1
ATOM 5668 C CA . GLU G 1 67 ? 24.218 23.529 1.972 1.00 45.75 67 GLU G CA 1
ATOM 5669 C C . GLU G 1 67 ? 23.040 23.135 1.091 1.00 47.14 67 GLU G C 1
ATOM 5670 O O . GLU G 1 67 ? 22.817 21.949 0.819 1.00 45.08 67 GLU G O 1
ATOM 5676 N N . GLU G 1 68 ? 22.265 24.124 0.641 1.00 45.48 68 GLU G N 1
ATOM 5677 C CA . GLU G 1 68 ? 21.148 23.826 -0.245 1.00 45.27 68 GLU G CA 1
ATOM 5678 C C . GLU G 1 68 ? 21.641 23.320 -1.593 1.00 45.96 68 GLU G C 1
ATOM 5679 O O . GLU G 1 68 ? 21.037 22.414 -2.175 1.00 46.35 68 GLU G O 1
ATOM 5685 N N . ILE G 1 69 ? 22.730 23.897 -2.113 1.00 46.29 69 ILE G N 1
ATOM 5686 C CA . ILE G 1 69 ? 23.351 23.360 -3.324 1.00 47.21 69 ILE G CA 1
ATOM 5687 C C . ILE G 1 69 ? 23.576 21.858 -3.177 1.00 45.80 69 ILE G C 1
ATOM 5688 O O . ILE G 1 69 ? 23.217 21.069 -4.057 1.00 47.74 69 ILE G O 1
ATOM 5693 N N . LYS G 1 70 ? 24.132 21.440 -2.034 1.00 46.67 70 LYS G N 1
ATOM 5694 C CA . LYS G 1 70 ? 24.432 20.023 -1.822 1.00 46.86 70 LYS G CA 1
ATOM 5695 C C . LYS G 1 70 ? 23.162 19.196 -1.671 1.00 47.39 70 LYS G C 1
ATOM 5696 O O . LYS G 1 70 ? 23.089 18.055 -2.151 1.00 49.53 70 LYS G O 1
ATOM 5702 N N . LYS G 1 71 ? 22.170 19.732 -0.956 1.00 46.26 71 LYS G N 1
ATOM 5703 C CA . LYS G 1 71 ? 20.929 18.990 -0.765 1.00 46.19 71 LYS G CA 1
ATOM 5704 C C . LYS G 1 71 ? 20.274 18.706 -2.105 1.00 47.26 71 LYS G C 1
ATOM 5705 O O . LYS G 1 71 ? 19.907 17.566 -2.404 1.00 48.13 71 LYS G O 1
ATOM 5711 N N . MET G 1 72 ? 20.138 19.742 -2.934 1.00 46.98 72 MET G N 1
ATOM 5712 C CA . MET G 1 72 ? 19.542 19.577 -4.254 1.00 47.75 72 MET G CA 1
ATOM 5713 C C . MET G 1 72 ? 20.408 18.722 -5.170 1.00 48.21 72 MET G C 1
ATOM 5714 O O . MET G 1 72 ? 19.872 17.983 -5.996 1.00 49.93 72 MET G O 1
ATOM 5719 N N . LEU G 1 73 ? 21.735 18.779 -5.023 1.00 48.59 73 LEU G N 1
ATOM 5720 C CA . LEU G 1 73 ? 22.619 17.934 -5.822 1.00 48.98 73 LEU G CA 1
ATOM 5721 C C . LEU G 1 73 ? 22.389 16.456 -5.526 1.00 51.22 73 LEU G C 1
ATOM 5722 O O . LEU G 1 73 ? 22.084 15.663 -6.426 1.00 53.05 73 LEU G O 1
ATOM 5727 N N . GLU G 1 74 ? 22.563 16.066 -4.259 1.00 52.23 74 GLU G N 1
ATOM 5728 C CA . GLU G 1 74 ? 22.314 14.686 -3.849 1.00 54.97 74 GLU G CA 1
ATOM 5729 C C . GLU G 1 74 ? 20.887 14.258 -4.166 1.00 53.87 74 GLU G C 1
ATOM 5730 O O . GLU G 1 74 ? 20.646 13.127 -4.614 1.00 55.29 74 GLU G O 1
ATOM 5736 N N . GLU G 1 75 ? 19.926 15.158 -3.953 1.00 51.66 75 GLU G N 1
ATOM 5737 C CA . GLU G 1 75 ? 18.534 14.852 -4.243 1.00 51.48 75 GLU G CA 1
ATOM 5738 C C . GLU G 1 75 ? 18.342 14.537 -5.721 1.00 52.06 75 GLU G C 1
ATOM 5739 O O . GLU G 1 75 ? 17.808 13.482 -6.070 1.00 52.42 75 GLU G O 1
ATOM 5745 N N . ALA G 1 76 ? 18.809 15.425 -6.604 1.00 51.62 76 ALA G N 1
ATOM 5746 C CA . ALA G 1 76 ? 18.686 15.200 -8.040 1.00 52.21 76 ALA G CA 1
ATOM 5747 C C . ALA G 1 76 ? 19.412 13.936 -8.478 1.00 52.59 76 ALA G C 1
ATOM 5748 O O . ALA G 1 76 ? 18.964 13.257 -9.409 1.00 53.61 76 ALA G O 1
ATOM 5750 N N . ALA G 1 77 ? 20.531 13.602 -7.830 1.00 52.84 77 ALA G N 1
ATOM 5751 C CA . ALA G 1 77 ? 21.159 12.311 -8.094 1.00 53.31 77 ALA G CA 1
ATOM 5752 C C . ALA G 1 77 ? 20.205 11.170 -7.763 1.00 54.83 77 ALA G C 1
ATOM 5753 O O . ALA G 1 77 ? 20.091 10.197 -8.521 1.00 55.96 77 ALA G O 1
ATOM 5755 N N . LYS G 1 78 ? 19.487 11.289 -6.643 1.00 54.65 78 LYS G N 1
ATOM 5756 C CA . LYS G 1 78 ? 18.496 10.273 -6.290 1.00 55.40 78 LYS G CA 1
ATOM 5757 C C . LYS G 1 78 ? 17.340 10.238 -7.294 1.00 55.87 78 LYS G C 1
ATOM 5758 O O . LYS G 1 78 ? 16.827 9.159 -7.620 1.00 57.75 78 LYS G O 1
ATOM 5764 N N . ILE G 1 79 ? 17.009 11.383 -7.847 1.00 54.90 79 ILE G N 1
ATOM 5765 C CA . ILE G 1 79 ? 15.929 11.449 -8.804 1.00 55.37 79 ILE G CA 1
ATOM 5766 C C . ILE G 1 79 ? 16.337 10.760 -10.072 1.00 57.03 79 ILE G C 1
ATOM 5767 O O . ILE G 1 79 ? 15.555 10.052 -10.675 1.00 59.01 79 ILE G O 1
ATOM 5772 N N . ALA G 1 80 ? 17.558 10.969 -10.487 1.00 56.64 80 ALA G N 1
ATOM 5773 C CA . ALA G 1 80 ? 18.069 10.275 -11.668 1.00 57.22 80 ALA G CA 1
ATOM 5774 C C . ALA G 1 80 ? 18.130 8.771 -11.431 1.00 59.56 80 ALA G C 1
ATOM 5775 O O . ALA G 1 80 ? 17.795 7.974 -12.321 1.00 60.90 80 ALA G O 1
ATOM 5777 N N . LYS G 1 81 ? 18.551 8.367 -10.228 1.00 59.72 81 LYS G N 1
ATOM 5778 C CA . LYS G 1 81 ? 18.558 6.952 -9.872 1.00 60.01 81 LYS G CA 1
ATOM 5779 C C . LYS G 1 81 ? 17.170 6.339 -10.030 1.00 61.61 81 LYS G C 1
ATOM 5780 O O . LYS G 1 81 ? 17.011 5.284 -10.655 1.00 62.80 81 LYS G O 1
ATOM 5786 N N . LYS G 1 82 ? 16.149 6.993 -9.472 1.00 61.33 82 LYS G N 1
ATOM 5787 C CA . LYS G 1 82 ? 14.791 6.464 -9.566 1.00 62.90 82 LYS G CA 1
ATOM 5788 C C . LYS G 1 82 ? 14.188 6.655 -10.954 1.00 64.32 82 LYS G C 1
ATOM 5789 O O . LYS G 1 82 ? 13.213 5.977 -11.294 1.00 68.15 82 LYS G O 1
ATOM 5795 N N . LEU G 1 83 ? 14.749 7.559 -11.758 1.00 62.93 83 LEU G N 1
ATOM 5796 C CA . LEU G 1 83 ? 14.261 7.811 -13.106 1.00 64.60 83 LEU G CA 1
ATOM 5797 C C . LEU G 1 83 ? 14.778 6.770 -14.082 1.00 66.52 83 LEU G C 1
ATOM 5798 O O . LEU G 1 83 ? 14.150 6.528 -15.119 1.00 67.71 83 LEU G O 1
ATOM 5803 N N . LEU G 1 84 ? 15.922 6.158 -13.769 1.00 66.77 84 LEU G N 1
ATOM 5804 C CA . LEU G 1 84 ? 16.386 5.013 -14.548 1.00 68.89 84 LEU G CA 1
ATOM 5805 C C . LEU G 1 84 ? 15.364 3.880 -14.583 1.00 71.69 84 LEU G C 1
ATOM 5806 O O . LEU G 1 84 ? 15.467 2.994 -15.438 1.00 73.20 84 LEU G O 1
ATOM 5811 N N . GLU G 1 85 ? 14.381 3.892 -13.678 1.00 73.37 85 GLU G N 1
ATOM 5812 C CA . GLU G 1 85 ? 13.422 2.795 -13.591 1.00 76.51 85 GLU G CA 1
ATOM 5813 C C . GLU G 1 85 ? 12.413 2.821 -14.735 1.00 76.03 85 GLU G C 1
ATOM 5814 O O . GLU G 1 85 ? 11.913 1.766 -15.140 1.00 77.12 85 GLU G O 1
ATOM 5820 N N . LYS G 1 86 ? 12.104 4.002 -15.271 1.00 75.27 86 LYS G N 1
ATOM 5821 C CA . LYS G 1 86 ? 11.070 4.152 -16.287 1.00 78.26 86 LYS G CA 1
ATOM 5822 C C . LYS G 1 86 ? 11.618 4.099 -17.710 1.00 74.24 86 LYS G C 1
ATOM 5823 O O . LYS G 1 86 ? 10.964 4.600 -18.633 1.00 75.01 86 LYS G O 1
ATOM 5829 N N . ALA G 1 87 ? 12.789 3.502 -17.914 1.00 74.33 87 ALA G N 1
ATOM 5830 C CA . ALA G 1 87 ? 13.424 3.476 -19.224 1.00 73.68 87 ALA G CA 1
ATOM 5831 C C . ALA G 1 87 ? 13.355 2.117 -19.906 1.00 73.03 87 ALA G C 1
ATOM 5832 O O . ALA G 1 87 ? 13.793 1.999 -21.054 1.00 74.37 87 ALA G O 1
ATOM 5834 N N . LYS G 1 88 ? 12.795 1.099 -19.245 1.00 73.05 88 LYS G N 1
ATOM 5835 C CA . LYS G 1 88 ? 12.834 -0.263 -19.772 1.00 73.34 88 LYS G CA 1
ATOM 5836 C C . LYS G 1 88 ? 12.170 -0.396 -21.138 1.00 72.72 88 LYS G C 1
ATOM 5837 O O . LYS G 1 88 ? 12.442 -1.367 -21.853 1.00 72.85 88 LYS G O 1
ATOM 5843 N N . ASP G 1 89 ? 11.311 0.551 -21.521 1.00 72.52 89 ASP G N 1
ATOM 5844 C CA . ASP G 1 89 ? 10.606 0.506 -22.796 1.00 72.23 89 ASP G CA 1
ATOM 5845 C C . ASP G 1 89 ? 11.249 1.402 -23.850 1.00 71.85 89 ASP G C 1
ATOM 5846 O O . ASP G 1 89 ? 10.555 1.924 -24.729 1.00 71.96 89 ASP G O 1
ATOM 5851 N N . LEU G 1 90 ? 12.562 1.587 -23.784 1.00 72.19 90 LEU G N 1
ATOM 5852 C CA . LEU G 1 90 ? 13.293 2.478 -24.666 1.00 72.29 90 LEU G CA 1
ATOM 5853 C C . LEU G 1 90 ? 14.363 1.709 -25.432 1.00 72.30 90 LEU G C 1
ATOM 5854 O O . LEU G 1 90 ? 14.767 0.613 -25.017 1.00 72.31 90 LEU G O 1
ATOM 5859 N N . PRO G 1 91 ? 14.834 2.239 -26.560 1.00 72.09 91 PRO G N 1
ATOM 5860 C CA . PRO G 1 91 ? 15.931 1.586 -27.288 1.00 71.68 91 PRO G CA 1
ATOM 5861 C C . PRO G 1 91 ? 17.188 1.476 -26.433 1.00 70.43 91 PRO G C 1
ATOM 5862 O O . PRO G 1 91 ? 17.324 2.101 -25.380 1.00 69.83 91 PRO G O 1
ATOM 5866 N N . GLU G 1 92 ? 18.129 0.659 -26.914 1.00 71.65 92 GLU G N 1
ATOM 5867 C CA . GLU G 1 92 ? 19.335 0.364 -26.141 1.00 71.51 92 GLU G CA 1
ATOM 5868 C C . GLU G 1 92 ? 20.217 1.596 -25.988 1.00 69.29 92 GLU G C 1
ATOM 5869 O O . GLU G 1 92 ? 20.659 1.917 -24.880 1.00 68.28 92 GLU G O 1
ATOM 5875 N N . GLU G 1 93 ? 20.522 2.268 -27.101 1.00 69.71 93 GLU G N 1
ATOM 5876 C CA . GLU G 1 93 ? 21.348 3.472 -27.052 1.00 69.16 93 GLU G CA 1
ATOM 5877 C C . GLU G 1 93 ? 20.771 4.488 -26.078 1.00 66.97 93 GLU G C 1
ATOM 5878 O O . GLU G 1 93 ? 21.509 5.130 -25.318 1.00 65.75 93 GLU G O 1
ATOM 5884 N N . GLU G 1 94 ? 19.443 4.619 -26.068 1.00 67.32 94 GLU G N 1
ATOM 5885 C CA . GLU G 1 94 ? 18.774 5.537 -25.155 1.00 65.67 94 GLU G CA 1
ATOM 5886 C C . GLU G 1 94 ? 19.022 5.147 -23.702 1.00 64.98 94 GLU G C 1
ATOM 5887 O O . GLU G 1 94 ? 19.546 5.944 -22.917 1.00 63.23 94 GLU G O 1
ATOM 5893 N N . ARG G 1 95 ? 18.620 3.927 -23.325 1.00 66.34 95 ARG G N 1
ATOM 5894 C CA . ARG G 1 95 ? 18.819 3.438 -21.961 1.00 65.35 95 ARG G CA 1
ATOM 5895 C C . ARG G 1 95 ? 20.261 3.632 -21.509 1.00 63.75 95 ARG G C 1
ATOM 5896 O O . ARG G 1 95 ? 20.528 4.109 -20.395 1.00 62.99 95 ARG G O 1
ATOM 5904 N N . ILE G 1 96 ? 21.204 3.264 -22.378 1.00 64.67 96 ILE G N 1
ATOM 5905 C CA . ILE G 1 96 ? 22.624 3.383 -22.062 1.00 63.45 96 ILE G CA 1
ATOM 5906 C C . ILE G 1 96 ? 22.977 4.835 -21.759 1.00 61.87 96 ILE G C 1
ATOM 5907 O O . ILE G 1 96 ? 23.358 5.172 -20.632 1.00 61.83 96 ILE G O 1
ATOM 5912 N N . LEU G 1 97 ? 22.815 5.722 -22.751 1.00 62.11 97 LEU G N 1
ATOM 5913 C CA . LEU G 1 97 ? 23.196 7.121 -22.558 1.00 61.26 97 LEU G CA 1
ATOM 5914 C C . LEU G 1 97 ? 22.504 7.735 -21.344 1.00 59.70 97 LEU G C 1
ATOM 5915 O O . LEU G 1 97 ? 23.089 8.584 -20.660 1.00 58.83 97 LEU G O 1
ATOM 5920 N N . LEU G 1 98 ? 21.279 7.301 -21.038 1.00 60.10 98 LEU G N 1
ATOM 5921 C CA . LEU G 1 98 ? 20.614 7.771 -19.825 1.00 59.30 98 LEU G CA 1
ATOM 5922 C C . LEU G 1 98 ? 21.340 7.296 -18.571 1.00 59.80 98 LEU G C 1
ATOM 5923 O O . LEU G 1 98 ? 21.477 8.056 -17.603 1.00 57.68 98 LEU G O 1
ATOM 5928 N N . ARG G 1 99 ? 21.820 6.049 -18.567 1.00 60.67 99 ARG G N 1
ATOM 5929 C CA . ARG G 1 99 ? 22.632 5.591 -17.440 1.00 60.18 99 ARG G CA 1
ATOM 5930 C C . ARG G 1 99 ? 23.917 6.410 -17.321 1.00 59.32 99 ARG G C 1
ATOM 5931 O O . ARG G 1 99 ? 24.308 6.812 -16.216 1.00 58.98 99 ARG G O 1
ATOM 5939 N N . ILE G 1 100 ? 24.598 6.650 -18.449 1.00 58.80 100 ILE G N 1
ATOM 5940 C CA . ILE G 1 100 ? 25.777 7.526 -18.433 1.00 58.76 100 ILE G CA 1
ATOM 5941 C C . ILE G 1 100 ? 25.444 8.859 -17.773 1.00 58.06 100 ILE G C 1
ATOM 5942 O O . ILE G 1 100 ? 26.159 9.319 -16.877 1.00 57.80 100 ILE G O 1
ATOM 5947 N N . LYS G 1 101 ? 24.350 9.494 -18.201 1.00 57.62 101 LYS G N 1
ATOM 5948 C CA . LYS G 1 101 ? 24.001 10.806 -17.658 1.00 56.46 101 LYS G CA 1
ATOM 5949 C C . LYS G 1 101 ? 23.701 10.732 -16.164 1.00 55.80 101 LYS G C 1
ATOM 5950 O O . LYS G 1 101 ? 24.066 11.638 -15.405 1.00 54.97 101 LYS G O 1
ATOM 5956 N N . ALA G 1 102 ? 23.036 9.661 -15.722 1.00 56.64 102 ALA G N 1
ATOM 5957 C CA . ALA G 1 102 ? 22.736 9.520 -14.300 1.00 56.43 102 ALA G CA 1
ATOM 5958 C C . ALA G 1 102 ? 24.013 9.412 -13.474 1.00 56.47 102 ALA G C 1
ATOM 5959 O O . ALA G 1 102 ? 24.136 10.043 -12.415 1.00 55.82 102 ALA G O 1
ATOM 5961 N N . LEU G 1 103 ? 24.984 8.626 -13.943 1.00 57.35 103 LEU G N 1
ATOM 5962 C CA . LEU G 1 103 ? 26.250 8.562 -13.214 1.00 57.62 103 LEU G CA 1
ATOM 5963 C C . LEU G 1 103 ? 27.025 9.874 -13.314 1.00 57.42 103 LEU G C 1
ATOM 5964 O O . LEU G 1 103 ? 27.790 10.213 -12.401 1.00 58.77 103 LEU G O 1
ATOM 5969 N N . VAL G 1 104 ? 26.834 10.632 -14.398 1.00 56.50 104 VAL G N 1
ATOM 5970 C CA . VAL G 1 104 ? 27.423 11.968 -14.473 1.00 56.38 104 VAL G CA 1
ATOM 5971 C C . VAL G 1 104 ? 26.840 12.865 -13.387 1.00 56.36 104 VAL G C 1
ATOM 5972 O O . VAL G 1 104 ? 27.552 13.670 -12.780 1.00 57.29 104 VAL G O 1
ATOM 5976 N N . ILE G 1 105 ? 25.538 12.738 -13.124 1.00 55.93 105 ILE G N 1
ATOM 5977 C CA . ILE G 1 105 ? 24.939 13.476 -12.010 1.00 55.18 105 ILE G CA 1
ATOM 5978 C C . ILE G 1 105 ? 25.500 12.991 -10.679 1.00 56.75 105 ILE G C 1
ATOM 5979 O O . ILE G 1 105 ? 25.718 13.785 -9.755 1.00 57.26 105 ILE G O 1
ATOM 5984 N N . GLU G 1 106 ? 25.719 11.680 -10.552 1.00 57.77 106 GLU G N 1
ATOM 5985 C CA . GLU G 1 106 ? 26.338 11.152 -9.338 1.00 59.56 106 GLU G CA 1
ATOM 5986 C C . GLU G 1 106 ? 27.698 11.797 -9.090 1.00 59.57 106 GLU G C 1
ATOM 5987 O O . GLU G 1 106 ? 28.024 12.172 -7.956 1.00 60.76 106 GLU G O 1
ATOM 5993 N N . VAL G 1 107 ? 28.503 11.935 -10.145 1.00 58.99 107 VAL G N 1
ATOM 5994 C CA . VAL G 1 107 ? 29.815 12.562 -10.007 1.00 60.00 107 VAL G CA 1
ATOM 5995 C C . VAL G 1 107 ? 29.670 14.056 -9.736 1.00 59.71 107 VAL G C 1
ATOM 5996 O O . VAL G 1 107 ? 30.414 14.628 -8.932 1.00 61.76 107 VAL G O 1
ATOM 6000 N N . MET G 1 108 ? 28.712 14.711 -10.395 1.00 58.26 108 MET G N 1
ATOM 6001 C CA . MET G 1 108 ? 28.425 16.113 -10.104 1.00 57.99 108 MET G CA 1
ATOM 6002 C C . MET G 1 108 ? 28.135 16.313 -8.623 1.00 58.37 108 MET G C 1
ATOM 6003 O O . MET G 1 108 ? 28.560 17.306 -8.023 1.00 57.67 108 MET G O 1
ATOM 6008 N N . ALA G 1 109 ? 27.421 15.368 -8.015 1.00 60.02 109 ALA G N 1
ATOM 6009 C CA . ALA G 1 109 ? 27.084 15.481 -6.600 1.00 59.63 109 ALA G CA 1
ATOM 6010 C C . ALA G 1 109 ? 28.294 15.192 -5.718 1.00 61.69 109 ALA G C 1
ATOM 6011 O O . ALA G 1 109 ? 28.757 16.066 -4.977 1.00 61.65 109 ALA G O 1
ATOM 6013 N N . TYR G 1 110 ? 28.822 13.970 -5.785 1.00 62.72 110 TYR G N 1
ATOM 6014 C CA . TYR G 1 110 ? 29.852 13.523 -4.855 1.00 64.75 110 TYR G CA 1
ATOM 6015 C C . TYR G 1 110 ? 31.259 13.543 -5.448 1.00 66.47 110 TYR G C 1
ATOM 6016 O O . TYR G 1 110 ? 32.133 12.822 -4.957 1.00 73.07 110 TYR G O 1
ATOM 6025 N N . GLY G 1 111 ? 31.504 14.338 -6.483 1.00 65.14 111 GLY G N 1
ATOM 6026 C CA . GLY G 1 111 ? 32.790 14.356 -7.155 1.00 66.52 111 GLY G CA 1
ATOM 6027 C C . GLY G 1 111 ? 33.533 15.658 -6.926 1.00 67.55 111 GLY G C 1
ATOM 6028 O O . GLY G 1 111 ? 32.925 16.722 -6.790 1.00 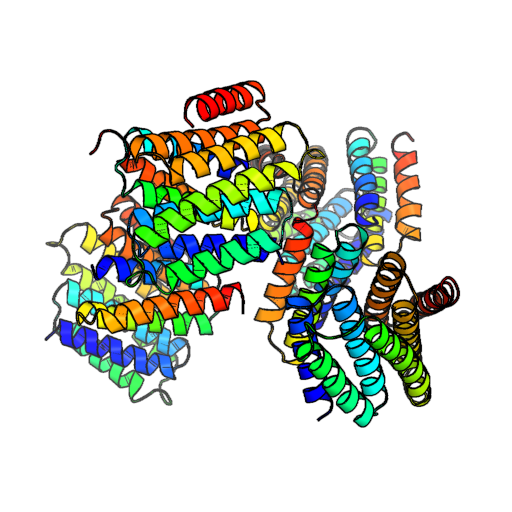66.61 111 GLY G O 1
ATOM 6029 N N . ASP G 1 112 ? 34.858 15.566 -6.882 1.00 68.35 112 ASP G N 1
ATOM 6030 C CA . ASP G 1 112 ? 35.683 16.753 -6.750 1.00 69.06 112 ASP G CA 1
ATOM 6031 C C . ASP G 1 112 ? 35.735 17.509 -8.078 1.00 68.71 112 ASP G C 1
ATOM 6032 O O . ASP G 1 112 ? 35.326 17.008 -9.128 1.00 68.72 112 ASP G O 1
ATOM 6037 N N . ASP G 1 113 ? 36.260 18.735 -8.017 1.00 69.45 113 ASP G N 1
ATOM 6038 C CA . ASP G 1 113 ? 36.062 19.703 -9.094 1.00 69.20 113 ASP G CA 1
ATOM 6039 C C . ASP G 1 113 ? 36.632 19.232 -10.429 1.00 69.95 113 ASP G C 1
ATOM 6040 O O . ASP G 1 113 ? 36.168 19.674 -11.486 1.00 69.51 113 ASP G O 1
ATOM 6045 N N . GLU G 1 114 ? 37.625 18.343 -10.409 1.00 71.58 114 GLU G N 1
ATOM 6046 C CA . GLU G 1 114 ? 38.268 17.859 -11.628 1.00 72.96 114 GLU G CA 1
ATOM 6047 C C . GLU G 1 114 ? 37.532 16.665 -12.229 1.00 70.10 114 GLU G C 1
ATOM 6048 O O . GLU G 1 114 ? 37.411 16.545 -13.462 1.00 69.71 114 GLU G O 1
ATOM 6054 N N . THR G 1 115 ? 37.052 15.773 -11.360 1.00 68.44 115 THR G N 1
ATOM 6055 C CA . THR G 1 115 ? 36.294 14.615 -11.810 1.00 67.37 115 THR G CA 1
ATOM 6056 C C . THR G 1 115 ? 35.051 15.034 -12.581 1.00 66.23 115 THR G C 1
ATOM 6057 O O . THR G 1 115 ? 34.638 14.341 -13.512 1.00 65.81 115 THR G O 1
ATOM 6061 N N . ILE G 1 116 ? 34.451 16.170 -12.219 1.00 65.76 116 ILE G N 1
ATOM 6062 C CA . ILE G 1 116 ? 33.281 16.664 -12.942 1.00 65.32 116 ILE G CA 1
ATOM 6063 C C . ILE G 1 116 ? 33.651 17.050 -14.368 1.00 64.93 116 ILE G C 1
ATOM 6064 O O . ILE G 1 116 ? 32.914 16.757 -15.320 1.00 62.87 116 ILE G O 1
ATOM 6069 N N . LYS G 1 117 ? 34.782 17.736 -14.537 1.00 65.09 117 LYS G N 1
ATOM 6070 C CA . LYS G 1 117 ? 35.249 18.076 -15.875 1.00 64.71 117 LYS G CA 1
ATOM 6071 C C . LYS G 1 117 ? 35.443 16.815 -16.711 1.00 64.42 117 LYS G C 1
ATOM 6072 O O . LYS G 1 117 ? 34.944 16.714 -17.844 1.00 64.03 117 LYS G O 1
ATOM 6078 N N . GLU G 1 118 ? 36.142 15.826 -16.145 1.00 65.16 118 GLU G N 1
ATOM 6079 C CA . GLU G 1 118 ? 36.322 14.555 -16.850 1.00 66.19 118 GLU G CA 1
ATOM 6080 C C . GLU G 1 118 ? 34.977 13.931 -17.218 1.00 65.04 118 GLU G C 1
ATOM 6081 O O . GLU G 1 118 ? 34.778 13.463 -18.351 1.00 64.16 118 GLU G O 1
ATOM 6087 N N . ALA G 1 119 ? 34.039 13.924 -16.265 1.00 64.34 119 ALA G N 1
ATOM 6088 C CA . ALA G 1 119 ? 32.730 13.325 -16.494 1.00 63.27 119 ALA G CA 1
ATOM 6089 C C . ALA G 1 119 ? 32.004 14.012 -17.637 1.00 62.12 119 ALA G C 1
ATOM 6090 O O . ALA G 1 119 ? 31.308 13.360 -18.422 1.00 60.80 119 ALA G O 1
ATOM 6092 N N . GLN G 1 120 ? 32.161 15.331 -17.754 1.00 61.82 120 GLN G N 1
ATOM 6093 C CA . GLN G 1 120 ? 31.536 16.036 -18.867 1.00 61.28 120 GLN G CA 1
ATOM 6094 C C . GLN G 1 120 ? 32.182 15.650 -20.191 1.00 61.93 120 GLN G C 1
ATOM 6095 O O . GLN G 1 120 ? 31.493 15.548 -21.217 1.00 61.92 120 GLN G O 1
ATOM 6101 N N . LYS G 1 121 ? 33.501 15.422 -20.194 1.00 62.09 121 LYS G N 1
ATOM 6102 C CA . LYS G 1 121 ? 34.120 14.883 -21.407 1.00 62.54 121 LYS G CA 1
ATOM 6103 C C . LYS G 1 121 ? 33.462 13.569 -21.817 1.00 62.85 121 LYS G C 1
ATOM 6104 O O . LYS G 1 121 ? 33.055 13.402 -22.975 1.00 62.67 121 LYS G O 1
ATOM 6110 N N . LEU G 1 122 ? 33.367 12.613 -20.884 1.00 63.26 122 LEU G N 1
ATOM 6111 C CA . LEU G 1 122 ? 32.786 11.326 -21.277 1.00 63.18 122 LEU G CA 1
ATOM 6112 C C . LEU G 1 122 ? 31.310 11.460 -21.644 1.00 63.14 122 LEU G C 1
ATOM 6113 O O . LEU G 1 122 ? 30.814 10.704 -22.491 1.00 62.82 122 LEU G O 1
ATOM 6118 N N . LEU G 1 123 ? 30.599 12.420 -21.046 1.00 62.60 123 LEU G N 1
ATOM 6119 C CA . LEU G 1 123 ? 29.206 12.646 -21.419 1.00 61.48 123 LEU G CA 1
ATOM 6120 C C . LEU G 1 123 ? 29.097 13.114 -22.863 1.00 62.60 123 LEU G C 1
ATOM 6121 O O . LEU G 1 123 ? 28.255 12.624 -23.624 1.00 63.77 123 LEU G O 1
ATOM 6126 N N . ILE G 1 124 ? 29.927 14.084 -23.254 1.00 62.61 124 ILE G N 1
ATOM 6127 C CA . ILE G 1 124 ? 29.888 14.546 -24.640 1.00 63.47 124 ILE G CA 1
ATOM 6128 C C . ILE G 1 124 ? 30.330 13.437 -25.584 1.00 64.48 124 ILE G C 1
ATOM 6129 O O . ILE G 1 124 ? 29.814 13.319 -26.704 1.00 65.39 124 ILE G O 1
ATOM 6134 N N . LYS G 1 125 ? 31.270 12.595 -25.148 1.00 64.31 125 LYS G N 1
ATOM 6135 C CA . LYS G 1 125 ? 31.661 11.446 -25.959 1.00 65.04 125 LYS G CA 1
ATOM 6136 C C . LYS G 1 125 ? 30.481 10.509 -26.190 1.00 66.34 125 LYS G C 1
ATOM 6137 O O . LYS G 1 125 ? 30.267 10.031 -27.310 1.00 69.50 125 LYS G O 1
ATOM 6143 N N . ALA G 1 126 ? 29.699 10.242 -25.141 1.00 65.51 126 ALA G N 1
ATOM 6144 C CA . ALA G 1 126 ? 28.525 9.386 -25.291 1.00 66.51 126 ALA G CA 1
ATOM 6145 C C . ALA G 1 126 ? 27.467 10.045 -26.167 1.00 66.78 126 ALA G C 1
ATOM 6146 O O . ALA G 1 126 ? 26.804 9.371 -26.965 1.00 67.17 126 ALA G O 1
ATOM 6148 N N . GLU G 1 127 ? 27.294 11.361 -26.028 1.00 66.21 127 GLU G N 1
ATOM 6149 C CA . GLU G 1 127 ? 26.313 12.077 -26.837 1.00 66.53 127 GLU G CA 1
ATOM 6150 C C . GLU G 1 127 ? 26.708 12.094 -28.308 1.00 67.82 127 GLU G C 1
ATOM 6151 O O . GLU G 1 127 ? 25.839 12.179 -29.182 1.00 68.59 127 GLU G O 1
ATOM 6157 N N . LEU G 1 128 ? 28.008 12.030 -28.597 1.00 68.39 128 LEU G N 1
ATOM 6158 C CA . LEU G 1 128 ? 28.451 11.919 -29.983 1.00 71.21 128 LEU G CA 1
ATOM 6159 C C . LEU G 1 128 ? 28.340 10.486 -30.491 1.00 69.74 128 LEU G C 1
ATOM 6160 O O . LEU G 1 128 ? 28.008 10.264 -31.661 1.00 70.17 128 LEU G O 1
ATOM 6165 N N . ALA G 1 129 ? 28.610 9.505 -29.627 1.00 69.35 129 ALA G N 1
ATOM 6166 C CA . ALA G 1 129 ? 28.570 8.111 -30.054 1.00 69.66 129 ALA G CA 1
ATOM 6167 C C . ALA G 1 129 ? 27.144 7.624 -30.277 1.00 69.68 129 ALA G C 1
ATOM 6168 O O . ALA G 1 129 ? 26.920 6.735 -31.106 1.00 70.17 129 ALA G O 1
ATOM 6170 N N . VAL G 1 130 ? 26.171 8.181 -29.551 1.00 70.16 130 VAL G N 1
ATOM 6171 C CA . VAL G 1 130 ? 24.789 7.755 -29.752 1.00 70.15 130 VAL G CA 1
ATOM 6172 C C . VAL G 1 130 ? 24.262 8.257 -31.091 1.00 72.09 130 VAL G C 1
ATOM 6173 O O . VAL G 1 130 ? 23.482 7.565 -31.758 1.00 71.30 130 VAL G O 1
ATOM 6177 N N . LYS G 1 131 ? 24.685 9.448 -31.519 1.00 72.54 131 LYS G N 1
ATOM 6178 C CA . LYS G 1 131 ? 24.223 9.988 -32.792 1.00 72.11 131 LYS G CA 1
ATOM 6179 C C . LYS G 1 131 ? 24.964 9.376 -33.973 1.00 71.47 131 LYS G C 1
ATOM 6180 O O . LYS G 1 131 ? 24.409 9.301 -35.075 1.00 71.70 131 LYS G O 1
ATOM 6186 N N . GLU G 1 132 ? 26.204 8.942 -33.770 1.00 70.93 132 GLU G N 1
ATOM 6187 C CA . GLU G 1 132 ? 26.953 8.222 -34.790 1.00 70.56 132 GLU G CA 1
ATOM 6188 C C . GLU G 1 132 ? 26.686 6.724 -34.763 1.00 70.39 132 GLU G C 1
ATOM 6189 O O . GLU G 1 132 ? 27.201 6.002 -35.623 1.00 70.91 132 GLU G O 1
ATOM 6195 N N . GLY G 1 133 ? 25.900 6.243 -33.803 1.00 70.57 133 GLY G N 1
ATOM 6196 C CA . GLY G 1 133 ? 25.665 4.819 -33.674 1.00 70.70 133 GLY G CA 1
ATOM 6197 C C . GLY G 1 133 ? 26.874 4.020 -33.258 1.00 70.09 133 GLY G C 1
ATOM 6198 O O . GLY G 1 133 ? 26.873 2.794 -33.391 1.00 69.98 133 GLY G O 1
ATOM 6199 N N . ASP G 1 134 ? 27.913 4.684 -32.755 1.00 70.24 134 ASP G N 1
ATOM 6200 C CA . ASP G 1 134 ? 29.134 4.002 -32.348 1.00 70.73 134 ASP G CA 1
ATOM 6201 C C . ASP G 1 134 ? 28.885 3.175 -31.094 1.00 70.54 134 ASP G C 1
ATOM 6202 O O . ASP G 1 134 ? 29.053 3.670 -29.975 1.00 70.63 134 ASP G O 1
ATOM 6207 N N . LEU G 1 135 ? 28.480 1.916 -31.265 1.00 70.64 135 LEU G N 1
ATOM 6208 C CA . LEU G 1 135 ? 28.351 1.014 -30.129 1.00 70.58 135 LEU G CA 1
ATOM 6209 C C . LEU G 1 135 ? 29.695 0.474 -29.656 1.00 70.69 135 LEU G C 1
ATOM 6210 O O . LEU G 1 135 ? 29.750 -0.180 -28.609 1.00 70.34 135 LEU G O 1
ATOM 6215 N N . GLU G 1 136 ? 30.772 0.734 -30.401 1.00 71.14 136 GLU G N 1
ATOM 6216 C CA . GLU G 1 136 ? 32.112 0.358 -29.968 1.00 70.70 136 GLU G CA 1
ATOM 6217 C C . GLU G 1 136 ? 32.596 1.208 -28.798 1.00 73.88 136 GLU G C 1
ATOM 6218 O O . GLU G 1 136 ? 33.466 0.765 -28.039 1.00 81.25 136 GLU G O 1
ATOM 6224 N N . THR G 1 137 ? 32.032 2.402 -28.619 1.00 71.84 137 THR G N 1
ATOM 6225 C CA . THR G 1 137 ? 32.492 3.367 -27.627 1.00 71.63 137 THR G CA 1
ATOM 6226 C C . THR G 1 137 ? 31.564 3.500 -26.425 1.00 71.97 137 THR G C 1
ATOM 6227 O O . THR G 1 137 ? 32.042 3.782 -25.319 1.00 72.35 137 THR G O 1
ATOM 6231 N N . LEU G 1 138 ? 30.259 3.283 -26.614 1.00 71.58 138 LEU G N 1
ATOM 6232 C CA . LEU G 1 138 ? 29.248 3.517 -25.586 1.00 71.07 138 LEU G CA 1
ATOM 6233 C C . LEU G 1 138 ? 29.501 2.738 -24.305 1.00 70.95 138 LEU G C 1
ATOM 6234 O O . LEU G 1 138 ? 29.763 3.338 -23.259 1.00 70.30 138 LEU G O 1
ATOM 6239 N N . LYS G 1 139 ? 29.382 1.408 -24.368 1.00 70.71 139 LYS G N 1
ATOM 6240 C CA . LYS G 1 139 ? 29.567 0.592 -23.173 1.00 69.73 139 LYS G CA 1
ATOM 6241 C C . LYS G 1 139 ? 30.968 0.753 -22.601 1.00 70.66 139 LYS G C 1
ATOM 6242 O O . LYS G 1 139 ? 31.171 0.585 -21.394 1.00 70.77 139 LYS G O 1
ATOM 6248 N N . LYS G 1 140 ? 31.937 1.112 -23.444 1.00 71.67 140 LYS G N 1
ATOM 6249 C CA . LYS G 1 140 ? 33.301 1.311 -22.966 1.00 72.17 140 LYS G CA 1
ATOM 6250 C C . LYS G 1 140 ? 33.382 2.518 -22.038 1.00 71.10 140 LYS G C 1
ATOM 6251 O O . LYS G 1 140 ? 33.870 2.415 -20.904 1.00 70.88 140 LYS G O 1
ATOM 6257 N N . ILE G 1 141 ? 32.893 3.675 -22.494 1.00 70.31 141 ILE G N 1
ATOM 6258 C CA . ILE G 1 141 ? 32.891 4.839 -21.612 1.00 70.10 141 ILE G CA 1
ATOM 6259 C C . ILE G 1 141 ? 31.892 4.659 -20.475 1.00 69.88 141 ILE G C 1
ATOM 6260 O O . ILE G 1 141 ? 32.056 5.262 -19.408 1.00 69.16 141 ILE G O 1
ATOM 6265 N N . LEU G 1 142 ? 30.875 3.815 -20.662 1.00 69.65 142 LEU G N 1
ATOM 6266 C CA . LEU G 1 142 ? 29.967 3.485 -19.567 1.00 68.81 142 LEU G CA 1
ATOM 6267 C C . LEU G 1 142 ? 30.705 2.768 -18.446 1.00 68.69 142 LEU G C 1
ATOM 6268 O O . LEU G 1 142 ? 30.512 3.073 -17.265 1.00 68.75 142 LEU G O 1
ATOM 6273 N N . LYS G 1 143 ? 31.540 1.790 -18.799 1.00 68.86 143 LYS G N 1
ATOM 6274 C CA . LYS G 1 143 ? 32.378 1.136 -17.800 1.00 68.89 143 LYS G CA 1
ATOM 6275 C C . LYS G 1 143 ? 33.375 2.120 -17.203 1.00 69.10 143 LYS G C 1
ATOM 6276 O O . LYS G 1 143 ? 33.660 2.078 -16.000 1.00 68.62 143 LYS G O 1
ATOM 6282 N N . GLU G 1 144 ? 33.910 3.021 -18.031 1.00 68.92 144 GLU G N 1
ATOM 6283 C CA . GLU G 1 144 ? 34.838 4.027 -17.523 1.00 69.11 144 GLU G CA 1
ATOM 6284 C C . GLU G 1 144 ? 34.177 4.944 -16.501 1.00 68.60 144 GLU G C 1
ATOM 6285 O O . GLU G 1 144 ? 34.847 5.436 -15.587 1.00 68.77 144 GLU G O 1
ATOM 6291 N N . MET G 1 145 ? 32.873 5.185 -16.637 1.00 68.25 145 MET G N 1
ATOM 6292 C CA . MET G 1 145 ? 32.165 6.115 -15.762 1.00 66.86 145 MET G CA 1
ATOM 6293 C C . MET G 1 145 ? 31.494 5.450 -14.566 1.00 67.37 145 MET G C 1
ATOM 6294 O O . MET G 1 145 ? 31.363 6.088 -13.516 1.00 67.51 145 MET G O 1
ATOM 6299 N N . GLU G 1 146 ? 31.054 4.195 -14.693 1.00 67.48 146 GLU G N 1
ATOM 6300 C CA . GLU G 1 146 ? 30.382 3.531 -13.580 1.00 67.53 146 GLU G CA 1
ATOM 6301 C C . GLU G 1 146 ? 31.358 3.201 -12.459 1.00 68.44 146 GLU G C 1
ATOM 6302 O O . GLU G 1 146 ? 30.988 3.248 -11.281 1.00 68.39 146 GLU G O 1
ATOM 6308 N N . LYS G 1 147 ? 32.600 2.859 -12.803 1.00 69.14 147 LYS G N 1
ATOM 6309 C CA . LYS G 1 147 ? 33.658 2.759 -11.807 1.00 69.51 147 LYS G CA 1
ATOM 6310 C C . LYS G 1 147 ? 34.187 4.130 -11.406 1.00 69.42 147 LYS G C 1
ATOM 6311 O O . LYS G 1 147 ? 34.814 4.262 -10.349 1.00 70.43 147 LYS G O 1
ATOM 6317 N N . MET G 1 148 ? 33.925 5.154 -12.221 1.00 68.91 148 MET G N 1
ATOM 6318 C CA . MET G 1 148 ? 34.393 6.503 -11.929 1.00 68.33 148 MET G CA 1
ATOM 6319 C C . MET G 1 148 ? 33.629 7.122 -10.765 1.00 68.43 148 MET G C 1
ATOM 6320 O O . MET G 1 148 ? 34.174 7.966 -10.045 1.00 68.55 148 MET G O 1
ATOM 6325 N N . VAL G 1 149 ? 32.377 6.707 -10.553 1.00 68.48 149 VAL G N 1
ATOM 6326 C CA . VAL G 1 149 ? 31.627 7.189 -9.401 1.00 69.09 149 VAL G CA 1
ATOM 6327 C C . VAL G 1 149 ? 32.100 6.532 -8.112 1.00 71.22 149 VAL G C 1
ATOM 6328 O O . VAL G 1 149 ? 31.774 7.012 -7.023 1.00 75.16 149 VAL G O 1
ATOM 6332 N N . LYS G 1 150 ? 32.864 5.442 -8.202 1.00 69.88 150 LYS G N 1
ATOM 6333 C CA . LYS G 1 150 ? 33.367 4.790 -6.998 1.00 70.55 150 LYS G CA 1
ATOM 6334 C C . LYS G 1 150 ? 34.655 5.429 -6.496 1.00 70.09 150 LYS G C 1
ATOM 6335 O O . LYS G 1 150 ? 34.960 5.338 -5.301 1.00 69.32 150 LYS G O 1
ATOM 6341 N N . GLU G 1 151 ? 35.418 6.075 -7.381 1.00 70.45 151 GLU G N 1
ATOM 6342 C CA . GLU G 1 151 ? 36.645 6.736 -6.951 1.00 70.87 151 GLU G CA 1
ATOM 6343 C C . GLU G 1 151 ? 36.353 7.999 -6.151 1.00 70.01 151 GLU G C 1
ATOM 6344 O O . GLU G 1 151 ? 37.132 8.360 -5.261 1.00 70.15 151 GLU G O 1
ATOM 6350 N N . VAL G 1 152 ? 35.242 8.679 -6.446 1.00 69.12 152 VAL G N 1
ATOM 6351 C CA . VAL G 1 152 ? 34.905 9.915 -5.742 1.00 68.87 152 VAL G CA 1
ATOM 6352 C C . VAL G 1 152 ? 34.160 9.677 -4.440 1.00 68.41 152 VAL G C 1
ATOM 6353 O O . VAL G 1 152 ? 33.993 10.620 -3.655 1.00 68.12 152 VAL G O 1
ATOM 6357 N N . LYS G 1 153 ? 33.708 8.454 -4.185 1.00 68.22 153 LYS G N 1
ATOM 6358 C CA . LYS G 1 153 ? 33.022 8.139 -2.938 1.00 67.53 153 LYS G CA 1
ATOM 6359 C C . LYS G 1 153 ? 33.939 7.394 -1.979 1.00 66.09 153 LYS G C 1
ATOM 6360 O O . LYS G 1 153 ? 34.899 7.956 -1.452 1.00 65.83 153 LYS G O 1
ATOM 6367 N N . ASP H 2 1 ? 21.690 18.849 -41.563 1.00 85.49 1 ASP H N 1
ATOM 6368 C CA . ASP H 2 1 ? 23.064 19.295 -41.363 1.00 86.51 1 ASP H CA 1
ATOM 6369 C C . ASP H 2 1 ? 23.213 20.069 -40.058 1.00 83.52 1 ASP H C 1
ATOM 6370 O O . ASP H 2 1 ? 24.314 20.175 -39.516 1.00 83.40 1 ASP H O 1
ATOM 6375 N N . LEU H 2 2 ? 22.098 20.618 -39.568 1.00 80.97 2 LEU H N 1
ATOM 6376 C CA . LEU H 2 2 ? 22.119 21.344 -38.302 1.00 78.11 2 LEU H CA 1
ATOM 6377 C C . LEU H 2 2 ? 22.691 20.480 -37.186 1.00 78.77 2 LEU H C 1
ATOM 6378 O O . LEU H 2 2 ? 23.505 20.947 -36.378 1.00 77.55 2 LEU H O 1
ATOM 6383 N N . GLU H 2 3 ? 22.292 19.207 -37.142 1.00 79.86 3 GLU H N 1
ATOM 6384 C CA . GLU H 2 3 ? 22.835 18.296 -36.140 1.00 80.57 3 GLU H CA 1
ATOM 6385 C C . GLU H 2 3 ? 24.321 18.053 -36.364 1.00 81.01 3 GLU H C 1
ATOM 6386 O O . GLU H 2 3 ? 25.088 17.967 -35.406 1.00 80.44 3 GLU H O 1
ATOM 6392 N N . ASP H 2 4 ? 24.759 17.957 -37.621 1.00 82.78 4 ASP H N 1
ATOM 6393 C CA . ASP H 2 4 ? 26.184 17.750 -37.872 1.00 82.96 4 ASP H CA 1
ATOM 6394 C C . ASP H 2 4 ? 26.994 19.013 -37.592 1.00 81.03 4 ASP H C 1
ATOM 6395 O O . ASP H 2 4 ? 28.145 18.937 -37.140 1.00 80.08 4 ASP H O 1
ATOM 6400 N N . LEU H 2 5 ? 26.415 20.181 -37.851 1.00 79.94 5 LEU H N 1
ATOM 6401 C CA . LEU H 2 5 ? 27.049 21.422 -37.430 1.00 78.82 5 LEU H CA 1
ATOM 6402 C C . LEU H 2 5 ? 27.217 21.443 -35.912 1.00 77.23 5 LEU H C 1
ATOM 6403 O O . LEU H 2 5 ? 28.297 21.759 -35.396 1.00 76.34 5 LEU H O 1
ATOM 6408 N N . LEU H 2 6 ? 26.174 21.036 -35.180 1.00 77.01 6 LEU H N 1
ATOM 6409 C CA . LEU H 2 6 ? 26.300 20.869 -33.735 1.00 76.28 6 LEU H CA 1
ATOM 6410 C C . LEU H 2 6 ? 27.312 19.782 -33.376 1.00 76.05 6 LEU H C 1
ATOM 6411 O O . LEU H 2 6 ? 27.935 19.850 -32.314 1.00 75.34 6 LEU H O 1
ATOM 6416 N N . GLU H 2 7 ? 27.470 18.767 -34.229 1.00 76.95 7 GLU H N 1
ATOM 6417 C CA . GLU H 2 7 ? 28.493 17.747 -34.006 1.00 76.77 7 GLU H CA 1
ATOM 6418 C C . GLU H 2 7 ? 29.879 18.373 -34.003 1.00 75.66 7 GLU H C 1
ATOM 6419 O O . GLU H 2 7 ? 30.732 18.030 -33.175 1.00 74.95 7 GLU H O 1
ATOM 6425 N N . LYS H 2 8 ? 30.124 19.289 -34.940 1.00 75.67 8 LYS H N 1
ATOM 6426 C CA . LYS H 2 8 ? 31.406 19.986 -34.940 1.00 75.19 8 LYS H CA 1
ATOM 6427 C C . LYS H 2 8 ? 31.531 20.881 -33.711 1.00 74.21 8 LYS H C 1
ATOM 6428 O O . LYS H 2 8 ? 32.602 20.963 -33.101 1.00 73.71 8 LYS H O 1
ATOM 6434 N N . ILE H 2 9 ? 30.444 21.558 -33.321 1.00 74.23 9 ILE H N 1
ATOM 6435 C CA . ILE H 2 9 ? 30.511 22.359 -32.093 1.00 73.42 9 ILE H CA 1
ATOM 6436 C C . ILE H 2 9 ? 30.844 21.478 -30.891 1.00 72.26 9 ILE H C 1
ATOM 6437 O O . ILE H 2 9 ? 31.574 21.891 -29.982 1.00 71.69 9 ILE H O 1
ATOM 6442 N N . LYS H 2 10 ? 30.337 20.241 -30.877 1.00 72.29 10 LYS H N 1
ATOM 6443 C CA . LYS H 2 10 ? 30.599 19.352 -29.747 1.00 71.37 10 LYS H CA 1
ATOM 6444 C C . LYS H 2 10 ? 32.030 18.836 -29.763 1.00 71.04 10 LYS H C 1
ATOM 6445 O O . LYS H 2 10 ? 32.671 18.743 -28.712 1.00 70.15 10 LYS H O 1
ATOM 6451 N N . ASP H 2 11 ? 32.541 18.472 -30.940 1.00 71.32 11 ASP H N 1
ATOM 6452 C CA . ASP H 2 11 ? 33.953 18.118 -31.034 1.00 71.24 11 ASP H CA 1
ATOM 6453 C C . ASP H 2 11 ? 34.833 19.286 -30.615 1.00 70.88 11 ASP H C 1
ATOM 6454 O O . ASP H 2 11 ? 35.887 19.084 -29.996 1.00 71.05 11 ASP H O 1
ATOM 6459 N N . ILE H 2 12 ? 34.395 20.512 -30.907 1.00 70.61 12 ILE H N 1
ATOM 6460 C CA . ILE H 2 12 ? 35.154 21.694 -30.518 1.00 70.37 12 ILE H CA 1
ATOM 6461 C C . ILE H 2 12 ? 35.175 21.835 -29.001 1.00 69.64 12 ILE H C 1
ATOM 6462 O O . ILE H 2 12 ? 36.238 22.025 -28.401 1.00 69.10 12 ILE H O 1
ATOM 6467 N N . VAL H 2 13 ? 34.000 21.770 -28.363 1.00 69.54 13 VAL H N 1
ATOM 6468 C CA . VAL H 2 13 ? 33.959 21.954 -26.914 1.00 67.83 13 VAL H CA 1
ATOM 6469 C C . VAL H 2 13 ? 34.686 20.809 -26.226 1.00 67.68 13 VAL H C 1
ATOM 6470 O O . VAL H 2 13 ? 35.311 21.006 -25.177 1.00 67.34 13 VAL H O 1
ATOM 6474 N N . LEU H 2 14 ? 34.656 19.614 -26.816 1.00 68.25 14 LEU H N 1
ATOM 6475 C CA . LEU H 2 14 ? 35.491 18.522 -26.340 1.00 67.98 14 LEU H CA 1
ATOM 6476 C C . LEU H 2 14 ? 36.954 18.938 -26.363 1.00 67.86 14 LEU H C 1
ATOM 6477 O O . LEU H 2 14 ? 37.580 19.047 -25.307 1.00 68.15 14 LEU H O 1
ATOM 6482 N N . LYS H 2 15 ? 37.486 19.223 -27.555 1.00 68.95 15 LYS H N 1
ATOM 6483 C CA . LYS H 2 15 ? 38.916 19.483 -27.698 1.00 69.61 15 LYS H CA 1
ATOM 6484 C C . LYS H 2 15 ? 39.389 20.705 -26.916 1.00 68.45 15 LYS H C 1
ATOM 6485 O O . LYS H 2 15 ? 40.567 20.762 -26.546 1.00 68.45 15 LYS H O 1
ATOM 6491 N N . VAL H 2 16 ? 38.517 21.681 -26.647 1.00 67.56 16 VAL H N 1
ATOM 6492 C CA . VAL H 2 16 ? 38.942 22.811 -25.824 1.00 67.68 16 VAL H CA 1
ATOM 6493 C C . VAL H 2 16 ? 38.781 22.493 -24.341 1.00 67.38 16 VAL H C 1
ATOM 6494 O O . VAL H 2 16 ? 39.494 23.068 -23.508 1.00 67.20 16 VAL H O 1
ATOM 6498 N N . MET H 2 17 ? 37.884 21.572 -23.988 1.00 66.72 17 MET H N 1
ATOM 6499 C CA . MET H 2 17 ? 37.672 21.254 -22.582 1.00 65.78 17 MET H CA 1
ATOM 6500 C C . MET H 2 17 ? 38.917 20.636 -21.955 1.00 66.49 17 MET H C 1
ATOM 6501 O O . MET H 2 17 ? 39.121 20.759 -20.742 1.00 66.16 17 MET H O 1
ATOM 6506 N N . ASP H 2 18 ? 39.757 19.966 -22.750 1.00 66.27 18 ASP H N 1
ATOM 6507 C CA . ASP H 2 18 ? 40.965 19.373 -22.181 1.00 66.57 18 ASP H CA 1
ATOM 6508 C C . ASP H 2 18 ? 42.017 20.420 -21.841 1.00 67.52 18 ASP H C 1
ATOM 6509 O O . ASP H 2 18 ? 42.760 20.243 -20.868 1.00 67.93 18 ASP H O 1
ATOM 6514 N N . ILE H 2 19 ? 42.114 21.495 -22.624 1.00 68.04 19 ILE H N 1
ATOM 6515 C CA . ILE H 2 19 ? 43.124 22.533 -22.422 1.00 68.73 19 ILE H CA 1
ATOM 6516 C C . ILE H 2 19 ? 42.424 23.884 -22.463 1.00 69.80 19 ILE H C 1
ATOM 6517 O O . ILE H 2 19 ? 41.905 24.286 -23.511 1.00 76.05 19 ILE H O 1
ATOM 6522 N N . GLY H 2 20 ? 42.422 24.589 -21.335 1.00 70.41 20 GLY H N 1
ATOM 6523 C CA . GLY H 2 20 ? 41.785 25.887 -21.238 1.00 71.40 20 GLY H CA 1
ATOM 6524 C C . GLY H 2 20 ? 41.248 26.141 -19.846 1.00 69.87 20 GLY H C 1
ATOM 6525 O O . GLY H 2 20 ? 40.763 25.213 -19.191 1.00 69.26 20 GLY H O 1
ATOM 6526 N N . ASP H 2 21 ? 41.284 27.389 -19.403 1.00 69.78 21 ASP H N 1
ATOM 6527 C CA . ASP H 2 21 ? 40.805 27.723 -18.075 1.00 69.01 21 ASP H CA 1
ATOM 6528 C C . ASP H 2 21 ? 39.323 27.434 -17.939 1.00 67.98 21 ASP H C 1
ATOM 6529 O O . ASP H 2 21 ? 38.605 27.338 -18.924 1.00 69.64 21 ASP H O 1
ATOM 6534 N N . ASP H 2 22 ? 38.859 27.297 -16.708 1.00 67.98 22 ASP H N 1
ATOM 6535 C CA . ASP H 2 22 ? 37.465 26.927 -16.503 1.00 67.08 22 ASP H CA 1
ATOM 6536 C C . ASP H 2 22 ? 36.504 27.955 -17.083 1.00 66.48 22 ASP H C 1
ATOM 6537 O O . ASP H 2 22 ? 35.341 27.628 -17.333 1.00 64.96 22 ASP H O 1
ATOM 6542 N N . GLU H 2 23 ? 36.965 29.183 -17.324 1.00 66.51 23 GLU H N 1
ATOM 6543 C CA . GLU H 2 23 ? 36.108 30.171 -17.969 1.00 66.47 23 GLU H CA 1
ATOM 6544 C C . GLU H 2 23 ? 35.948 29.870 -19.456 1.00 66.10 23 GLU H C 1
ATOM 6545 O O . GLU H 2 23 ? 34.865 30.062 -20.021 1.00 65.06 23 GLU H O 1
ATOM 6551 N N . THR H 2 24 ? 37.010 29.385 -20.104 1.00 67.10 24 THR H N 1
ATOM 6552 C CA . THR H 2 24 ? 36.900 28.969 -21.499 1.00 66.25 24 THR H CA 1
ATOM 6553 C C . THR H 2 24 ? 35.981 27.760 -21.633 1.00 64.72 24 THR H C 1
ATOM 6554 O O . THR H 2 24 ? 35.109 27.724 -22.510 1.00 63.94 24 THR H O 1
ATOM 6558 N N . ILE H 2 25 ? 36.169 26.758 -20.768 1.00 64.65 25 ILE H N 1
ATOM 6559 C CA . ILE H 2 25 ? 35.248 25.624 -20.699 1.00 63.58 25 ILE H CA 1
ATOM 6560 C C . ILE H 2 25 ? 33.822 26.110 -20.482 1.00 62.67 25 ILE H C 1
ATOM 6561 O O . ILE H 2 25 ? 32.872 25.615 -21.104 1.00 62.65 25 ILE H O 1
ATOM 6566 N N . LYS H 2 26 ? 33.654 27.100 -19.601 1.00 62.59 26 LYS H N 1
ATOM 6567 C CA . LYS H 2 26 ? 32.326 27.601 -19.266 1.00 62.05 26 LYS H CA 1
ATOM 6568 C C . LYS H 2 26 ? 31.653 28.238 -20.473 1.00 63.01 26 LYS H C 1
ATOM 6569 O O . LYS H 2 26 ? 30.500 27.928 -20.787 1.00 63.73 26 LYS H O 1
ATOM 6575 N N . ARG H 2 27 ? 32.353 29.148 -21.154 1.00 62.15 27 ARG H N 1
ATOM 6576 C CA . ARG H 2 27 ? 31.756 29.796 -22.317 1.00 60.99 27 ARG H CA 1
ATOM 6577 C C . ARG H 2 27 ? 31.551 28.808 -23.459 1.00 60.53 27 ARG H C 1
ATOM 6578 O O . ARG H 2 27 ? 30.609 28.961 -24.245 1.00 60.11 27 ARG H O 1
ATOM 6586 N N . ALA H 2 28 ? 32.390 27.773 -23.548 1.00 60.49 28 ALA H N 1
ATOM 6587 C CA . ALA H 2 28 ? 32.138 26.707 -24.511 1.00 60.38 28 ALA H CA 1
ATOM 6588 C C . ALA H 2 28 ? 30.833 25.986 -24.198 1.00 60.03 28 ALA H C 1
ATOM 6589 O O . ALA H 2 28 ? 30.057 25.665 -25.105 1.00 60.36 28 ALA H O 1
ATOM 6591 N N . GLN H 2 29 ? 30.567 25.732 -22.914 1.00 59.42 29 GLN H N 1
ATOM 6592 C CA . GLN H 2 29 ? 29.300 25.107 -22.542 1.00 59.06 29 GLN H CA 1
ATOM 6593 C C . GLN H 2 29 ? 28.117 26.044 -22.772 1.00 58.14 29 GLN H C 1
ATOM 6594 O O . GLN H 2 29 ? 27.022 25.582 -23.113 1.00 57.98 29 GLN H O 1
ATOM 6600 N N . LYS H 2 30 ? 28.312 27.351 -22.577 1.00 57.73 30 LYS H N 1
ATOM 6601 C CA . LYS H 2 30 ? 27.279 28.317 -22.948 1.00 57.22 30 LYS H CA 1
ATOM 6602 C C . LYS H 2 30 ? 26.949 28.198 -24.430 1.00 58.48 30 LYS H C 1
ATOM 6603 O O . LYS H 2 30 ? 25.774 28.131 -24.823 1.00 58.25 30 LYS H O 1
ATOM 6609 N N . LEU H 2 31 ? 27.990 28.179 -25.265 1.00 59.11 31 LEU H N 1
ATOM 6610 C CA . LEU H 2 31 ? 27.802 28.026 -26.702 1.00 59.40 31 LEU H CA 1
ATOM 6611 C C . LEU H 2 31 ? 27.098 26.717 -27.029 1.00 59.15 31 LEU H C 1
ATOM 6612 O O . LEU H 2 31 ? 26.254 26.668 -27.927 1.00 60.51 31 LEU H O 1
ATOM 6617 N N . LEU H 2 32 ? 27.420 25.647 -26.299 1.00 58.17 32 LEU H N 1
ATOM 6618 C CA . LEU H 2 32 ? 26.795 24.353 -26.567 1.00 58.48 32 LEU H CA 1
ATOM 6619 C C . LEU H 2 32 ? 25.314 24.362 -26.203 1.00 58.65 32 LEU H C 1
ATOM 6620 O O . LEU H 2 32 ? 24.483 23.821 -26.944 1.00 58.61 32 LEU H O 1
ATOM 6625 N N . ILE H 2 33 ? 24.966 24.959 -25.061 1.00 58.08 33 ILE H N 1
ATOM 6626 C CA . ILE H 2 33 ? 23.561 25.061 -24.670 1.00 57.88 33 ILE H CA 1
ATOM 6627 C C . ILE H 2 33 ? 22.784 25.863 -25.706 1.00 57.88 33 ILE H C 1
ATOM 6628 O O . ILE H 2 33 ? 21.698 25.462 -26.150 1.00 58.44 33 ILE H O 1
ATOM 6633 N N . LYS H 2 34 ? 23.333 27.010 -26.112 1.00 58.18 34 LYS H N 1
ATOM 6634 C CA . LYS H 2 34 ? 22.645 27.828 -27.103 1.00 59.97 34 LYS H CA 1
ATOM 6635 C C . LYS H 2 34 ? 22.579 27.120 -28.457 1.00 60.23 34 LYS H C 1
ATOM 6636 O O . LYS H 2 34 ? 21.604 27.288 -29.199 1.00 60.14 34 LYS H O 1
ATOM 6642 N N . ALA H 2 35 ? 23.575 26.294 -28.779 1.00 59.50 35 ALA H N 1
ATOM 6643 C CA . ALA H 2 35 ? 23.529 25.531 -30.021 1.00 59.56 35 ALA H CA 1
ATOM 6644 C C . ALA H 2 35 ? 22.423 24.485 -29.982 1.00 59.84 35 ALA H C 1
ATOM 6645 O O . ALA H 2 35 ? 21.719 24.281 -30.978 1.00 61.37 35 ALA H O 1
ATOM 6647 N N . GLU H 2 36 ? 22.268 23.803 -28.846 1.00 59.49 36 GLU H N 1
ATOM 6648 C CA . GLU H 2 36 ? 21.148 22.879 -28.688 1.00 59.59 36 GLU H CA 1
ATOM 6649 C C . GLU H 2 36 ? 19.820 23.605 -28.850 1.00 59.53 36 GLU H C 1
ATOM 6650 O O . GLU H 2 36 ? 18.911 23.115 -29.534 1.00 60.21 36 GLU H O 1
ATOM 6656 N N . LEU H 2 37 ? 19.696 24.784 -28.234 1.00 59.10 37 LEU H N 1
ATOM 6657 C CA . LEU H 2 37 ? 18.472 25.570 -28.372 1.00 59.75 37 LEU H CA 1
ATOM 6658 C C . LEU H 2 37 ? 18.198 25.923 -29.829 1.00 60.54 37 LEU H C 1
ATOM 6659 O O . LEU H 2 37 ? 17.059 25.821 -30.301 1.00 61.12 37 LEU H O 1
ATOM 6664 N N . ALA H 2 38 ? 19.235 26.337 -30.558 1.00 61.25 38 ALA H N 1
ATOM 6665 C CA . ALA H 2 38 ? 19.046 26.769 -31.939 1.00 61.86 38 ALA H CA 1
ATOM 6666 C C . ALA H 2 38 ? 18.720 25.593 -32.852 1.00 61.50 38 ALA H C 1
ATOM 6667 O O . ALA H 2 38 ? 17.934 25.735 -33.797 1.00 61.72 38 ALA H O 1
ATOM 6669 N N . VAL H 2 39 ? 19.316 24.427 -32.595 1.00 61.25 39 VAL H N 1
ATOM 6670 C CA . VAL H 2 39 ? 18.965 23.237 -33.365 1.00 61.67 39 VAL H CA 1
ATOM 6671 C C . VAL H 2 39 ? 17.526 22.826 -33.081 1.00 61.21 39 VAL H C 1
ATOM 6672 O O . VAL H 2 39 ? 16.802 22.388 -33.983 1.00 61.84 39 VAL H O 1
ATOM 6676 N N . GLU H 2 40 ? 17.083 22.971 -31.829 1.00 61.59 40 GLU H N 1
ATOM 6677 C CA . GLU H 2 40 ? 15.694 22.661 -31.507 1.00 62.09 40 GLU H CA 1
ATOM 6678 C C . GLU H 2 40 ? 14.736 23.612 -32.213 1.00 61.64 40 GLU H C 1
ATOM 6679 O O . GLU H 2 40 ? 13.707 23.184 -32.748 1.00 61.83 40 GLU H O 1
ATOM 6685 N N . ASN H 2 41 ? 15.056 24.905 -32.229 1.00 61.69 41 ASN H N 1
ATOM 6686 C CA . ASN H 2 41 ? 14.195 25.881 -32.886 1.00 61.84 41 ASN H CA 1
ATOM 6687 C C . ASN H 2 41 ? 14.355 25.895 -34.401 1.00 62.56 41 ASN H C 1
ATOM 6688 O O . ASN H 2 41 ? 13.652 26.663 -35.068 1.00 66.01 41 ASN H O 1
ATOM 6693 N N . LYS H 2 42 ? 15.247 25.067 -34.953 1.00 61.59 42 LYS H N 1
ATOM 6694 C CA . LYS H 2 42 ? 15.514 25.018 -36.387 1.00 61.77 42 LYS H CA 1
ATOM 6695 C C . LYS H 2 42 ? 15.865 26.403 -36.917 1.00 62.78 42 LYS H C 1
ATOM 6696 O O . LYS H 2 42 ? 15.007 27.106 -37.461 1.00 62.93 42 LYS H O 1
ATOM 6702 N N . ASP H 2 43 ? 17.126 26.797 -36.769 1.00 64.04 43 ASP H N 1
ATOM 6703 C CA . ASP H 2 43 ? 17.532 28.156 -37.091 1.00 65.80 43 ASP H CA 1
ATOM 6704 C C . ASP H 2 43 ? 18.990 28.155 -37.533 1.00 67.95 43 ASP H C 1
ATOM 6705 O O . ASP H 2 43 ? 19.890 28.366 -36.715 1.00 68.37 43 ASP H O 1
ATOM 6710 N N . LEU H 2 44 ? 19.228 27.917 -38.826 1.00 68.59 44 LEU H N 1
ATOM 6711 C CA . LEU H 2 44 ? 20.591 27.707 -39.311 1.00 69.27 44 LEU H CA 1
ATOM 6712 C C . LEU H 2 44 ? 21.473 28.922 -39.054 1.00 70.10 44 LEU H C 1
ATOM 6713 O O . LEU H 2 44 ? 22.678 28.780 -38.791 1.00 70.78 44 LEU H O 1
ATOM 6718 N N . LYS H 2 45 ? 20.891 30.123 -39.114 1.00 69.54 45 LYS H N 1
ATOM 6719 C CA . LYS H 2 45 ? 21.668 31.331 -38.868 1.00 69.92 45 LYS H CA 1
ATOM 6720 C C . LYS H 2 45 ? 22.339 31.271 -37.503 1.00 71.05 45 LYS H C 1
ATOM 6721 O O . LYS H 2 45 ? 23.548 31.488 -37.390 1.00 71.72 45 LYS H O 1
ATOM 6727 N N . GLU H 2 46 ? 21.578 30.937 -36.458 1.00 71.72 46 GLU H N 1
ATOM 6728 C CA . GLU H 2 46 ? 22.138 30.913 -35.109 1.00 73.28 46 GLU H CA 1
ATOM 6729 C C . GLU H 2 46 ? 23.231 29.860 -34.972 1.00 73.06 46 GLU H C 1
ATOM 6730 O O . GLU H 2 46 ? 24.300 30.125 -34.407 1.00 73.44 46 GLU H O 1
ATOM 6736 N N . VAL H 2 47 ? 22.976 28.647 -35.464 1.00 71.41 47 VAL H N 1
ATOM 6737 C CA . VAL H 2 47 ? 23.916 27.563 -35.209 1.00 71.97 47 VAL H CA 1
ATOM 6738 C C . VAL H 2 47 ? 25.224 27.824 -35.946 1.00 72.48 47 VAL H C 1
ATOM 6739 O O . VAL H 2 47 ? 26.317 27.566 -35.419 1.00 72.29 47 VAL H O 1
ATOM 6743 N N . GLU H 2 48 ? 25.136 28.380 -37.159 1.00 73.09 48 GLU H N 1
ATOM 6744 C CA . GLU H 2 48 ? 26.351 28.746 -37.882 1.00 73.65 48 GLU H CA 1
ATOM 6745 C C . GLU H 2 48 ? 27.056 29.933 -37.229 1.00 73.45 48 GLU H C 1
ATOM 6746 O O . GLU H 2 48 ? 28.287 29.936 -37.110 1.00 73.53 48 GLU H O 1
ATOM 6752 N N . LYS H 2 49 ? 26.300 30.946 -36.788 1.00 72.90 49 LYS H N 1
ATOM 6753 C CA . LYS H 2 49 ? 26.883 32.093 -36.099 1.00 72.85 49 LYS H CA 1
ATOM 6754 C C . LYS H 2 49 ? 27.337 31.766 -34.684 1.00 72.56 49 LYS H C 1
ATOM 6755 O O . LYS H 2 49 ? 27.759 32.678 -33.968 1.00 71.88 49 LYS H O 1
ATOM 6761 N N . LEU H 2 50 ? 27.180 30.522 -34.241 1.00 72.34 50 LEU H N 1
ATOM 6762 C CA . LEU H 2 50 ? 27.750 30.051 -32.981 1.00 72.16 50 LEU H CA 1
ATOM 6763 C C . LEU H 2 50 ? 28.961 29.153 -33.169 1.00 71.98 50 LEU H C 1
ATOM 6764 O O . LEU H 2 50 ? 29.927 29.221 -32.374 1.00 71.53 50 LEU H O 1
ATOM 6769 N N . LEU H 2 51 ? 28.914 28.292 -34.191 1.00 72.64 51 LEU H N 1
ATOM 6770 C CA . LEU H 2 51 ? 30.052 27.426 -34.460 1.00 72.93 51 LEU H CA 1
ATOM 6771 C C . LEU H 2 51 ? 31.331 28.238 -34.548 1.00 72.74 51 LEU H C 1
ATOM 6772 O O . LEU H 2 51 ? 32.282 27.972 -33.821 1.00 72.34 51 LEU H O 1
ATOM 6777 N N . LYS H 2 52 ? 31.360 29.251 -35.415 1.00 73.23 52 LYS H N 1
ATOM 6778 C CA . LYS H 2 52 ? 32.604 29.972 -35.676 1.00 73.47 52 LYS H CA 1
ATOM 6779 C C . LYS H 2 52 ? 33.169 30.606 -34.411 1.00 71.45 52 LYS H C 1
ATOM 6780 O O . LYS H 2 52 ? 34.393 30.677 -34.247 1.00 70.77 52 LYS H O 1
ATOM 6786 N N . GLU H 2 53 ? 32.298 31.062 -33.509 1.00 71.33 53 GLU H N 1
ATOM 6787 C CA . GLU H 2 53 ? 32.752 31.498 -32.193 1.00 70.09 53 GLU H CA 1
ATOM 6788 C C . GLU H 2 53 ? 33.513 30.373 -31.509 1.00 69.52 53 GLU H C 1
ATOM 6789 O O . GLU H 2 53 ? 34.655 30.552 -31.064 1.00 68.82 53 GLU H O 1
ATOM 6795 N N . ALA H 2 54 ? 32.892 29.191 -31.442 1.00 69.72 54 ALA H N 1
ATOM 6796 C CA . ALA H 2 54 ? 33.551 28.051 -30.802 1.00 69.81 54 ALA H CA 1
ATOM 6797 C C . ALA H 2 54 ? 34.842 27.673 -31.532 1.00 70.11 54 ALA H C 1
ATOM 6798 O O . ALA H 2 54 ? 35.850 27.317 -30.908 1.00 69.73 54 ALA H O 1
ATOM 6800 N N . GLU H 2 55 ? 34.823 27.771 -32.861 1.00 71.23 55 GLU H N 1
ATOM 6801 C CA . GLU H 2 55 ? 35.951 27.397 -33.706 1.00 71.98 55 GLU H CA 1
ATOM 6802 C C . GLU H 2 55 ? 37.164 28.256 -33.397 1.00 70.33 55 GLU H C 1
ATOM 6803 O O . GLU H 2 55 ? 38.253 27.745 -33.113 1.00 69.66 55 GLU H O 1
ATOM 6809 N N . LYS H 2 56 ? 36.989 29.577 -33.466 1.00 69.55 56 LYS H N 1
ATOM 6810 C CA . LYS H 2 56 ? 38.086 30.478 -33.139 1.00 68.36 56 LYS H CA 1
ATOM 6811 C C . LYS H 2 56 ? 38.536 30.279 -31.697 1.00 69.06 56 LYS H C 1
ATOM 6812 O O . LYS H 2 56 ? 39.733 30.142 -31.426 1.00 69.32 56 LYS H O 1
ATOM 6818 N N . VAL H 2 57 ? 37.582 30.216 -30.760 1.00 69.29 57 VAL H N 1
ATOM 6819 C CA . VAL H 2 57 ? 37.917 30.115 -29.344 1.00 68.85 57 VAL H CA 1
ATOM 6820 C C . VAL H 2 57 ? 38.702 28.844 -29.025 1.00 69.29 57 VAL H C 1
ATOM 6821 O O . VAL H 2 57 ? 39.476 28.825 -28.059 1.00 69.45 57 VAL H O 1
ATOM 6825 N N . TYR H 2 58 ? 38.536 27.785 -29.827 1.00 69.35 58 TYR H N 1
ATOM 6826 C CA . TYR H 2 58 ? 39.328 26.568 -29.644 1.00 69.36 58 TYR H CA 1
ATOM 6827 C C . TYR H 2 58 ? 40.813 26.891 -29.486 1.00 69.78 58 TYR H C 1
ATOM 6828 O O . TYR H 2 58 ? 41.448 26.489 -28.505 1.00 70.37 58 TYR H O 1
ATOM 6837 N N . LYS H 2 59 ? 41.381 27.626 -30.440 1.00 70.37 59 LYS H N 1
ATOM 6838 C CA . LYS H 2 59 ? 42.753 28.096 -30.292 1.00 70.79 59 LYS H CA 1
ATOM 6839 C C . LYS H 2 59 ? 42.768 29.605 -30.087 1.00 71.06 59 LYS H C 1
ATOM 6840 O O . LYS H 2 59 ? 43.412 30.338 -30.845 1.00 71.26 59 LYS H O 1
ATOM 6846 N N . GLU H 2 60 ? 42.057 30.072 -29.064 1.00 71.75 60 GLU H N 1
ATOM 6847 C CA . GLU H 2 60 ? 41.988 31.493 -28.740 1.00 72.85 60 GLU H CA 1
ATOM 6848 C C . GLU H 2 60 ? 41.466 31.691 -27.321 1.00 72.96 60 GLU H C 1
ATOM 6849 O O . GLU H 2 60 ? 40.341 31.303 -27.004 1.00 71.53 60 GLU H O 1
#

Foldseek 3Di:
DLVVLLVLLVVLLVVCVVQADPLLNLLSVLLSLLSVLLVLQVNRVSSVVSSVVSVVCVVVRPPDDSVVSLVSLVVSLVSLVVSLVSPDPDDPLVSLLSLLSSLLSLCSNQPDDVLNVVSVVLNVVSVVCSVVVPPVVSVVSSVVSVVRSVVRD/DLVVLLVVLVVLLVLCVVDADPLLNLLSVLLSLLSVLCVVLPVSVSSVVSSVVSVVCNVPRPPDDVVVSLVSLVVSLVSLVVSLVSVDPDDPLSSLLSLLSSLLSLCSNQHDDVLNVVSVVLNVVSVVCSVVVNVVSSVVSSVVSVVSSVPSD/DLVVLLVLLVVLLVVCVPDPDPVLNVVSVVLNVQSVVCVVVPDNVSSVVSSVVSVVSVVVVD/DLVVLLVVLVVLLVLCVVPADPLLNLLSVLLSLLSVLCVLLVPSVSSVVSSVVSVVCSVPRPPDDVVVSLVSLVVSLVSLVVSLPRDPVPDDLSSLLSLLSSLLSVCSNPHDDVLNVVSVVLSVVSVVCVVVVVVPSSVVSSVVSVVSD/DVVLLVVLVVLLVVLPVQHDPPVNVVSVVLSVVCVVCVVVPDVPVSVVSSVVSVVVVVCSPPPD/DLVVLLVLLVVLLVVCVVQPDDVSNVVSVVLSVVSVVCSVVVDVVSSVVSSVVSVVSSCVRVPD/DVVLLVVLVVLLVVCVVPADDLLNLLSVLLSLLLVLCVLLVHDVSSVVSSVVSVVCSVVRPPDDSVVSLVSLVVSLVSLVVSLVSCPPDDPLSSLLSLLSSLLSLCSRQNDPVLNVVSVVLNVVSVVCSVVVPPVRRVVSSVVRVVSSVVSD/DLVVLLVLLVVLLVLQVVPDDVVLNVVSVVLSVVSVVCVVVVHVVSSVVSSVVSVVSSVD

Solvent-accessible surface area: 42424 Å² total; per-residue (Å²): 118,40,96,105,16,15,19,74,0,14,99,12,0,24,73,1,22,79,121,18,82,80,56,12,6,35,0,0,21,0,5,13,15,0,0,38,1,0,30,30,21,61,29,81,130,22,0,96,109,11,54,147,36,0,88,87,0,28,96,48,18,141,85,32,72,91,131,54,2,85,99,8,0,73,80,8,4,128,27,0,59,118,7,35,129,104,9,142,132,70,77,68,47,54,91,21,18,3,109,0,13,0,16,0,0,33,0,0,4,78,8,70,90,125,11,9,40,92,0,21,25,29,11,15,81,0,39,9,5,54,101,106,42,45,69,124,49,0,84,105,21,27,102,73,0,71,109,12,14,142,116,31,161,142,42,114,110,12,16,39,82,0,8,97,14,0,23,83,0,2,85,151,18,75,101,73,7,22,32,0,0,18,0,2,11,12,0,0,28,0,0,25,42,33,42,11,129,88,12,2,93,85,1,65,163,40,0,76,87,0,34,94,30,39,147,90,22,63,97,122,48,5,121,107,9,8,54,60,1,6,128,12,0,114,117,0,26,146,116,11,138,146,52,72,78,77,60,79,12,22,1,90,0,16,5,17,0,0,62,1,1,13,78,20,70,103,117,30,11,59,92,0,18,15,35,14,10,89,0,26,16,8,36,90,86,58,33,80,106,38,2,56,91,13,16,104,97,0,63,106,32,28,180,142,40,182,139,36,104,45,24,30,47,75,1,22,23,16,1,16,77,0,8,65,118,20,91,78,48,10,5,52,66,3,15,34,2,13,16,68,0,32,49,4,20,81,84,165,69,85,78,33,1,70,31,4,23,84,50,2,83,48,17,86,32,95,37,134,74,22,104,54,16,7,32,88,0,9,62,17,0,20,67,0,7,77,120,24,73,58,55,10,9,26,0,0,17,0,1,11,10,0,0,24,0,0,42,37,33,33,28,100,135,10,1,94,98,0,64,150,39,0,96,89,0,34,95,38,34,140,91,27,64,55,125,30,6,96,132,32,13,60,88,2,4,128,20,0,77,108,7,8,121,77,3,99,142,50,73,95,70,63,92,17,17,5,86,0,18,0,0,0,0,34,8,4,9,144,33,94,76,124,38,10,32,73,0,17,27,26,14,12,90,0,30,28,4,42,78,146,49,57,57,143,42,1,96,88,2,37,144,75,0,85,175,53,71,19,94,61,67,18,69,98,6,12,60,11,2,17,67,5,2,92,116,17,60,79,103,36,15,41,115,5,15,37,21,17,11,78,9,32,31,10,20,62,71,66,47,39,52,38,21,94,68,5,21,107,85,4,78,92,10,97,160,97,15,48,164,88,205,137,33,88,82,35,14,56,86,0,3,45,25,2,17,49,1,2,83,108,8,55,104,75,21,26,61,83,2,19,26,11,13,14,63,0,30,26,11,26,92,122,161,73,65,155,68,0,93,92,9,26,111,37,2,66,112,14,51,70,70,16,73,95,80,35,56,133,15,17,26,97,0,17,96,13,0,33,83,0,2,102,143,17,82,100,56,14,14,25,0,0,19,0,0,6,12,0,0,30,0,0,36,25,24,61,28,140,144,13,0,84,84,4,55,125,34,0,89,77,0,32,88,53,26,138,86,27,68,88,117,44,2,96,136,8,2,80,72,1,2,117,21,0,82,120,0,41,117,90,4,130,132,44,64,55,27,51,116,26,14,1,113,0,18,0,2,0,0,16,0,0,18,66,11,102,104,133,32,14,53,98,0,22,17,8,7,12,81,0,27,25,6,28,136,111,15,56,63,131,45,3,106,138,17,18,132,109,0,58,118,21,7,144,131,28,159,139,41,66,81,25,7,47,75,1,19,50,4,2,21,85,4,2,95,130,36,88,80,84,18,8,60,94,4,23,46,23,14,15,61,0,33,15,0,34,88,104,83,27,115,110,69,0,80,146,22,15,92,70,4,78,127,26,72,154,139

B-factor: mean 58.72, std 10.84, range [33.91, 118.2]

Radius of gyration: 31.16 Å; Cα contacts (8 Å, |Δi|>4): 950; chains: 8; bounding box: 65×73×74 Å

Nearest PDB structures (foldseek):
  3t49-assembly1_A  TM=7.213E-01  e=1.342E+00  Staphylococcus aureus subsp. aureus Mu50
  4h6i-assembly1_A  TM=7.207E-01  e=1.520E+00  Staphylococcus aureus subsp. aureus Mu50
  4h6h-assembly2_B  TM=7.296E-01  e=4.116E+00  Staphylococcus aureus subsp. aureus Mu50
  3lof-assembly3_F  TM=7.074E-01  e=8.166E+00  Homo sapiens
  7jh5-assembly1_A  TM=2.681E-01  e=7.690E+00  synthetic construct

Sequence (857 aa):
NIKETLQKIKEVVLEIMDKGDDEQIKLAQSLLIVAEIAVAVGDKETVEKMYKEAKYILDNINSITDEEIKKMLEEAAKIAKKLLEKAKDLPEEERILLRIKALVIEVMAYGDDETIKEAQKLLIKAELAVKEGDLETLKKILKEMEKMVKEVKNIKETLQKIKEVVLEIMDKGDDEQIKLAQSLLIVAEIAVAVGDKETVEKMYKEAKYILDNINSITDEEIKKMLEEAAKIAKKLLEKAKDLPEEERILLRIKALVIEVMAYGDDETIKEAQKLLIKAELAVKEGDLETLKKILKEMEKMVKEVKDLEDLLEKIKDIVLKVMDIGDDETIKRAQKLLIKAELAVENKDLKEVEKLLKEAEKVYKEVKNIKETLQKIKEVVLEIMDKGDDEQIKLAQSLLIVAEIAVAVGDKETVEKMYKEAKYILDNINSITDEEIKKMLEEAAKIAKKLLEKAKDLPEEERILLRIKALVIEVMAYGDDETIKEAQKLLIKAELAVKEGDLETLKKILKEMEKMVLEDLLEKIKDIVLKVMDIGDDETIKRAQKLLIKAELAVENKDLKEVEKLLKEAEKVYKEVKEAKDLEDLLEKIKDIVLKVMDIGDDETIKRAQKLLIKAELAVENKDLKEVEKLLKEAEKVYKEVKEAIKETLQKIKEVVLEIMDKGDDEQIKLAQSLLIVAEIAVAVGDKETVEKMYKEAKYILDNINSITDEEIKKMLEEAAKIAKKLLEKAKDLPEEERILLRIKALVIEVMAYGDDETIKEAQKLLIKAELAVKEGDLETLKKILKEMEKMVKEVKDLEDLLEKIKDIVLKVMDIGDDETIKRAQKLLIKAELAVENKDLKEVEKLLKEAEKVYKE